Protein AF-J4GNY2-F1 (afdb_monomer_lite)

Foldseek 3Di:
DDDDDDDDDDDDDDDDDDDDDDDDDDDDDDDDDDDDDDDDDDDDDDDDDDDDDPDDDDQPDFAFLLVFEEFWEADPPPLQLATLAALVVLLVSVVLRHNAYEYEQCNNVSLVRHPVSNVVSGHDYDHDLCRQQPHQEYGGAAQADPPPGLQSHAQAHEYEYAHPCVVRVVSLLSNLVSLYWYFHLCLQFPAPVQPQQNLVVLLQVLLVVLLVVVQCVQFPDDQFDDDPDDDDGGHAAEDEDLAPVVCVVCVVVVHHYDDFPDDDHQDDFRRHGDDDDPVRLVSLLVVLLVVLLPDQEEEEDADLDALSAEPVSPLNHDQRGEYEFQHLVNPTNHPPADACDWDADNRYIYHRYPCSCSVNRNSSNVSSNSSVSVVQCPCDDRRGHGHDCVDPRSVSGIQRRSSDGDDHDDRPRHPPPPPPPCVVVVVVPPPPPQDPVNVVVVVVVVVVVVVVVLVVCPVVDDPLLVVLVVLLVVLLVLLLVLLVLFDLLCLLLLLLLLQLLLLCLLLLLLLLADDFLDDDDLLNVLSLLLLLLSLLRNLQSLLLSLVLLVLQDAPPDDDDDLCVLVVCLCCLLVVLVVVVVVHDVCSLVVLLVQLLVLQSQLSSLSSDSVSNNVSSSSSVSSSVSNSSSSCVVSPDDVRSVNNSCVSSVNSSVNSNVNNVVDDLQLSLLVSLQSLLSLLSSLLSSLLSLCLSQVQPQDLQLLLLSLLLLLLSLLLNLLSVLLSCLSVVVDPQAFDDDDVLVVLLVVLVVVSVVLSVVLSVPRNPDSVSNNVSSVVSNVSSNVNSNSQNSRAGQLLSQLSSLQSQLSSLVSLLSSCSNVVNSSSSSSSSSRNSSSVVLSVQLCVLVVHDPCCRRPNDPDDDDPPPPDDDDDDDDDDDPVRVVVVLQPAQEEEAEDAQVCVVVVCLLVVLVVVVVSVVSVRLYAYAYEQSRGSHGSSVSSSNSNSVNNPVRHPDHPPD

pLDDT: mean 84.25, std 19.31, range [22.48, 98.31]

Organism: NCBI:txid599839

InterPro domains:
  IPR007698 Alanine dehydrogenase/pyridine nucleotide transhydrogenase, NAD(H)-binding domain [PF01262] (228-405)
  IPR007698 Alanine dehydrogenase/pyridine nucleotide transhydrogenase, NAD(H)-binding domain [SM01002] (216-352)
  IPR007886 Alanine dehydrogenase/pyridine nucleotide transhydrogenase, N-terminal [PF05222] (71-207)
  IPR007886 Alanine dehydrogenase/pyridine nucleotide transhydrogenase, N-terminal [SM01003] (71-207)
  IPR008142 Alanine dehydrogenase/NAD(P) transhydrogenase, conserved site-1 [PS00836] (71-97)
  IPR024605 NAD(P) transhydrogenase, alpha subunit, C-terminal [PF12769] (469-554)
  IPR029035 DHS-like NAD/FAD-binding domain superfamily [SSF52467] (872-948)
  IPR034300 NADP transhydrogenase beta-like domain [PF02233] (589-949)
  IPR036291 NAD(P)-binding domain superfamily [SSF51735] (207-358)

Sequence (956 aa):
MSSSLLLRCSGGAGAARRHRWRPLVSCYFRSFHTSPSAWNSTSPRADVDTKSTIKHTETDAGKPYSELSVGVPVETFPNERRVAITPQNVKVLIKKGFSQILVEKNAGAQAQFPDEQYKAAGATLVDREHLYGASDILLKVRPPALGEEAEKVKEGSTIISFLYPNQNKAIVEALASRKANAFAMELIPRISRAQVFDALSSMANIAGYKAVLEAANHFGRFLTGQVTAAGRMGAIVRGFDTRAAAKEQVQSLGAEFLEVNIQESGEGGGGYAKVMSKEFIEAEMALFLEQCKDVDIALIPGRPAPKLITTEMVAAMKQGSVIVDLAAETGGNCSLTRPGELYVHDGVTIIGYTDLPSRLPTQSSTLYSNNITKFLLSIGDDGTFGIDLQDEVVRGSIVLHQGTLLPPAPRPVPPVVSAPSPDKAAEVAETKAITPWQKATREIATITAGMGTAITLGKLAGPAFMSQFFTFGLASLIGYRVVWGVAPALHSPLMSVTNAISGMVGVGGLFVMGGGYLPGTVPQVLGAASVLLASVNVAGGFVITKRMLDMFKRKTDPPEYAWLYGVPAILFAGGFLTAASTGMSGLVQAGYLTSSVLCISSLSGLASQATARQGNILGMLGVSSGILASLAAVGFSPELLVQFAAVSAIGGSVGTVIGRRITAIELPQMVAALHSVVGLAAVLTSIASVLADVGHASTLHLVTAYLGVLIGGVTFTGSIVAFLKLAGRMSSRPLMFPGRHILNSSLLGANIVSMGAFVTMAPSVPMIAAGFLGANTILSFIKGFTTTAAIGGADMPVVITVLNAYSGFALVAEGFMLDNSLLTTIGALIGVSGSILSYIMCVAMNRTLTNVLFGGIGSSAVQSDYKIEGVISKTSVDETVDALANAENVILVVGYGMAVAKAQYAISDVVSMLRSKGIKVRFAIHPVAGRMPGQCNVLLAEASVPYDSTPLVFAH

Radius of gyration: 41.99 Å; chains: 1; bounding box: 101×84×117 Å

Structure (mmCIF, N/CA/C/O backbone):
data_AF-J4GNY2-F1
#
_entry.id   AF-J4GNY2-F1
#
loop_
_atom_site.group_PDB
_atom_site.id
_atom_site.type_symbol
_atom_site.label_atom_id
_atom_site.label_alt_id
_atom_site.label_comp_id
_atom_site.label_asym_id
_atom_site.label_entity_id
_atom_site.label_seq_id
_atom_site.pdbx_PDB_ins_code
_atom_site.Cartn_x
_atom_site.Cartn_y
_atom_site.Cartn_z
_atom_site.occupancy
_atom_site.B_iso_or_equiv
_atom_site.auth_seq_id
_atom_site.auth_comp_id
_atom_site.auth_asym_id
_atom_site.auth_atom_id
_atom_site.pdbx_PDB_model_num
ATOM 1 N N . MET A 1 1 ? -21.862 48.043 -36.046 1.00 31.27 1 MET A N 1
ATOM 2 C CA . MET A 1 1 ? -23.259 47.619 -35.819 1.00 31.27 1 MET A CA 1
ATOM 3 C C . MET A 1 1 ? -23.289 46.939 -34.462 1.00 31.27 1 MET A C 1
ATOM 5 O O . MET A 1 1 ? -22.844 45.810 -34.362 1.00 31.27 1 MET A O 1
ATOM 9 N N . SER A 1 2 ? -23.339 47.720 -33.384 1.00 22.48 2 SER A N 1
ATOM 10 C CA . SER A 1 2 ? -24.539 48.243 -32.686 1.00 22.48 2 SER A CA 1
ATOM 11 C C . SER A 1 2 ? -24.664 47.442 -31.381 1.00 22.48 2 SER A C 1
ATOM 13 O O . SER A 1 2 ? -24.931 46.251 -31.445 1.00 22.48 2 SER A O 1
ATOM 15 N N . SER A 1 3 ? -24.146 47.956 -30.256 1.00 24.05 3 SER A N 1
ATOM 16 C CA . SER A 1 3 ? -24.865 48.802 -29.267 1.00 24.05 3 SER A CA 1
ATOM 17 C C . SER A 1 3 ? -25.922 47.972 -28.519 1.00 24.05 3 SER A C 1
ATOM 19 O O . SER A 1 3 ? -26.720 47.307 -29.162 1.00 24.05 3 SER A O 1
ATOM 21 N N . SER A 1 4 ? -25.960 47.890 -27.184 1.00 24.80 4 SER A N 1
ATOM 22 C CA . SER A 1 4 ? -26.093 48.975 -26.187 1.00 24.80 4 SER A CA 1
ATOM 23 C C . SER A 1 4 ? -25.759 48.385 -24.792 1.00 24.80 4 SER A C 1
ATOM 25 O O . SER A 1 4 ? -26.128 47.242 -24.555 1.00 24.80 4 SER A O 1
ATOM 27 N N . LEU A 1 5 ? -24.977 48.937 -23.853 1.00 25.66 5 LEU A N 1
ATOM 28 C CA . LEU A 1 5 ? -24.822 50.271 -23.238 1.00 25.66 5 LEU A CA 1
ATOM 29 C C . LEU A 1 5 ? -25.931 50.662 -22.239 1.00 25.66 5 LEU A C 1
ATOM 31 O O . LEU A 1 5 ? -27.103 50.574 -22.588 1.00 25.66 5 LEU A O 1
ATOM 35 N N . LEU A 1 6 ? -25.472 51.217 -21.092 1.00 25.11 6 LEU A N 1
ATOM 36 C CA . LEU A 1 6 ? -26.137 52.043 -20.046 1.00 25.11 6 LEU A CA 1
ATOM 37 C C . LEU A 1 6 ? -26.530 51.299 -18.743 1.00 25.11 6 LEU A C 1
ATOM 39 O O . LEU A 1 6 ? -27.118 50.233 -18.825 1.00 25.11 6 LEU A O 1
ATOM 43 N N . LEU A 1 7 ? -26.260 51.748 -17.498 1.00 23.31 7 LEU A N 1
ATOM 44 C CA . LEU A 1 7 ? -25.799 53.011 -16.854 1.00 23.31 7 LEU A CA 1
ATOM 45 C C . LEU A 1 7 ? -25.078 52.655 -15.511 1.00 23.31 7 LEU A C 1
ATOM 47 O O . LEU A 1 7 ? -25.451 51.666 -14.893 1.00 23.31 7 LEU A O 1
ATOM 51 N N . ARG A 1 8 ? -23.955 53.278 -15.080 1.00 23.36 8 ARG A N 1
ATOM 52 C CA . ARG A 1 8 ? -23.780 54.558 -14.310 1.00 23.36 8 ARG A CA 1
ATOM 53 C C . ARG A 1 8 ? -24.547 54.584 -12.964 1.00 23.36 8 ARG A C 1
ATOM 55 O O . ARG A 1 8 ? -25.744 54.362 -12.978 1.00 23.36 8 ARG A O 1
ATOM 62 N N . CYS A 1 9 ? -23.948 54.792 -11.778 1.00 22.58 9 CYS A N 1
ATOM 63 C CA . CYS A 1 9 ? -23.289 56.002 -11.223 1.00 22.58 9 CYS A CA 1
ATOM 64 C C . CYS A 1 9 ? -22.618 55.636 -9.859 1.00 22.58 9 CYS A C 1
ATOM 66 O O . CYS A 1 9 ? -23.199 54.872 -9.103 1.00 22.58 9 CYS A O 1
ATOM 68 N N . SER A 1 10 ? -21.336 55.919 -9.581 1.00 24.41 10 SER A N 1
ATOM 69 C CA . SER A 1 10 ? -20.693 57.159 -9.073 1.00 24.41 10 SER A CA 1
ATOM 70 C C . SER A 1 10 ? -20.735 57.397 -7.544 1.00 24.41 10 SER A C 1
ATOM 72 O O . SER A 1 10 ? -21.777 57.758 -7.013 1.00 24.41 10 SER A O 1
ATOM 74 N N . GLY A 1 11 ? -19.550 57.387 -6.909 1.00 23.80 11 GLY A N 1
ATOM 75 C CA . GLY A 1 11 ? -19.111 58.457 -5.993 1.00 23.80 11 GLY A CA 1
ATOM 76 C C . GLY A 1 11 ? -19.048 58.184 -4.480 1.00 23.80 11 GLY A C 1
ATOM 77 O O . GLY A 1 11 ? -20.078 58.056 -3.837 1.00 23.80 11 GLY A O 1
ATOM 78 N N . GLY A 1 12 ? -17.839 58.306 -3.902 1.00 24.11 12 GLY A N 1
ATOM 79 C CA . GLY A 1 12 ? -17.656 59.077 -2.659 1.00 24.11 12 GLY A CA 1
ATOM 80 C C . GLY A 1 12 ? -16.886 58.442 -1.488 1.00 24.11 12 GLY A C 1
ATOM 81 O O . GLY A 1 12 ? -17.416 57.571 -0.819 1.00 24.11 12 GLY A O 1
ATOM 82 N N . ALA A 1 13 ? -15.717 59.035 -1.184 1.00 26.16 13 ALA A N 1
ATOM 83 C CA . ALA A 1 13 ? -14.932 59.006 0.070 1.00 26.16 13 ALA A CA 1
ATOM 84 C C . ALA A 1 13 ? -14.260 57.666 0.467 1.00 26.16 13 ALA A C 1
ATOM 86 O O . ALA A 1 13 ? -14.882 56.623 0.508 1.00 26.16 13 ALA A O 1
ATOM 87 N N . GLY A 1 14 ? -12.969 57.565 0.794 1.00 24.52 14 GLY A N 1
ATOM 88 C CA . GLY A 1 14 ? -11.992 58.559 1.226 1.00 24.52 14 GLY A CA 1
ATOM 89 C C . GLY A 1 14 ? -11.434 58.151 2.593 1.00 24.52 14 GLY A C 1
ATOM 90 O O . GLY A 1 14 ? -12.027 58.505 3.598 1.00 24.52 14 GLY A O 1
ATOM 91 N N . ALA A 1 15 ? -10.304 57.436 2.642 1.00 26.80 15 ALA A N 1
ATOM 92 C CA . ALA A 1 15 ? -9.393 57.440 3.796 1.00 26.80 15 ALA A CA 1
ATOM 93 C C . ALA A 1 15 ? -8.047 56.801 3.424 1.00 26.80 15 ALA A C 1
ATOM 95 O O . ALA A 1 15 ? -7.915 55.594 3.235 1.00 26.80 15 ALA A O 1
ATOM 96 N N . ALA A 1 16 ? -7.035 57.652 3.316 1.00 27.56 16 ALA A N 1
ATOM 97 C CA . ALA A 1 16 ? -5.644 57.283 3.146 1.00 27.56 16 ALA A CA 1
ATOM 98 C C . ALA A 1 16 ? -5.047 56.751 4.458 1.00 27.56 16 ALA A C 1
ATOM 100 O O . ALA A 1 16 ? -5.212 57.388 5.493 1.00 27.56 16 ALA A O 1
ATOM 101 N N . ARG A 1 17 ? -4.215 55.704 4.392 1.00 27.25 17 ARG A N 1
ATOM 102 C CA . ARG A 1 17 ? -2.997 55.608 5.217 1.00 27.25 17 ARG A CA 1
ATOM 103 C C . ARG A 1 17 ? -1.864 54.976 4.411 1.00 27.25 17 ARG A C 1
ATOM 105 O O . ARG A 1 17 ? -1.943 53.850 3.936 1.00 27.25 17 ARG A O 1
ATOM 112 N N . ARG A 1 18 ? -0.821 55.786 4.229 1.00 27.30 18 ARG A N 1
ATOM 113 C CA . ARG A 1 18 ? 0.490 55.459 3.658 1.00 27.30 18 ARG A CA 1
ATOM 114 C C . ARG A 1 18 ? 1.255 54.532 4.609 1.00 27.30 18 ARG A C 1
ATOM 116 O O . ARG A 1 18 ? 1.130 54.711 5.810 1.00 27.30 18 ARG A O 1
ATOM 123 N N . HIS A 1 19 ? 2.097 53.649 4.070 1.00 26.44 19 HIS A N 1
ATOM 124 C CA . HIS A 1 19 ? 3.538 53.499 4.378 1.00 26.44 19 HIS A CA 1
ATOM 125 C C . HIS A 1 19 ? 4.071 52.303 3.560 1.00 26.44 19 HIS A C 1
ATOM 127 O O . HIS A 1 19 ? 3.673 51.170 3.771 1.00 26.44 19 HIS A O 1
ATOM 133 N N . ARG A 1 20 ? 4.676 52.542 2.391 1.00 24.20 20 ARG A N 1
ATOM 134 C CA . ARG A 1 20 ? 6.100 52.830 2.110 1.00 24.20 20 ARG A CA 1
ATOM 135 C C . ARG A 1 20 ? 6.978 51.565 2.130 1.00 24.20 20 ARG A C 1
ATOM 137 O O . ARG A 1 20 ? 7.331 51.036 3.171 1.00 24.20 20 ARG A O 1
ATOM 144 N N . TRP A 1 21 ? 7.333 51.152 0.916 1.00 23.98 21 TRP A N 1
ATOM 145 C CA . TRP A 1 21 ? 8.351 50.175 0.534 1.00 23.98 21 TRP A CA 1
ATOM 146 C C . TRP A 1 21 ? 9.766 50.558 1.002 1.00 23.98 21 TRP A C 1
ATOM 148 O O . TRP A 1 21 ? 10.115 51.733 0.866 1.00 23.98 21 TRP A O 1
ATOM 158 N N . ARG A 1 22 ? 10.596 49.570 1.398 1.00 27.00 22 ARG A N 1
ATOM 159 C CA . ARG A 1 22 ? 11.940 49.239 0.837 1.00 27.00 22 ARG A CA 1
ATOM 160 C C . ARG A 1 22 ? 12.682 48.124 1.642 1.00 27.00 22 ARG A C 1
ATOM 162 O O . ARG A 1 22 ? 12.189 47.764 2.703 1.00 27.00 22 ARG A O 1
ATOM 169 N N . PRO A 1 23 ? 13.766 47.505 1.103 1.00 33.09 23 PRO A N 1
ATOM 170 C CA . PRO A 1 23 ? 13.978 46.044 1.111 1.00 33.09 23 PRO A CA 1
ATOM 171 C C . PRO A 1 23 ? 15.268 45.538 1.815 1.00 33.09 23 PRO A C 1
ATOM 173 O O . PRO A 1 23 ? 16.082 46.341 2.246 1.00 33.09 23 PRO A O 1
ATOM 176 N N . LEU A 1 24 ? 15.422 44.196 1.836 1.00 26.11 24 LEU A N 1
ATOM 177 C CA . LEU A 1 24 ? 16.638 43.343 1.741 1.00 26.11 24 LEU A CA 1
ATOM 178 C C . LEU A 1 24 ? 17.968 43.831 2.360 1.00 26.11 24 LEU A C 1
ATOM 180 O O . LEU A 1 24 ? 18.493 44.823 1.883 1.00 26.11 24 LEU A O 1
ATOM 184 N N . VAL A 1 25 ? 18.593 43.017 3.236 1.00 23.39 25 VAL A N 1
ATOM 185 C CA . VAL A 1 25 ? 20.000 42.522 3.158 1.00 23.39 25 VAL A CA 1
ATOM 186 C C . VAL A 1 25 ? 20.231 41.405 4.203 1.00 23.39 25 VAL A C 1
ATOM 188 O O . VAL A 1 25 ? 19.631 41.384 5.272 1.00 23.39 25 VAL A O 1
ATOM 191 N N . SER A 1 26 ? 21.085 40.453 3.823 1.00 22.55 26 SER A N 1
ATOM 192 C CA . SER A 1 26 ? 21.488 39.199 4.467 1.00 22.55 26 SER A CA 1
ATOM 193 C C . SER A 1 26 ? 22.801 39.321 5.274 1.00 22.55 26 SER A C 1
ATOM 195 O O . SER A 1 26 ? 23.677 40.066 4.859 1.00 22.55 26 SER A O 1
ATOM 197 N N . CYS A 1 27 ? 22.907 38.517 6.349 1.00 23.38 27 CYS A N 1
ATOM 198 C CA . CYS A 1 27 ? 24.071 37.876 7.016 1.00 23.38 27 CYS A CA 1
ATOM 199 C C . CYS A 1 27 ? 25.384 38.641 7.344 1.00 23.38 27 CYS A C 1
ATOM 201 O O . CYS A 1 27 ? 25.952 39.306 6.490 1.00 23.38 27 CYS A O 1
ATOM 203 N N . TYR A 1 28 ? 26.018 38.369 8.506 1.00 25.19 28 TYR A N 1
ATOM 204 C CA . TYR A 1 28 ? 26.956 37.244 8.801 1.00 25.19 28 TYR A CA 1
ATOM 205 C C . TYR A 1 28 ? 27.845 37.526 10.061 1.00 25.19 28 TYR A C 1
ATOM 207 O O . TYR A 1 28 ? 28.076 38.679 10.400 1.00 25.19 28 TYR A O 1
ATOM 215 N N . PHE A 1 29 ? 28.407 36.448 10.651 1.00 22.67 29 PHE A N 1
ATOM 216 C CA . PHE A 1 29 ? 29.486 36.294 11.680 1.00 22.67 29 PHE A CA 1
ATOM 217 C C . PHE A 1 29 ? 29.092 36.298 13.183 1.00 22.67 29 PHE A C 1
ATOM 219 O O . PHE A 1 29 ? 28.545 37.270 13.679 1.00 22.67 29 PHE A O 1
ATOM 226 N N . ARG A 1 30 ? 29.175 35.146 13.901 1.00 23.95 30 ARG A N 1
ATOM 227 C CA . ARG A 1 30 ? 30.337 34.531 14.637 1.00 23.95 30 ARG A CA 1
ATOM 228 C C . ARG A 1 30 ? 30.782 35.422 15.822 1.00 23.95 30 ARG A C 1
ATOM 230 O O . ARG A 1 30 ? 30.982 36.601 15.615 1.00 23.95 30 ARG A O 1
ATOM 237 N N . SER A 1 31 ? 31.033 34.965 17.054 1.00 22.70 31 SER A N 1
ATOM 238 C CA . SER A 1 31 ? 31.647 33.707 17.490 1.00 22.70 31 SER A CA 1
ATOM 239 C C . SER A 1 31 ? 31.821 33.680 19.035 1.00 22.70 31 SER A C 1
ATOM 241 O O . SER A 1 31 ? 31.911 34.737 19.642 1.00 22.70 31 SER A O 1
ATOM 243 N N . PHE A 1 32 ? 32.027 32.471 19.580 1.00 23.31 32 PHE A N 1
ATOM 244 C CA . PHE A 1 32 ? 32.840 32.084 20.761 1.00 23.31 32 PHE A CA 1
ATOM 245 C C . PHE A 1 32 ? 32.399 32.334 22.225 1.00 23.31 32 PHE A C 1
ATOM 247 O O . PHE A 1 32 ? 32.293 33.466 22.664 1.00 23.31 32 PHE A O 1
ATOM 254 N N . HIS A 1 33 ? 32.383 31.196 22.960 1.00 23.72 33 HIS A N 1
ATOM 255 C CA . HIS A 1 33 ? 32.922 30.942 24.322 1.00 23.72 33 HIS A CA 1
ATOM 256 C C . HIS A 1 33 ? 32.268 31.699 25.500 1.00 23.72 33 HIS A C 1
ATOM 258 O O . HIS A 1 33 ? 31.877 32.841 25.371 1.00 23.72 33 HIS A O 1
ATOM 264 N N . THR A 1 34 ? 32.073 31.181 26.713 1.00 24.86 34 THR A N 1
ATOM 265 C CA . THR A 1 34 ? 32.537 30.007 27.477 1.00 24.86 34 THR A CA 1
ATOM 266 C C . THR A 1 34 ? 31.728 30.025 28.787 1.00 24.86 34 THR A C 1
ATOM 268 O O . THR A 1 34 ? 31.412 31.102 29.283 1.00 24.86 34 THR A O 1
ATOM 271 N N . SER A 1 35 ? 31.427 28.865 29.376 1.00 27.83 35 SER A N 1
ATOM 272 C CA . SER A 1 35 ? 31.069 28.774 30.807 1.00 27.83 35 SER A CA 1
ATOM 273 C C . SER A 1 35 ? 32.295 29.134 31.662 1.00 27.83 35 SER A C 1
ATOM 275 O O . SER A 1 35 ? 33.411 28.808 31.244 1.00 27.83 35 SER A O 1
ATOM 277 N N . PRO A 1 36 ? 32.121 29.793 32.825 1.00 30.48 36 PRO A N 1
ATOM 278 C CA . PRO A 1 36 ? 32.361 29.053 34.067 1.00 30.48 36 PRO A CA 1
ATOM 279 C C . PRO A 1 36 ? 31.459 29.433 35.266 1.00 30.48 36 PRO A C 1
ATOM 281 O O . PRO A 1 36 ? 31.162 30.591 35.532 1.00 30.48 36 PRO A O 1
ATOM 284 N N . SER A 1 37 ? 31.074 28.380 35.991 1.00 24.80 37 SER A N 1
ATOM 285 C CA . SER A 1 37 ? 30.967 28.208 37.452 1.00 24.80 37 SER A CA 1
ATOM 286 C C . SER A 1 37 ? 30.675 29.386 38.409 1.00 24.80 37 SER A C 1
ATOM 288 O O . SER A 1 37 ? 31.486 30.289 38.586 1.00 24.80 37 SER A O 1
ATOM 290 N N . ALA A 1 38 ? 29.619 29.150 39.200 1.00 27.28 38 ALA A N 1
ATOM 291 C CA . ALA A 1 38 ? 29.561 29.180 40.671 1.00 27.28 38 ALA A CA 1
ATOM 292 C C . ALA A 1 38 ? 29.833 30.491 41.418 1.00 27.28 38 ALA A C 1
ATOM 294 O O . ALA A 1 38 ? 30.986 30.817 41.652 1.00 27.28 38 ALA A O 1
ATOM 295 N N . TRP A 1 39 ? 28.775 31.092 41.982 1.00 26.33 39 TRP A N 1
ATOM 296 C CA . TRP A 1 39 ? 28.842 31.846 43.240 1.00 26.33 39 TRP A CA 1
ATOM 297 C C . TRP A 1 39 ? 27.611 31.547 44.110 1.00 26.33 39 TRP A C 1
ATOM 299 O O . TRP A 1 39 ? 26.469 31.737 43.697 1.00 26.33 39 TRP A O 1
ATOM 309 N N . ASN A 1 40 ? 27.886 31.044 45.316 1.00 26.44 40 ASN A N 1
ATOM 310 C CA . ASN A 1 40 ? 26.954 30.887 46.429 1.00 26.44 40 ASN A CA 1
ATOM 311 C C . ASN A 1 40 ? 26.531 32.258 46.974 1.00 26.44 40 ASN A C 1
ATOM 313 O O . ASN A 1 40 ? 27.382 33.117 47.191 1.00 26.44 40 ASN A O 1
ATOM 317 N N . SER A 1 41 ? 25.261 32.400 47.355 1.00 26.41 41 SER A N 1
ATOM 318 C CA . SER A 1 41 ? 24.879 33.307 48.442 1.00 26.41 41 SER A CA 1
ATOM 319 C C . SER A 1 41 ? 23.653 32.777 49.181 1.00 26.41 41 SER A C 1
ATOM 321 O O . SER A 1 41 ? 22.536 32.766 48.668 1.00 26.41 41 SER A O 1
ATOM 323 N N . THR A 1 42 ? 23.901 32.332 50.405 1.00 26.41 42 THR A N 1
ATOM 324 C CA . THR A 1 42 ? 22.947 31.989 51.457 1.00 26.41 42 THR A CA 1
ATOM 325 C C . THR A 1 42 ? 22.264 33.235 52.025 1.00 26.41 42 THR A C 1
ATOM 327 O O . THR A 1 42 ? 22.953 34.182 52.398 1.00 26.41 42 THR A O 1
ATOM 330 N N . SER A 1 43 ? 20.942 33.200 52.214 1.00 26.45 43 SER A N 1
ATOM 331 C CA . SER A 1 43 ? 20.291 33.754 53.415 1.00 26.45 43 SER A CA 1
ATOM 332 C C . SER A 1 43 ? 18.881 33.157 53.598 1.00 26.45 43 SER A C 1
ATOM 334 O O . SER A 1 43 ? 18.261 32.770 52.605 1.00 26.45 43 SER A O 1
ATOM 336 N N . PRO A 1 44 ? 18.395 33.008 54.846 1.00 28.88 44 PRO A N 1
ATOM 337 C CA . PRO A 1 44 ? 17.291 32.117 55.191 1.00 28.88 44 PRO A CA 1
ATOM 338 C C . PRO A 1 44 ? 15.954 32.865 55.288 1.00 28.88 44 PRO A C 1
ATOM 340 O O . PRO A 1 44 ? 15.899 34.002 55.760 1.00 28.88 44 PRO A O 1
ATOM 343 N N . ARG A 1 45 ? 14.851 32.209 54.917 1.00 26.00 45 ARG A N 1
ATOM 344 C CA . ARG A 1 45 ? 13.501 32.624 55.321 1.00 26.00 45 ARG A CA 1
ATOM 345 C C . ARG A 1 45 ? 12.757 31.440 55.918 1.00 26.00 45 ARG A C 1
ATOM 347 O O . ARG A 1 45 ? 12.776 30.347 55.370 1.00 26.00 45 ARG A O 1
ATOM 354 N N . ALA A 1 46 ? 12.198 31.711 57.089 1.00 25.47 46 ALA A N 1
ATOM 355 C CA . ALA A 1 46 ? 11.496 30.802 57.967 1.00 25.47 46 ALA A CA 1
ATOM 356 C C . ALA A 1 46 ? 10.173 30.333 57.352 1.00 25.47 46 ALA A C 1
ATOM 358 O O . ALA A 1 46 ? 9.343 31.166 56.987 1.00 25.47 46 ALA A O 1
ATOM 359 N N . ASP A 1 47 ? 9.977 29.017 57.309 1.00 26.78 47 ASP A N 1
ATOM 360 C CA . ASP A 1 47 ? 8.667 28.404 57.124 1.00 26.78 47 ASP A CA 1
ATOM 361 C C . ASP A 1 47 ? 8.001 28.245 58.493 1.00 26.78 47 ASP A C 1
ATOM 363 O O . ASP A 1 47 ? 8.531 27.604 59.403 1.00 26.78 47 ASP A O 1
ATOM 367 N N . VAL A 1 48 ? 6.836 28.876 58.641 1.00 30.53 48 VAL A N 1
ATOM 368 C CA . VAL A 1 48 ? 5.932 28.669 59.771 1.00 30.53 48 VAL A CA 1
ATOM 369 C C . VAL A 1 48 ? 5.062 27.465 59.439 1.00 30.53 48 VAL A C 1
ATOM 371 O O . VAL A 1 48 ? 4.151 27.528 58.615 1.00 30.53 48 VAL A O 1
ATOM 374 N N . ASP A 1 49 ? 5.391 26.366 60.100 1.00 27.61 49 ASP A N 1
ATOM 375 C CA . ASP A 1 49 ? 4.690 25.095 60.068 1.00 27.61 49 ASP A CA 1
ATOM 376 C C . ASP A 1 49 ? 3.336 25.218 60.788 1.00 27.61 49 ASP A C 1
ATOM 378 O O . ASP A 1 49 ? 3.263 25.462 61.993 1.00 27.61 49 ASP A O 1
ATOM 382 N N . THR A 1 50 ? 2.242 25.082 60.039 1.00 28.08 50 THR A N 1
ATOM 383 C CA . THR A 1 50 ? 0.894 24.870 60.589 1.00 28.08 50 THR A CA 1
ATOM 384 C C . THR A 1 50 ? 0.188 23.774 59.801 1.00 28.08 50 THR A C 1
ATOM 386 O O . THR A 1 50 ? -0.775 24.005 59.073 1.00 28.08 50 THR A O 1
ATOM 389 N N . LYS A 1 51 ? 0.650 22.532 59.964 1.00 27.56 51 LYS A N 1
ATOM 390 C CA . LYS A 1 51 ? -0.211 21.358 59.780 1.00 27.56 51 LYS A CA 1
ATOM 391 C C . LYS A 1 51 ? -0.337 20.622 61.106 1.00 27.56 51 LYS A C 1
ATOM 393 O O . LYS A 1 51 ? 0.602 19.986 61.577 1.00 27.56 51 LYS A O 1
ATOM 398 N N . SER A 1 52 ? -1.513 20.737 61.720 1.00 26.89 52 SER A N 1
ATOM 399 C CA . SER A 1 52 ? -1.878 19.936 62.876 1.00 26.89 52 SER A CA 1
ATOM 400 C C . SER A 1 52 ? -1.796 18.457 62.512 1.00 26.89 52 SER A C 1
ATOM 402 O O . SER A 1 52 ? -2.395 17.961 61.557 1.00 26.89 52 SER A O 1
ATOM 404 N N . THR A 1 53 ? -0.997 17.768 63.304 1.00 24.27 53 THR A N 1
ATOM 405 C CA . THR A 1 53 ? -0.698 16.348 63.240 1.00 24.27 53 THR A CA 1
ATOM 406 C C . THR A 1 53 ? -1.958 15.539 63.551 1.00 24.27 53 THR A C 1
ATOM 408 O O . THR A 1 53 ? -2.289 15.292 64.708 1.00 24.27 53 THR A O 1
ATOM 411 N N . ILE A 1 54 ? -2.656 15.081 62.511 1.00 28.69 54 ILE A N 1
ATOM 412 C CA . ILE A 1 54 ? -3.423 13.838 62.605 1.00 28.69 54 ILE A CA 1
ATOM 413 C C . ILE A 1 54 ? -2.393 12.721 62.445 1.00 28.69 54 ILE A C 1
ATOM 415 O O . ILE A 1 54 ? -1.743 12.605 61.408 1.00 28.69 54 ILE A O 1
ATOM 419 N N . LYS A 1 55 ? -2.178 11.965 63.523 1.00 24.75 55 LYS A N 1
ATOM 420 C CA . LYS A 1 55 ? -1.294 10.797 63.557 1.00 24.75 55 LYS A CA 1
ATOM 421 C C . LYS A 1 55 ? -1.636 9.854 62.399 1.00 24.75 55 LYS A C 1
ATOM 423 O O . LYS A 1 55 ? -2.779 9.426 62.281 1.00 24.75 55 LYS A O 1
ATOM 428 N N . HIS A 1 56 ? -0.629 9.516 61.597 1.00 27.12 56 HIS A N 1
ATOM 429 C CA . HIS A 1 56 ? -0.669 8.390 60.671 1.00 27.12 56 HIS A CA 1
ATOM 430 C C . HIS A 1 56 ? -0.931 7.103 61.463 1.00 27.12 56 HIS A C 1
ATOM 432 O O . HIS A 1 56 ? -0.044 6.614 62.161 1.00 27.12 56 HIS A O 1
ATOM 438 N N . THR A 1 57 ? -2.150 6.578 61.386 1.00 28.31 57 THR A N 1
ATOM 439 C CA . THR A 1 57 ? -2.412 5.156 61.612 1.00 28.31 57 THR A CA 1
ATOM 440 C C . THR A 1 57 ? -2.016 4.388 60.357 1.00 28.31 57 THR A C 1
ATOM 442 O O . THR A 1 57 ? -2.216 4.870 59.241 1.00 28.31 57 THR A O 1
ATOM 445 N N . GLU A 1 58 ? -1.398 3.233 60.575 1.00 31.09 58 GLU A N 1
ATOM 446 C CA . GLU A 1 58 ? -0.980 2.238 59.589 1.00 31.09 58 GLU A CA 1
ATOM 447 C C . GLU A 1 58 ? -2.022 2.057 58.471 1.00 31.09 58 GLU A C 1
ATOM 449 O O . GLU A 1 58 ? -3.221 1.978 58.728 1.00 31.09 58 GLU A O 1
ATOM 454 N N . THR A 1 59 ? -1.568 2.001 57.218 1.00 39.06 59 THR A N 1
ATOM 455 C CA . THR A 1 59 ? -2.376 1.506 56.100 1.00 39.06 59 THR A CA 1
ATOM 456 C C . THR A 1 59 ? -2.730 0.049 56.390 1.00 39.06 59 THR A C 1
ATOM 458 O O . THR A 1 59 ? -1.842 -0.803 56.333 1.00 39.06 59 THR A O 1
ATOM 461 N N . ASP A 1 60 ? -3.988 -0.226 56.739 1.00 48.16 60 ASP A N 1
ATOM 462 C CA . ASP A 1 60 ? -4.519 -1.584 56.901 1.00 48.16 60 ASP A CA 1
ATOM 463 C C . ASP A 1 60 ? -4.153 -2.412 55.658 1.00 48.16 60 ASP A C 1
ATOM 465 O O . ASP A 1 60 ? -4.573 -2.100 54.541 1.00 48.16 60 ASP A O 1
ATOM 469 N N . ALA A 1 61 ? -3.341 -3.456 55.831 1.00 58.72 61 ALA A N 1
ATOM 470 C CA . ALA A 1 61 ? -3.083 -4.425 54.776 1.00 58.72 61 ALA A CA 1
ATOM 471 C C . ALA A 1 61 ? -4.424 -5.078 54.393 1.00 58.72 61 ALA A C 1
ATOM 473 O O . ALA A 1 61 ? -5.092 -5.663 55.246 1.00 58.72 61 ALA A O 1
ATOM 474 N N . GLY A 1 62 ? -4.850 -4.936 53.132 1.00 76.44 62 GLY A N 1
ATOM 475 C CA . GLY A 1 62 ? -6.150 -5.430 52.667 1.00 76.44 62 GLY A CA 1
ATOM 476 C C . GLY A 1 62 ? -6.362 -6.918 52.974 1.00 76.44 62 GLY A C 1
ATOM 477 O O . GLY A 1 62 ? -5.441 -7.727 52.850 1.00 76.44 62 GLY A O 1
ATOM 478 N N . LYS A 1 63 ? -7.587 -7.294 53.357 1.00 88.81 63 LYS A N 1
ATOM 479 C CA . LYS A 1 63 ? -7.952 -8.682 53.680 1.00 88.81 63 LYS A CA 1
ATOM 480 C C . LYS A 1 63 ? -7.923 -9.550 52.415 1.00 88.81 63 LYS A C 1
ATOM 482 O O . LYS A 1 63 ? -8.540 -9.154 51.425 1.00 88.81 63 LYS A O 1
ATOM 487 N N . PRO A 1 64 ? -7.274 -10.725 52.405 1.00 91.75 64 PRO A N 1
ATOM 488 C CA . PRO A 1 64 ? -7.300 -11.622 51.250 1.00 91.75 64 PRO A CA 1
ATOM 489 C C . PRO A 1 64 ? -8.727 -12.053 50.888 1.00 91.75 64 PRO A C 1
ATOM 491 O O . PRO A 1 64 ? -9.533 -12.346 51.773 1.00 91.75 64 PRO A O 1
ATOM 494 N N . TYR A 1 65 ? -9.043 -12.174 49.594 1.00 93.44 65 TYR A N 1
ATOM 495 C CA . TYR A 1 65 ? -10.365 -12.665 49.167 1.00 93.44 65 TYR A CA 1
ATOM 496 C C . TYR A 1 65 ? -10.685 -14.064 49.720 1.00 93.44 65 TYR A C 1
ATOM 498 O O . TYR A 1 65 ? -11.842 -14.358 50.020 1.00 93.44 65 TYR A O 1
ATOM 506 N N . SER A 1 66 ? -9.666 -14.897 49.950 1.00 93.06 66 SER A N 1
ATOM 507 C CA . SER A 1 66 ? -9.810 -16.254 50.495 1.00 93.06 66 SER A CA 1
ATOM 508 C C . SER A 1 66 ? -10.397 -16.307 51.907 1.00 93.06 66 SER A C 1
ATOM 510 O O . SER A 1 66 ? -10.836 -17.372 52.342 1.00 93.06 66 SER A O 1
ATOM 512 N N . GLU A 1 67 ? -10.417 -15.179 52.617 1.00 92.88 67 GLU A N 1
ATOM 513 C CA . GLU A 1 67 ? -10.986 -15.042 53.962 1.00 92.88 67 GLU A CA 1
ATOM 514 C C . GLU A 1 67 ? -12.379 -14.398 53.960 1.00 92.88 67 GLU A C 1
ATOM 516 O O . GLU A 1 67 ? -13.009 -14.320 55.009 1.00 92.88 67 GLU A O 1
ATOM 521 N N . LEU A 1 68 ? -12.865 -13.937 52.802 1.00 94.56 68 LEU A N 1
ATOM 522 C CA . LEU A 1 68 ? -14.094 -13.155 52.693 1.00 94.56 68 LEU A CA 1
ATOM 523 C C . LEU A 1 68 ? -15.219 -13.952 52.039 1.00 94.56 68 LEU A C 1
ATOM 525 O O . LEU A 1 68 ? -15.048 -14.565 50.979 1.00 94.56 68 LEU A O 1
ATOM 529 N N . SER A 1 69 ? -16.399 -13.886 52.650 1.00 96.06 69 SER A N 1
ATOM 530 C CA . SER A 1 69 ? -17.648 -14.388 52.079 1.00 96.06 69 SER A CA 1
ATOM 531 C C . SER A 1 69 ? -18.476 -13.264 51.446 1.00 96.06 69 SER A C 1
ATOM 533 O O . SER A 1 69 ? -18.581 -12.158 51.983 1.00 96.06 69 SER A O 1
ATOM 535 N N . VAL A 1 70 ? -19.104 -13.556 50.304 1.00 97.62 70 VAL A N 1
ATOM 536 C CA . VAL A 1 70 ? -20.013 -12.624 49.615 1.00 97.62 70 VAL A CA 1
ATOM 537 C C . VAL A 1 70 ? -21.441 -13.156 49.675 1.00 97.62 70 VAL A C 1
ATOM 539 O O . VAL A 1 70 ? -21.694 -14.252 49.187 1.00 97.62 70 VAL A O 1
ATOM 542 N N . GLY A 1 71 ? -22.370 -12.388 50.237 1.00 97.31 71 GLY A N 1
ATOM 543 C CA . GLY A 1 71 ? -23.787 -12.720 50.374 1.00 97.31 71 GLY A CA 1
ATOM 544 C C . GLY A 1 71 ? -24.676 -12.031 49.346 1.00 97.31 71 GLY A C 1
ATOM 545 O O . GLY A 1 71 ? -24.529 -10.834 49.095 1.00 97.31 71 GLY A O 1
ATOM 546 N N . VAL A 1 72 ? -25.637 -12.771 48.794 1.00 97.50 72 VAL A N 1
ATOM 547 C CA . VAL A 1 72 ? -26.638 -12.285 47.833 1.00 97.50 72 VAL A CA 1
ATOM 548 C C . VAL A 1 72 ? -28.037 -12.727 48.295 1.00 97.50 72 VAL A C 1
ATOM 550 O O . VAL A 1 72 ? -28.431 -13.868 48.031 1.00 97.50 72 VAL A O 1
ATOM 553 N N . PRO A 1 73 ? -28.783 -11.874 49.019 1.00 96.25 73 PRO A N 1
ATOM 554 C CA . PRO A 1 73 ? -30.139 -12.189 49.460 1.00 96.25 73 PRO A CA 1
ATOM 555 C C . PRO A 1 73 ? -31.145 -12.067 48.307 1.00 96.25 73 PRO A C 1
ATOM 557 O O . PRO A 1 73 ? -30.859 -11.451 47.275 1.00 96.25 73 PRO A O 1
ATOM 560 N N . VAL A 1 74 ? -32.345 -12.623 48.490 1.00 95.19 74 VAL A N 1
ATOM 561 C CA . VAL A 1 74 ? -33.478 -12.318 47.603 1.00 95.19 74 VAL A CA 1
ATOM 562 C C . VAL A 1 74 ? -33.976 -10.901 47.894 1.00 95.19 74 VAL A C 1
ATOM 564 O O . VAL A 1 74 ? -33.904 -10.416 49.025 1.00 95.19 74 VAL A O 1
ATOM 567 N N . GLU A 1 75 ? -34.487 -10.215 46.878 1.00 94.75 75 GLU A N 1
ATOM 568 C CA . GLU A 1 75 ? -35.103 -8.907 47.083 1.00 94.75 75 GLU A CA 1
ATOM 569 C C . GLU A 1 75 ? -36.532 -9.054 47.626 1.00 94.75 75 GLU A C 1
ATOM 571 O O . GLU A 1 75 ? -37.326 -9.854 47.133 1.00 94.75 75 GLU A O 1
ATOM 576 N N . THR A 1 76 ? -36.849 -8.280 48.665 1.00 91.12 76 THR A N 1
ATOM 577 C CA . THR A 1 76 ? -38.133 -8.314 49.391 1.00 91.12 76 THR A CA 1
ATOM 578 C C . THR A 1 76 ? -39.068 -7.170 49.005 1.00 91.12 76 THR A C 1
ATOM 580 O O . THR A 1 76 ? -40.267 -7.223 49.281 1.00 91.12 76 THR A O 1
ATOM 583 N N . PHE A 1 77 ? -38.543 -6.136 48.340 1.00 90.31 77 PHE A N 1
ATOM 584 C CA . PHE A 1 77 ? -39.334 -4.985 47.923 1.00 90.31 77 PHE A CA 1
ATOM 585 C C . PHE A 1 77 ? -40.414 -5.400 46.903 1.00 90.31 77 PHE A C 1
ATOM 587 O O . PHE A 1 77 ? -40.107 -6.141 45.963 1.00 90.31 77 PHE A O 1
ATOM 594 N N . PRO A 1 78 ? -41.666 -4.915 47.028 1.00 88.75 78 PRO A N 1
ATOM 595 C CA . PRO A 1 78 ? -42.743 -5.291 46.116 1.00 88.75 78 PRO A CA 1
ATOM 596 C C . PRO A 1 78 ? -42.371 -5.084 44.642 1.00 88.75 78 PRO A C 1
ATOM 598 O O . PRO A 1 78 ? -41.914 -4.012 44.251 1.00 88.75 78 PRO A O 1
ATOM 601 N N . ASN A 1 79 ? -42.598 -6.113 43.819 1.00 87.94 79 ASN A N 1
ATOM 602 C CA . ASN A 1 79 ? -42.290 -6.141 42.382 1.00 87.94 79 ASN A CA 1
ATOM 603 C C . ASN A 1 79 ? -40.803 -5.990 42.003 1.00 87.94 79 ASN A C 1
ATOM 605 O O . ASN A 1 79 ? -40.496 -5.824 40.820 1.00 87.94 79 ASN A O 1
ATOM 609 N N . GLU A 1 80 ? -39.863 -6.108 42.943 1.00 94.06 80 GLU A N 1
ATOM 610 C CA . GLU A 1 80 ? -38.440 -6.220 42.616 1.00 94.06 80 GLU A CA 1
ATOM 611 C C . GLU A 1 80 ? -38.118 -7.647 42.154 1.00 94.06 80 GLU A C 1
ATOM 613 O O . GLU A 1 80 ? -38.260 -8.616 42.893 1.00 94.06 80 GLU A O 1
ATOM 618 N N . ARG A 1 81 ? -37.723 -7.780 40.887 1.00 96.38 81 ARG A N 1
ATOM 619 C CA . ARG A 1 81 ? -37.465 -9.067 40.227 1.00 96.38 81 ARG A CA 1
ATOM 620 C C . ARG A 1 81 ? -35.994 -9.261 39.888 1.00 96.38 81 ARG A C 1
ATOM 622 O O . ARG A 1 81 ? -35.628 -10.318 39.382 1.00 96.38 81 ARG A O 1
ATOM 629 N N . ARG A 1 82 ? -35.163 -8.235 40.094 1.00 97.38 82 ARG A N 1
ATOM 630 C CA . ARG A 1 82 ? -33.723 -8.287 39.826 1.00 97.38 82 ARG A CA 1
ATOM 631 C C . ARG A 1 82 ? -32.985 -8.990 40.964 1.00 97.38 82 ARG A C 1
ATOM 633 O O . ARG A 1 82 ? -33.485 -9.094 42.077 1.00 97.38 82 ARG A O 1
ATOM 640 N N . VAL A 1 83 ? -31.758 -9.412 40.677 1.00 97.56 83 VAL A N 1
ATOM 641 C CA . VAL A 1 83 ? -30.814 -9.981 41.645 1.00 97.56 83 VAL A CA 1
ATOM 642 C C . VAL A 1 83 ? -29.451 -9.303 41.501 1.00 97.56 83 VAL A C 1
ATOM 644 O O . VAL A 1 83 ? -29.056 -8.915 40.399 1.00 97.56 83 VAL A O 1
ATOM 647 N N . ALA A 1 84 ? -28.726 -9.138 42.610 1.00 96.88 84 ALA A N 1
ATOM 648 C CA . ALA A 1 84 ? -27.477 -8.375 42.623 1.00 96.88 84 ALA A CA 1
ATOM 649 C C . ALA A 1 84 ? -26.332 -9.064 41.861 1.00 96.88 84 ALA A C 1
ATOM 651 O O . ALA A 1 84 ? -25.488 -8.389 41.276 1.00 96.88 84 ALA A O 1
ATOM 652 N N . ILE A 1 85 ? -26.308 -10.401 41.840 1.00 97.50 85 ILE A N 1
ATOM 653 C CA . ILE A 1 85 ? -25.279 -11.197 41.164 1.00 97.50 85 ILE A CA 1
ATOM 654 C C . ILE A 1 85 ? -25.905 -12.308 40.324 1.00 97.50 85 ILE A C 1
ATOM 656 O O . ILE A 1 85 ? -26.794 -13.028 40.777 1.00 97.50 85 ILE A O 1
ATOM 660 N N . THR A 1 86 ? -25.391 -12.484 39.107 1.00 97.44 86 THR A N 1
ATOM 661 C CA . THR A 1 86 ? -25.758 -13.588 38.208 1.00 97.44 86 THR A CA 1
ATOM 662 C C . THR A 1 86 ? -24.797 -14.777 38.342 1.00 97.44 86 THR A C 1
ATOM 664 O O . THR A 1 86 ? -23.641 -14.584 38.737 1.00 97.44 86 THR A O 1
ATOM 667 N N . PRO A 1 87 ? -25.196 -16.000 37.936 1.00 97.00 87 PRO A N 1
ATOM 668 C CA . PRO A 1 87 ? -24.313 -17.172 37.954 1.00 97.00 87 PRO A CA 1
ATOM 669 C C . PRO A 1 87 ? -22.994 -16.980 37.186 1.00 97.00 87 PRO A C 1
ATOM 671 O O . PRO A 1 87 ? -21.967 -17.547 37.554 1.00 97.00 87 PRO A O 1
ATOM 674 N N . GLN A 1 88 ? -22.983 -16.153 36.135 1.00 95.00 88 GLN A N 1
ATOM 675 C CA . GLN A 1 88 ? -21.762 -15.841 35.389 1.00 95.00 88 GLN A CA 1
ATOM 676 C C . GLN A 1 88 ? -20.728 -15.124 36.267 1.00 95.00 88 GLN A C 1
ATOM 678 O O . GLN A 1 88 ? -19.561 -15.514 36.273 1.00 95.00 88 GLN A O 1
ATOM 683 N N . ASN A 1 89 ? -21.145 -14.118 37.039 1.00 96.50 89 ASN A N 1
ATOM 684 C CA . ASN A 1 89 ? -20.232 -13.369 37.902 1.00 96.50 89 ASN A CA 1
ATOM 685 C C . ASN A 1 89 ? -19.929 -14.075 39.225 1.00 96.50 89 ASN A C 1
ATOM 687 O O . ASN A 1 89 ? -18.872 -13.822 39.796 1.00 96.50 89 ASN A O 1
ATOM 691 N N . VAL A 1 90 ? -20.753 -15.038 39.657 1.00 97.19 90 VAL A N 1
ATOM 692 C CA . VAL A 1 90 ? -20.341 -15.994 40.703 1.00 97.19 90 VAL A CA 1
ATOM 693 C C . VAL A 1 90 ? -19.049 -16.702 40.293 1.00 97.19 90 VAL A C 1
ATOM 695 O O . VAL A 1 90 ? -18.087 -16.696 41.058 1.00 97.19 90 VAL A O 1
ATOM 698 N N . LYS A 1 91 ? -18.973 -17.230 39.059 1.00 95.00 91 LYS A N 1
ATOM 699 C CA . LYS A 1 91 ? -17.748 -17.882 38.556 1.00 95.00 91 LYS A CA 1
ATOM 700 C C . LYS A 1 91 ? -16.552 -16.933 38.549 1.00 95.00 91 LYS A C 1
ATOM 702 O O . LYS A 1 91 ? -15.436 -17.360 38.824 1.00 95.00 91 LYS A O 1
ATOM 707 N N . VAL A 1 92 ? -16.776 -15.655 38.233 1.00 93.94 92 VAL A N 1
ATOM 708 C CA . VAL A 1 92 ? -15.722 -14.629 38.234 1.00 93.94 92 VAL A CA 1
ATOM 709 C C . VAL A 1 92 ? -15.195 -14.390 39.649 1.00 93.94 92 VAL A C 1
ATOM 711 O O . VAL A 1 92 ? -13.982 -14.408 39.838 1.00 93.94 92 VAL A O 1
ATOM 714 N N . LEU A 1 93 ? -16.077 -14.215 40.637 1.00 94.75 93 LEU A N 1
ATOM 715 C CA . LEU A 1 93 ? -15.682 -13.993 42.032 1.00 94.75 93 LEU A CA 1
ATOM 716 C C . LEU A 1 93 ? -14.978 -15.225 42.626 1.00 94.75 93 LEU A C 1
ATOM 718 O O . LEU A 1 93 ? -13.909 -15.090 43.215 1.00 94.75 93 LEU A O 1
ATOM 722 N N . ILE A 1 94 ? -15.489 -16.435 42.380 1.00 94.38 94 ILE A N 1
ATOM 723 C CA . ILE A 1 94 ? -14.811 -17.679 42.783 1.00 94.38 94 ILE A CA 1
ATOM 724 C C . ILE A 1 94 ? -13.421 -17.777 42.135 1.00 94.38 94 ILE A C 1
ATOM 726 O O . ILE A 1 94 ? -12.435 -18.025 42.823 1.00 94.38 94 ILE A O 1
ATOM 730 N N . LYS A 1 95 ? -13.305 -17.508 40.825 1.00 93.12 95 LYS A N 1
ATOM 731 C CA . LYS A 1 95 ? -12.015 -17.522 40.111 1.00 93.12 95 LYS A CA 1
ATOM 732 C C . LYS A 1 95 ? -11.033 -16.474 40.647 1.00 93.12 95 LYS A C 1
ATOM 734 O O . LYS A 1 95 ? -9.827 -16.693 40.582 1.00 93.12 95 LYS A O 1
ATOM 739 N N . LYS A 1 96 ? -11.533 -15.344 41.154 1.00 91.44 96 LYS A N 1
ATOM 740 C CA . LYS A 1 96 ? -10.723 -14.303 41.799 1.00 91.44 96 LYS A CA 1
ATOM 741 C C . LYS A 1 96 ? -10.256 -14.678 43.208 1.00 91.44 96 LYS A C 1
ATOM 743 O O . LYS A 1 96 ? -9.329 -14.044 43.694 1.00 91.44 96 LYS A O 1
ATOM 748 N N . GLY A 1 97 ? -10.824 -15.719 43.816 1.00 92.69 97 GLY A N 1
ATOM 749 C CA . GLY A 1 97 ? -10.343 -16.290 45.074 1.00 92.69 97 GLY A CA 1
ATOM 750 C C . GLY A 1 97 ? -11.189 -15.960 46.299 1.00 92.69 97 GLY A C 1
ATOM 751 O O . GLY A 1 97 ? -10.696 -16.138 47.407 1.00 92.69 97 GLY A O 1
ATOM 752 N N . PHE A 1 98 ? -12.431 -15.487 46.134 1.00 95.44 98 PHE A N 1
ATOM 753 C CA . PHE A 1 98 ? -13.349 -15.328 47.268 1.00 95.44 98 PHE A CA 1
ATOM 754 C C . PHE A 1 98 ? -13.635 -16.679 47.934 1.00 95.44 98 PHE A C 1
ATOM 756 O O . PHE A 1 98 ? -13.891 -17.661 47.236 1.00 95.44 98 PHE A O 1
ATOM 763 N N . SER A 1 99 ? -13.614 -16.716 49.270 1.00 93.44 99 SER A N 1
ATOM 764 C CA . SER A 1 99 ? -13.760 -17.946 50.064 1.00 93.44 99 SER A CA 1
ATOM 765 C C . SER A 1 99 ? -15.039 -18.713 49.725 1.00 93.44 99 SER A C 1
ATOM 767 O O . SER A 1 99 ? -15.029 -19.921 49.498 1.00 93.44 99 SER A O 1
ATOM 769 N N . GLN A 1 100 ? -16.155 -17.984 49.677 1.00 94.38 100 GLN A N 1
ATOM 770 C CA . GLN A 1 100 ? -17.478 -18.531 49.408 1.00 94.38 100 GLN A CA 1
ATOM 771 C C . GLN A 1 100 ? -18.427 -17.439 48.913 1.00 94.38 100 GLN A C 1
ATOM 773 O O . GLN A 1 100 ? -18.406 -16.306 49.399 1.00 94.38 100 GLN A O 1
ATOM 778 N N . ILE A 1 101 ? -19.293 -17.801 47.967 1.00 97.38 101 ILE A N 1
ATOM 779 C CA . ILE A 1 101 ? -20.390 -16.952 47.497 1.00 97.38 101 ILE A CA 1
ATOM 780 C C . ILE A 1 101 ? -21.693 -17.567 48.006 1.00 97.38 101 ILE A C 1
ATOM 782 O O . ILE A 1 101 ? -22.099 -18.633 47.547 1.00 97.38 101 ILE A O 1
ATOM 786 N N . LEU A 1 102 ? -22.313 -16.917 48.984 1.00 97.50 102 LEU A N 1
ATOM 787 C CA . LEU A 1 102 ? -23.545 -17.337 49.638 1.00 97.50 102 LEU A CA 1
ATOM 788 C C . LEU A 1 102 ? -24.739 -16.705 48.921 1.00 97.50 102 LEU A C 1
ATOM 790 O O . LEU A 1 102 ? -24.828 -15.483 48.812 1.00 97.50 102 LEU A O 1
ATOM 794 N N . VAL A 1 103 ? -25.668 -17.522 48.436 1.00 97.50 103 VAL A N 1
ATOM 795 C CA . VAL A 1 103 ? -26.865 -17.047 47.724 1.00 97.50 103 VAL A CA 1
ATOM 796 C C . VAL A 1 103 ? -28.106 -17.566 48.444 1.00 97.50 103 VAL A C 1
ATOM 798 O O . VAL A 1 103 ? -28.198 -18.758 48.739 1.00 97.50 103 VAL A O 1
ATOM 801 N N . GLU A 1 104 ? -29.059 -16.687 48.753 1.00 97.12 104 GLU A N 1
ATOM 802 C CA . GLU A 1 104 ? -30.337 -17.107 49.338 1.00 97.12 104 GLU A CA 1
ATOM 803 C C . GLU A 1 104 ? -31.105 -17.984 48.340 1.00 97.12 104 GLU A C 1
ATOM 805 O O . GLU A 1 104 ? -31.137 -17.703 47.139 1.00 97.12 104 GLU A O 1
ATOM 810 N N . LYS A 1 105 ? -31.745 -19.051 48.825 1.00 95.69 105 LYS A N 1
ATOM 811 C CA . LYS A 1 105 ? -32.596 -19.900 47.977 1.00 95.69 105 LYS A CA 1
ATOM 812 C C . LYS A 1 105 ? -33.648 -19.063 47.247 1.00 95.69 105 LYS A C 1
ATOM 814 O O . LYS A 1 105 ? -34.375 -18.290 47.868 1.00 95.69 105 LYS A O 1
ATOM 819 N N . ASN A 1 106 ? -33.772 -19.275 45.941 1.00 94.94 106 ASN A N 1
ATOM 820 C CA . ASN A 1 106 ? -34.637 -18.536 45.021 1.00 94.94 106 ASN A CA 1
ATOM 821 C C . ASN A 1 106 ? -34.276 -17.053 44.801 1.00 94.94 106 ASN A C 1
ATOM 823 O O . ASN A 1 106 ? -35.087 -16.334 44.213 1.00 94.94 106 ASN A O 1
ATOM 827 N N . ALA A 1 107 ? -33.075 -16.590 45.182 1.00 94.25 107 ALA A N 1
ATOM 828 C CA . ALA A 1 107 ? -32.661 -15.191 44.995 1.00 94.25 107 ALA A CA 1
ATOM 829 C C . ALA A 1 107 ? -32.804 -14.701 43.541 1.00 94.25 107 ALA A C 1
ATOM 831 O O . ALA A 1 107 ? -33.265 -13.591 43.288 1.00 94.25 107 ALA A O 1
ATOM 832 N N . GLY A 1 108 ? -32.437 -15.547 42.574 1.00 94.50 108 GLY A N 1
ATOM 833 C CA . GLY A 1 108 ? -32.488 -15.229 41.145 1.00 94.50 108 GLY A CA 1
ATOM 834 C C . GLY A 1 108 ? -33.748 -15.697 40.413 1.00 94.50 108 GLY A C 1
ATOM 835 O O . GLY A 1 108 ? -33.841 -15.498 39.200 1.00 94.50 108 GLY A O 1
ATOM 836 N N . ALA A 1 109 ? -34.724 -16.306 41.098 1.00 94.75 109 ALA A N 1
ATOM 837 C CA . ALA A 1 109 ? -35.851 -16.980 40.444 1.00 94.75 109 ALA A CA 1
ATOM 838 C C . ALA A 1 109 ? -36.684 -16.030 39.561 1.00 94.75 109 ALA A C 1
ATOM 840 O O . ALA A 1 109 ? -37.006 -16.359 38.419 1.00 94.75 109 ALA A O 1
ATOM 841 N N . GLN A 1 110 ? -36.964 -14.817 40.050 1.00 95.44 110 GLN A N 1
ATOM 842 C CA . GLN A 1 110 ? -37.711 -13.786 39.311 1.00 95.44 110 GLN A CA 1
ATOM 843 C C . GLN A 1 110 ? -36.908 -13.168 38.148 1.00 95.44 110 GLN A C 1
ATOM 845 O O . GLN A 1 110 ? -37.495 -12.659 37.193 1.00 95.44 110 GLN A O 1
ATOM 850 N N . ALA A 1 111 ? -35.576 -13.275 38.186 1.00 95.25 111 ALA A N 1
ATOM 851 C CA . ALA A 1 111 ? -34.669 -12.890 37.105 1.00 95.25 111 ALA A CA 1
ATOM 852 C C . ALA A 1 111 ? -34.366 -14.045 36.131 1.00 95.25 111 ALA A C 1
ATOM 854 O O . ALA A 1 111 ? -33.543 -13.876 35.230 1.00 95.25 111 ALA A O 1
ATOM 855 N N . GLN A 1 112 ? -35.047 -15.189 36.281 1.00 96.12 112 GLN A N 1
ATOM 856 C CA . GLN A 1 112 ? -34.861 -16.412 35.490 1.00 96.12 112 GLN A CA 1
ATOM 857 C C . GLN A 1 112 ? -33.490 -17.089 35.678 1.00 96.12 112 GLN A C 1
ATOM 859 O O . GLN A 1 112 ? -33.016 -17.800 34.792 1.00 96.12 112 GLN A O 1
ATOM 864 N N . PHE A 1 113 ? -32.877 -16.925 36.852 1.00 96.69 113 PHE A N 1
ATOM 865 C CA . PHE A 1 113 ? -31.684 -17.665 37.268 1.00 96.69 113 PHE A CA 1
ATOM 866 C C . PHE A 1 113 ? -32.061 -18.678 38.360 1.00 96.69 113 PHE A C 1
ATOM 868 O O . PHE A 1 113 ? -32.148 -18.304 39.531 1.00 96.69 113 PHE A O 1
ATOM 875 N N . PRO A 1 114 ? -32.330 -19.949 38.009 1.00 96.31 114 PRO A N 1
ATOM 876 C CA . PRO A 1 114 ? -32.668 -20.969 38.993 1.00 96.31 114 PRO A CA 1
ATOM 877 C C . PRO A 1 114 ? -31.464 -21.323 39.872 1.00 96.31 114 PRO A C 1
ATOM 879 O O . PRO A 1 114 ? -30.316 -21.313 39.426 1.00 96.31 114 PRO A O 1
ATOM 882 N N . ASP A 1 115 ? -31.750 -21.728 41.104 1.00 97.06 115 ASP A N 1
ATOM 883 C CA . ASP A 1 115 ? -30.793 -22.135 42.142 1.00 97.06 115 ASP A CA 1
ATOM 884 C C . ASP A 1 115 ? -29.720 -23.133 41.664 1.00 97.06 115 ASP A C 1
ATOM 886 O O . ASP A 1 115 ? -28.551 -23.039 42.043 1.00 97.06 115 ASP A O 1
ATOM 890 N N . GLU A 1 116 ? -30.080 -24.057 40.770 1.00 96.31 116 GLU A N 1
ATOM 891 C CA . GLU A 1 116 ? -29.147 -25.034 40.195 1.00 96.31 116 GLU A CA 1
ATOM 892 C C . GLU A 1 116 ? -28.029 -24.381 39.365 1.00 96.31 116 GLU A C 1
ATOM 894 O O . GLU A 1 116 ? -26.896 -24.863 39.365 1.00 96.31 116 GLU A O 1
ATOM 899 N N . GLN A 1 117 ? -28.294 -23.242 38.712 1.00 96.06 117 GLN A N 1
ATOM 900 C CA . GLN A 1 117 ? -27.252 -22.496 38.000 1.00 96.06 117 GLN A CA 1
ATOM 901 C C . GLN A 1 117 ? -26.264 -21.836 38.967 1.00 96.06 117 GLN A C 1
ATOM 903 O O . GLN A 1 117 ? -25.072 -21.782 38.664 1.00 96.06 117 GLN A O 1
ATOM 908 N N . TYR A 1 118 ? -26.728 -21.371 40.131 1.00 97.12 118 TYR A N 1
ATOM 909 C CA . TYR A 1 118 ? -25.857 -20.823 41.172 1.00 97.12 118 TYR A CA 1
ATOM 910 C C . TYR A 1 118 ? -24.962 -21.909 41.777 1.00 97.12 118 TYR A C 1
ATOM 912 O O . TYR A 1 118 ? -23.747 -21.714 41.853 1.00 97.12 118 TYR A O 1
ATOM 920 N N . LYS A 1 119 ? -25.518 -23.088 42.096 1.00 95.81 119 LYS A N 1
ATOM 921 C CA . LYS A 1 119 ? -24.720 -24.248 42.537 1.00 95.81 119 LYS A CA 1
ATOM 922 C C . LYS A 1 119 ? -23.678 -24.650 41.494 1.00 95.81 119 LYS A C 1
ATOM 924 O O . LYS A 1 119 ? -22.506 -24.804 41.823 1.00 95.81 119 LYS A O 1
ATOM 929 N N . ALA A 1 120 ? -24.076 -24.761 40.224 1.00 94.69 120 ALA A N 1
ATOM 930 C CA . ALA A 1 120 ? -23.168 -25.108 39.127 1.00 94.69 120 ALA A CA 1
ATOM 931 C C . ALA A 1 120 ? -22.081 -24.043 38.875 1.00 94.69 120 ALA A C 1
ATOM 933 O O . ALA A 1 120 ? -21.034 -24.341 38.299 1.00 94.69 120 ALA A O 1
ATOM 934 N N . ALA A 1 121 ? -22.318 -22.796 39.289 1.00 94.62 121 ALA A N 1
ATOM 935 C CA . ALA A 1 121 ? -21.332 -21.722 39.258 1.00 94.62 121 ALA A CA 1
ATOM 936 C C . ALA A 1 121 ? -20.370 -21.725 40.462 1.00 94.62 121 ALA A C 1
ATOM 938 O O . ALA A 1 121 ? -19.397 -20.974 40.436 1.00 94.62 121 ALA A O 1
ATOM 939 N N . GLY A 1 122 ? -20.614 -22.565 41.475 1.00 94.69 122 GLY A N 1
ATOM 940 C CA . GLY A 1 122 ? -19.798 -22.676 42.686 1.00 94.69 122 GLY A CA 1
ATOM 941 C C . GLY A 1 122 ? -20.313 -21.877 43.888 1.00 94.69 122 GLY A C 1
ATOM 942 O O . GLY A 1 122 ? -19.571 -21.717 44.851 1.00 94.69 122 GLY A O 1
ATOM 943 N N . ALA A 1 123 ? -21.548 -21.362 43.853 1.00 95.94 123 ALA A N 1
ATOM 944 C CA . ALA A 1 123 ? -22.163 -20.720 45.016 1.00 95.94 123 ALA A CA 1
ATOM 945 C C . ALA A 1 123 ? -22.761 -21.743 45.996 1.00 95.94 123 ALA A C 1
ATOM 947 O O . ALA A 1 123 ? -23.277 -22.792 45.598 1.00 95.94 123 ALA A O 1
ATOM 948 N N . THR A 1 124 ? -22.772 -21.382 47.276 1.00 96.69 124 THR A N 1
ATOM 949 C CA . THR A 1 124 ? -23.432 -22.131 48.348 1.00 96.69 124 THR A CA 1
ATOM 950 C C . THR A 1 124 ? -24.818 -21.544 48.586 1.00 96.69 124 THR A C 1
ATOM 952 O O . THR A 1 124 ? -24.952 -20.363 48.905 1.00 96.69 124 THR A O 1
ATOM 955 N N . LEU A 1 125 ? -25.862 -22.363 48.446 1.00 96.62 125 LEU A N 1
ATOM 956 C CA . LEU A 1 125 ? -27.225 -21.924 48.739 1.00 96.62 125 LEU A CA 1
ATOM 957 C C . LEU A 1 125 ? -27.510 -21.990 50.234 1.00 96.62 125 LEU A C 1
ATOM 959 O O . LEU A 1 125 ? -27.359 -23.049 50.846 1.00 96.62 125 LEU A O 1
ATOM 963 N N . VAL A 1 126 ? -27.984 -20.884 50.793 1.00 96.38 126 VAL A N 1
ATOM 964 C CA . VAL A 1 126 ? -28.229 -20.731 52.230 1.00 96.38 126 VAL A CA 1
ATOM 965 C C . VAL A 1 126 ? -29.627 -20.174 52.494 1.00 96.38 126 VAL A C 1
ATOM 967 O O . VAL A 1 126 ? -30.311 -19.686 51.591 1.00 96.38 126 VAL A O 1
ATOM 970 N N . ASP A 1 127 ? -30.096 -20.307 53.728 1.00 94.25 127 ASP A N 1
ATOM 971 C CA . ASP A 1 127 ? -31.282 -19.617 54.221 1.00 94.25 127 ASP A CA 1
ATOM 972 C C . ASP A 1 127 ? -30.952 -18.171 54.618 1.00 94.25 127 ASP A C 1
ATOM 974 O O . ASP A 1 127 ? -29.796 -17.799 54.836 1.00 94.25 127 ASP A O 1
ATOM 978 N N . ARG A 1 128 ? -31.992 -17.336 54.693 1.00 91.44 128 ARG A N 1
ATOM 979 C CA . ARG A 1 128 ? -31.848 -15.892 54.890 1.00 91.44 128 ARG A CA 1
ATOM 980 C C . ARG A 1 128 ? -31.114 -15.534 56.184 1.00 91.44 128 ARG A C 1
ATOM 982 O O . ARG A 1 128 ? -30.210 -14.706 56.155 1.00 91.44 128 ARG A O 1
ATOM 989 N N . GLU A 1 129 ? -31.479 -16.157 57.303 1.00 87.81 12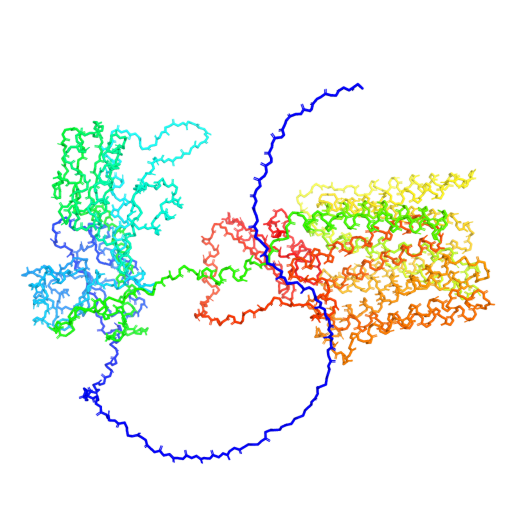9 GLU A N 1
ATOM 990 C CA . GLU A 1 129 ? -30.883 -15.852 58.613 1.00 87.81 129 GLU A CA 1
ATOM 991 C C . GLU A 1 129 ? -29.382 -16.181 58.639 1.00 87.81 129 GLU A C 1
ATOM 993 O O . GLU A 1 129 ? -28.573 -15.377 59.107 1.00 87.81 129 GLU A O 1
ATOM 998 N N . HIS A 1 130 ? -28.983 -17.316 58.055 1.00 91.94 130 HIS A N 1
ATOM 999 C CA . HIS A 1 130 ? -27.570 -17.662 57.926 1.00 91.94 130 HIS A CA 1
ATOM 1000 C C . HIS A 1 130 ? -26.816 -16.699 57.000 1.00 91.94 130 HIS A C 1
ATOM 1002 O O . HIS A 1 130 ? -25.693 -16.306 57.318 1.00 91.94 130 HIS A O 1
ATOM 1008 N N . LEU A 1 131 ? -27.425 -16.274 55.885 1.00 94.06 131 LEU A N 1
ATOM 1009 C CA . LEU A 1 131 ? -26.791 -15.370 54.921 1.00 94.06 131 LEU A CA 1
ATOM 1010 C C . LEU A 1 131 ? -26.345 -14.058 55.573 1.00 94.06 131 LEU A C 1
ATOM 1012 O O . LEU A 1 131 ? -25.187 -13.665 55.421 1.00 94.06 131 LEU A O 1
ATOM 1016 N N . TYR A 1 132 ? -27.232 -13.395 56.319 1.00 91.88 132 TYR A N 1
ATOM 1017 C CA . TYR A 1 132 ? -26.921 -12.106 56.947 1.00 91.88 132 TYR A CA 1
ATOM 1018 C C . TYR A 1 132 ? -25.861 -12.212 58.054 1.00 91.88 132 TYR A C 1
ATOM 1020 O O . TYR A 1 132 ? -25.069 -11.283 58.216 1.00 91.88 132 TYR A O 1
ATOM 1028 N N . GLY A 1 133 ? -25.803 -13.340 58.772 1.00 88.69 133 GLY A N 1
ATOM 1029 C CA . GLY A 1 133 ? -24.801 -13.586 59.815 1.00 88.69 133 GLY A CA 1
ATOM 1030 C C . GLY A 1 133 ? -23.432 -14.040 59.292 1.00 88.69 133 GLY A C 1
ATOM 1031 O O . GLY A 1 133 ? -22.412 -13.757 59.923 1.00 88.69 133 GLY A O 1
ATOM 1032 N N . ALA A 1 134 ? -23.389 -14.727 58.146 1.00 91.88 134 ALA A N 1
ATOM 1033 C CA . ALA A 1 134 ? -22.168 -15.324 57.601 1.00 91.88 134 ALA A CA 1
ATOM 1034 C C . ALA A 1 134 ? -21.433 -14.443 56.576 1.00 91.88 134 ALA A C 1
ATOM 1036 O O . ALA A 1 134 ? -20.249 -14.682 56.336 1.00 91.88 134 ALA A O 1
ATOM 1037 N N . SER A 1 135 ? -22.099 -13.445 55.982 1.00 94.81 135 SER A N 1
ATOM 1038 C CA . SER A 1 135 ? -21.551 -12.631 54.883 1.00 94.81 135 SER A CA 1
ATOM 1039 C C . SER A 1 135 ? -20.662 -11.483 55.372 1.00 94.81 135 SER A C 1
ATOM 1041 O O . SER A 1 135 ? -21.118 -10.619 56.121 1.00 94.81 135 SER A O 1
ATOM 1043 N N . ASP A 1 136 ? -19.409 -11.431 54.913 1.00 95.94 136 ASP A N 1
ATOM 1044 C CA . ASP A 1 136 ? -18.515 -10.285 55.138 1.00 95.94 136 ASP A CA 1
ATOM 1045 C C . ASP A 1 136 ? -18.824 -9.127 54.186 1.00 95.94 136 ASP A C 1
ATOM 1047 O O . ASP A 1 136 ? -18.698 -7.958 54.558 1.00 95.94 136 ASP A O 1
ATOM 1051 N N . ILE A 1 137 ? -19.258 -9.454 52.965 1.00 97.12 137 ILE A N 1
ATOM 1052 C CA . ILE A 1 137 ? -19.685 -8.501 51.942 1.00 97.12 137 ILE A CA 1
ATOM 1053 C C . ILE A 1 137 ? -21.098 -8.867 51.491 1.00 97.12 137 ILE A C 1
ATOM 1055 O O . ILE A 1 137 ? -21.319 -9.956 50.979 1.00 97.12 137 ILE A O 1
ATOM 1059 N N . LEU A 1 138 ? -22.060 -7.966 51.643 1.00 97.25 138 LEU A N 1
ATOM 1060 C CA . LEU A 1 138 ? -23.442 -8.142 51.217 1.00 97.25 138 LEU A CA 1
ATOM 1061 C C . LEU A 1 138 ? -23.707 -7.330 49.946 1.00 97.25 138 LEU A C 1
ATOM 1063 O O . LEU A 1 138 ? -23.546 -6.108 49.931 1.00 97.25 138 LEU A O 1
ATOM 1067 N N . LEU A 1 139 ? -24.150 -8.002 48.887 1.00 97.88 139 LEU A N 1
ATOM 1068 C CA . LEU A 1 139 ? -24.498 -7.384 47.612 1.00 97.88 139 LEU A CA 1
ATOM 1069 C C . LEU A 1 139 ? -26.017 -7.395 47.437 1.00 97.88 139 LEU A C 1
ATOM 1071 O O . LEU A 1 139 ? -26.624 -8.460 47.329 1.00 97.88 139 LEU A O 1
ATOM 1075 N N . LYS A 1 140 ? -26.626 -6.211 47.363 1.00 97.12 140 LYS A N 1
ATOM 1076 C CA . LYS A 1 140 ? -28.059 -6.033 47.078 1.00 97.12 140 LYS A CA 1
ATOM 1077 C C . LYS A 1 140 ? -28.270 -5.103 45.892 1.00 97.12 140 LYS A C 1
ATOM 1079 O O . LYS A 1 140 ? -27.369 -4.373 45.475 1.00 97.12 140 LYS A O 1
ATOM 1084 N N . VAL A 1 141 ? -29.472 -5.141 45.328 1.00 95.94 141 VAL A N 1
ATOM 1085 C CA . VAL A 1 141 ? -29.923 -4.165 44.338 1.00 95.94 141 VAL A CA 1
ATOM 1086 C C . VAL A 1 141 ? -30.465 -2.939 45.065 1.00 95.94 141 VAL A C 1
ATOM 1088 O O . VAL A 1 141 ? -29.946 -1.843 44.873 1.00 95.94 141 VAL A O 1
ATOM 1091 N N . ARG A 1 142 ? -31.480 -3.116 45.918 1.00 94.06 142 ARG A N 1
ATOM 1092 C CA . ARG A 1 142 ? -32.143 -2.023 46.655 1.00 94.06 142 ARG A CA 1
ATOM 1093 C C . ARG A 1 142 ? -31.547 -1.827 48.061 1.00 94.06 142 ARG A C 1
ATOM 1095 O O . ARG A 1 142 ? -30.830 -2.714 48.533 1.00 94.06 142 ARG A O 1
ATOM 1102 N N . PRO A 1 143 ? -31.856 -0.703 48.745 1.00 93.75 143 PRO A N 1
ATOM 1103 C CA . PRO A 1 143 ? -31.447 -0.516 50.133 1.00 93.75 143 PRO A CA 1
ATOM 1104 C C . PRO A 1 143 ? -31.980 -1.657 51.016 1.00 93.75 143 PRO A C 1
ATOM 1106 O O . PRO A 1 143 ? -33.107 -2.104 50.780 1.00 93.75 143 PRO A O 1
ATOM 1109 N N . PRO A 1 144 ? -31.230 -2.108 52.038 1.00 93.00 144 PRO A N 1
ATOM 1110 C CA . PRO A 1 144 ? -31.734 -3.079 53.005 1.00 93.00 144 PRO A CA 1
ATOM 1111 C C . PRO A 1 144 ? -33.021 -2.589 53.681 1.00 93.00 144 PRO A C 1
ATOM 1113 O O . PRO A 1 144 ? -33.082 -1.443 54.132 1.00 93.00 144 PRO A O 1
ATOM 1116 N N . ALA A 1 145 ? -34.041 -3.443 53.763 1.00 90.69 145 ALA A N 1
ATOM 1117 C CA . ALA A 1 145 ? -35.309 -3.092 54.402 1.00 90.69 145 ALA A CA 1
ATOM 1118 C C . ALA A 1 145 ? -35.132 -2.827 55.910 1.00 90.69 145 ALA A C 1
ATOM 1120 O O . ALA A 1 145 ? -34.522 -3.623 56.631 1.00 90.69 145 ALA A O 1
ATOM 1121 N N . LEU A 1 146 ? -35.679 -1.704 56.386 1.00 89.31 146 LEU A N 1
ATOM 1122 C CA . LEU A 1 146 ? -35.671 -1.327 57.801 1.00 89.31 146 LEU A CA 1
ATOM 1123 C C . LEU A 1 146 ? -36.568 -2.278 58.612 1.00 89.31 146 LEU A C 1
ATOM 1125 O O . LEU A 1 146 ? -37.683 -2.572 58.186 1.00 89.31 146 LEU A O 1
ATOM 1129 N N . GLY A 1 147 ? -36.102 -2.744 59.770 1.00 83.31 147 GLY A N 1
ATOM 1130 C CA . GLY A 1 147 ? -36.812 -3.676 60.651 1.00 83.31 147 GLY A CA 1
ATOM 1131 C C . GLY A 1 147 ? -36.671 -5.158 60.282 1.00 83.31 147 GLY A C 1
ATOM 1132 O O . GLY A 1 147 ? -36.927 -6.015 61.128 1.00 83.31 147 GLY A O 1
ATOM 1133 N N . GLU A 1 148 ? -36.252 -5.481 59.053 1.00 83.88 148 GLU A N 1
ATOM 1134 C CA . GLU A 1 148 ? -36.150 -6.866 58.569 1.00 83.88 148 GLU A CA 1
ATOM 1135 C C . GLU A 1 148 ? -34.737 -7.272 58.140 1.00 83.88 148 GLU A C 1
ATOM 1137 O O . GLU A 1 148 ? -34.331 -8.407 58.400 1.00 83.88 148 GLU A O 1
ATOM 1142 N N . GLU A 1 149 ? -33.990 -6.376 57.487 1.00 91.31 149 GLU A N 1
ATOM 1143 C CA . GLU A 1 149 ? -32.692 -6.683 56.875 1.00 91.31 149 GLU A CA 1
ATOM 1144 C C . GLU A 1 149 ? -31.557 -5.834 57.469 1.00 91.31 149 GLU A C 1
ATOM 1146 O O . GLU A 1 149 ? -30.503 -6.374 57.809 1.00 91.31 149 GLU A O 1
ATOM 1151 N N . ALA A 1 150 ? -31.757 -4.518 57.618 1.00 89.75 150 ALA A N 1
ATOM 1152 C CA . ALA A 1 150 ? -30.701 -3.573 58.002 1.00 89.75 150 ALA A CA 1
ATOM 1153 C C . ALA A 1 150 ? -30.095 -3.864 59.389 1.00 89.75 150 ALA A C 1
ATOM 1155 O O . ALA A 1 150 ? -28.893 -3.703 59.585 1.00 89.75 150 ALA A O 1
ATOM 1156 N N . GLU A 1 151 ? -30.900 -4.334 60.341 1.00 90.06 151 GLU A N 1
ATOM 1157 C CA . GLU A 1 151 ? -30.483 -4.670 61.706 1.00 90.06 151 GLU A CA 1
ATOM 1158 C C . GLU A 1 151 ? -29.815 -6.050 61.799 1.00 90.06 151 GLU A C 1
ATOM 1160 O O . GLU A 1 151 ? -29.079 -6.325 62.752 1.00 90.06 151 GLU A O 1
ATOM 1165 N N . LYS A 1 152 ? -30.056 -6.922 60.812 1.00 90.50 152 LYS A N 1
ATOM 1166 C CA . LYS A 1 152 ? -29.572 -8.310 60.799 1.00 90.50 152 LYS A CA 1
ATOM 1167 C C . LYS A 1 152 ? -28.200 -8.473 60.160 1.00 90.50 152 LYS A C 1
ATOM 1169 O O . LYS A 1 152 ? -27.580 -9.519 60.338 1.00 90.50 152 LYS A O 1
ATOM 1174 N N . VAL A 1 153 ? -27.699 -7.459 59.450 1.00 91.56 153 VAL A N 1
ATOM 1175 C CA . VAL A 1 153 ? -26.362 -7.513 58.842 1.00 91.56 153 VAL A CA 1
ATOM 1176 C C . VAL A 1 153 ? -25.288 -7.796 59.899 1.00 91.56 153 VAL A C 1
ATOM 1178 O O . VAL A 1 153 ? -25.337 -7.281 61.026 1.00 91.56 153 VAL A O 1
ATOM 1181 N N . LYS A 1 154 ? -24.307 -8.631 59.548 1.00 93.12 154 LYS A N 1
ATOM 1182 C CA . LYS A 1 154 ? -23.142 -8.929 60.388 1.00 93.12 154 LYS A CA 1
ATOM 1183 C C . LYS A 1 154 ? -22.424 -7.636 60.794 1.00 93.12 154 LYS A C 1
ATOM 1185 O O . LYS A 1 154 ? -22.211 -6.749 59.964 1.00 93.12 154 LYS A O 1
ATOM 1190 N N . GLU A 1 155 ? -22.054 -7.528 62.069 1.00 93.25 155 GLU A N 1
ATOM 1191 C CA . GLU A 1 155 ? -21.317 -6.364 62.572 1.00 93.25 155 GLU A CA 1
ATOM 1192 C C . GLU A 1 155 ? -19.972 -6.224 61.837 1.00 93.25 155 GLU A C 1
ATOM 1194 O O . GLU A 1 155 ? -19.250 -7.207 61.670 1.00 93.25 155 GLU A O 1
ATOM 1199 N N . GLY A 1 156 ? -19.648 -5.019 61.359 1.00 91.50 156 GLY A N 1
ATOM 1200 C CA . GLY A 1 156 ? -18.415 -4.758 60.601 1.00 91.50 156 GLY A CA 1
ATOM 1201 C C . GLY A 1 156 ? -18.407 -5.251 59.144 1.00 91.50 156 GLY A C 1
ATOM 1202 O O . GLY A 1 156 ? -17.363 -5.186 58.494 1.00 91.50 156 GLY A O 1
ATOM 1203 N N . SER A 1 157 ? -19.536 -5.744 58.620 1.00 94.56 157 SER A N 1
ATOM 1204 C CA . SER A 1 157 ? -19.658 -6.159 57.213 1.00 94.56 157 SER A CA 1
ATOM 1205 C C . SER A 1 157 ? -19.675 -4.975 56.241 1.00 94.56 157 SER A C 1
ATOM 1207 O O . SER A 1 157 ? -19.867 -3.821 56.629 1.00 94.56 157 SER A O 1
ATOM 1209 N N . THR A 1 158 ? -19.463 -5.259 54.956 1.00 96.94 158 THR A N 1
ATOM 1210 C CA . THR A 1 158 ? -19.558 -4.279 53.867 1.00 96.94 158 THR A CA 1
ATOM 1211 C C . THR A 1 158 ? -20.821 -4.500 53.053 1.00 96.94 158 THR A C 1
ATOM 1213 O O . THR A 1 158 ? -21.028 -5.587 52.537 1.00 96.94 158 THR A O 1
ATOM 1216 N N . ILE A 1 159 ? -21.643 -3.472 52.874 1.00 96.88 159 ILE A N 1
ATOM 1217 C CA . ILE A 1 159 ? -22.853 -3.521 52.055 1.00 96.88 159 ILE A CA 1
ATOM 1218 C C . ILE A 1 159 ? -22.616 -2.713 50.783 1.00 96.88 159 ILE A C 1
ATOM 1220 O O . ILE A 1 159 ? -22.179 -1.565 50.853 1.00 96.88 159 ILE A O 1
ATOM 1224 N N . ILE A 1 160 ? -22.941 -3.289 49.627 1.00 97.56 160 ILE A N 1
ATOM 1225 C CA . ILE A 1 160 ? -22.933 -2.595 48.336 1.00 97.56 160 ILE A CA 1
ATOM 1226 C C . ILE A 1 160 ? -24.329 -2.718 47.720 1.00 97.56 160 ILE A C 1
ATOM 1228 O O . ILE A 1 160 ? -24.791 -3.818 47.412 1.00 97.56 160 ILE A O 1
ATOM 1232 N N . SER A 1 161 ? -25.021 -1.587 47.580 1.00 96.94 161 SER A N 1
ATOM 1233 C CA . SER A 1 161 ? -26.381 -1.515 47.024 1.00 96.94 161 SER A CA 1
ATOM 1234 C C . SER A 1 161 ? -26.707 -0.097 46.560 1.00 96.94 161 SER A C 1
ATOM 1236 O O . SER A 1 161 ? -25.930 0.829 46.804 1.00 96.94 161 SER A O 1
ATOM 1238 N N . PHE A 1 162 ? -27.858 0.111 45.920 1.00 94.94 162 PHE A N 1
ATOM 1239 C CA . PHE A 1 162 ? -28.458 1.444 45.955 1.00 94.94 162 PHE A CA 1
ATOM 1240 C C . PHE A 1 162 ? -28.872 1.772 47.391 1.00 94.94 162 PHE A C 1
ATOM 1242 O O . PHE A 1 162 ? -29.507 0.935 48.025 1.00 94.94 162 PHE A O 1
ATOM 1249 N N . LEU A 1 163 ? -28.545 2.963 47.904 1.00 91.19 163 LEU A N 1
ATOM 1250 C CA . LEU A 1 163 ? -28.797 3.305 49.315 1.00 91.19 163 LEU A CA 1
ATOM 1251 C C . LEU A 1 163 ? -29.687 4.542 49.499 1.00 91.19 163 LEU A C 1
ATOM 1253 O O . LEU A 1 163 ? -30.527 4.574 50.397 1.00 91.19 163 LEU A O 1
ATOM 1257 N N . TYR A 1 164 ? -29.540 5.543 48.635 1.00 89.31 164 TYR A N 1
ATOM 1258 C CA . TYR A 1 164 ? -30.203 6.848 48.684 1.00 89.31 164 TYR A CA 1
ATOM 1259 C C . TYR A 1 164 ? -30.115 7.498 50.078 1.00 89.31 164 TYR A C 1
ATOM 1261 O O . TYR A 1 164 ? -31.138 7.772 50.711 1.00 89.31 164 TYR A O 1
ATOM 1269 N N . PRO A 1 165 ? -28.899 7.758 50.596 1.00 86.69 165 PRO A N 1
ATOM 1270 C CA . PRO A 1 165 ? -28.685 8.092 52.008 1.00 86.69 165 PRO A CA 1
ATOM 1271 C C . PRO A 1 165 ? -29.364 9.394 52.455 1.00 86.69 165 PRO A C 1
ATOM 1273 O O . PRO A 1 165 ? -29.711 9.543 53.624 1.00 86.69 165 PRO A O 1
ATOM 1276 N N . ASN A 1 166 ? -29.606 10.329 51.531 1.00 84.62 166 ASN A N 1
ATOM 1277 C CA . ASN A 1 166 ? -30.318 11.572 51.836 1.00 84.62 166 ASN A CA 1
ATOM 1278 C C . ASN A 1 166 ? -31.811 11.340 52.111 1.00 84.62 166 ASN A C 1
ATOM 1280 O O . ASN A 1 166 ? -32.401 12.059 52.917 1.00 84.62 166 ASN A O 1
ATOM 1284 N N . GLN A 1 167 ? -32.410 10.356 51.436 1.00 84.56 167 GLN A N 1
ATOM 1285 C CA . GLN A 1 167 ? -33.813 9.973 51.576 1.00 84.56 167 GLN A CA 1
ATOM 1286 C C . GLN A 1 167 ? -34.010 8.940 52.696 1.00 84.56 167 GLN A C 1
ATOM 1288 O O . GLN A 1 167 ? -35.012 8.984 53.401 1.00 84.56 167 GLN A O 1
ATOM 1293 N N . ASN A 1 168 ? -33.032 8.056 52.899 1.00 88.25 168 ASN A N 1
ATOM 1294 C CA . ASN A 1 168 ? -33.145 6.865 53.741 1.00 88.25 168 ASN A CA 1
ATOM 1295 C C . ASN A 1 168 ? -32.298 6.941 55.025 1.00 88.25 168 ASN A C 1
ATOM 1297 O O . ASN A 1 168 ? -31.577 6.001 55.359 1.00 88.25 168 ASN A O 1
ATOM 1301 N N . LYS A 1 169 ? -32.381 8.052 55.768 1.00 90.25 169 LYS A N 1
ATOM 1302 C CA . LYS A 1 169 ? -31.548 8.282 56.969 1.00 90.25 169 LYS A CA 1
ATOM 1303 C C . LYS A 1 169 ? -31.665 7.174 58.020 1.00 90.25 169 LYS A C 1
ATOM 1305 O O . LYS A 1 169 ? -30.647 6.722 58.525 1.00 90.25 169 LYS A O 1
ATOM 1310 N N . ALA A 1 170 ? -32.876 6.677 58.274 1.00 92.31 170 ALA A N 1
ATOM 1311 C CA . ALA A 1 170 ? -33.110 5.612 59.252 1.00 92.31 170 ALA A CA 1
ATOM 1312 C C . ALA A 1 170 ? -32.388 4.297 58.894 1.00 92.31 170 ALA A C 1
ATOM 1314 O O . ALA A 1 170 ? -31.860 3.625 59.773 1.00 92.31 170 ALA A O 1
ATOM 1315 N N . ILE A 1 171 ? -32.306 3.949 57.602 1.00 93.00 171 ILE A N 1
ATOM 1316 C CA . ILE A 1 171 ? -31.570 2.758 57.137 1.00 93.00 171 ILE A CA 1
ATOM 1317 C C . ILE A 1 171 ? -30.067 2.959 57.352 1.00 93.00 171 ILE A C 1
ATOM 1319 O O . ILE A 1 171 ? -29.376 2.058 57.821 1.00 93.00 171 ILE A O 1
ATOM 1323 N N . VAL A 1 172 ? -29.557 4.156 57.048 1.00 92.06 172 VAL A N 1
ATOM 1324 C CA . VAL A 1 172 ? -28.148 4.506 57.274 1.00 92.06 172 VAL A CA 1
ATOM 1325 C C . VAL A 1 172 ? -27.806 4.453 58.768 1.00 92.06 172 VAL A C 1
ATOM 1327 O O . VAL A 1 172 ? -26.773 3.906 59.133 1.00 92.06 172 VAL A O 1
ATOM 1330 N N . GLU A 1 173 ? -28.679 4.952 59.642 1.00 92.88 173 GLU A N 1
ATOM 1331 C CA . GLU A 1 173 ? -28.511 4.877 61.100 1.00 92.88 173 GLU A CA 1
ATOM 1332 C C . GLU A 1 173 ? -28.535 3.427 61.614 1.00 92.88 173 GLU A C 1
ATOM 1334 O O . GLU A 1 173 ? -27.693 3.050 62.435 1.00 92.88 173 GLU A O 1
ATOM 1339 N N . ALA A 1 174 ? -29.428 2.582 61.085 1.00 93.06 174 ALA A N 1
ATOM 1340 C CA . ALA A 1 174 ? -29.469 1.158 61.414 1.00 93.06 174 ALA A CA 1
ATOM 1341 C C . ALA A 1 174 ? -28.161 0.449 61.018 1.00 93.06 174 ALA A C 1
ATOM 1343 O O . ALA A 1 174 ? -27.551 -0.227 61.848 1.00 93.06 174 ALA A O 1
ATOM 1344 N N . LEU A 1 175 ? -27.659 0.675 59.800 1.00 93.94 175 LEU A N 1
ATOM 1345 C CA . LEU A 1 175 ? -26.369 0.132 59.349 1.00 93.94 175 LEU A CA 1
ATOM 1346 C C . LEU A 1 175 ? -25.186 0.689 60.161 1.00 93.94 175 LEU A C 1
ATOM 1348 O O . LEU A 1 175 ? -24.236 -0.042 60.461 1.00 93.94 175 LEU A O 1
ATOM 1352 N N . ALA A 1 176 ? -25.252 1.960 60.568 1.00 93.62 176 ALA A N 1
ATOM 1353 C CA . ALA A 1 176 ? -24.242 2.590 61.412 1.00 93.62 176 ALA A CA 1
ATOM 1354 C C . ALA A 1 176 ? -24.154 1.924 62.793 1.00 93.62 176 ALA A C 1
ATOM 1356 O O . ALA A 1 176 ? -23.054 1.643 63.272 1.00 93.62 176 ALA A O 1
ATOM 1357 N N . SER A 1 177 ? -25.302 1.577 63.392 1.00 93.94 177 SER A N 1
ATOM 1358 C CA . SER A 1 177 ? -25.364 0.854 64.673 1.00 93.94 177 SER A CA 1
ATOM 1359 C C . SER A 1 177 ? -24.683 -0.523 64.624 1.00 93.94 177 SER A C 1
ATOM 1361 O O . SER A 1 177 ? -24.195 -1.015 65.641 1.00 93.94 177 SER A O 1
ATOM 1363 N N . ARG A 1 178 ? -24.582 -1.116 63.427 1.00 94.00 178 ARG A N 1
ATOM 1364 C CA . ARG A 1 178 ? -23.904 -2.393 63.147 1.00 94.00 178 ARG A CA 1
ATOM 1365 C C . ARG A 1 178 ? -22.432 -2.220 62.760 1.00 94.00 178 ARG A C 1
ATOM 1367 O O . ARG A 1 178 ? -21.805 -3.174 62.303 1.00 94.00 178 ARG A O 1
ATOM 1374 N N . LYS A 1 179 ? -21.868 -1.015 62.897 1.00 94.81 179 LYS A N 1
ATOM 1375 C CA . LYS A 1 179 ? -20.489 -0.678 62.496 1.00 94.81 179 LYS A CA 1
ATOM 1376 C C . LYS A 1 179 ? -20.159 -1.066 61.049 1.00 94.81 179 LYS A C 1
ATOM 1378 O O . LYS A 1 179 ? -19.012 -1.375 60.737 1.00 94.81 179 LYS A O 1
ATOM 1383 N N . ALA A 1 180 ? -21.157 -1.090 60.169 1.00 94.25 180 ALA A N 1
ATOM 1384 C CA . ALA A 1 180 ? -20.977 -1.556 58.805 1.00 94.25 180 ALA A CA 1
ATOM 1385 C C . ALA A 1 180 ? -20.254 -0.520 57.926 1.00 94.25 180 ALA A C 1
ATOM 1387 O O . ALA A 1 180 ? -20.310 0.690 58.179 1.00 94.25 180 ALA A O 1
ATOM 1388 N N . ASN A 1 181 ? -19.614 -1.001 56.860 1.00 96.25 181 ASN A N 1
ATOM 1389 C CA . ASN A 1 181 ? -19.239 -0.179 55.713 1.00 96.25 181 ASN A CA 1
ATOM 1390 C C . ASN A 1 181 ? -20.395 -0.193 54.709 1.00 96.25 181 ASN A C 1
ATOM 1392 O O . ASN A 1 181 ? -20.928 -1.260 54.416 1.00 96.25 181 ASN A O 1
ATOM 1396 N N . ALA A 1 182 ? -20.783 0.954 54.156 1.00 96.19 182 ALA A N 1
ATOM 1397 C CA . ALA A 1 182 ? -21.881 1.020 53.190 1.00 96.19 182 ALA A CA 1
ATOM 1398 C C . ALA A 1 182 ? -21.473 1.815 51.950 1.00 96.19 182 ALA A C 1
ATOM 1400 O O . ALA A 1 182 ? -21.211 3.015 52.041 1.00 96.19 182 ALA A O 1
ATOM 1401 N N . PHE A 1 183 ? -21.455 1.145 50.801 1.00 96.25 183 PHE A N 1
ATOM 1402 C CA . PHE A 1 183 ? -21.240 1.734 49.486 1.00 96.25 183 PHE A CA 1
ATOM 1403 C C . PHE A 1 183 ? -22.570 1.916 48.760 1.00 96.25 183 PHE A C 1
ATOM 1405 O O . PHE A 1 183 ? -23.364 0.982 48.624 1.00 96.25 183 PHE A O 1
ATOM 1412 N N . ALA A 1 184 ? -22.774 3.131 48.268 1.00 94.81 184 ALA A N 1
ATOM 1413 C CA . ALA A 1 184 ? -23.940 3.554 47.522 1.00 94.81 184 ALA A CA 1
ATOM 1414 C C . ALA A 1 184 ? -23.628 3.558 46.019 1.00 94.81 184 ALA A C 1
ATOM 1416 O O . ALA A 1 184 ? -22.877 4.406 45.526 1.00 94.81 184 ALA A O 1
ATOM 1417 N N . MET A 1 185 ? -24.220 2.622 45.276 1.00 94.56 185 MET A N 1
ATOM 1418 C CA . MET A 1 185 ? -23.999 2.479 43.831 1.00 94.56 185 MET A CA 1
ATOM 1419 C C . MET A 1 185 ? -24.452 3.717 43.036 1.00 94.56 185 MET A C 1
ATOM 1421 O O . MET A 1 185 ? -23.893 4.008 41.980 1.00 94.56 185 MET A O 1
ATOM 1425 N N . GLU A 1 186 ? -25.423 4.490 43.537 1.00 89.81 186 GLU A N 1
ATOM 1426 C CA . GLU A 1 186 ? -25.863 5.754 42.928 1.00 89.81 186 GLU A CA 1
ATOM 1427 C C . GLU A 1 186 ? -24.896 6.927 43.141 1.00 89.81 186 GLU A C 1
ATOM 1429 O O . GLU A 1 186 ? -25.033 7.957 42.474 1.00 89.81 186 GLU A O 1
ATOM 1434 N N . LEU A 1 187 ? -23.945 6.797 44.072 1.00 89.69 187 LEU A N 1
ATOM 1435 C CA . LEU A 1 187 ? -22.951 7.827 44.382 1.00 89.69 187 LEU A CA 1
ATOM 1436 C C . LEU A 1 187 ? -21.601 7.592 43.692 1.00 89.69 187 LEU A C 1
ATOM 1438 O O . LEU A 1 187 ? -20.697 8.413 43.842 1.00 89.69 187 LEU A O 1
ATOM 1442 N N . ILE A 1 188 ? -21.466 6.530 42.889 1.00 89.56 188 ILE A N 1
ATOM 1443 C CA . ILE A 1 188 ? -20.280 6.314 42.052 1.00 89.56 188 ILE A CA 1
ATOM 1444 C C . ILE A 1 188 ? -20.044 7.559 41.169 1.00 89.56 188 ILE A C 1
ATOM 1446 O O . ILE A 1 188 ? -20.952 7.992 40.448 1.00 89.56 188 ILE A O 1
ATOM 1450 N N . PRO A 1 189 ? -18.844 8.172 41.213 1.00 85.06 189 PRO A N 1
ATOM 1451 C CA . PRO A 1 189 ? -18.571 9.393 40.468 1.00 85.06 189 PRO A CA 1
ATOM 1452 C C . PRO A 1 189 ? -18.574 9.133 38.958 1.00 85.06 189 PRO A C 1
ATOM 1454 O O . PRO A 1 189 ? -18.040 8.139 38.472 1.00 85.06 189 PRO A O 1
ATOM 1457 N N . ARG A 1 190 ? -19.135 10.069 38.186 1.00 81.00 190 ARG A N 1
ATOM 1458 C CA . ARG A 1 190 ? -19.214 9.989 36.717 1.00 81.00 190 ARG A CA 1
ATOM 1459 C C . ARG A 1 190 ? -17.912 10.446 36.058 1.00 81.00 190 ARG A C 1
ATOM 1461 O O . ARG A 1 190 ? -17.865 11.481 35.398 1.00 81.00 190 ARG A O 1
ATOM 1468 N N . ILE A 1 191 ? -16.857 9.668 36.265 1.00 81.81 191 ILE A N 1
ATOM 1469 C CA . ILE A 1 191 ? -15.525 9.855 35.672 1.00 81.81 191 ILE A CA 1
ATOM 1470 C C . ILE A 1 191 ? -15.204 8.705 34.712 1.00 81.81 191 ILE A C 1
ATOM 1472 O O . ILE A 1 191 ? -15.736 7.606 34.867 1.00 81.81 191 ILE A O 1
ATOM 1476 N N . SER A 1 192 ? -14.318 8.922 33.734 1.00 79.44 192 SER A N 1
ATOM 1477 C CA . SER A 1 192 ? -14.050 7.954 32.655 1.00 79.44 192 SER A CA 1
ATOM 1478 C C . SER A 1 192 ? -13.677 6.554 33.159 1.00 79.44 192 SER A C 1
ATOM 1480 O O . SER A 1 192 ? -14.216 5.567 32.665 1.00 79.44 192 SER A O 1
ATOM 1482 N N . ARG A 1 193 ? -12.830 6.446 34.198 1.00 83.06 193 ARG A N 1
ATOM 1483 C CA . ARG A 1 193 ? -12.457 5.146 34.795 1.00 83.06 193 ARG A CA 1
ATOM 1484 C C . ARG A 1 193 ? -13.623 4.418 35.471 1.00 83.06 193 ARG A C 1
ATOM 1486 O O . ARG A 1 193 ? -13.597 3.197 35.563 1.00 83.06 193 ARG A O 1
ATOM 1493 N N . ALA A 1 194 ? -14.634 5.151 35.940 1.00 86.75 194 ALA A N 1
ATOM 1494 C CA . ALA A 1 194 ? -15.744 4.617 36.724 1.00 86.75 194 ALA A CA 1
ATOM 1495 C C . ALA A 1 194 ? -17.007 4.330 35.898 1.00 86.75 194 ALA A C 1
ATOM 1497 O O . ALA A 1 194 ? -17.950 3.739 36.418 1.00 86.75 194 ALA A O 1
ATOM 1498 N N . GLN A 1 195 ? -17.030 4.679 34.606 1.00 85.62 195 GLN A N 1
ATOM 1499 C CA . GLN A 1 195 ? -18.181 4.432 33.722 1.00 85.62 195 GLN 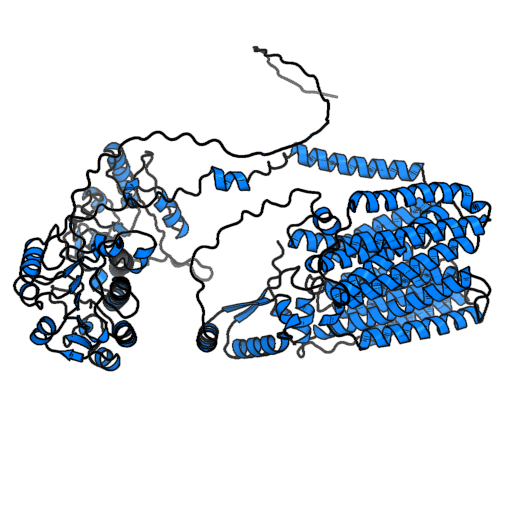A CA 1
ATOM 1500 C C . GLN A 1 195 ? -18.597 2.954 33.687 1.00 85.62 195 GLN A C 1
ATOM 1502 O O . GLN A 1 195 ? -19.780 2.640 33.603 1.00 85.62 195 GLN A O 1
ATOM 1507 N N . VAL A 1 196 ? -17.638 2.031 33.807 1.00 88.50 196 VAL A N 1
ATOM 1508 C CA . VAL A 1 196 ? -17.905 0.583 33.844 1.00 88.50 196 VAL A CA 1
ATOM 1509 C C . VAL A 1 196 ? -18.566 0.110 35.148 1.00 88.50 196 VAL A C 1
ATOM 1511 O O . VAL A 1 196 ? -19.087 -1.007 35.186 1.00 88.50 196 VAL A O 1
ATOM 1514 N N . PHE A 1 197 ? -18.562 0.939 36.196 1.00 89.94 197 PHE A N 1
ATOM 1515 C CA . PHE A 1 197 ? -19.189 0.684 37.497 1.00 89.94 197 PHE A CA 1
ATOM 1516 C C . PHE A 1 197 ? -20.549 1.388 37.648 1.00 89.94 197 PHE A C 1
ATOM 1518 O O . PHE A 1 197 ? -21.283 1.093 38.587 1.00 89.94 197 PHE A O 1
ATOM 1525 N N . ASP A 1 198 ? -20.895 2.317 36.750 1.00 89.75 198 ASP A N 1
ATOM 1526 C CA . ASP A 1 198 ? -22.083 3.166 36.877 1.00 89.75 198 ASP A CA 1
ATOM 1527 C C . ASP A 1 198 ? -23.385 2.378 36.650 1.00 89.75 198 ASP A C 1
ATOM 1529 O O . ASP A 1 198 ? -23.860 2.184 35.525 1.00 89.75 198 ASP A O 1
ATOM 1533 N N . ALA A 1 199 ? -23.992 1.956 37.758 1.00 90.94 199 ALA A N 1
ATOM 1534 C CA . ALA A 1 199 ? -25.262 1.246 37.762 1.00 90.94 199 ALA A CA 1
ATOM 1535 C C . ALA A 1 199 ? -26.446 2.121 37.315 1.00 90.94 199 ALA A C 1
ATOM 1537 O O . ALA A 1 199 ? -27.397 1.592 36.737 1.00 90.94 199 ALA A O 1
ATOM 1538 N N . LEU A 1 200 ? -26.413 3.444 37.534 1.00 88.56 200 LEU A N 1
ATOM 1539 C CA . LEU A 1 200 ? -27.500 4.334 37.106 1.00 88.56 200 LEU A CA 1
ATOM 1540 C C . LEU A 1 200 ? -27.573 4.401 35.584 1.00 88.56 200 LEU A C 1
ATOM 1542 O O . LEU A 1 200 ? -28.666 4.327 35.026 1.00 88.56 200 LEU A O 1
ATOM 1546 N N . SER A 1 201 ? -26.423 4.496 34.916 1.00 85.88 201 SER A N 1
ATOM 1547 C CA . SER A 1 201 ? -26.357 4.493 33.451 1.00 85.88 201 SER A CA 1
ATOM 1548 C C . SER A 1 201 ? -26.866 3.171 32.865 1.00 85.88 201 SER A C 1
ATOM 1550 O O . SER A 1 201 ? -27.667 3.183 31.928 1.00 85.88 201 SER A O 1
ATOM 1552 N N . SER A 1 202 ? -26.494 2.033 33.462 1.00 89.62 202 SER A N 1
ATOM 1553 C CA . SER A 1 202 ? -27.028 0.720 33.073 1.00 89.62 202 SER A CA 1
ATOM 1554 C C . SER A 1 202 ? -28.549 0.638 33.238 1.00 89.62 202 SER A C 1
ATOM 1556 O O . SER A 1 202 ? -29.244 0.219 32.313 1.00 89.62 202 SER A O 1
ATOM 1558 N N . MET A 1 203 ? -29.087 1.050 34.392 1.00 92.31 203 MET A N 1
ATOM 1559 C CA . MET A 1 203 ? -30.531 0.981 34.652 1.00 92.31 203 MET A CA 1
ATOM 1560 C C . MET A 1 203 ? -31.323 1.972 33.792 1.00 92.31 203 MET A C 1
ATOM 1562 O O . MET A 1 203 ? -32.401 1.622 33.317 1.00 92.31 203 MET A O 1
ATOM 1566 N N . ALA A 1 204 ? -30.787 3.168 33.531 1.00 86.69 204 ALA A N 1
ATOM 1567 C CA . ALA A 1 204 ? -31.409 4.159 32.655 1.00 86.69 204 ALA A CA 1
ATOM 1568 C C . ALA A 1 204 ? -31.484 3.675 31.199 1.00 86.69 204 ALA A C 1
ATOM 1570 O O . ALA A 1 204 ? -32.518 3.846 30.555 1.00 86.69 204 ALA A O 1
ATOM 1571 N N . ASN A 1 205 ? -30.433 3.014 30.700 1.00 86.94 205 ASN A N 1
ATOM 1572 C CA . ASN A 1 205 ? -30.435 2.410 29.366 1.00 86.94 205 ASN A CA 1
ATOM 1573 C C . ASN A 1 205 ? -31.549 1.353 29.232 1.00 86.94 205 ASN A C 1
ATOM 1575 O O . ASN A 1 205 ? -32.343 1.384 28.292 1.00 86.94 205 ASN A O 1
ATOM 1579 N N . ILE A 1 206 ? -31.674 0.463 30.224 1.00 88.81 206 ILE A N 1
ATOM 1580 C CA . ILE A 1 206 ? -32.731 -0.559 30.229 1.00 88.81 206 ILE A CA 1
ATOM 1581 C C . ILE A 1 206 ? -34.116 0.072 30.366 1.00 88.81 206 ILE A C 1
ATOM 1583 O O . ILE A 1 206 ? -35.034 -0.352 29.670 1.00 88.81 206 ILE A O 1
ATOM 1587 N N . ALA A 1 207 ? -34.279 1.075 31.232 1.00 87.56 207 ALA A N 1
ATOM 1588 C CA . ALA A 1 207 ? -35.548 1.777 31.395 1.00 87.56 207 ALA A CA 1
ATOM 1589 C C . ALA A 1 207 ? -35.988 2.448 30.085 1.00 87.56 207 ALA A C 1
ATOM 1591 O O . ALA A 1 207 ? -37.142 2.295 29.695 1.00 87.56 207 ALA A O 1
ATOM 1592 N N . GLY A 1 208 ? -35.067 3.103 29.367 1.00 86.06 208 GLY A N 1
ATOM 1593 C CA . GLY A 1 208 ? -35.334 3.687 28.050 1.00 86.06 208 GLY A CA 1
ATOM 1594 C C . GLY A 1 208 ? -35.745 2.635 27.016 1.00 86.06 208 GLY A C 1
ATOM 1595 O O . GLY A 1 208 ? -36.777 2.781 26.364 1.00 86.06 208 GLY A O 1
ATOM 1596 N N . TYR A 1 209 ? -34.999 1.530 26.922 1.00 86.38 209 TYR A N 1
ATOM 1597 C CA . TYR A 1 209 ? -35.341 0.418 26.030 1.00 86.38 209 TYR A CA 1
ATOM 1598 C C . TYR A 1 209 ? -36.708 -0.199 26.367 1.00 86.38 209 TYR A C 1
ATOM 1600 O O . TYR A 1 209 ? -37.550 -0.398 25.489 1.00 86.38 209 TYR A O 1
ATOM 1608 N N . LYS A 1 210 ? -36.964 -0.470 27.653 1.00 90.31 210 LYS A N 1
ATOM 1609 C CA . LYS A 1 210 ? -38.220 -1.063 28.118 1.00 90.31 210 LYS A CA 1
ATOM 1610 C C . LYS A 1 210 ? -39.397 -0.115 27.912 1.00 90.31 210 LYS A C 1
ATOM 1612 O O . LYS A 1 210 ? -40.456 -0.580 27.516 1.00 90.31 210 LYS A O 1
ATOM 1617 N N . ALA A 1 211 ? -39.217 1.190 28.089 1.00 86.94 211 ALA A N 1
ATOM 1618 C CA . ALA A 1 211 ? -40.256 2.173 27.807 1.00 86.94 211 ALA A CA 1
ATOM 1619 C C . ALA A 1 211 ? -40.679 2.190 26.334 1.00 86.94 211 ALA A C 1
ATOM 1621 O O . ALA A 1 211 ? -41.872 2.272 26.062 1.00 86.94 211 ALA A O 1
ATOM 1622 N N . VAL A 1 212 ? -39.748 2.022 25.387 1.00 87.25 212 VAL A N 1
ATOM 1623 C CA . VAL A 1 212 ? -40.103 1.865 23.963 1.00 87.25 212 VAL A CA 1
ATOM 1624 C C . VAL A 1 212 ? -40.920 0.589 23.733 1.00 87.25 212 VAL A C 1
ATOM 1626 O O . VAL A 1 212 ? -41.895 0.618 22.986 1.00 87.25 212 VAL A O 1
ATOM 1629 N N . LEU A 1 213 ? -40.572 -0.521 24.396 1.00 88.19 213 LEU A N 1
ATOM 1630 C CA . LEU A 1 213 ? -41.342 -1.767 24.300 1.00 88.19 213 LEU A CA 1
ATOM 1631 C C . LEU A 1 213 ? -42.744 -1.650 24.914 1.00 88.19 213 LEU A C 1
ATOM 1633 O O . LEU A 1 213 ? -43.700 -2.141 24.322 1.00 88.19 213 LEU A O 1
ATOM 1637 N N . GLU A 1 214 ? -42.875 -1.008 26.078 1.00 91.00 214 GLU A N 1
ATOM 1638 C CA . GLU A 1 214 ? -44.181 -0.749 26.699 1.00 91.00 214 GLU A CA 1
ATOM 1639 C C . GLU A 1 214 ? -45.025 0.174 25.812 1.00 91.00 214 GLU A C 1
ATOM 1641 O O . GLU A 1 214 ? -46.192 -0.117 25.557 1.00 91.00 214 GLU A O 1
ATOM 1646 N N . ALA A 1 215 ? -44.424 1.231 25.256 1.00 87.88 215 ALA A N 1
ATOM 1647 C CA . ALA A 1 215 ? -45.109 2.106 24.313 1.00 87.88 215 ALA A CA 1
ATOM 1648 C C . ALA A 1 215 ? -45.606 1.330 23.086 1.00 87.88 215 ALA A C 1
ATOM 1650 O O . ALA A 1 215 ? -46.773 1.442 22.728 1.00 87.88 215 ALA A O 1
ATOM 1651 N N . ALA A 1 216 ? -44.760 0.485 22.488 1.00 87.50 216 ALA A N 1
ATOM 1652 C CA . ALA A 1 216 ? -45.124 -0.350 21.344 1.00 87.50 216 ALA A CA 1
ATOM 1653 C C . ALA A 1 216 ? -46.259 -1.338 21.661 1.00 87.50 216 ALA A C 1
ATOM 1655 O O . ALA A 1 216 ? -47.128 -1.558 20.825 1.00 87.50 216 ALA A O 1
ATOM 1656 N N . ASN A 1 217 ? -46.254 -1.929 22.859 1.00 91.00 217 ASN A N 1
ATOM 1657 C CA . ASN A 1 217 ? -47.263 -2.899 23.289 1.00 91.00 217 ASN A CA 1
ATOM 1658 C C . ASN A 1 217 ? -48.646 -2.261 23.495 1.00 91.00 217 ASN A C 1
ATOM 1660 O O . ASN A 1 217 ? -49.667 -2.915 23.291 1.00 91.00 217 ASN A O 1
ATOM 1664 N N . HIS A 1 218 ? -48.676 -0.989 23.899 1.00 90.94 218 HIS A N 1
ATOM 1665 C CA . HIS A 1 218 ? -49.909 -0.243 24.155 1.00 90.94 218 HIS A CA 1
ATOM 1666 C C . HIS A 1 218 ? -50.340 0.662 22.992 1.00 90.94 218 HIS A C 1
ATOM 1668 O O . HIS A 1 218 ? -51.462 1.168 22.997 1.00 90.94 218 HIS A O 1
ATOM 1674 N N . PHE A 1 219 ? -49.491 0.844 21.979 1.00 90.75 219 PHE A N 1
ATOM 1675 C CA . PHE A 1 219 ? -49.808 1.630 20.795 1.00 90.75 219 PHE A CA 1
ATOM 1676 C C . PHE A 1 219 ? -50.515 0.776 19.735 1.00 90.75 219 PHE A C 1
ATOM 1678 O O . PHE A 1 219 ? -49.986 -0.217 19.244 1.00 90.75 219 PHE A O 1
ATOM 1685 N N . GLY A 1 220 ? -51.725 1.180 19.341 1.00 84.75 220 GLY A N 1
ATOM 1686 C CA . GLY A 1 220 ? -52.594 0.400 18.447 1.00 84.75 220 GLY A CA 1
ATOM 1687 C C . GLY A 1 220 ? -52.207 0.398 16.960 1.00 84.75 220 GLY A C 1
ATOM 1688 O O . GLY A 1 220 ? -53.013 -0.027 16.131 1.00 84.75 220 GLY A O 1
ATOM 1689 N N . ARG A 1 221 ? -51.026 0.908 16.587 1.00 84.06 221 ARG A N 1
ATOM 1690 C CA . ARG A 1 221 ? -50.539 0.985 15.196 1.00 84.06 221 ARG A CA 1
ATOM 1691 C C . ARG A 1 221 ? -49.098 0.492 15.104 1.00 84.06 221 ARG A C 1
ATOM 1693 O O . ARG A 1 221 ? -48.372 0.449 16.092 1.00 84.06 221 ARG A O 1
ATOM 1700 N N . PHE A 1 222 ? -48.657 0.154 13.895 1.00 81.06 222 PHE A N 1
ATOM 1701 C CA . PHE A 1 222 ? -47.256 -0.184 13.669 1.00 81.06 222 PHE A CA 1
ATOM 1702 C C . PHE A 1 222 ? -46.359 1.036 13.911 1.00 81.06 222 PHE A C 1
ATOM 1704 O O . PHE A 1 222 ? -46.597 2.104 13.353 1.00 81.06 222 PHE A O 1
ATOM 1711 N N . LEU A 1 223 ? -45.280 0.850 14.677 1.00 75.00 223 LEU A N 1
ATOM 1712 C CA . LEU A 1 223 ? -44.184 1.828 14.761 1.00 75.00 223 LEU A CA 1
ATOM 1713 C C . LEU A 1 223 ? -43.439 1.980 13.429 1.00 75.00 223 LEU A C 1
ATOM 1715 O O . LEU A 1 223 ? -42.708 2.943 13.216 1.00 75.00 223 LEU A O 1
ATOM 1719 N N . THR A 1 224 ? -43.603 1.003 12.539 1.00 67.62 224 THR A N 1
ATOM 1720 C CA . THR A 1 224 ? -43.003 0.962 11.215 1.00 67.62 224 THR A CA 1
ATOM 1721 C C . THR A 1 224 ? -44.065 1.220 10.151 1.00 67.62 224 THR A C 1
ATOM 1723 O O . THR A 1 224 ? -45.061 0.503 10.050 1.00 67.62 224 THR A O 1
ATOM 1726 N N . GLY A 1 225 ? -43.841 2.224 9.303 1.00 63.00 225 GLY A N 1
ATOM 1727 C CA . GLY A 1 225 ? -44.577 2.327 8.044 1.00 63.00 225 GLY A CA 1
ATOM 1728 C C . GLY A 1 225 ? -44.209 1.146 7.143 1.00 63.00 225 GLY A C 1
ATOM 1729 O O . GLY A 1 225 ? -43.028 0.859 6.954 1.00 63.00 225 GLY A O 1
ATOM 1730 N N . GLN A 1 226 ? -45.194 0.430 6.599 1.00 53.38 226 GLN A N 1
ATOM 1731 C CA . GLN A 1 226 ? -44.928 -0.644 5.641 1.00 53.38 226 GLN A CA 1
ATOM 1732 C C . GLN A 1 226 ? -44.754 -0.068 4.230 1.00 53.38 226 GLN A C 1
ATOM 1734 O O . GLN A 1 226 ? -45.684 0.525 3.689 1.00 53.38 226 GLN A O 1
ATOM 1739 N N . VAL A 1 227 ? -43.595 -0.314 3.610 1.00 43.12 227 VAL A N 1
ATOM 1740 C CA . VAL A 1 227 ? -43.426 -0.334 2.147 1.00 43.12 227 VAL A CA 1
ATOM 1741 C C . VAL A 1 227 ? -42.537 -1.532 1.789 1.00 43.12 227 VAL A C 1
ATOM 1743 O O . VAL A 1 227 ? -41.464 -1.722 2.358 1.00 43.12 227 VAL A O 1
ATOM 1746 N N . THR A 1 228 ? -43.004 -2.388 0.882 1.00 52.56 228 THR A N 1
ATOM 1747 C CA . THR A 1 228 ? -42.325 -3.617 0.437 1.00 52.56 228 THR A CA 1
ATOM 1748 C C . THR A 1 228 ? -41.028 -3.361 -0.360 1.00 52.56 228 THR A C 1
ATOM 1750 O O . THR A 1 228 ? -40.809 -2.288 -0.908 1.00 52.56 228 THR A O 1
ATOM 1753 N N . ALA A 1 229 ? -40.190 -4.401 -0.456 1.00 38.22 229 ALA A N 1
ATOM 1754 C CA . ALA A 1 229 ? -39.029 -4.613 -1.341 1.00 38.22 229 ALA A CA 1
ATOM 1755 C C . ALA A 1 229 ? -37.803 -3.654 -1.340 1.00 38.22 229 ALA A C 1
ATOM 1757 O O . ALA A 1 229 ? -36.797 -4.064 -1.913 1.00 38.22 229 ALA A O 1
ATOM 1758 N N . ALA A 1 230 ? -37.773 -2.469 -0.700 1.00 34.62 230 ALA A N 1
ATOM 1759 C CA . ALA A 1 230 ? -36.589 -1.574 -0.819 1.00 34.62 230 ALA A CA 1
ATOM 1760 C C . ALA A 1 230 ? -36.132 -0.732 0.414 1.00 34.62 230 ALA A C 1
ATOM 1762 O O . ALA A 1 230 ? -35.383 0.226 0.237 1.00 34.62 230 ALA A O 1
ATOM 1763 N N . GLY A 1 231 ? -36.468 -1.095 1.664 1.00 35.03 231 GLY A N 1
ATOM 1764 C CA . GLY A 1 231 ? -36.004 -0.388 2.895 1.00 35.03 231 GLY A CA 1
ATOM 1765 C C . GLY A 1 231 ? -36.784 0.912 3.194 1.00 35.03 231 GLY A C 1
ATOM 1766 O O . GLY A 1 231 ? -37.564 1.343 2.357 1.00 35.03 231 GLY A O 1
ATOM 1767 N N . ARG A 1 232 ? -36.709 1.609 4.345 1.00 39.56 232 ARG A N 1
ATOM 1768 C CA . ARG A 1 232 ? -35.893 1.601 5.588 1.00 39.56 232 ARG A CA 1
ATOM 1769 C C . ARG A 1 232 ? -36.831 1.366 6.797 1.00 39.56 232 ARG A C 1
ATOM 1771 O O . ARG A 1 232 ? -37.992 1.752 6.739 1.00 39.56 232 ARG A O 1
ATOM 1778 N N . MET A 1 233 ? -36.342 0.754 7.880 1.00 52.56 233 MET A N 1
ATOM 1779 C CA . MET A 1 233 ? -37.165 0.259 9.002 1.00 52.56 233 MET A CA 1
ATOM 1780 C C . MET A 1 233 ? -36.944 1.065 10.297 1.00 52.56 233 MET A C 1
ATOM 1782 O O . MET A 1 233 ? -35.832 1.058 10.819 1.00 52.56 233 MET A O 1
ATOM 1786 N N . GLY A 1 234 ? -37.990 1.718 10.824 1.00 65.12 234 GLY A N 1
ATOM 1787 C CA . GLY A 1 234 ? -38.012 2.360 12.153 1.00 65.12 234 GLY A CA 1
ATOM 1788 C C . GLY A 1 234 ? -39.010 3.526 12.267 1.00 65.12 234 GLY A C 1
ATOM 1789 O O . GLY A 1 234 ? -39.461 4.040 11.246 1.00 65.12 234 GLY A O 1
ATOM 1790 N N . ALA A 1 235 ? -39.351 3.934 13.496 1.00 75.50 235 ALA A N 1
ATOM 1791 C CA . ALA A 1 235 ? -40.143 5.141 13.767 1.00 75.50 235 ALA A CA 1
ATOM 1792 C C . ALA A 1 235 ? -39.322 6.418 13.498 1.00 75.50 235 ALA A C 1
ATOM 1794 O O . ALA A 1 235 ? -38.095 6.403 13.615 1.00 75.50 235 ALA A O 1
ATOM 1795 N N . ILE A 1 236 ? -39.986 7.532 13.175 1.00 82.75 236 ILE A N 1
ATOM 1796 C CA . ILE A 1 236 ? -39.340 8.853 13.126 1.00 82.75 236 ILE A CA 1
ATOM 1797 C C . ILE A 1 236 ? -39.161 9.331 14.568 1.00 82.75 236 ILE A C 1
ATOM 1799 O O . ILE A 1 236 ? -40.143 9.504 15.286 1.00 82.75 236 ILE A O 1
ATOM 1803 N N . VAL A 1 237 ? -37.915 9.527 14.995 1.00 86.69 237 VAL A N 1
ATOM 1804 C CA . VAL A 1 237 ? -37.591 9.964 16.358 1.00 86.69 237 VAL A CA 1
ATOM 1805 C C . VAL A 1 237 ? -37.215 11.441 16.337 1.00 86.69 237 VAL A C 1
ATOM 1807 O O . VAL A 1 237 ? -36.301 11.834 15.612 1.00 86.69 237 VAL A O 1
ATOM 1810 N N . ARG A 1 238 ? -37.904 12.239 17.157 1.00 89.19 238 ARG A N 1
ATOM 1811 C CA . ARG A 1 238 ? -37.566 13.635 17.458 1.00 89.19 238 ARG A CA 1
ATOM 1812 C C . ARG A 1 238 ? -37.115 13.712 18.915 1.00 89.19 238 ARG A C 1
ATOM 1814 O O . ARG A 1 238 ? -37.826 13.236 19.797 1.00 89.19 238 ARG A O 1
ATOM 1821 N N . GLY A 1 239 ? -35.926 14.244 19.163 1.00 86.69 239 GLY A N 1
ATOM 1822 C CA . GLY A 1 239 ? -35.322 14.347 20.489 1.00 86.69 239 GLY A CA 1
ATOM 1823 C C . GLY A 1 239 ? -35.091 15.797 20.890 1.00 86.69 239 GLY A C 1
ATOM 1824 O O . GLY A 1 239 ? -34.736 16.623 20.056 1.00 86.69 239 GLY A O 1
ATOM 1825 N N . PHE A 1 240 ? -35.259 16.093 22.175 1.00 88.31 240 PHE A N 1
ATOM 1826 C CA . PHE A 1 240 ? -34.965 17.395 22.765 1.00 88.31 240 PHE A CA 1
ATOM 1827 C C . PHE A 1 240 ? -34.124 17.205 24.033 1.00 88.31 240 PHE A C 1
ATOM 1829 O O . PHE A 1 240 ? -34.414 16.326 24.845 1.00 88.31 240 PHE A O 1
ATOM 1836 N N . ASP A 1 241 ? -33.085 18.021 24.200 1.00 86.75 241 ASP A N 1
ATOM 1837 C CA . ASP A 1 241 ? -32.278 18.124 25.422 1.00 86.75 241 ASP A CA 1
ATOM 1838 C C . ASP A 1 241 ? -31.757 19.566 25.519 1.00 86.75 241 ASP A C 1
ATOM 1840 O O . ASP A 1 241 ? -31.439 20.189 24.508 1.00 86.75 241 ASP A O 1
ATOM 1844 N N . THR A 1 242 ? -31.653 20.119 26.724 1.00 83.56 242 THR A N 1
ATOM 1845 C CA . THR A 1 242 ? -31.181 21.500 26.921 1.00 83.56 242 THR A CA 1
ATOM 1846 C C . THR A 1 242 ? -29.664 21.650 26.753 1.00 83.56 242 THR A C 1
ATOM 1848 O O . THR A 1 242 ? -29.148 22.769 26.696 1.00 83.56 242 THR A O 1
ATOM 1851 N N . ARG A 1 243 ? -28.916 20.540 26.680 1.00 80.44 243 ARG A N 1
ATOM 1852 C CA . ARG A 1 243 ? -27.453 20.522 26.542 1.00 80.44 243 ARG A CA 1
ATOM 1853 C C . ARG A 1 243 ? -27.040 20.409 25.078 1.00 80.44 243 ARG A C 1
ATOM 1855 O O . ARG A 1 243 ? -27.413 19.466 24.384 1.00 80.44 243 ARG A O 1
ATOM 1862 N N . ALA A 1 244 ? -26.143 21.293 24.645 1.00 78.81 244 ALA A N 1
ATOM 1863 C CA . ALA A 1 244 ? -25.621 21.293 23.277 1.00 78.81 244 ALA A CA 1
ATOM 1864 C C . ALA A 1 244 ? -24.923 19.969 22.902 1.00 78.81 244 ALA A C 1
ATOM 1866 O O . ALA A 1 244 ? -25.119 19.465 21.799 1.00 78.81 244 ALA A O 1
ATOM 1867 N N . ALA A 1 245 ? -24.181 19.352 23.830 1.00 74.19 245 ALA A N 1
ATOM 1868 C CA . ALA A 1 245 ? -23.503 18.072 23.594 1.00 74.19 245 ALA A CA 1
ATOM 1869 C C . ALA A 1 245 ? -24.458 16.902 23.265 1.00 74.19 245 ALA A C 1
ATOM 1871 O O . ALA A 1 245 ? -24.051 15.935 22.622 1.00 74.19 245 ALA A O 1
ATOM 1872 N N . ALA A 1 246 ? -25.729 16.972 23.682 1.00 79.31 246 ALA A N 1
ATOM 1873 C CA . ALA A 1 246 ? -26.719 15.940 23.377 1.00 79.31 246 ALA A CA 1
ATOM 1874 C C . ALA A 1 246 ? -27.222 16.019 21.924 1.00 79.31 246 ALA A C 1
ATOM 1876 O O . ALA A 1 246 ? -27.626 14.998 21.369 1.00 79.31 246 ALA A O 1
ATOM 1877 N N . LYS A 1 247 ? -27.138 17.189 21.273 1.00 83.00 247 LYS A N 1
ATOM 1878 C CA . LYS A 1 247 ? -27.555 17.380 19.875 1.00 83.00 247 LYS A CA 1
ATOM 1879 C C . LYS A 1 247 ? -26.823 16.444 18.921 1.00 83.00 247 LYS A C 1
ATOM 1881 O O . LYS A 1 247 ? -27.458 15.711 18.165 1.00 83.00 247 LYS A O 1
ATOM 1886 N N . GLU A 1 248 ? -25.494 16.434 18.987 1.00 79.44 248 GLU A N 1
ATOM 1887 C CA . GLU A 1 248 ? -24.665 15.580 18.129 1.00 79.44 248 GLU A CA 1
ATOM 1888 C C . GLU A 1 248 ? -24.939 14.094 18.387 1.00 79.44 248 GLU A C 1
ATOM 1890 O O . GLU A 1 248 ? -24.997 13.300 17.448 1.00 79.44 248 GLU A O 1
ATOM 1895 N N . GLN A 1 249 ? -25.187 13.716 19.647 1.00 76.00 249 GLN A N 1
ATOM 1896 C CA . GLN A 1 249 ? -25.532 12.341 20.014 1.00 76.00 249 GLN A CA 1
ATOM 1897 C C . GLN A 1 249 ? -26.873 11.917 19.402 1.00 76.00 249 GLN A C 1
ATOM 1899 O O . GLN A 1 249 ? -26.932 10.884 18.735 1.00 76.00 249 GLN A O 1
ATOM 1904 N N . VAL A 1 250 ? -27.923 12.731 19.555 1.00 78.62 250 VAL A N 1
ATOM 1905 C CA . VAL A 1 250 ? -29.259 12.474 18.985 1.00 78.62 250 VAL A CA 1
ATOM 1906 C C . VAL A 1 250 ? -29.187 12.359 17.458 1.00 78.62 250 VAL A C 1
ATOM 1908 O O . VAL A 1 250 ? -29.705 11.398 16.885 1.00 78.62 250 VAL A O 1
ATOM 1911 N N . GLN A 1 251 ? -28.465 13.268 16.798 1.00 81.75 251 GLN A N 1
ATOM 1912 C CA . GLN A 1 251 ? -28.292 13.243 15.342 1.00 81.75 251 GLN A CA 1
ATOM 1913 C C . GLN A 1 251 ? -27.466 12.038 14.862 1.00 81.75 251 GLN A C 1
ATOM 1915 O O . GLN A 1 251 ? -27.797 11.444 13.835 1.00 81.75 251 GLN A O 1
ATOM 1920 N N . SER A 1 252 ? -26.436 11.618 15.609 1.00 75.12 252 SER A N 1
ATOM 1921 C CA . SER A 1 252 ? -25.628 10.431 15.276 1.00 75.12 252 SER A CA 1
ATOM 1922 C C . SER A 1 252 ? -26.427 9.123 15.323 1.00 75.12 252 SER A C 1
ATOM 1924 O O . SER A 1 252 ? -26.121 8.181 14.591 1.00 75.12 252 SER A O 1
ATOM 1926 N N . LEU A 1 253 ? -27.488 9.088 16.137 1.00 78.00 253 LEU A N 1
ATOM 1927 C CA . LEU A 1 253 ? -28.444 7.981 16.220 1.00 78.00 253 LEU A CA 1
ATOM 1928 C C . LEU A 1 253 ? -29.537 8.057 15.138 1.00 78.00 253 LEU A C 1
ATOM 1930 O O . LEU A 1 253 ? -30.369 7.156 15.047 1.00 78.00 253 LEU A O 1
ATOM 1934 N N . GLY A 1 254 ? -29.525 9.098 14.297 1.00 78.00 254 GLY A N 1
ATOM 1935 C CA . GLY A 1 254 ? -30.461 9.287 13.188 1.00 78.00 254 GLY A CA 1
ATOM 1936 C C . GLY A 1 254 ? -31.787 9.954 13.566 1.00 78.00 254 GLY A C 1
ATOM 1937 O O . GLY A 1 254 ? -32.719 9.904 12.764 1.00 78.00 254 GLY A O 1
ATOM 1938 N N . ALA A 1 255 ? -31.881 10.558 14.754 1.00 84.19 255 ALA A N 1
ATOM 1939 C CA . ALA A 1 255 ? -33.052 11.303 15.210 1.00 84.19 255 ALA A CA 1
ATOM 1940 C C . ALA A 1 255 ? -32.942 12.804 14.880 1.00 84.19 255 ALA A C 1
ATOM 1942 O O . ALA A 1 255 ? -31.850 13.373 14.807 1.00 84.19 255 ALA A O 1
ATOM 1943 N N . GLU A 1 256 ? -34.087 13.455 14.691 1.00 87.75 256 GLU A N 1
ATOM 1944 C CA . GLU A 1 256 ? -34.183 14.907 14.530 1.00 87.75 256 GLU A CA 1
ATOM 1945 C C . GLU A 1 256 ? -34.013 15.580 15.898 1.00 87.75 256 GLU A C 1
ATOM 1947 O O . GLU A 1 256 ? -34.702 15.222 16.850 1.00 87.75 256 GLU A O 1
ATOM 1952 N N . PHE A 1 257 ? -33.096 16.543 16.015 1.00 89.25 257 PHE A N 1
ATOM 1953 C CA . PHE A 1 257 ? -32.926 17.309 17.249 1.00 89.25 257 PHE A CA 1
ATOM 1954 C C . PHE A 1 257 ? -33.766 18.583 17.189 1.00 89.25 257 PHE A C 1
ATOM 1956 O O . PHE A 1 257 ? -33.581 19.398 16.285 1.00 89.25 257 PHE A O 1
ATOM 1963 N N . LEU A 1 258 ? -34.677 18.741 18.143 1.00 89.44 258 LEU A N 1
ATOM 1964 C CA . LEU A 1 258 ? -35.533 19.913 18.260 1.00 89.44 258 LEU A CA 1
ATOM 1965 C C . LEU A 1 258 ? -34.787 21.034 18.990 1.00 89.44 258 LEU A C 1
ATOM 1967 O O . LEU A 1 258 ? -34.123 20.792 19.996 1.00 89.44 258 LEU A O 1
ATOM 1971 N N . GLU A 1 259 ? -34.921 22.265 18.504 1.00 86.38 259 GLU A N 1
ATOM 1972 C CA . GLU A 1 259 ? -34.290 23.446 19.095 1.00 86.38 259 GLU A CA 1
ATOM 1973 C C . GLU A 1 259 ? -35.339 24.470 19.518 1.00 86.38 259 GLU A C 1
ATOM 1975 O O . GLU A 1 259 ? -36.367 24.646 18.866 1.00 86.38 259 GLU A O 1
ATOM 1980 N N . VAL A 1 260 ? -35.054 25.169 20.613 1.00 84.88 260 VAL A N 1
ATOM 1981 C CA . VAL A 1 260 ? -35.832 26.323 21.063 1.00 84.88 260 VAL A CA 1
ATOM 1982 C C . VAL A 1 260 ? -35.185 27.583 20.488 1.00 84.88 260 VAL A C 1
ATOM 1984 O O . VAL A 1 260 ? -33.962 27.699 20.446 1.00 84.88 260 VAL A O 1
ATOM 1987 N N . ASN A 1 261 ? -35.993 28.566 20.086 1.00 74.25 261 ASN A N 1
ATOM 1988 C CA . ASN A 1 261 ? -35.524 29.817 19.468 1.00 74.25 261 ASN A CA 1
ATOM 1989 C C . ASN A 1 261 ? -34.693 30.731 20.402 1.00 74.25 261 ASN A C 1
ATOM 1991 O O . ASN A 1 261 ? -34.288 31.820 19.998 1.00 74.25 261 ASN A O 1
ATOM 1995 N N . ILE A 1 262 ? -34.434 30.310 21.643 1.00 79.25 262 ILE A N 1
ATOM 1996 C CA . ILE A 1 262 ? -33.674 31.043 22.659 1.00 79.25 262 ILE A CA 1
ATOM 1997 C C . ILE A 1 262 ? -32.361 30.297 22.908 1.00 79.25 262 ILE A C 1
ATOM 1999 O O . ILE A 1 262 ? -32.361 29.171 23.402 1.00 79.25 262 ILE A O 1
ATOM 2003 N N . GLN A 1 263 ? -31.230 30.934 22.593 1.00 72.31 263 GLN A N 1
ATOM 2004 C CA . GLN A 1 263 ? -29.908 30.363 22.858 1.00 72.31 263 GLN A CA 1
ATOM 2005 C C . GLN A 1 263 ? -29.471 30.631 24.300 1.00 72.31 263 GLN A C 1
ATOM 2007 O O . GLN A 1 263 ? -28.858 31.652 24.608 1.00 72.31 263 GLN A O 1
ATOM 2012 N N . GLU A 1 264 ? -29.760 29.677 25.181 1.00 78.31 264 GLU A N 1
ATOM 2013 C CA . GLU A 1 264 ? -29.235 29.620 26.543 1.00 78.31 264 GLU A CA 1
ATOM 2014 C C . GLU A 1 264 ? -28.498 28.286 26.752 1.00 78.31 264 GLU A C 1
ATOM 2016 O O . GLU A 1 264 ? -29.009 27.227 26.397 1.00 78.31 264 GLU A O 1
ATOM 2021 N N . SER A 1 265 ? -27.294 28.309 27.338 1.00 73.50 265 SER A N 1
ATOM 2022 C CA . SER A 1 265 ? -26.581 27.063 27.660 1.00 73.50 265 SER A CA 1
ATOM 2023 C C . SER A 1 265 ? -27.241 26.351 28.841 1.00 73.50 265 SER A C 1
ATOM 2025 O O . SER A 1 265 ? -27.267 26.899 29.946 1.00 73.50 265 SER A O 1
ATOM 2027 N N . GLY A 1 266 ? -27.716 25.122 28.620 1.00 69.50 266 GLY A N 1
ATOM 2028 C CA . GLY A 1 266 ? -28.231 24.233 29.662 1.00 69.50 266 GLY A CA 1
ATOM 2029 C C . GLY A 1 266 ? -27.166 23.435 30.417 1.00 69.50 266 GLY A C 1
ATOM 2030 O O . GLY A 1 266 ? -27.519 22.606 31.252 1.00 69.50 266 GLY A O 1
ATOM 2031 N N . GLU A 1 267 ? -25.872 23.653 30.163 1.00 72.12 267 GLU A N 1
ATOM 2032 C CA . GLU A 1 267 ? -24.795 22.896 30.809 1.00 72.12 267 GLU A CA 1
ATOM 2033 C C . GLU A 1 267 ? -24.618 23.275 32.290 1.00 72.12 267 GLU A C 1
ATOM 2035 O O . GLU A 1 267 ? -24.445 24.437 32.655 1.00 72.12 267 GLU A O 1
ATOM 2040 N N . GLY A 1 268 ? -24.638 22.265 33.157 1.00 64.75 268 GLY A N 1
ATOM 2041 C CA . GLY A 1 268 ? -24.326 22.347 34.580 1.00 64.75 268 GLY A CA 1
ATOM 2042 C C . GLY A 1 268 ? -23.109 21.492 34.955 1.00 64.75 268 GLY A C 1
ATOM 2043 O O . GLY A 1 268 ? -22.585 20.701 34.167 1.00 64.75 268 GLY A O 1
ATOM 2044 N N . GLY A 1 269 ? -22.641 21.634 36.198 1.00 54.69 269 GLY A N 1
ATOM 2045 C CA . GLY A 1 269 ? -21.484 20.882 36.696 1.00 54.69 269 GLY A CA 1
ATOM 2046 C C . GLY A 1 269 ? -21.717 19.364 36.700 1.00 54.69 269 GLY A C 1
ATOM 2047 O O . GLY A 1 269 ? -22.786 18.889 37.087 1.00 54.69 269 GLY A O 1
ATOM 2048 N N . GLY A 1 270 ? -20.710 18.581 36.296 1.00 56.38 270 GLY A N 1
ATOM 2049 C CA . GLY A 1 270 ? -20.793 17.112 36.314 1.00 56.38 270 GLY A CA 1
ATOM 2050 C C . GLY A 1 270 ? -21.534 16.473 35.134 1.00 56.38 270 GLY A C 1
ATOM 2051 O O . GLY A 1 270 ? -21.960 15.326 35.256 1.00 56.38 270 GLY A O 1
ATOM 2052 N N . GLY A 1 271 ? -21.734 17.201 34.028 1.00 58.88 271 GLY A N 1
ATOM 2053 C CA . GLY A 1 271 ? -22.487 16.722 32.859 1.00 58.88 271 GLY A CA 1
ATOM 2054 C C . GLY A 1 271 ? -24.013 16.750 33.038 1.00 58.88 271 GLY A C 1
ATOM 2055 O O . GLY A 1 271 ? -24.745 16.181 32.225 1.00 58.88 271 GLY A O 1
ATOM 2056 N N . TYR A 1 272 ? -24.500 17.391 34.104 1.00 65.38 272 TYR A N 1
ATOM 2057 C CA . TYR A 1 272 ? -25.924 17.581 34.379 1.00 65.38 272 TYR A CA 1
ATOM 2058 C C . TYR A 1 272 ? -26.464 18.846 33.724 1.00 65.38 272 TYR A C 1
ATOM 2060 O O . TYR A 1 272 ? -25.708 19.778 33.487 1.00 65.38 272 TYR A O 1
ATOM 2068 N N . ALA A 1 273 ? -27.770 18.889 33.468 1.00 68.62 273 ALA A N 1
ATOM 2069 C CA . ALA A 1 273 ? -28.434 20.116 33.053 1.00 68.62 273 ALA A CA 1
ATOM 2070 C C . ALA A 1 273 ? -28.623 21.074 34.246 1.00 68.62 273 ALA A C 1
ATOM 2072 O O . ALA A 1 273 ? -28.825 20.621 35.380 1.00 68.62 273 ALA A O 1
ATOM 2073 N N . LYS A 1 274 ? -28.561 22.386 34.001 1.00 74.81 274 LYS A N 1
ATOM 2074 C CA . LYS A 1 274 ? -28.943 23.428 34.972 1.00 74.81 274 LYS A CA 1
ATOM 2075 C C . LYS A 1 274 ? -30.429 23.794 34.816 1.00 74.81 274 LYS A C 1
ATOM 2077 O O . LYS A 1 274 ? -31.048 23.469 33.808 1.00 74.81 274 LYS A O 1
ATOM 2082 N N . VAL A 1 275 ? -30.995 24.494 35.801 1.00 74.06 275 VAL A N 1
ATOM 2083 C CA . VAL A 1 275 ? -32.338 25.088 35.668 1.00 74.06 275 VAL A CA 1
ATOM 2084 C C . VAL A 1 275 ? -32.265 26.267 34.692 1.00 74.06 275 VAL A C 1
ATOM 2086 O O . VAL A 1 275 ? -31.380 27.114 34.829 1.00 74.06 275 VAL A O 1
ATOM 2089 N N . MET A 1 276 ? -33.171 26.290 33.714 1.00 80.06 276 MET A N 1
ATOM 2090 C CA . MET A 1 276 ? -33.227 27.298 32.648 1.00 80.06 276 MET A CA 1
ATOM 2091 C C . MET A 1 276 ? -34.013 28.547 33.074 1.00 80.06 276 MET A C 1
ATOM 2093 O O . MET A 1 276 ? -34.744 28.522 34.070 1.00 80.06 276 MET A O 1
ATOM 2097 N N . SER A 1 277 ? -33.860 29.644 32.326 1.00 83.94 277 SER A N 1
ATOM 2098 C CA . SER A 1 277 ? -34.661 30.863 32.506 1.00 83.94 277 SER A CA 1
ATOM 2099 C C . SER A 1 277 ? -36.159 30.620 32.265 1.00 83.94 277 SER A C 1
ATOM 2101 O O . SER A 1 277 ? -36.555 29.649 31.616 1.00 83.94 277 SER A O 1
ATOM 2103 N N . LYS A 1 278 ? -37.019 31.503 32.792 1.00 84.38 278 LYS A N 1
ATOM 2104 C CA . LYS A 1 278 ? -38.477 31.377 32.610 1.00 84.38 278 LYS A CA 1
ATOM 2105 C C . LYS A 1 278 ? -38.860 31.490 31.138 1.00 84.38 278 LYS A C 1
ATOM 2107 O O . LYS A 1 278 ? -39.701 30.737 30.667 1.00 84.38 278 LYS A O 1
ATOM 2112 N N . GLU A 1 279 ? -38.187 32.381 30.424 1.00 83.94 279 GLU A N 1
ATOM 2113 C CA . GLU A 1 279 ? -38.365 32.636 29.001 1.00 83.94 279 GLU A CA 1
ATOM 2114 C C . GLU A 1 279 ? -38.010 31.393 28.172 1.00 83.94 279 GLU A C 1
ATOM 2116 O O . GLU A 1 279 ? -38.730 31.043 27.237 1.00 83.94 279 GLU A O 1
ATOM 2121 N N . PHE A 1 280 ? -36.937 30.681 28.543 1.00 85.62 280 PHE A N 1
ATOM 2122 C CA . PHE A 1 280 ? -36.578 29.409 27.915 1.00 85.62 280 PHE A CA 1
ATOM 2123 C C . PHE A 1 280 ? -37.637 28.334 28.173 1.00 85.62 280 PHE A C 1
ATOM 2125 O O . PHE A 1 280 ? -38.036 27.655 27.233 1.00 85.62 280 PHE A O 1
ATOM 2132 N N . ILE A 1 281 ? -38.123 28.208 29.413 1.00 84.06 281 ILE A N 1
ATOM 2133 C CA . ILE A 1 281 ? -39.165 27.232 29.771 1.00 84.06 281 ILE A CA 1
ATOM 2134 C C . ILE A 1 281 ? -40.465 27.530 29.012 1.00 84.06 281 ILE A C 1
ATOM 2136 O O . ILE A 1 281 ? -41.084 26.616 28.487 1.00 84.06 281 ILE A O 1
ATOM 2140 N N . GLU A 1 282 ? -40.884 28.791 28.891 1.00 86.50 282 GLU A N 1
ATOM 2141 C CA . GLU A 1 282 ? -42.077 29.153 28.110 1.00 86.50 282 GLU A CA 1
ATOM 2142 C C . GLU A 1 282 ? -41.942 28.753 26.633 1.00 86.50 282 GLU A C 1
ATOM 2144 O O . GLU A 1 282 ? -42.876 28.198 26.048 1.00 86.50 282 GLU A O 1
ATOM 2149 N N . ALA A 1 283 ? -40.768 28.975 26.038 1.00 86.62 283 ALA A N 1
ATOM 2150 C CA . ALA A 1 283 ? -40.496 28.594 24.657 1.00 86.62 283 ALA A CA 1
ATOM 2151 C C . ALA A 1 283 ? -40.345 27.066 24.473 1.00 86.62 283 ALA A C 1
ATOM 2153 O O . ALA A 1 283 ? -40.802 26.524 23.466 1.00 86.62 283 ALA A O 1
ATOM 2154 N N . GLU A 1 284 ? -39.774 26.364 25.455 1.00 88.44 284 GLU A N 1
ATOM 2155 C CA . GLU A 1 284 ? -39.723 24.896 25.538 1.00 88.44 284 GLU A CA 1
ATOM 2156 C C . GLU A 1 284 ? -41.138 24.298 25.611 1.00 88.44 284 GLU A C 1
ATOM 2158 O O . GLU A 1 284 ? -41.475 23.390 24.852 1.00 88.44 284 GLU A O 1
ATOM 2163 N N . MET A 1 285 ? -42.013 24.863 26.448 1.00 88.88 285 MET A N 1
ATOM 2164 C CA . MET A 1 285 ? -43.408 24.431 26.569 1.00 88.88 285 MET A CA 1
ATOM 2165 C C . MET A 1 285 ? -44.208 24.706 25.288 1.00 88.88 285 MET A C 1
ATOM 2167 O O . MET A 1 285 ? -45.017 23.874 24.876 1.00 88.88 285 MET A O 1
ATOM 2171 N N . ALA A 1 286 ? -43.972 25.837 24.614 1.00 89.88 286 ALA A N 1
ATOM 2172 C CA . ALA A 1 286 ? -44.594 26.127 23.320 1.00 89.88 286 ALA A CA 1
ATOM 2173 C C . ALA A 1 286 ? -44.183 25.105 22.244 1.00 89.88 286 ALA A C 1
ATOM 2175 O O . ALA A 1 286 ? -45.043 24.596 21.519 1.00 89.88 286 ALA A O 1
ATOM 2176 N N . LEU A 1 287 ? -42.893 24.750 22.196 1.00 90.81 287 LEU A N 1
ATOM 2177 C CA . LEU A 1 287 ? -42.367 23.700 21.324 1.00 90.81 287 LEU A CA 1
ATOM 2178 C C . LEU A 1 287 ? -43.018 22.344 21.636 1.00 90.81 287 LEU A C 1
ATOM 2180 O O . LEU A 1 287 ? -43.479 21.662 20.721 1.00 90.81 287 LEU A O 1
ATOM 2184 N N . PHE A 1 288 ? -43.113 21.953 22.910 1.00 91.25 288 PHE A N 1
ATOM 2185 C CA . PHE A 1 288 ? -43.748 20.688 23.294 1.00 91.25 288 PHE A CA 1
ATOM 2186 C C . PHE A 1 288 ? -45.235 20.639 22.952 1.00 91.25 288 PHE A C 1
ATOM 2188 O O . PHE A 1 288 ? -45.695 19.597 22.490 1.00 91.25 288 PHE A O 1
ATOM 2195 N N . LEU A 1 289 ? -45.981 21.740 23.086 1.00 91.50 289 LEU A N 1
ATOM 2196 C CA . LEU A 1 289 ? -47.379 21.798 22.650 1.00 91.50 289 LEU A CA 1
ATOM 2197 C C . LEU A 1 289 ? -47.516 21.590 21.136 1.00 91.50 289 LEU A C 1
ATOM 2199 O O . LEU A 1 289 ? -48.432 20.897 20.691 1.00 91.50 289 LEU A O 1
ATOM 2203 N N . GLU A 1 290 ? -46.631 22.192 20.339 1.00 91.25 290 GLU A N 1
ATOM 2204 C CA . GLU A 1 290 ? -46.619 22.000 18.887 1.00 91.25 290 GLU A CA 1
ATOM 2205 C C . GLU A 1 290 ? -46.306 20.545 18.523 1.00 91.25 290 GLU A C 1
ATOM 2207 O O . GLU A 1 290 ? -47.026 19.945 17.724 1.00 91.25 290 GLU A O 1
ATOM 2212 N N . GLN A 1 291 ? -45.308 19.941 19.174 1.00 91.75 291 GLN A N 1
ATOM 2213 C CA . GLN A 1 291 ? -44.960 18.537 18.956 1.00 91.75 291 GLN A CA 1
ATOM 2214 C C . GLN A 1 291 ? -46.063 17.577 19.421 1.00 91.75 291 GLN A C 1
ATOM 2216 O O . GLN A 1 291 ? -46.371 16.636 18.694 1.00 91.75 291 GLN A O 1
ATOM 2221 N N . CYS A 1 292 ? -46.713 17.819 20.567 1.00 90.88 292 CYS A N 1
ATOM 2222 C CA . CYS A 1 292 ? -47.781 16.960 21.105 1.00 90.88 292 CYS A CA 1
ATOM 2223 C C . CYS A 1 292 ? -48.967 16.793 20.143 1.00 90.88 292 CYS A C 1
ATOM 2225 O O . CYS A 1 292 ? -49.615 15.751 20.156 1.00 90.88 292 CYS A O 1
ATOM 2227 N N . LYS A 1 293 ? -49.229 17.772 19.266 1.00 90.88 293 LYS A N 1
ATOM 2228 C CA . LYS A 1 293 ? -50.279 17.668 18.234 1.00 90.88 293 LYS A CA 1
ATOM 2229 C C . LYS A 1 293 ? -49.954 16.638 17.147 1.00 90.88 293 LYS A C 1
ATOM 2231 O O . LYS A 1 293 ? -50.863 16.107 16.508 1.00 90.88 293 LYS A O 1
ATOM 2236 N N . ASP A 1 294 ? -48.670 16.381 16.906 1.00 88.88 294 ASP A N 1
ATOM 2237 C CA . ASP A 1 294 ? -48.201 15.528 15.813 1.00 88.88 294 ASP A CA 1
ATOM 2238 C C . ASP A 1 294 ? -47.665 14.171 16.294 1.00 88.88 294 ASP A C 1
ATOM 2240 O O . ASP A 1 294 ? -47.908 13.156 15.640 1.00 88.88 294 ASP A O 1
ATOM 2244 N N . VAL A 1 295 ? -46.983 14.110 17.440 1.00 90.12 295 VAL A N 1
ATOM 2245 C CA . VAL A 1 295 ? -46.339 12.873 17.907 1.00 90.12 295 VAL A CA 1
ATOM 2246 C C . VAL A 1 295 ? -47.341 11.842 18.439 1.00 90.12 295 VAL A C 1
ATOM 2248 O O . VAL A 1 295 ? -48.306 12.157 19.135 1.00 90.12 295 VAL A O 1
ATOM 2251 N N . ASP A 1 296 ? -47.074 10.572 18.138 1.00 85.12 296 ASP A N 1
ATOM 2252 C CA . ASP A 1 296 ? -47.887 9.447 18.608 1.00 85.12 296 ASP A CA 1
ATOM 2253 C C . ASP A 1 296 ? -47.394 8.884 19.961 1.00 85.12 296 ASP A C 1
ATOM 2255 O O . ASP A 1 296 ? -48.184 8.348 20.741 1.00 85.12 296 ASP A O 1
ATOM 2259 N N . ILE A 1 297 ? -46.090 9.011 20.257 1.00 79.38 297 ILE A N 1
ATOM 2260 C CA . ILE A 1 297 ? -45.448 8.508 21.483 1.00 79.38 297 ILE A CA 1
ATOM 2261 C C . ILE A 1 297 ? -44.530 9.575 22.087 1.00 79.38 297 ILE A C 1
ATOM 2263 O O . ILE A 1 297 ? -43.715 10.155 21.372 1.00 79.38 297 ILE A O 1
ATOM 2267 N N . ALA A 1 298 ? -44.607 9.773 23.407 1.00 59.34 298 ALA A N 1
ATOM 2268 C CA . ALA A 1 298 ? -43.698 10.642 24.159 1.00 59.34 298 ALA A CA 1
ATOM 2269 C C . ALA A 1 298 ? -42.989 9.877 25.294 1.00 59.34 298 ALA A C 1
ATOM 2271 O O . ALA A 1 298 ? -43.643 9.231 26.113 1.00 59.34 298 ALA A O 1
ATOM 2272 N N . LEU A 1 299 ? -41.655 9.973 25.361 1.00 60.03 299 LEU A N 1
ATOM 2273 C CA . LEU A 1 299 ? -40.819 9.472 26.464 1.00 60.03 299 LEU A CA 1
ATOM 2274 C C . LEU A 1 299 ? -40.170 10.651 27.191 1.00 60.03 299 LEU A C 1
ATOM 2276 O O . LEU A 1 299 ? -39.606 11.524 26.532 1.00 60.03 299 LEU A O 1
ATOM 2280 N N . ILE A 1 300 ? -40.175 10.650 28.528 1.00 62.19 300 ILE A N 1
ATOM 2281 C CA . ILE A 1 300 ? -39.659 11.790 29.304 1.00 62.19 300 ILE A CA 1
ATOM 2282 C C . ILE A 1 300 ? -38.631 11.347 30.371 1.00 62.19 300 ILE A C 1
ATOM 2284 O O . ILE A 1 300 ? -39.005 10.561 31.238 1.00 62.19 300 ILE A O 1
ATOM 2288 N N . PRO A 1 301 ? -37.361 11.819 30.348 1.00 57.19 301 PRO A N 1
ATOM 2289 C CA . PRO A 1 301 ? -36.289 11.376 31.265 1.00 57.19 301 PRO A CA 1
ATOM 2290 C C . PRO A 1 301 ? -36.446 11.767 32.754 1.00 57.19 301 PRO A C 1
ATOM 2292 O O . PRO A 1 301 ? -37.003 12.810 33.082 1.00 57.19 301 PRO A O 1
ATOM 2295 N N . GLY A 1 302 ? -35.890 10.953 33.668 1.00 48.69 302 GLY A N 1
ATOM 2296 C CA . GLY A 1 302 ? -36.122 11.022 35.124 1.00 48.69 302 GLY A CA 1
ATOM 2297 C C . GLY A 1 302 ? -35.162 11.868 35.981 1.00 48.69 302 GLY A C 1
ATOM 2298 O O . GLY A 1 302 ? -33.985 11.532 36.119 1.00 48.69 302 GLY A O 1
ATOM 2299 N N . ARG A 1 303 ? -35.718 12.905 36.633 1.00 52.97 303 ARG A N 1
ATOM 2300 C CA . ARG A 1 303 ? -35.366 13.546 37.930 1.00 52.97 303 ARG A CA 1
ATOM 2301 C C . ARG A 1 303 ? -36.625 14.276 38.452 1.00 52.97 303 ARG A C 1
ATOM 2303 O O . ARG A 1 303 ? -37.554 14.399 37.663 1.00 52.97 303 ARG A O 1
ATOM 2310 N N . PRO A 1 304 ? -36.716 14.753 39.717 1.00 51.47 304 PRO A N 1
ATOM 2311 C CA . PRO A 1 304 ? -37.840 15.598 40.136 1.00 51.47 304 PRO A CA 1
ATOM 2312 C C . PRO A 1 304 ? -37.807 16.876 39.302 1.00 51.47 304 PRO A C 1
ATOM 2314 O O . PRO A 1 304 ? -36.963 17.749 39.506 1.00 51.47 304 PRO A O 1
ATOM 2317 N N . ALA A 1 305 ? -38.647 16.900 38.279 1.00 54.09 305 ALA A N 1
ATOM 2318 C CA . ALA A 1 305 ? -38.531 17.799 37.153 1.00 54.09 305 ALA A CA 1
ATOM 2319 C C . ALA A 1 305 ? -39.802 18.641 37.005 1.00 54.09 305 ALA A C 1
ATOM 2321 O O . ALA A 1 305 ? -40.855 18.303 37.559 1.00 54.09 305 ALA A O 1
ATOM 2322 N N . PRO A 1 306 ? -39.686 19.787 36.316 1.00 69.38 306 PRO A N 1
ATOM 2323 C CA . PRO A 1 306 ? -40.834 20.605 35.957 1.00 69.38 306 PRO A CA 1
ATOM 2324 C C . PRO A 1 306 ? -41.886 19.766 35.221 1.00 69.38 306 PRO A C 1
ATOM 2326 O O . PRO A 1 306 ? -41.569 18.803 34.526 1.00 69.38 306 PRO A O 1
ATOM 2329 N N . LYS A 1 307 ? -43.159 20.131 35.372 1.00 83.12 307 LYS A N 1
ATOM 2330 C CA . LYS A 1 307 ? -44.250 19.518 34.610 1.00 83.12 307 LYS A CA 1
ATOM 2331 C C . LYS A 1 307 ? -44.151 19.966 33.147 1.00 83.12 307 LYS A C 1
ATOM 2333 O O . LYS A 1 307 ? -44.684 21.011 32.795 1.00 83.12 307 LYS A O 1
ATOM 2338 N N . LEU A 1 308 ? -43.430 19.187 32.338 1.00 84.44 308 LEU A N 1
ATOM 2339 C CA . LEU A 1 308 ? -43.137 19.474 30.928 1.00 84.44 308 LEU A CA 1
ATOM 2340 C C . LEU A 1 308 ? -44.311 19.155 29.996 1.00 84.44 308 LEU A C 1
ATOM 2342 O O . LEU A 1 308 ? -44.443 19.772 28.948 1.00 84.44 308 LEU A O 1
ATOM 2346 N N . ILE A 1 309 ? -45.167 18.200 30.372 1.00 89.56 309 ILE A N 1
ATOM 2347 C CA . ILE A 1 309 ? -46.354 17.828 29.594 1.00 89.56 309 ILE A CA 1
ATOM 2348 C C . ILE A 1 309 ? -47.601 18.116 30.435 1.00 89.56 309 ILE A C 1
ATOM 2350 O O . ILE A 1 309 ? -47.906 17.385 31.385 1.00 89.56 309 ILE A O 1
ATOM 2354 N N . THR A 1 310 ? -48.308 19.203 30.108 1.00 92.12 310 THR A N 1
ATOM 2355 C CA . THR A 1 310 ? -49.518 19.634 30.831 1.00 92.12 310 THR A CA 1
ATOM 2356 C C . THR A 1 310 ? -50.754 18.848 30.404 1.00 92.12 310 THR A C 1
ATOM 2358 O O . THR A 1 310 ? -50.769 18.192 29.364 1.00 92.12 310 THR A O 1
ATOM 2361 N N . THR A 1 311 ? -51.827 18.944 31.190 1.00 91.69 311 THR A N 1
ATOM 2362 C CA . THR A 1 311 ? -53.129 18.356 30.845 1.00 91.69 311 THR A CA 1
ATOM 2363 C C . THR A 1 311 ? -53.639 18.857 29.488 1.00 91.69 311 THR A C 1
ATOM 2365 O O . THR A 1 311 ? -54.176 18.062 28.721 1.00 91.69 311 THR A O 1
ATOM 2368 N N . GLU A 1 312 ? -53.415 20.133 29.139 1.00 91.69 312 GLU A N 1
ATOM 2369 C CA . GLU A 1 312 ? -53.819 20.659 27.824 1.00 91.69 312 GLU A CA 1
ATOM 2370 C C . GLU A 1 312 ? -53.003 20.049 26.677 1.00 91.69 312 GLU A C 1
ATOM 2372 O O . GLU A 1 312 ? -53.553 19.779 25.611 1.00 91.69 312 GLU A O 1
ATOM 2377 N N . MET A 1 313 ? -51.706 19.796 26.889 1.00 92.62 313 MET A N 1
ATOM 2378 C CA . MET A 1 313 ? -50.853 19.139 25.892 1.00 92.62 313 MET A CA 1
ATOM 2379 C C . MET A 1 313 ? -51.278 17.690 25.652 1.00 92.62 313 MET A C 1
ATOM 2381 O O . MET A 1 313 ? -51.327 17.265 24.501 1.00 92.62 313 MET A O 1
ATOM 2385 N N . VAL A 1 314 ? -51.637 16.952 26.713 1.00 91.62 314 VAL A N 1
ATOM 2386 C CA . VAL A 1 314 ? -52.161 15.580 26.586 1.00 91.62 314 VAL A CA 1
ATOM 2387 C C . VAL A 1 314 ? -53.485 15.575 25.823 1.00 91.62 314 VAL A C 1
ATOM 2389 O O . VAL A 1 314 ? -53.652 14.770 24.912 1.00 91.62 314 VAL A O 1
ATOM 2392 N N . ALA A 1 315 ? -54.392 16.510 26.121 1.00 91.25 315 ALA A N 1
ATOM 2393 C CA . ALA A 1 315 ? -55.664 16.643 25.407 1.00 91.25 315 ALA A CA 1
ATOM 2394 C C . ALA A 1 315 ? -55.495 17.013 23.918 1.00 91.25 315 ALA A C 1
ATOM 2396 O O . ALA A 1 315 ? -56.376 16.729 23.107 1.00 91.25 315 ALA A O 1
ATOM 2397 N N . ALA A 1 316 ? -54.372 17.638 23.545 1.00 92.06 316 ALA A N 1
ATOM 2398 C CA . ALA A 1 316 ? -54.039 17.965 22.159 1.00 92.06 316 ALA A CA 1
ATOM 2399 C C . ALA A 1 316 ? -53.449 16.782 21.366 1.00 92.06 316 ALA A C 1
ATOM 2401 O O . ALA A 1 316 ? -53.335 16.883 20.141 1.00 92.06 316 ALA A O 1
ATOM 2402 N N . MET A 1 317 ? -53.068 15.685 22.031 1.00 93.56 317 MET A N 1
ATOM 2403 C CA . MET A 1 317 ? -52.534 14.497 21.365 1.00 93.56 317 MET A CA 1
ATOM 2404 C C . MET A 1 317 ? -53.619 13.729 20.603 1.00 93.56 317 MET A C 1
ATOM 2406 O O . MET A 1 317 ? -54.818 13.817 20.876 1.00 93.56 317 MET A O 1
ATOM 2410 N N . LYS A 1 318 ? -53.184 12.920 19.634 1.00 92.44 318 LYS A N 1
ATOM 2411 C CA . LYS A 1 318 ? -54.069 12.025 18.885 1.00 92.44 318 LYS A CA 1
ATOM 2412 C C . LYS A 1 318 ? -54.656 10.951 19.817 1.00 92.44 318 LYS A C 1
ATOM 2414 O O . LYS A 1 318 ? -53.993 10.419 20.703 1.00 92.44 318 LYS A O 1
ATOM 2419 N N . GLN A 1 319 ? -55.909 10.579 19.569 1.00 91.88 319 GLN A N 1
ATOM 2420 C CA . GLN A 1 319 ? -56.544 9.440 20.237 1.00 91.88 319 GLN A CA 1
ATOM 2421 C C . GLN A 1 319 ? -55.752 8.153 19.952 1.00 91.88 319 GLN A C 1
ATOM 2423 O O . GLN A 1 319 ? -55.451 7.849 18.794 1.00 91.88 319 GLN A O 1
ATOM 2428 N N . GLY A 1 320 ? -55.430 7.395 21.001 1.00 89.69 320 GLY A N 1
ATOM 2429 C CA . GLY A 1 320 ? -54.584 6.202 20.936 1.00 89.69 320 GLY A CA 1
ATOM 2430 C C . GLY A 1 320 ? -53.083 6.461 21.111 1.00 89.69 320 GLY A C 1
ATOM 2431 O O . GLY A 1 320 ? -52.320 5.496 21.068 1.00 89.69 320 GLY A O 1
ATOM 2432 N N . SER A 1 321 ? -52.650 7.712 21.314 1.00 94.06 321 SER A N 1
ATOM 2433 C CA . SER A 1 321 ? -51.258 8.034 21.654 1.00 94.06 321 SER A CA 1
ATOM 2434 C C . SER A 1 321 ? -50.837 7.436 23.003 1.00 94.06 321 SER A C 1
ATOM 2436 O O . SER A 1 321 ? -51.672 7.141 23.866 1.00 94.06 321 SER A O 1
ATOM 2438 N N . VAL A 1 322 ? -49.525 7.274 23.200 1.00 93.94 322 VAL A N 1
ATOM 2439 C CA . VAL A 1 322 ? -48.948 6.714 24.433 1.00 93.94 322 VAL A CA 1
ATOM 2440 C C . VAL A 1 322 ? -47.897 7.653 25.023 1.00 93.94 322 VAL A C 1
ATOM 2442 O O . VAL A 1 322 ? -46.969 8.080 24.340 1.00 93.94 322 VAL A O 1
ATOM 2445 N N . ILE A 1 323 ? -48.000 7.934 26.318 1.00 93.88 323 ILE A N 1
ATOM 2446 C CA . ILE A 1 323 ? -46.980 8.655 27.083 1.00 93.88 323 ILE A CA 1
ATOM 2447 C C . ILE A 1 323 ? -46.323 7.669 28.041 1.00 93.88 323 ILE A C 1
ATOM 2449 O O . ILE A 1 323 ? -47.012 7.018 28.826 1.00 93.88 323 ILE A O 1
ATOM 2453 N N . VAL A 1 324 ? -44.994 7.585 28.008 1.00 92.62 324 VAL A N 1
ATOM 2454 C CA . VAL A 1 324 ? -44.209 6.818 28.980 1.00 92.62 324 VAL A CA 1
ATOM 2455 C C . VAL A 1 324 ? -43.346 7.767 29.798 1.00 92.62 324 VAL A C 1
ATOM 2457 O O . VAL A 1 324 ? -42.365 8.336 29.314 1.00 92.62 324 VAL A O 1
ATOM 2460 N N . ASP A 1 325 ? -43.720 7.940 31.060 1.00 91.50 325 ASP A N 1
ATOM 2461 C CA . ASP A 1 325 ? -43.053 8.866 31.968 1.00 91.50 325 ASP A CA 1
ATOM 2462 C C . ASP A 1 325 ? -41.990 8.130 32.795 1.00 91.50 325 ASP A C 1
ATOM 2464 O O . ASP A 1 325 ? -42.287 7.523 33.825 1.00 91.50 325 ASP A O 1
ATOM 2468 N N . LEU A 1 326 ? -40.726 8.194 32.356 1.00 86.50 326 LEU A N 1
ATOM 2469 C CA . LEU A 1 326 ? -39.603 7.579 33.079 1.00 86.50 326 LEU A CA 1
ATOM 2470 C C . LEU A 1 326 ? -39.309 8.286 34.415 1.00 86.50 326 LEU A C 1
ATOM 2472 O O . LEU A 1 326 ? -38.519 7.779 35.209 1.00 86.50 326 LEU A O 1
ATOM 2476 N N . ALA A 1 327 ? -39.906 9.457 34.666 1.00 85.00 327 ALA A N 1
ATOM 2477 C CA . ALA A 1 327 ? -39.730 10.238 35.887 1.00 85.00 327 ALA A CA 1
ATOM 2478 C C . ALA A 1 327 ? -40.803 9.958 36.953 1.00 85.00 327 ALA A C 1
ATOM 2480 O O . ALA A 1 327 ? -40.849 10.667 37.964 1.00 85.00 327 ALA A O 1
ATOM 2481 N N . ALA A 1 328 ? -41.671 8.958 36.749 1.00 86.19 328 ALA A N 1
ATOM 2482 C CA . ALA A 1 328 ? -42.805 8.669 37.628 1.00 86.19 328 ALA A CA 1
ATOM 2483 C C . ALA A 1 328 ? -42.411 8.468 39.106 1.00 86.19 328 ALA A C 1
ATOM 2485 O O . ALA A 1 328 ? -43.118 8.944 39.992 1.00 86.19 328 ALA A O 1
ATOM 2486 N N . GLU A 1 329 ? -41.254 7.854 39.386 1.00 79.69 329 GLU A N 1
ATOM 2487 C CA . GLU A 1 329 ? -40.729 7.672 40.754 1.00 79.69 329 GLU A CA 1
ATOM 2488 C C . GLU A 1 329 ? -40.465 8.991 41.493 1.00 79.69 329 GLU A C 1
ATOM 2490 O O . GLU A 1 329 ? -40.524 9.045 42.719 1.00 79.69 329 GLU A O 1
ATOM 2495 N N . THR A 1 330 ? -40.179 10.063 40.756 1.00 74.31 330 THR A N 1
ATOM 2496 C CA . THR A 1 330 ? -39.796 11.371 41.302 1.00 74.31 330 THR A CA 1
ATOM 2497 C C . THR A 1 330 ? -40.864 12.444 41.081 1.00 74.31 330 THR A C 1
ATOM 2499 O O . THR A 1 330 ? -40.550 13.631 41.062 1.00 74.31 330 THR A O 1
ATOM 2502 N N . GLY A 1 331 ? -42.124 12.035 40.908 1.00 76.88 331 GLY A N 1
ATOM 2503 C CA . GLY A 1 331 ? -43.279 12.925 40.740 1.00 76.88 331 GLY A CA 1
ATOM 2504 C C . GLY A 1 331 ? -43.799 13.055 39.303 1.00 76.88 331 GLY A C 1
ATOM 2505 O O . GLY A 1 331 ? -44.901 13.573 39.120 1.00 76.88 331 GLY A O 1
ATOM 2506 N N . GLY A 1 332 ? -43.062 12.553 38.306 1.00 82.56 332 GLY A N 1
ATOM 2507 C CA . GLY A 1 332 ? -43.454 12.522 36.892 1.00 82.56 332 GLY A CA 1
ATOM 2508 C C . GLY A 1 332 ? -43.352 13.868 36.167 1.00 82.56 332 GLY A C 1
ATOM 2509 O O . GLY A 1 332 ? -43.681 14.917 36.725 1.00 82.56 332 GLY A O 1
ATOM 2510 N N . ASN A 1 333 ? -42.955 13.831 34.898 1.00 87.25 333 ASN A N 1
ATOM 2511 C CA . ASN A 1 333 ? -42.900 15.003 34.022 1.00 87.25 333 ASN A CA 1
ATOM 2512 C C . ASN A 1 333 ? -44.248 15.330 33.369 1.00 87.25 333 ASN A C 1
ATOM 2514 O O . ASN A 1 333 ? -44.464 16.466 32.944 1.00 87.25 333 ASN A O 1
ATOM 2518 N N . CYS A 1 334 ? -45.166 14.363 33.300 1.00 88.94 334 CYS A N 1
ATOM 2519 C CA . CYS A 1 334 ? -46.542 14.615 32.889 1.00 88.94 334 CYS A CA 1
ATOM 2520 C C . CYS A 1 334 ? -47.411 14.966 34.111 1.00 88.94 334 CYS A C 1
ATOM 2522 O O . CYS A 1 334 ? -47.300 14.367 35.189 1.00 88.94 334 CYS A O 1
ATOM 2524 N N . SER A 1 335 ? -48.287 15.964 33.967 1.00 90.12 335 SER A N 1
ATOM 2525 C CA . SER A 1 335 ? -49.210 16.388 35.036 1.00 90.12 335 SER A CA 1
ATOM 2526 C C . SER A 1 335 ? -50.209 15.301 35.437 1.00 90.12 335 SER A C 1
ATOM 2528 O O . SER A 1 335 ? -50.695 15.305 36.563 1.00 90.12 335 SER A O 1
ATOM 2530 N N . LEU A 1 336 ? -50.481 14.358 34.535 1.00 91.88 336 LEU A N 1
ATOM 2531 C CA . LEU A 1 336 ? -51.433 13.268 34.721 1.00 91.88 336 LEU A CA 1
ATOM 2532 C C . LEU A 1 336 ? -50.769 11.952 35.170 1.00 91.88 336 LEU A C 1
ATOM 2534 O O . LEU A 1 336 ? -51.456 10.951 35.352 1.00 91.88 336 LEU A O 1
ATOM 2538 N N . THR A 1 337 ? -49.453 11.898 35.369 1.00 91.62 337 THR A N 1
ATOM 2539 C CA . THR A 1 337 ? -48.786 10.651 35.781 1.00 91.62 337 THR A CA 1
ATOM 2540 C C . THR A 1 337 ? -49.250 10.186 37.163 1.00 91.62 337 THR A C 1
ATOM 2542 O O . THR A 1 337 ? -49.161 10.928 38.140 1.00 91.62 337 THR A O 1
ATOM 2545 N N . ARG A 1 338 ? -49.692 8.924 37.251 1.00 93.06 338 ARG A N 1
ATOM 2546 C CA . ARG A 1 338 ? -49.949 8.206 38.508 1.00 93.06 338 ARG A CA 1
ATOM 2547 C C . ARG A 1 338 ? -48.833 7.177 38.717 1.00 93.06 338 ARG A C 1
ATOM 2549 O O . ARG A 1 338 ? -48.771 6.215 37.950 1.00 93.06 338 ARG A O 1
ATOM 2556 N N . PRO A 1 339 ? -47.916 7.382 39.682 1.00 89.81 339 PRO A N 1
ATOM 2557 C CA . PRO A 1 339 ? -46.776 6.489 39.866 1.00 89.81 339 PRO A CA 1
ATOM 2558 C C . PRO A 1 339 ? -47.208 5.040 40.123 1.00 89.81 339 PRO A C 1
ATOM 2560 O O . PRO A 1 339 ? -48.030 4.774 40.993 1.00 89.81 339 PRO A O 1
ATOM 2563 N N . GLY A 1 340 ? -46.635 4.104 39.369 1.00 89.19 340 GLY A N 1
ATOM 2564 C CA . GLY A 1 340 ? -46.916 2.669 39.442 1.00 89.19 340 GLY A CA 1
ATOM 2565 C C . GLY A 1 340 ? -48.110 2.202 38.604 1.00 89.19 340 GLY A C 1
ATOM 2566 O O . GLY A 1 340 ? -48.256 0.999 38.390 1.00 89.19 340 GLY A O 1
ATOM 2567 N N . GLU A 1 341 ? -48.926 3.119 38.081 1.00 91.56 341 GLU A N 1
ATOM 2568 C CA . GLU A 1 341 ? -50.150 2.791 37.351 1.00 91.56 341 GLU A CA 1
ATOM 2569 C C . GLU A 1 341 ? -50.010 2.998 35.837 1.00 91.56 341 GLU A C 1
ATOM 2571 O O . GLU A 1 341 ? -49.229 3.819 35.346 1.00 91.56 341 GLU A O 1
ATOM 2576 N N . LEU A 1 342 ? -50.820 2.243 35.095 1.00 93.25 342 LEU A N 1
ATOM 2577 C CA . LEU A 1 342 ? -51.133 2.496 33.694 1.00 93.25 342 LEU A CA 1
ATOM 2578 C C . LEU A 1 342 ? -52.630 2.756 33.610 1.00 93.25 342 LEU A C 1
ATOM 2580 O O . LEU A 1 342 ? -53.424 1.938 34.078 1.00 93.25 342 LEU A O 1
ATOM 2584 N N . TYR A 1 343 ? -53.014 3.873 33.005 1.00 95.75 343 TYR A N 1
ATOM 2585 C CA . TYR A 1 343 ? -54.420 4.191 32.789 1.00 95.75 343 TYR A CA 1
ATOM 2586 C C . TYR A 1 343 ? -54.611 5.042 31.534 1.00 95.75 343 TYR A C 1
ATOM 2588 O O . TYR A 1 343 ? -53.658 5.592 30.983 1.00 95.75 343 TYR A O 1
ATOM 2596 N N . VAL A 1 344 ? -55.854 5.119 31.064 1.00 93.88 344 VAL A N 1
ATOM 2597 C CA . VAL A 1 344 ? -56.225 5.909 29.887 1.00 93.88 344 VAL A CA 1
ATOM 2598 C C . VAL A 1 344 ? -56.919 7.185 30.348 1.00 93.88 344 VAL A C 1
ATOM 2600 O O . VAL A 1 344 ? -57.856 7.127 31.147 1.00 93.88 344 VAL A O 1
ATOM 2603 N N . HIS A 1 345 ? -56.470 8.328 29.836 1.00 92.12 345 HIS A N 1
ATOM 2604 C CA . HIS A 1 345 ? -57.087 9.633 30.055 1.00 92.12 345 HIS A CA 1
ATOM 2605 C C . HIS A 1 345 ? -57.376 10.276 28.703 1.00 92.12 345 HIS A C 1
ATOM 2607 O O . HIS A 1 345 ? -56.462 10.413 27.894 1.00 92.12 345 HIS A O 1
ATOM 2613 N N . ASP A 1 346 ? -58.643 10.597 28.434 1.00 88.38 346 ASP A N 1
ATOM 2614 C CA . ASP A 1 346 ? -59.104 11.174 27.163 1.00 88.38 346 ASP A CA 1
ATOM 2615 C C . ASP A 1 346 ? -58.537 10.457 25.922 1.00 88.38 346 ASP A C 1
ATOM 2617 O O . ASP A 1 346 ? -58.187 11.072 24.921 1.00 88.38 346 ASP A O 1
ATOM 2621 N N . GLY A 1 347 ? -58.432 9.124 26.003 1.00 88.00 347 GLY A N 1
ATOM 2622 C CA . GLY A 1 347 ? -57.943 8.244 24.939 1.00 88.00 347 GLY A CA 1
ATOM 2623 C C . GLY A 1 347 ? -56.433 8.226 24.700 1.00 88.00 347 GLY A C 1
ATOM 2624 O O . GLY A 1 347 ? -55.984 7.549 23.774 1.00 88.00 347 GLY A O 1
ATOM 2625 N N . VAL A 1 348 ? -55.644 8.896 25.540 1.00 94.69 348 VAL A N 1
ATOM 2626 C CA . VAL A 1 348 ? -54.183 8.753 25.607 1.00 94.69 348 VAL A CA 1
ATOM 2627 C C . VAL A 1 348 ? -53.833 7.775 26.727 1.00 94.69 348 VAL A C 1
ATOM 2629 O O . VAL A 1 348 ? -54.326 7.895 27.851 1.00 94.69 348 VAL A O 1
ATOM 2632 N N . THR A 1 349 ? -52.985 6.789 26.436 1.00 95.44 349 THR A N 1
ATOM 2633 C CA . THR A 1 349 ? -52.498 5.843 27.452 1.00 95.44 349 THR A CA 1
ATOM 2634 C C . THR A 1 349 ? -51.304 6.447 28.177 1.00 95.44 349 THR A C 1
ATOM 2636 O O . THR A 1 349 ? -50.303 6.781 27.547 1.00 95.44 349 THR A O 1
ATOM 2639 N N . ILE A 1 350 ? -51.387 6.562 29.500 1.00 94.75 350 ILE A N 1
ATOM 2640 C CA . ILE A 1 350 ? -50.325 7.120 30.341 1.00 94.75 350 ILE A CA 1
ATOM 2641 C C . ILE A 1 350 ? -49.703 5.983 31.148 1.00 94.75 350 ILE A C 1
ATOM 2643 O O . ILE A 1 350 ? -50.371 5.354 31.971 1.00 94.75 350 ILE A O 1
ATOM 2647 N N . ILE A 1 351 ? -48.419 5.723 30.902 1.00 94.25 351 ILE A N 1
ATOM 2648 C CA . ILE A 1 351 ? -47.630 4.680 31.558 1.00 94.25 351 ILE A CA 1
ATOM 2649 C C . ILE A 1 351 ? -46.697 5.339 32.575 1.00 94.25 351 ILE A C 1
ATOM 2651 O O . ILE A 1 351 ? -45.703 5.968 32.206 1.00 94.25 351 ILE A O 1
ATOM 2655 N N . GLY A 1 352 ? -47.019 5.175 33.860 1.00 92.56 352 GLY A N 1
ATOM 2656 C CA . GLY A 1 352 ? -46.270 5.726 34.990 1.00 92.56 352 GLY A CA 1
ATOM 2657 C C . GLY A 1 352 ? -45.525 4.673 35.809 1.00 92.56 352 GLY A C 1
ATOM 2658 O O . GLY A 1 352 ? -45.367 4.850 37.015 1.00 92.56 352 GLY A O 1
ATOM 2659 N N . TYR A 1 353 ? -45.118 3.547 35.213 1.00 92.44 353 TYR A N 1
ATOM 2660 C CA . TYR A 1 353 ? -44.425 2.483 35.946 1.00 92.44 353 TYR A CA 1
ATOM 2661 C C . TYR A 1 353 ? -43.125 2.976 36.585 1.00 92.44 353 TYR A C 1
ATOM 2663 O O . TYR A 1 353 ? -42.298 3.618 35.945 1.00 92.44 353 TYR A O 1
ATOM 2671 N N . THR A 1 354 ? -42.925 2.612 37.848 1.00 89.75 354 THR A N 1
ATOM 2672 C CA . THR A 1 354 ? -41.730 2.956 38.627 1.00 89.75 354 THR A CA 1
ATOM 2673 C C . THR A 1 354 ? -40.641 1.889 38.524 1.00 89.75 354 THR A C 1
ATOM 2675 O O . THR A 1 354 ? -39.467 2.148 38.727 1.00 89.75 354 THR A O 1
ATOM 2678 N N . ASP A 1 355 ? -40.999 0.679 38.109 1.00 91.50 355 ASP A N 1
ATOM 2679 C CA . ASP A 1 355 ? -40.157 -0.510 38.162 1.00 91.50 355 ASP A CA 1
ATOM 2680 C C . ASP A 1 355 ? -39.686 -0.988 36.775 1.00 91.50 355 ASP A C 1
ATOM 2682 O O . ASP A 1 355 ? -39.472 -2.181 36.560 1.00 91.50 355 ASP A O 1
ATOM 2686 N N . LEU A 1 356 ? -39.500 -0.081 35.805 1.00 91.69 356 LEU A N 1
ATOM 2687 C CA . LEU A 1 356 ? -39.163 -0.441 34.415 1.00 91.69 356 LEU A CA 1
ATOM 2688 C C . LEU A 1 356 ? -37.949 -1.387 34.280 1.00 91.69 356 LEU A C 1
ATOM 2690 O O . LEU A 1 356 ? -38.076 -2.389 33.570 1.00 91.69 356 LEU A O 1
ATOM 2694 N N . PRO A 1 357 ? -36.809 -1.185 34.978 1.00 92.88 357 PRO A N 1
ATOM 2695 C CA . PRO A 1 357 ? -35.714 -2.160 34.957 1.00 92.88 357 PRO A CA 1
ATOM 2696 C C . PRO A 1 357 ? -36.103 -3.545 35.506 1.00 92.88 357 PRO A C 1
ATOM 2698 O O . PRO A 1 357 ? -35.586 -4.560 35.039 1.00 92.88 357 PRO A O 1
ATOM 2701 N N . SER A 1 358 ? -37.029 -3.615 36.469 1.00 94.88 358 SER A N 1
ATOM 2702 C CA . SER A 1 358 ? -37.539 -4.873 37.043 1.00 94.88 358 SER A CA 1
ATOM 2703 C C . SER A 1 358 ? -38.425 -5.653 36.062 1.00 94.88 358 SER A C 1
ATOM 2705 O O . SER A 1 358 ? -38.547 -6.874 36.143 1.00 94.88 358 SER A O 1
ATOM 2707 N N . ARG A 1 359 ? -38.992 -4.975 35.059 1.00 93.75 359 ARG A N 1
ATOM 2708 C CA . ARG A 1 359 ? -39.777 -5.595 33.976 1.00 93.75 359 ARG A CA 1
ATOM 2709 C C . ARG A 1 359 ? -38.913 -6.205 32.871 1.00 93.75 359 ARG A C 1
ATOM 2711 O O . ARG A 1 359 ? -39.450 -6.830 31.959 1.00 93.75 359 ARG A O 1
ATOM 2718 N N . LEU A 1 360 ? -37.591 -6.047 32.957 1.00 94.94 360 LEU A N 1
ATOM 2719 C CA . LEU A 1 360 ? -36.600 -6.741 32.132 1.00 94.94 360 LEU A CA 1
ATOM 2720 C C . LEU A 1 360 ? -35.502 -7.336 33.046 1.00 94.94 360 LEU A C 1
ATOM 2722 O O . LEU A 1 360 ? -34.322 -6.986 32.942 1.00 94.94 360 LEU A O 1
ATOM 2726 N N . PRO A 1 361 ? -35.888 -8.207 34.002 1.00 95.62 361 PRO A N 1
ATOM 2727 C CA . PRO A 1 361 ? -35.089 -8.469 35.195 1.00 95.62 361 PRO A CA 1
ATOM 2728 C C . PRO A 1 361 ? -33.800 -9.237 34.904 1.00 95.62 361 PRO A C 1
ATOM 2730 O O . PRO A 1 361 ? -32.789 -8.975 35.551 1.00 95.62 361 PRO A O 1
ATOM 2733 N N . THR A 1 362 ? -33.788 -10.125 33.908 1.00 96.31 362 THR A N 1
ATOM 2734 C CA . THR A 1 362 ? -32.598 -10.896 33.518 1.00 96.31 362 THR A CA 1
ATOM 2735 C C . THR A 1 362 ? -31.472 -9.982 33.030 1.00 96.31 362 THR A C 1
ATOM 2737 O O . THR A 1 362 ? -30.373 -10.020 33.576 1.00 96.31 362 THR A O 1
ATOM 2740 N N . GLN A 1 363 ? -31.741 -9.094 32.064 1.00 94.50 363 GLN A N 1
ATOM 2741 C CA . GLN A 1 363 ? -30.730 -8.160 31.549 1.00 94.50 363 GLN A CA 1
ATOM 2742 C C . GLN A 1 363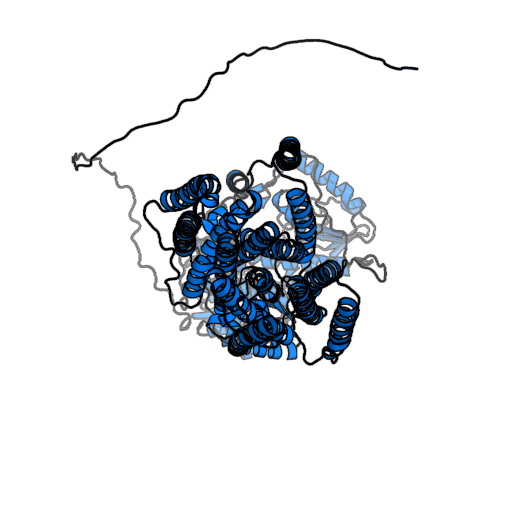 ? -30.302 -7.142 32.608 1.00 94.50 363 GLN A C 1
ATOM 2744 O O . GLN A 1 363 ? -29.115 -6.834 32.716 1.00 94.50 363 GLN A O 1
ATOM 2749 N N . SER A 1 364 ? -31.255 -6.639 33.402 1.00 95.44 364 SER A N 1
ATOM 2750 C CA . SER A 1 364 ? -30.969 -5.714 34.501 1.00 95.44 364 SER A CA 1
ATOM 2751 C C . SER A 1 364 ? -30.047 -6.332 35.534 1.00 95.44 364 SER A C 1
ATOM 2753 O O . SER A 1 364 ? -29.061 -5.707 35.913 1.00 95.44 364 SER A O 1
ATOM 2755 N N . SER A 1 365 ? -30.313 -7.575 35.928 1.00 97.31 365 SER A N 1
ATOM 2756 C CA . SER A 1 365 ? -29.459 -8.311 36.861 1.00 97.31 365 SER A CA 1
ATOM 2757 C C . SER A 1 365 ? -28.079 -8.568 36.263 1.00 97.31 365 SER A C 1
ATOM 2759 O O . SER A 1 365 ? -27.084 -8.380 36.949 1.00 97.31 365 SER A O 1
ATOM 2761 N N . THR A 1 366 ? -27.979 -8.916 34.977 1.00 96.31 366 THR A N 1
ATOM 2762 C CA . THR A 1 366 ? -26.685 -9.113 34.299 1.00 96.31 366 THR A CA 1
ATOM 2763 C C . THR A 1 366 ? -25.846 -7.837 34.266 1.00 96.31 366 THR A C 1
ATOM 2765 O O . THR A 1 366 ? -24.675 -7.863 34.647 1.00 96.31 366 THR A O 1
ATOM 2768 N N . LEU A 1 367 ? -26.421 -6.706 33.842 1.00 95.06 367 LEU A N 1
ATOM 2769 C CA . LEU A 1 367 ? -25.690 -5.437 33.769 1.00 95.06 367 LEU A CA 1
ATOM 2770 C C . LEU A 1 367 ? -25.334 -4.900 35.160 1.00 95.06 367 LEU A C 1
ATOM 2772 O O . LEU A 1 367 ? -24.180 -4.537 35.383 1.00 95.06 367 LEU A O 1
ATOM 2776 N N . TYR A 1 368 ? -26.275 -4.933 36.108 1.00 97.06 368 TYR A N 1
ATOM 2777 C CA . TYR A 1 368 ? -26.011 -4.537 37.492 1.00 97.06 368 TYR A CA 1
ATOM 2778 C C . TYR A 1 368 ? -24.948 -5.429 38.144 1.00 97.06 368 TYR A C 1
ATOM 2780 O O . TYR A 1 368 ? -24.009 -4.921 38.753 1.00 97.06 368 TYR A O 1
ATOM 2788 N N . SER A 1 369 ? -25.025 -6.746 37.930 1.00 97.62 369 SER A N 1
ATOM 2789 C CA . SER A 1 369 ? -24.024 -7.704 38.396 1.00 97.62 369 SER A CA 1
ATOM 2790 C C . SER A 1 369 ? -22.639 -7.405 37.819 1.00 97.62 369 SER A C 1
ATOM 2792 O O . SER A 1 369 ? -21.655 -7.457 38.546 1.00 97.62 369 SER A O 1
ATOM 2794 N N . ASN A 1 370 ? -22.538 -7.029 36.542 1.00 96.50 370 ASN A N 1
ATOM 2795 C CA . ASN A 1 370 ? -21.262 -6.613 35.959 1.00 96.50 370 ASN A CA 1
ATOM 2796 C C . ASN A 1 370 ? -20.724 -5.331 36.605 1.00 96.50 370 ASN A C 1
ATOM 2798 O O . ASN A 1 370 ? -19.523 -5.247 36.863 1.00 96.50 370 ASN A O 1
ATOM 2802 N N . ASN A 1 371 ? -21.588 -4.345 36.866 1.00 96.38 371 ASN A N 1
ATOM 2803 C CA . ASN A 1 371 ? -21.189 -3.098 37.516 1.00 96.38 371 ASN A CA 1
ATOM 2804 C C . ASN A 1 371 ? -20.676 -3.356 38.938 1.00 96.38 371 ASN A C 1
ATOM 2806 O O . ASN A 1 371 ? -19.557 -2.959 39.259 1.00 96.38 371 ASN A O 1
ATOM 2810 N N . ILE A 1 372 ? -21.457 -4.066 39.758 1.00 96.31 372 ILE A N 1
ATOM 2811 C CA . ILE A 1 372 ? -21.130 -4.319 41.165 1.00 96.31 372 ILE A CA 1
ATOM 2812 C C . ILE A 1 372 ? -19.918 -5.247 41.318 1.00 96.31 372 ILE A C 1
ATOM 2814 O O . ILE A 1 372 ? -19.080 -4.998 42.176 1.00 96.31 372 ILE A O 1
ATOM 2818 N N . THR A 1 373 ? -19.748 -6.258 40.453 1.00 95.81 373 THR A N 1
ATOM 2819 C CA . THR A 1 373 ? -18.564 -7.136 40.465 1.00 95.81 373 THR A CA 1
ATOM 2820 C C . THR A 1 373 ? -17.301 -6.376 40.079 1.00 95.81 373 THR A C 1
ATOM 2822 O O . THR A 1 373 ? -16.282 -6.506 40.751 1.00 95.81 373 THR A O 1
ATOM 2825 N N . LYS A 1 374 ? -17.351 -5.560 39.019 1.00 94.38 374 LYS A N 1
ATOM 2826 C CA . LYS A 1 374 ? -16.198 -4.745 38.614 1.00 94.38 374 LYS A CA 1
ATOM 2827 C C . LYS A 1 374 ? -15.849 -3.701 39.673 1.00 94.38 374 LYS A C 1
ATOM 2829 O O . LYS A 1 374 ? -14.669 -3.484 39.917 1.00 94.38 374 LYS A O 1
ATOM 2834 N N . PHE A 1 375 ? -16.856 -3.099 40.306 1.00 95.38 375 PHE A N 1
ATOM 2835 C CA . PHE A 1 375 ? -16.648 -2.154 41.395 1.00 95.38 375 PHE A CA 1
ATOM 2836 C C . PHE A 1 375 ? -16.027 -2.838 42.617 1.00 95.38 375 PHE A C 1
ATOM 2838 O O . PHE A 1 375 ? -14.985 -2.391 43.085 1.00 95.38 375 PHE A O 1
ATOM 2845 N N . LEU A 1 376 ? -16.584 -3.970 43.063 1.00 94.69 376 LEU A N 1
ATOM 2846 C CA . LEU A 1 376 ? -16.054 -4.768 44.173 1.00 94.69 376 LEU A CA 1
ATOM 2847 C C . LEU A 1 376 ? -14.574 -5.125 43.970 1.00 94.69 376 LEU A C 1
ATOM 2849 O O . LEU A 1 376 ? -13.765 -4.933 44.873 1.00 94.69 376 LEU A O 1
ATOM 2853 N N . LEU A 1 377 ? -14.216 -5.589 42.770 1.00 92.38 377 LEU A N 1
ATOM 2854 C CA . LEU A 1 377 ? -12.836 -5.937 42.416 1.00 92.38 377 LEU A CA 1
ATOM 2855 C C . LEU A 1 377 ? -11.914 -4.718 42.239 1.00 92.38 377 LEU A C 1
ATOM 2857 O O . LEU A 1 377 ? -10.711 -4.902 42.112 1.00 92.38 377 LEU A O 1
ATOM 2861 N N . SER A 1 378 ? -12.457 -3.496 42.190 1.00 91.69 378 SER A N 1
ATOM 2862 C CA . SER A 1 378 ? -11.676 -2.255 42.067 1.00 91.69 378 SER A CA 1
ATOM 2863 C C . SER A 1 378 ? -11.377 -1.568 43.400 1.00 91.69 378 SER A C 1
ATOM 2865 O O . SER A 1 378 ? -10.588 -0.631 43.413 1.00 91.69 378 SER A O 1
ATOM 2867 N N . ILE A 1 379 ? -12.023 -1.989 44.497 1.00 91.06 379 ILE A N 1
ATOM 2868 C CA . ILE A 1 379 ? -11.871 -1.347 45.813 1.00 91.06 379 ILE A CA 1
ATOM 2869 C C . ILE A 1 379 ? -10.464 -1.585 46.387 1.00 91.06 379 ILE A C 1
ATOM 2871 O O . ILE A 1 379 ? -9.936 -0.683 47.025 1.00 91.06 379 ILE A O 1
ATOM 2875 N N . GLY A 1 380 ? -9.855 -2.750 46.129 1.00 86.06 380 GLY A N 1
ATOM 2876 C CA . GLY A 1 380 ? -8.503 -3.110 46.576 1.00 86.06 380 GLY A CA 1
ATOM 2877 C C . GLY A 1 380 ? -7.597 -3.608 45.444 1.00 86.06 380 GLY A C 1
ATOM 2878 O O . GLY A 1 380 ? -7.963 -3.556 44.269 1.00 86.06 380 GLY A O 1
ATOM 2879 N N . ASP A 1 381 ? -6.416 -4.106 45.814 1.00 81.94 381 ASP A N 1
ATOM 2880 C CA . ASP A 1 381 ? -5.445 -4.689 44.883 1.00 81.94 381 ASP A CA 1
ATOM 2881 C C . ASP A 1 381 ? -5.843 -6.112 44.438 1.00 81.94 381 ASP A C 1
ATOM 2883 O O . ASP A 1 381 ? -6.745 -6.744 44.992 1.00 81.94 381 ASP A O 1
ATOM 2887 N N . ASP A 1 382 ? -5.168 -6.656 43.419 1.00 78.94 382 ASP A N 1
ATOM 2888 C CA . ASP A 1 382 ? -5.498 -7.989 42.897 1.00 78.94 382 ASP A CA 1
ATOM 2889 C C . ASP A 1 382 ? -5.299 -9.072 43.976 1.00 78.94 382 ASP A C 1
ATOM 2891 O O . ASP A 1 382 ? -4.180 -9.357 44.405 1.00 78.94 382 ASP A O 1
ATOM 2895 N N . GLY A 1 383 ? -6.407 -9.677 44.412 1.00 83.62 383 GLY A N 1
ATOM 2896 C CA . GLY A 1 383 ? -6.439 -10.732 45.430 1.00 83.62 383 GLY A CA 1
ATOM 2897 C C . GLY A 1 383 ? -6.743 -10.259 46.857 1.00 83.62 383 GLY A C 1
ATOM 2898 O O . GLY A 1 383 ? -6.917 -11.107 47.738 1.00 83.62 383 GLY A O 1
ATOM 2899 N N . THR A 1 384 ? -6.851 -8.948 47.102 1.00 90.69 384 THR A N 1
ATOM 2900 C CA . THR A 1 384 ? -7.167 -8.387 48.424 1.00 90.69 384 THR A CA 1
ATOM 2901 C C . THR A 1 384 ? -8.320 -7.381 48.370 1.00 90.69 384 THR A C 1
ATOM 2903 O O . THR A 1 384 ? -8.596 -6.722 47.370 1.00 90.69 384 THR A O 1
ATOM 2906 N N . PHE A 1 385 ? -9.046 -7.273 49.478 1.00 91.94 385 PHE A N 1
ATOM 2907 C CA . PHE A 1 385 ? -10.077 -6.273 49.709 1.00 91.94 385 PHE A CA 1
ATOM 2908 C C . PHE A 1 385 ? -9.580 -5.288 50.770 1.00 91.94 385 PHE A C 1
ATOM 2910 O O . PHE A 1 385 ? -9.401 -5.655 51.933 1.00 91.94 385 PHE A O 1
ATOM 2917 N N . GLY A 1 386 ? -9.371 -4.033 50.386 1.00 89.69 386 GLY A N 1
ATOM 2918 C CA . GLY A 1 386 ? -8.978 -2.960 51.298 1.00 89.69 386 GLY A CA 1
ATOM 2919 C C . GLY A 1 386 ? -9.658 -1.666 50.885 1.00 89.69 386 GLY A C 1
ATOM 2920 O O . GLY A 1 386 ? -9.699 -1.363 49.704 1.00 89.69 386 GLY A O 1
ATOM 2921 N N . ILE A 1 387 ? -10.238 -0.929 51.830 1.00 91.62 387 ILE A N 1
ATOM 2922 C CA . ILE A 1 387 ? -10.946 0.321 51.529 1.00 91.62 387 ILE A CA 1
ATOM 2923 C C . ILE A 1 387 ? -9.934 1.470 51.559 1.00 91.62 387 ILE A C 1
ATOM 2925 O O . ILE A 1 387 ? -9.572 1.944 52.635 1.00 91.62 387 ILE A O 1
ATOM 2929 N N . ASP A 1 388 ? -9.502 1.937 50.387 1.00 89.44 388 ASP A N 1
ATOM 2930 C CA . ASP A 1 388 ? -8.672 3.140 50.272 1.00 89.44 388 ASP A CA 1
ATOM 2931 C C . ASP A 1 388 ? -9.535 4.401 50.110 1.00 89.44 388 ASP A C 1
ATOM 2933 O O . ASP A 1 388 ? -10.145 4.645 49.070 1.00 89.44 388 ASP A O 1
ATOM 2937 N N . LEU A 1 389 ? -9.571 5.242 51.147 1.00 88.69 389 LEU A N 1
ATOM 2938 C CA . LEU A 1 389 ? -10.299 6.515 51.125 1.00 88.69 389 LEU A CA 1
ATOM 2939 C C . LEU A 1 389 ? -9.616 7.606 50.276 1.00 88.69 389 LEU A C 1
ATOM 2941 O O . LEU A 1 389 ? -10.201 8.681 50.119 1.00 88.69 389 LEU A O 1
ATOM 2945 N N . GLN A 1 390 ? -8.406 7.367 49.753 1.00 86.94 390 GLN A N 1
ATOM 2946 C CA . GLN A 1 390 ? -7.756 8.242 48.770 1.00 86.94 390 GLN A CA 1
ATOM 2947 C C . GLN A 1 390 ? -8.220 7.958 47.339 1.00 86.94 390 GLN A C 1
ATOM 2949 O O . GLN A 1 390 ? -8.122 8.840 46.482 1.00 86.94 390 GLN A O 1
ATOM 2954 N N . ASP A 1 391 ? -8.759 6.766 47.071 1.00 87.19 391 ASP A N 1
ATOM 2955 C CA . ASP A 1 391 ? -9.336 6.463 45.771 1.00 87.19 391 ASP A CA 1
ATOM 2956 C C . ASP A 1 391 ? -10.640 7.246 45.571 1.00 87.19 391 ASP A C 1
ATOM 2958 O O . ASP A 1 391 ? -11.591 7.148 46.347 1.00 87.19 391 ASP A O 1
ATOM 2962 N N . GLU A 1 392 ? -10.701 8.036 44.501 1.00 86.88 392 GLU A N 1
ATOM 2963 C CA . GLU A 1 392 ? -11.829 8.927 44.215 1.00 86.88 392 GLU A CA 1
ATOM 2964 C C . GLU A 1 392 ? -13.165 8.191 44.001 1.00 86.88 392 GLU A C 1
ATOM 2966 O O . GLU A 1 392 ? -14.225 8.735 44.324 1.00 86.88 392 GLU A O 1
ATOM 2971 N N . VAL A 1 393 ? -13.137 6.954 43.489 1.00 90.12 393 VAL A N 1
ATOM 2972 C CA . VAL A 1 393 ? -14.339 6.141 43.251 1.00 90.12 393 VAL A CA 1
ATOM 2973 C C . VAL A 1 393 ? -14.819 5.533 44.560 1.00 90.12 393 VAL A C 1
ATOM 2975 O O . VAL A 1 393 ? -16.008 5.636 44.877 1.00 90.12 393 VAL A O 1
ATOM 2978 N N . VAL A 1 394 ? -13.904 4.955 45.342 1.00 92.19 394 VAL A N 1
ATOM 2979 C CA . VAL A 1 394 ? -14.195 4.400 46.674 1.00 92.19 394 VAL A CA 1
ATOM 2980 C C . VAL A 1 394 ? -14.717 5.506 47.587 1.00 92.19 394 VAL A C 1
ATOM 2982 O O . VAL A 1 394 ? -15.814 5.393 48.134 1.00 92.19 394 VAL A O 1
ATOM 2985 N N . ARG A 1 395 ? -14.000 6.631 47.678 1.00 91.75 395 ARG A N 1
ATOM 2986 C CA . ARG A 1 395 ? -14.386 7.772 48.512 1.00 91.75 395 ARG A CA 1
ATOM 2987 C C . ARG A 1 395 ? -15.690 8.423 48.068 1.00 91.75 395 ARG A C 1
ATOM 2989 O O . ARG A 1 395 ? -16.447 8.887 48.923 1.00 91.75 395 ARG A O 1
ATOM 2996 N N . GLY A 1 396 ? -15.936 8.492 46.760 1.00 88.38 396 GLY A N 1
ATOM 2997 C CA . GLY A 1 396 ? -17.158 9.060 46.193 1.00 88.38 396 GLY A CA 1
ATOM 2998 C C . GLY A 1 396 ? -18.407 8.231 46.493 1.00 88.38 396 GLY A C 1
ATOM 2999 O O . GLY A 1 396 ? -19.476 8.803 46.691 1.00 88.38 396 GLY A O 1
ATOM 3000 N N . SER A 1 397 ? -18.262 6.906 46.570 1.00 92.06 397 SER A N 1
ATOM 3001 C CA . SER A 1 397 ? -19.373 5.960 46.735 1.00 92.06 397 SER A CA 1
ATOM 3002 C C . SER A 1 397 ? -19.605 5.489 48.176 1.00 92.06 397 SER A C 1
ATOM 3004 O O . SER A 1 397 ? -20.721 5.081 48.499 1.00 92.06 397 SER A O 1
ATOM 3006 N N . ILE A 1 398 ? -18.604 5.547 49.063 1.00 94.69 398 ILE A N 1
ATOM 3007 C CA . ILE A 1 398 ? -18.750 5.141 50.469 1.00 94.69 398 ILE A CA 1
ATOM 3008 C C . ILE A 1 398 ? -19.509 6.187 51.305 1.00 94.69 398 ILE A C 1
ATOM 3010 O O . ILE A 1 398 ? -19.187 7.377 51.305 1.00 94.69 398 ILE A O 1
ATOM 3014 N N . VAL A 1 399 ? -20.515 5.725 52.049 1.00 93.56 399 VAL A N 1
ATOM 3015 C CA . VAL A 1 399 ? -21.371 6.533 52.935 1.00 93.56 399 VAL A CA 1
ATOM 3016 C C . VAL A 1 399 ? -21.024 6.290 54.402 1.00 93.56 399 VAL A C 1
ATOM 3018 O O . VAL A 1 399 ? -20.831 7.242 55.158 1.00 93.56 399 VAL A O 1
ATOM 3021 N N . LEU A 1 400 ? -20.923 5.020 54.800 1.00 94.12 400 LEU A N 1
ATOM 3022 C CA . LEU A 1 400 ? -20.515 4.609 56.143 1.00 94.12 400 LEU A CA 1
ATOM 3023 C C . LEU A 1 400 ? -19.156 3.926 56.070 1.00 94.12 400 LEU A C 1
ATOM 3025 O O . LEU A 1 400 ? -18.969 3.036 55.241 1.00 94.12 400 LEU A O 1
ATOM 3029 N N . HIS A 1 401 ? -18.247 4.306 56.963 1.00 94.06 401 HIS A N 1
ATOM 3030 C CA . HIS A 1 401 ? -16.994 3.597 57.194 1.00 94.06 401 HIS A CA 1
ATOM 3031 C C . HIS A 1 401 ? -16.914 3.203 58.669 1.00 94.06 401 HIS A C 1
ATOM 3033 O O . HIS A 1 401 ? -16.885 4.069 59.545 1.00 94.06 401 HIS A O 1
ATOM 3039 N N . GLN A 1 402 ? -16.952 1.898 58.944 1.00 90.81 402 GLN A N 1
ATOM 3040 C CA . GLN A 1 402 ? -16.975 1.312 60.290 1.00 90.81 402 GLN A CA 1
ATOM 3041 C C . GLN A 1 402 ? -18.064 1.925 61.195 1.00 90.81 402 GLN A C 1
ATOM 3043 O O . GLN A 1 402 ? -17.842 2.224 62.367 1.00 90.81 402 GLN A O 1
ATOM 3048 N N . GLY A 1 403 ? -19.249 2.173 60.628 1.00 88.62 403 GLY A N 1
ATOM 3049 C CA . GLY A 1 403 ? -20.377 2.819 61.309 1.00 88.62 403 GLY A CA 1
ATOM 3050 C C . GLY A 1 403 ? -20.303 4.342 61.435 1.00 88.62 403 GLY A C 1
ATOM 3051 O O . GLY A 1 403 ? -21.269 4.959 61.874 1.00 88.62 403 GLY A O 1
ATOM 3052 N N . THR A 1 404 ? -19.206 4.976 61.018 1.00 92.56 404 THR A N 1
ATOM 3053 C CA . THR A 1 404 ? -19.101 6.439 60.995 1.00 92.56 404 THR A CA 1
ATOM 3054 C C . THR A 1 404 ? -19.648 6.982 59.681 1.00 92.56 404 THR A C 1
ATOM 3056 O O . THR A 1 404 ? -19.186 6.598 58.604 1.00 92.56 404 THR A O 1
ATOM 3059 N N . LEU A 1 405 ? -20.614 7.902 59.761 1.00 91.06 405 LEU A N 1
ATOM 3060 C CA . LEU A 1 405 ? -21.134 8.619 58.599 1.00 91.06 405 LEU A CA 1
ATOM 3061 C C . LEU A 1 405 ? -20.087 9.596 58.067 1.00 91.06 405 LEU A C 1
ATOM 3063 O O . LEU A 1 405 ? -19.688 10.536 58.756 1.00 91.06 405 LEU A O 1
ATOM 3067 N N . LEU A 1 406 ? -19.655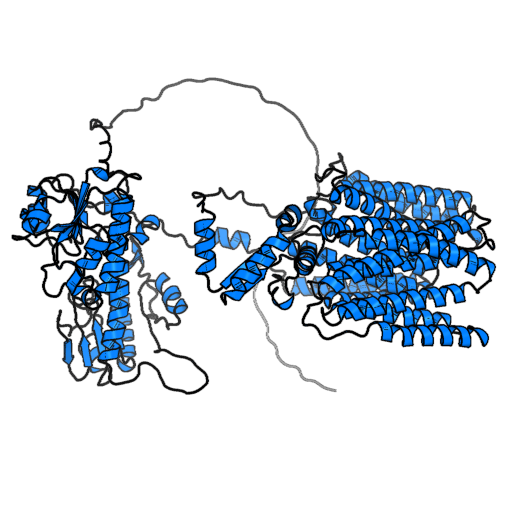 9.377 56.828 1.00 89.19 406 LEU A N 1
ATOM 3068 C CA . LEU A 1 406 ? -18.700 10.251 56.165 1.00 89.19 406 LEU A CA 1
ATOM 3069 C C . LEU A 1 406 ? -19.423 11.437 55.514 1.00 89.19 406 LEU A C 1
ATOM 3071 O O . LEU A 1 406 ? -20.520 11.277 54.972 1.00 89.19 406 LEU A O 1
ATOM 3075 N N . PRO A 1 407 ? -18.819 12.641 55.515 1.00 83.88 407 PRO A N 1
ATOM 3076 C CA . PRO A 1 407 ? -19.393 13.769 54.799 1.00 83.88 407 PRO A CA 1
ATOM 3077 C C . PRO A 1 407 ? -19.459 13.454 53.294 1.00 83.88 407 PRO A C 1
ATOM 3079 O O . PRO A 1 407 ? -18.565 12.766 52.779 1.00 83.88 407 PRO A O 1
ATOM 3082 N N . PRO A 1 408 ? -20.465 13.965 52.560 1.00 78.12 408 PRO A N 1
ATOM 3083 C CA . PRO A 1 408 ? -20.547 13.777 51.116 1.00 78.12 408 PRO A CA 1
ATOM 3084 C C . PRO A 1 408 ? -19.246 14.217 50.440 1.00 78.12 408 PRO A C 1
ATOM 3086 O O . PRO A 1 408 ? -18.757 15.320 50.694 1.00 78.12 408 PRO A O 1
ATOM 3089 N N . ALA A 1 409 ? -18.668 13.357 49.599 1.00 74.94 409 ALA A N 1
ATOM 3090 C CA . ALA A 1 409 ? -17.474 13.721 48.848 1.00 74.94 409 ALA A CA 1
ATOM 3091 C C . ALA A 1 409 ? -17.792 14.912 47.921 1.00 74.94 409 ALA A C 1
ATOM 3093 O O . ALA A 1 409 ? -18.852 14.913 47.278 1.00 74.94 409 ALA A O 1
ATOM 3094 N N . PRO A 1 410 ? -16.907 15.922 47.815 1.00 65.94 410 PRO A N 1
ATOM 3095 C CA . PRO A 1 410 ? -17.039 16.946 46.789 1.00 65.94 410 PRO A CA 1
ATOM 3096 C C . PRO A 1 410 ? -17.085 16.247 45.433 1.00 65.94 410 PRO A C 1
ATOM 3098 O O . PRO A 1 410 ? -16.184 15.473 45.116 1.00 65.94 410 PRO A O 1
ATOM 3101 N N . ARG A 1 411 ? -18.137 16.476 44.639 1.00 60.34 411 ARG A N 1
ATOM 3102 C CA . ARG A 1 411 ? -18.204 15.896 43.294 1.00 60.34 411 ARG A CA 1
ATOM 3103 C C . ARG A 1 411 ? -17.023 16.452 42.503 1.00 60.34 411 ARG A C 1
ATOM 3105 O O . ARG A 1 411 ? -16.974 17.676 42.347 1.00 60.34 411 ARG A O 1
ATOM 3112 N N . PRO A 1 412 ? -16.101 15.609 42.004 1.00 54.16 412 PRO A N 1
ATOM 3113 C CA . PRO A 1 412 ? -15.089 16.076 41.079 1.00 54.16 412 PRO A CA 1
ATOM 3114 C C . PRO A 1 412 ? -15.844 16.725 39.927 1.00 54.16 412 PRO A C 1
ATOM 3116 O O . PRO A 1 412 ? -16.699 16.086 39.306 1.00 54.16 412 PRO A O 1
ATOM 3119 N N . VAL A 1 413 ? -15.605 18.013 39.686 1.00 52.03 413 VAL A N 1
ATOM 3120 C CA . VAL A 1 413 ? -16.025 18.599 38.418 1.00 52.03 413 VAL A CA 1
ATOM 3121 C C . VAL A 1 413 ? -15.225 17.799 37.400 1.00 52.03 413 VAL A C 1
ATOM 3123 O O . VAL A 1 413 ? -13.994 17.801 37.512 1.00 52.03 413 VAL A O 1
ATOM 3126 N N . PRO A 1 414 ? -15.867 17.047 36.483 1.00 47.78 414 PRO A N 1
ATOM 3127 C CA . PRO A 1 414 ? -15.130 16.410 35.412 1.00 47.78 414 PRO A CA 1
ATOM 3128 C C . PRO A 1 414 ? -14.237 17.500 34.836 1.00 47.78 414 PRO A C 1
ATOM 3130 O O . PRO A 1 414 ? -14.741 18.623 34.675 1.00 47.78 414 PRO A O 1
ATOM 3133 N N . PRO A 1 415 ? -12.940 17.240 34.579 1.00 42.75 415 PRO A N 1
ATOM 3134 C CA . PRO A 1 415 ? -12.199 18.167 33.749 1.00 42.75 415 PRO A CA 1
ATOM 3135 C C . PRO A 1 415 ? -13.117 18.423 32.568 1.00 42.75 415 PRO A C 1
ATOM 3137 O O . PRO A 1 415 ? -13.638 17.460 31.991 1.00 42.75 415 PRO A O 1
ATOM 3140 N N . VAL A 1 416 ? -13.436 19.700 32.319 1.00 40.75 416 VAL A N 1
ATOM 3141 C CA . VAL A 1 416 ? -14.130 20.078 31.093 1.00 40.75 416 VAL A CA 1
ATOM 3142 C C . VAL A 1 416 ? -13.366 19.291 30.052 1.00 40.75 416 VAL A C 1
ATOM 3144 O O . VAL A 1 416 ? -12.144 19.452 29.963 1.00 40.75 416 VAL A O 1
ATOM 3147 N N . VAL A 1 417 ? -14.026 18.333 29.395 1.00 39.97 417 VAL A N 1
ATOM 3148 C CA . VAL A 1 417 ? -13.456 17.765 28.189 1.00 39.97 417 VAL A CA 1
ATOM 3149 C C . VAL A 1 417 ? -13.475 18.984 27.306 1.00 39.97 417 VAL A C 1
ATOM 3151 O O . VAL A 1 417 ? -14.502 19.326 26.729 1.00 39.97 417 VAL A O 1
ATOM 3154 N N . SER A 1 418 ? -12.399 19.764 27.378 1.00 36.34 418 SER A N 1
ATOM 3155 C CA . SER A 1 418 ? -12.166 20.844 26.473 1.00 36.34 418 SER A CA 1
ATOM 3156 C C . SER A 1 418 ? -12.229 20.104 25.165 1.00 36.34 418 SER A C 1
ATOM 3158 O O . SER A 1 418 ? -11.388 19.242 24.888 1.00 36.34 418 SER A O 1
ATOM 3160 N N . ALA A 1 419 ? -13.308 20.358 24.415 1.00 41.09 419 ALA A N 1
ATOM 3161 C CA . ALA A 1 419 ? -13.310 20.096 22.995 1.00 41.09 419 ALA A CA 1
ATOM 3162 C C . ALA A 1 419 ? -11.899 20.480 22.550 1.00 41.09 419 ALA A C 1
ATOM 3164 O O . ALA A 1 419 ? -11.464 21.574 22.948 1.00 41.09 419 ALA A O 1
ATOM 3165 N N . PRO A 1 420 ? -11.144 19.539 21.945 1.00 37.69 420 PRO A N 1
ATOM 3166 C CA . PRO A 1 420 ? -9.714 19.697 21.721 1.00 37.69 420 PRO A CA 1
ATOM 3167 C C . PRO A 1 420 ? -9.501 21.130 21.284 1.00 37.69 420 PRO A C 1
ATOM 3169 O O . PRO A 1 420 ? -10.173 21.546 20.339 1.00 37.69 420 PRO A O 1
ATOM 3172 N N . SER A 1 421 ? -8.729 21.894 22.077 1.00 39.91 421 SER A N 1
ATOM 3173 C CA . SER A 1 421 ? -8.646 23.351 21.954 1.00 39.91 421 SER A CA 1
ATOM 3174 C C . SER A 1 421 ? -8.647 23.680 20.468 1.00 39.91 421 SER A C 1
ATOM 3176 O O . SER A 1 421 ? -7.816 23.083 19.769 1.00 39.91 421 SER A O 1
ATOM 3178 N N . PRO A 1 422 ? -9.558 24.532 19.961 1.00 47.34 422 PRO A N 1
ATOM 3179 C CA . PRO A 1 422 ? -9.584 24.857 18.542 1.00 47.34 422 PRO A CA 1
ATOM 3180 C C . PRO A 1 422 ? -8.181 25.199 18.050 1.00 47.34 422 PRO A C 1
ATOM 3182 O O . PRO A 1 422 ? -7.817 24.784 16.968 1.00 47.34 422 PRO A O 1
ATOM 3185 N N . ASP A 1 423 ? -7.345 25.789 18.907 1.00 44.38 423 ASP A N 1
ATOM 3186 C CA . ASP A 1 423 ? -5.933 26.071 18.656 1.00 44.38 423 ASP A CA 1
ATOM 3187 C C . ASP A 1 423 ? -5.067 24.842 18.310 1.00 44.38 423 ASP A C 1
ATOM 3189 O O . ASP A 1 423 ? -4.265 24.924 17.388 1.00 44.38 423 ASP A O 1
ATOM 3193 N N . LYS A 1 424 ? -5.237 23.674 18.951 1.00 42.22 424 LYS A N 1
ATOM 3194 C CA . LYS A 1 424 ? -4.453 22.458 18.631 1.00 42.22 424 LYS A CA 1
ATOM 3195 C C . LYS A 1 424 ? -4.993 21.685 17.428 1.00 42.22 424 LYS A C 1
ATOM 3197 O O . LYS A 1 424 ? -4.215 21.042 16.727 1.00 42.22 424 LYS A O 1
ATOM 3202 N N . ALA A 1 425 ? -6.302 21.742 17.175 1.00 37.97 425 ALA A N 1
ATOM 3203 C CA . ALA A 1 425 ? -6.890 21.182 15.956 1.00 37.97 425 ALA A CA 1
ATOM 3204 C C . ALA A 1 425 ? -6.668 22.105 14.737 1.00 37.97 425 ALA A C 1
ATOM 3206 O O . ALA A 1 425 ? -6.480 21.619 13.623 1.00 37.97 425 ALA A O 1
ATOM 3207 N N . ALA A 1 426 ? -6.619 23.424 14.950 1.00 39.56 426 ALA A N 1
ATOM 3208 C CA . ALA A 1 426 ? -6.372 24.438 13.927 1.00 39.56 426 ALA A CA 1
ATOM 3209 C C . ALA A 1 426 ? -4.881 24.592 13.589 1.00 39.56 426 ALA A C 1
ATOM 3211 O O . ALA A 1 426 ? -4.566 24.798 12.417 1.00 39.56 426 ALA A O 1
ATOM 3212 N N . GLU A 1 427 ? -3.951 24.409 14.540 1.00 43.88 427 GLU A N 1
ATOM 3213 C CA . GLU A 1 427 ? -2.507 24.446 14.233 1.00 43.88 427 GLU A CA 1
ATOM 3214 C C . GLU A 1 427 ? -2.060 23.313 13.299 1.00 43.88 427 GLU A C 1
ATOM 3216 O O . GLU A 1 427 ? -1.099 23.480 12.550 1.00 43.88 427 GLU A O 1
ATOM 3221 N N . VAL A 1 428 ? -2.771 22.180 13.275 1.00 45.53 428 VAL A N 1
ATOM 3222 C CA . VAL A 1 428 ? -2.479 21.082 12.337 1.00 45.53 428 VAL A CA 1
ATOM 3223 C C . VAL A 1 428 ? -3.217 21.259 10.996 1.00 45.53 428 VAL A C 1
ATOM 3225 O O . VAL A 1 428 ? -2.836 20.640 10.003 1.00 45.53 428 VAL A O 1
ATOM 3228 N N . ALA A 1 429 ? -4.227 22.134 10.919 1.00 45.34 429 ALA A N 1
ATOM 3229 C CA . ALA A 1 429 ? -5.111 22.244 9.755 1.00 45.34 429 ALA A CA 1
ATOM 3230 C C . ALA A 1 429 ? -4.835 23.427 8.806 1.00 45.34 429 ALA A C 1
ATOM 3232 O O . ALA A 1 429 ? -5.273 23.371 7.658 1.00 45.34 429 ALA A O 1
ATOM 3233 N N . GLU A 1 430 ? -4.086 24.468 9.185 1.00 46.19 430 GLU A N 1
ATOM 3234 C CA . GLU A 1 430 ? -3.790 25.574 8.257 1.00 46.19 430 GLU A CA 1
ATOM 3235 C C . GLU A 1 430 ? -2.380 25.525 7.649 1.00 46.19 430 GLU A C 1
ATOM 3237 O O . GLU A 1 430 ? -1.584 26.464 7.728 1.00 46.19 430 GLU A O 1
ATOM 3242 N N . THR A 1 431 ? -2.116 24.507 6.827 1.00 47.62 431 THR A N 1
ATOM 3243 C CA . THR A 1 431 ? -1.438 24.841 5.567 1.00 47.62 431 THR A CA 1
ATOM 3244 C C . THR A 1 431 ? -2.412 25.719 4.786 1.00 47.62 431 THR A C 1
ATOM 3246 O O . THR A 1 431 ? -3.312 25.174 4.152 1.00 47.62 431 THR A O 1
ATOM 3249 N N . LYS A 1 432 ? -2.308 27.057 4.891 1.00 56.28 432 LYS A N 1
ATOM 3250 C CA . LYS A 1 432 ? -3.185 28.012 4.180 1.00 56.28 432 LYS A CA 1
ATOM 3251 C C . LYS A 1 432 ? -3.514 27.478 2.789 1.00 56.28 432 LYS A C 1
ATOM 3253 O O . LYS A 1 432 ? -2.617 27.379 1.945 1.00 56.28 432 LYS A O 1
ATOM 3258 N N . ALA A 1 433 ? -4.769 27.081 2.584 1.00 67.12 433 ALA A N 1
ATOM 3259 C CA . ALA A 1 433 ? -5.190 26.483 1.330 1.00 67.12 433 ALA A CA 1
ATOM 3260 C C . ALA A 1 433 ? -4.839 27.453 0.195 1.00 67.12 433 ALA A C 1
ATOM 3262 O O . ALA A 1 433 ? -5.126 28.651 0.270 1.00 67.12 433 ALA A O 1
ATOM 3263 N N . ILE A 1 434 ? -4.151 26.947 -0.830 1.00 78.62 434 ILE A N 1
ATOM 3264 C CA . ILE A 1 434 ? -3.755 27.741 -1.995 1.00 78.62 434 ILE A CA 1
ATOM 3265 C C . ILE A 1 434 ? -5.025 28.382 -2.562 1.00 78.62 434 ILE A C 1
ATOM 3267 O O . ILE A 1 434 ? -5.979 27.672 -2.882 1.00 78.62 434 ILE A O 1
ATOM 3271 N N . THR A 1 435 ? -5.055 29.713 -2.685 1.00 90.31 435 THR A N 1
ATOM 3272 C CA . THR A 1 435 ? -6.259 30.385 -3.195 1.00 90.31 435 THR A CA 1
ATOM 3273 C C . THR A 1 435 ? -6.527 29.960 -4.644 1.00 90.31 435 THR A C 1
ATOM 3275 O O . THR A 1 435 ? -5.575 29.653 -5.372 1.00 90.31 435 THR A O 1
ATOM 3278 N N . PRO A 1 436 ? -7.784 29.984 -5.127 1.00 92.12 436 PRO A N 1
ATOM 3279 C CA . PRO A 1 436 ? -8.084 29.656 -6.523 1.00 92.12 436 PRO A CA 1
ATOM 3280 C C . PRO A 1 436 ? -7.234 30.457 -7.523 1.00 92.12 436 PRO A C 1
ATOM 3282 O O . PRO A 1 436 ? -6.747 29.900 -8.504 1.00 92.12 436 PRO A O 1
ATOM 3285 N N . TRP A 1 437 ? -6.960 31.734 -7.223 1.00 93.31 437 TRP A N 1
ATOM 3286 C CA . TRP A 1 437 ? -6.056 32.573 -8.014 1.00 93.31 437 TRP A CA 1
ATOM 3287 C C . TRP A 1 437 ? -4.614 32.059 -8.011 1.00 93.31 437 TRP A C 1
ATOM 3289 O O . TRP A 1 437 ? -3.990 31.972 -9.067 1.00 93.31 437 TRP A O 1
ATOM 3299 N N . GLN A 1 438 ? -4.068 31.695 -6.847 1.00 92.94 438 GLN A N 1
ATOM 3300 C CA . GLN A 1 438 ? -2.715 31.143 -6.754 1.00 92.94 438 GLN A CA 1
ATOM 3301 C C . GLN A 1 438 ? -2.598 29.800 -7.485 1.00 92.94 438 GLN A C 1
ATOM 3303 O O . GLN A 1 438 ? -1.581 29.561 -8.135 1.00 92.94 438 GLN A O 1
ATOM 3308 N N . LYS A 1 439 ? -3.629 28.946 -7.417 1.00 92.62 439 LYS A N 1
ATOM 3309 C CA . LYS A 1 439 ? -3.688 27.683 -8.163 1.00 92.62 439 LYS A CA 1
ATOM 3310 C C . LYS A 1 439 ? -3.676 27.946 -9.670 1.00 92.62 439 LYS A C 1
ATOM 3312 O O . LYS A 1 439 ? -2.764 27.481 -10.348 1.00 92.62 439 LYS A O 1
ATOM 3317 N N . ALA A 1 440 ? -4.605 28.770 -10.159 1.00 94.56 440 ALA A N 1
ATOM 3318 C CA . ALA A 1 440 ? -4.689 29.132 -11.572 1.00 94.56 440 ALA A CA 1
ATOM 3319 C C . ALA A 1 440 ? -3.396 29.796 -12.075 1.00 94.56 440 ALA A C 1
ATOM 3321 O O . ALA A 1 440 ? -2.883 29.440 -13.130 1.00 94.56 440 ALA A O 1
ATOM 3322 N N . THR A 1 441 ? -2.810 30.708 -11.292 1.00 96.38 441 THR A N 1
ATOM 3323 C CA . THR A 1 441 ? -1.555 31.384 -11.658 1.00 96.38 441 THR A CA 1
ATOM 3324 C C . THR A 1 441 ? -0.398 30.390 -11.765 1.00 96.38 441 THR A C 1
ATOM 3326 O O . THR A 1 441 ? 0.386 30.473 -12.706 1.00 96.38 441 THR A O 1
ATOM 3329 N N . ARG A 1 442 ? -0.284 29.426 -10.838 1.00 94.31 442 ARG A N 1
ATOM 3330 C CA . ARG A 1 442 ? 0.749 28.375 -10.898 1.00 94.31 442 ARG A CA 1
ATOM 3331 C C . ARG A 1 442 ? 0.546 27.444 -12.094 1.00 94.31 442 ARG A C 1
ATOM 3333 O O . ARG A 1 442 ? 1.521 27.117 -12.766 1.00 94.31 442 ARG A O 1
ATOM 3340 N N . GLU A 1 443 ? -0.690 27.048 -12.387 1.00 94.12 443 GLU A N 1
ATOM 3341 C CA . GLU A 1 443 ? -1.017 26.215 -13.553 1.00 94.12 443 GLU A CA 1
ATOM 3342 C C . GLU A 1 443 ? -0.688 26.936 -14.867 1.00 94.12 443 GLU A C 1
ATOM 3344 O O . GLU A 1 443 ? 0.069 26.409 -15.683 1.00 94.12 443 GLU A O 1
ATOM 3349 N N . ILE A 1 444 ? -1.157 28.177 -15.036 1.00 96.69 444 ILE A N 1
ATOM 3350 C CA . ILE A 1 444 ? -0.880 28.996 -16.224 1.00 96.69 444 ILE A CA 1
ATOM 3351 C C . ILE A 1 444 ? 0.621 29.260 -16.367 1.00 96.69 444 ILE A C 1
ATOM 3353 O O . ILE A 1 444 ? 1.150 29.157 -17.474 1.00 96.69 444 ILE A O 1
ATOM 3357 N N . ALA A 1 445 ? 1.331 29.554 -15.273 1.00 96.38 445 ALA A N 1
ATOM 3358 C CA . ALA A 1 445 ? 2.781 29.731 -15.304 1.00 96.38 445 ALA A CA 1
ATOM 3359 C C . ALA A 1 445 ? 3.500 28.451 -15.757 1.00 96.38 445 ALA A C 1
ATOM 3361 O O . ALA A 1 445 ? 4.418 28.524 -16.571 1.00 96.38 445 ALA A O 1
ATOM 3362 N N . THR A 1 446 ? 3.052 27.281 -15.291 1.00 94.56 446 THR A N 1
ATOM 3363 C CA . THR A 1 446 ? 3.618 25.981 -15.689 1.00 94.56 446 THR A CA 1
ATOM 3364 C C . THR A 1 446 ? 3.382 25.702 -17.175 1.00 94.56 446 THR A C 1
ATOM 3366 O O . THR A 1 446 ? 4.313 25.325 -17.885 1.00 94.56 446 THR A O 1
ATOM 3369 N N . ILE A 1 447 ? 2.165 25.948 -17.674 1.00 95.19 447 ILE A N 1
ATOM 3370 C CA . ILE A 1 447 ? 1.821 25.788 -19.096 1.00 95.19 447 ILE A CA 1
ATOM 3371 C C . ILE A 1 447 ? 2.633 26.763 -19.955 1.00 95.19 447 ILE A C 1
ATOM 3373 O O . ILE A 1 447 ? 3.237 26.356 -20.945 1.00 95.19 447 ILE A O 1
ATOM 3377 N N . THR A 1 448 ? 2.707 28.033 -19.548 1.00 96.19 448 THR A N 1
ATOM 3378 C CA . THR A 1 448 ? 3.464 29.076 -20.257 1.00 96.19 448 THR A CA 1
ATOM 3379 C C . THR A 1 448 ? 4.948 28.727 -20.322 1.00 96.19 448 THR A C 1
ATOM 3381 O O . THR A 1 448 ? 5.558 28.843 -21.383 1.00 96.19 448 THR A O 1
ATOM 3384 N N . ALA A 1 449 ? 5.528 28.238 -19.222 1.00 95.44 449 ALA A N 1
ATOM 3385 C CA . ALA A 1 449 ? 6.911 27.770 -19.192 1.00 95.44 449 ALA A CA 1
ATOM 3386 C C . ALA A 1 449 ? 7.127 26.560 -20.118 1.00 95.44 449 ALA A C 1
ATOM 3388 O O . ALA A 1 449 ? 8.121 26.520 -20.844 1.00 95.44 449 ALA A O 1
ATOM 3389 N N . GLY A 1 450 ? 6.190 25.605 -20.147 1.00 91.94 450 GLY A N 1
ATOM 3390 C CA . GLY A 1 450 ? 6.236 24.456 -21.055 1.00 91.94 450 GLY A CA 1
ATOM 3391 C C . GLY A 1 450 ? 6.181 24.863 -22.532 1.00 91.94 450 GLY A C 1
ATOM 3392 O O . GLY A 1 450 ? 7.035 24.454 -23.318 1.00 91.94 450 GLY A O 1
ATOM 3393 N N . MET A 1 451 ? 5.233 25.730 -22.900 1.00 93.75 451 MET A N 1
ATOM 3394 C CA . MET A 1 451 ? 5.107 26.265 -24.263 1.00 93.75 451 MET A CA 1
ATOM 3395 C C . MET A 1 451 ? 6.335 27.088 -24.668 1.00 93.75 451 MET A C 1
ATOM 3397 O O . MET A 1 451 ? 6.858 26.914 -25.768 1.00 93.75 451 MET A O 1
ATOM 3401 N N . GLY A 1 452 ? 6.837 27.941 -23.770 1.00 94.88 452 GLY A N 1
ATOM 3402 C CA . GLY A 1 452 ? 8.059 28.714 -23.990 1.00 94.88 452 GLY A CA 1
ATOM 3403 C C . GLY A 1 452 ? 9.273 27.813 -24.217 1.00 94.88 452 GLY A C 1
ATOM 3404 O O . GLY A 1 452 ? 10.015 28.017 -25.174 1.00 94.88 452 GLY A O 1
ATOM 3405 N N . THR A 1 453 ? 9.421 26.757 -23.410 1.00 90.94 453 THR A N 1
ATOM 3406 C CA . THR A 1 453 ? 10.500 25.768 -23.561 1.00 90.94 453 THR A CA 1
ATOM 3407 C C . THR A 1 453 ? 10.430 25.065 -24.916 1.00 90.94 453 THR A C 1
ATOM 3409 O O . THR A 1 453 ? 11.462 24.902 -25.562 1.00 90.94 453 THR A O 1
ATOM 3412 N N . ALA A 1 454 ? 9.235 24.700 -25.393 1.00 88.62 454 ALA A N 1
ATOM 3413 C CA . ALA A 1 454 ? 9.065 24.083 -26.709 1.00 88.62 454 ALA A CA 1
ATOM 3414 C C . ALA A 1 454 ? 9.509 25.013 -27.856 1.00 88.62 454 ALA A C 1
ATOM 3416 O O . ALA A 1 454 ? 10.207 24.567 -28.767 1.00 88.62 454 ALA A O 1
ATOM 3417 N N . ILE A 1 455 ? 9.174 26.309 -27.787 1.00 91.31 455 ILE A N 1
ATOM 3418 C CA . ILE A 1 455 ? 9.619 27.313 -28.771 1.00 91.31 455 ILE A CA 1
ATOM 3419 C C . ILE A 1 455 ? 11.142 27.475 -28.723 1.00 91.31 455 ILE A C 1
ATOM 3421 O O . ILE A 1 455 ? 11.800 27.467 -29.764 1.00 91.31 455 ILE A O 1
ATOM 3425 N N . THR A 1 456 ? 11.716 27.597 -27.524 1.00 89.62 456 THR A N 1
ATOM 3426 C CA . THR A 1 456 ? 13.165 27.738 -27.347 1.00 89.62 456 THR A CA 1
ATOM 3427 C C . THR A 1 456 ? 13.914 26.513 -27.868 1.00 89.62 456 THR A C 1
ATOM 3429 O O . THR A 1 456 ? 14.870 26.677 -28.623 1.00 89.62 456 THR A O 1
ATOM 3432 N N . LEU A 1 457 ? 13.464 25.296 -27.547 1.00 86.56 457 LEU A N 1
ATOM 3433 C CA . LEU A 1 457 ? 14.052 24.063 -28.079 1.00 86.56 457 LEU A CA 1
ATOM 3434 C C . LEU A 1 457 ? 13.937 24.001 -29.604 1.00 86.56 457 LEU A C 1
ATOM 3436 O O . LEU A 1 457 ? 14.933 23.730 -30.263 1.00 86.56 457 LEU A O 1
ATOM 3440 N N . GLY A 1 458 ? 12.776 24.337 -30.174 1.00 87.81 458 GLY A N 1
ATOM 3441 C CA . GLY A 1 458 ? 12.591 24.370 -31.627 1.00 87.81 458 GLY A CA 1
ATOM 3442 C C . GLY A 1 458 ? 13.484 25.389 -32.340 1.00 87.81 458 GLY A C 1
ATOM 3443 O O . GLY A 1 458 ? 13.881 25.163 -33.478 1.00 87.81 458 GLY A O 1
ATOM 3444 N N . LYS A 1 459 ? 13.837 26.499 -31.677 1.00 87.31 459 LYS A N 1
ATOM 3445 C CA . LYS A 1 459 ? 14.762 27.503 -32.223 1.00 87.31 459 LYS A CA 1
ATOM 3446 C C . LYS A 1 459 ? 16.232 27.098 -32.088 1.00 87.31 459 LYS A C 1
ATOM 3448 O O . LYS A 1 459 ? 17.027 27.451 -32.958 1.00 87.31 459 LYS A O 1
ATOM 3453 N N . LEU A 1 460 ? 16.596 26.443 -30.986 1.00 84.69 460 LEU A N 1
ATOM 3454 C CA . LEU A 1 460 ? 17.979 26.072 -30.669 1.00 84.69 460 LEU A CA 1
ATOM 3455 C C . LEU A 1 460 ? 18.392 24.713 -31.252 1.00 84.69 460 LEU A C 1
ATOM 3457 O O . LEU A 1 460 ? 19.586 24.453 -31.375 1.00 84.69 460 LEU A O 1
ATOM 3461 N N . ALA A 1 461 ? 17.434 23.855 -31.601 1.00 84.69 461 ALA A N 1
ATOM 3462 C CA . ALA A 1 461 ? 17.676 22.516 -32.123 1.00 84.69 461 ALA A CA 1
ATOM 3463 C C . ALA A 1 461 ? 17.284 22.374 -33.606 1.00 84.69 461 ALA A C 1
ATOM 3465 O O . ALA A 1 461 ? 16.643 23.242 -34.193 1.00 84.69 461 ALA A O 1
ATOM 3466 N N . GLY A 1 462 ? 17.684 21.256 -34.221 1.00 84.81 462 GLY A N 1
ATOM 3467 C CA . GLY A 1 462 ? 17.370 20.934 -35.617 1.00 84.81 462 GLY A CA 1
ATOM 3468 C C . GLY A 1 462 ? 16.107 20.072 -35.792 1.00 84.81 462 GLY A C 1
ATOM 3469 O O . GLY A 1 462 ? 15.627 19.475 -34.824 1.00 84.81 462 GLY A O 1
ATOM 3470 N N . PRO A 1 463 ? 15.595 19.924 -37.032 1.00 87.00 463 PRO A N 1
ATOM 3471 C CA . PRO A 1 463 ? 14.414 19.105 -37.326 1.00 87.00 463 PRO A CA 1
ATOM 3472 C C . PRO A 1 463 ? 14.533 17.641 -36.876 1.00 87.00 463 PRO A C 1
ATOM 3474 O O . PRO A 1 463 ? 13.566 17.088 -36.360 1.00 87.00 463 PRO A O 1
ATOM 3477 N N . ALA A 1 464 ? 15.720 17.035 -37.003 1.00 82.69 464 ALA A N 1
ATOM 3478 C CA . ALA A 1 464 ? 15.975 15.663 -36.552 1.00 82.69 464 ALA A CA 1
ATOM 3479 C C . ALA A 1 464 ? 15.776 15.511 -35.033 1.00 82.69 464 ALA A C 1
ATOM 3481 O O . ALA A 1 464 ? 15.032 14.642 -34.580 1.00 82.69 464 ALA A O 1
ATOM 3482 N N . PHE A 1 465 ? 16.339 16.433 -34.241 1.00 88.06 465 PHE A N 1
ATOM 3483 C CA . PHE A 1 465 ? 16.104 16.468 -32.796 1.00 88.06 465 PHE A CA 1
ATOM 3484 C C . PHE A 1 465 ? 14.618 16.629 -32.475 1.00 88.06 465 PHE A C 1
ATOM 3486 O O . PHE A 1 465 ? 14.094 15.902 -31.637 1.00 88.06 465 PHE A O 1
ATOM 3493 N N . MET A 1 466 ? 13.929 17.560 -33.143 1.00 91.50 466 MET A N 1
ATOM 3494 C CA . MET A 1 466 ? 12.511 17.817 -32.880 1.00 91.50 466 MET A CA 1
ATOM 3495 C C . MET A 1 466 ? 11.617 16.627 -33.247 1.00 91.50 466 MET A C 1
ATOM 3497 O O . MET A 1 466 ? 10.645 16.379 -32.538 1.00 91.50 466 MET A O 1
ATOM 3501 N N . SER A 1 467 ? 11.962 15.856 -34.282 1.00 90.44 467 SER A N 1
ATOM 3502 C CA . SER A 1 467 ? 11.282 14.598 -34.629 1.00 90.44 467 SER A CA 1
ATOM 3503 C C . SER A 1 467 ? 11.396 13.561 -33.502 1.00 90.44 467 SER A C 1
ATOM 3505 O O . SER A 1 467 ? 10.399 12.985 -33.051 1.00 90.44 467 SER A O 1
ATOM 3507 N N . GLN A 1 468 ? 12.602 13.386 -32.959 1.00 90.38 468 GLN A N 1
ATOM 3508 C CA . GLN A 1 468 ? 12.835 12.471 -31.841 1.00 90.38 468 GLN A CA 1
ATOM 3509 C C . GLN A 1 468 ? 12.219 12.985 -30.535 1.00 90.38 468 GLN A C 1
ATOM 3511 O O . GLN A 1 468 ? 11.634 12.212 -29.780 1.00 90.38 468 GLN A O 1
ATOM 3516 N N . PHE A 1 469 ? 12.249 14.296 -30.294 1.00 92.06 469 PHE A N 1
ATOM 3517 C CA . PHE A 1 469 ? 11.614 14.918 -29.134 1.00 92.06 469 PHE A CA 1
ATOM 3518 C C . PHE A 1 469 ? 10.084 14.813 -29.187 1.00 92.06 469 PHE A C 1
ATOM 3520 O O . PHE A 1 469 ? 9.443 14.590 -28.161 1.00 92.06 469 PHE A O 1
ATOM 3527 N N . PHE A 1 470 ? 9.493 14.897 -30.381 1.00 93.88 470 PHE A N 1
ATOM 3528 C CA . PHE A 1 470 ? 8.073 14.635 -30.601 1.00 93.88 470 PHE A CA 1
ATOM 3529 C C . PHE A 1 470 ? 7.712 13.181 -30.268 1.00 93.88 470 PHE A C 1
ATOM 3531 O O . PHE A 1 470 ? 6.777 12.939 -29.499 1.00 93.88 470 PHE A O 1
ATOM 3538 N N . THR A 1 471 ? 8.501 12.223 -30.766 1.00 94.94 471 THR A N 1
ATOM 3539 C CA . THR A 1 471 ? 8.350 10.794 -30.438 1.00 94.94 471 THR A CA 1
ATOM 3540 C C . THR A 1 471 ? 8.470 10.556 -28.932 1.00 94.94 471 THR A C 1
ATOM 3542 O O . THR A 1 471 ? 7.602 9.917 -28.338 1.00 94.94 471 THR A O 1
ATOM 3545 N N . PHE A 1 472 ? 9.486 11.137 -28.289 1.00 95.81 472 PHE A N 1
ATOM 3546 C CA . PHE A 1 472 ? 9.671 11.103 -26.838 1.00 95.81 472 PHE A CA 1
ATOM 3547 C C . PHE A 1 472 ? 8.452 11.655 -26.084 1.00 95.81 472 PHE A C 1
ATOM 3549 O O . PHE A 1 472 ? 7.990 11.030 -25.127 1.00 95.81 472 PHE A O 1
ATOM 3556 N N . GLY A 1 473 ? 7.901 12.794 -26.516 1.00 95.06 473 GLY A N 1
ATOM 3557 C CA . GLY A 1 473 ? 6.737 13.425 -25.892 1.00 95.06 473 GLY A CA 1
ATOM 3558 C C . GLY A 1 473 ? 5.478 12.560 -25.968 1.00 95.06 473 GLY A C 1
ATOM 3559 O O . GLY A 1 473 ? 4.833 12.319 -24.945 1.00 95.06 473 GLY A O 1
ATOM 3560 N N . LEU A 1 474 ? 5.151 12.034 -27.154 1.00 96.12 474 LEU A N 1
ATOM 3561 C CA . LEU A 1 474 ? 3.998 11.144 -27.331 1.00 96.12 474 LEU A CA 1
ATOM 3562 C C . LEU A 1 474 ? 4.172 9.824 -26.574 1.00 96.12 474 LEU A C 1
ATOM 3564 O O . LEU A 1 474 ? 3.262 9.406 -25.857 1.00 96.12 474 LEU A O 1
ATOM 3568 N N . ALA A 1 475 ? 5.346 9.198 -26.674 1.00 96.62 475 ALA A N 1
ATOM 3569 C CA . ALA A 1 475 ? 5.650 7.965 -25.956 1.00 96.62 475 ALA A CA 1
ATOM 3570 C C . ALA A 1 475 ? 5.577 8.158 -24.434 1.00 96.62 475 ALA A C 1
ATOM 3572 O O . ALA A 1 475 ? 5.050 7.296 -23.732 1.00 96.62 475 ALA A O 1
ATOM 3573 N N . SER A 1 476 ? 6.020 9.312 -23.923 1.00 96.62 476 SER A N 1
ATOM 3574 C CA . SER A 1 476 ? 5.916 9.657 -22.501 1.00 96.62 476 SER A CA 1
ATOM 3575 C C . SER A 1 476 ? 4.462 9.792 -22.040 1.00 96.62 476 SER A C 1
ATOM 3577 O O . SER A 1 476 ? 4.110 9.293 -20.971 1.00 96.62 476 SER A O 1
ATOM 3579 N N . LEU A 1 477 ? 3.592 10.421 -22.840 1.00 95.62 477 LEU A N 1
ATOM 3580 C CA . LEU A 1 477 ? 2.159 10.543 -22.530 1.00 95.62 477 LEU A CA 1
ATOM 3581 C C . LEU A 1 477 ? 1.445 9.187 -22.552 1.00 95.62 477 LEU A C 1
ATOM 3583 O O . LEU A 1 477 ? 0.633 8.901 -21.667 1.00 95.62 477 LEU A O 1
ATOM 3587 N N . ILE A 1 478 ? 1.765 8.343 -23.536 1.00 95.88 478 ILE A N 1
ATOM 3588 C CA . ILE A 1 478 ? 1.248 6.973 -23.608 1.00 95.88 478 ILE A CA 1
ATOM 3589 C C . ILE A 1 478 ? 1.720 6.188 -22.384 1.00 95.88 478 ILE A C 1
ATOM 3591 O O . ILE A 1 478 ? 0.897 5.617 -21.672 1.00 95.88 478 ILE A O 1
ATOM 3595 N N . GLY A 1 479 ? 3.021 6.224 -22.082 1.00 94.62 479 GLY A N 1
ATOM 3596 C CA . GLY A 1 479 ? 3.591 5.554 -20.918 1.00 94.62 479 GLY A CA 1
ATOM 3597 C C . GLY A 1 479 ? 2.964 6.010 -19.605 1.00 94.62 479 GLY A C 1
ATOM 3598 O O . GLY A 1 479 ? 2.642 5.174 -18.764 1.00 94.62 479 GLY A O 1
ATOM 3599 N N . TYR A 1 480 ? 2.680 7.309 -19.464 1.00 95.12 480 TYR A N 1
ATOM 3600 C CA . TYR A 1 480 ? 1.978 7.845 -18.300 1.00 95.12 480 TYR A CA 1
ATOM 3601 C C . TYR A 1 480 ? 0.609 7.187 -18.115 1.00 95.12 480 TYR A C 1
ATOM 3603 O O . TYR A 1 480 ? 0.297 6.701 -17.029 1.00 95.12 480 TYR A O 1
ATOM 3611 N N . ARG A 1 481 ? -0.202 7.117 -19.176 1.00 95.62 481 ARG A N 1
ATOM 3612 C CA . ARG A 1 481 ? -1.539 6.505 -19.113 1.00 95.62 481 ARG A CA 1
ATOM 3613 C C . ARG A 1 481 ? -1.483 5.001 -18.880 1.00 95.62 481 ARG A C 1
ATOM 3615 O O . ARG A 1 481 ? -2.266 4.487 -18.088 1.00 95.62 481 ARG A O 1
ATOM 3622 N N . VAL A 1 482 ? -0.561 4.315 -19.547 1.00 94.50 482 VAL A N 1
ATOM 3623 C CA . VAL A 1 482 ? -0.419 2.862 -19.446 1.00 94.50 482 VAL A CA 1
ATOM 3624 C C . VAL A 1 482 ? -0.006 2.443 -18.039 1.00 94.50 482 VAL A C 1
ATOM 3626 O O . VAL A 1 482 ? -0.618 1.538 -17.483 1.00 94.50 482 VAL A O 1
ATOM 3629 N N . VAL A 1 483 ? 0.972 3.123 -17.435 1.00 93.62 483 VAL A N 1
ATOM 3630 C CA . VAL A 1 483 ? 1.485 2.770 -16.102 1.00 93.62 483 VAL A CA 1
ATOM 3631 C C . VAL A 1 483 ? 0.458 3.058 -15.008 1.00 93.62 483 VAL A C 1
ATOM 3633 O O . VAL A 1 483 ? 0.275 2.225 -14.127 1.00 93.62 483 VAL A O 1
ATOM 3636 N N . TRP A 1 484 ? -0.270 4.179 -15.085 1.00 94.50 484 TRP A N 1
ATOM 3637 C CA . TRP A 1 484 ? -1.386 4.450 -14.165 1.00 94.50 484 TRP A CA 1
ATOM 3638 C C . TRP A 1 484 ? -2.534 3.440 -14.288 1.00 94.50 484 TRP A C 1
ATOM 3640 O O . TRP A 1 484 ? -3.302 3.278 -13.344 1.00 94.50 484 TRP A O 1
ATOM 3650 N N . GLY A 1 485 ? -2.656 2.767 -15.435 1.00 93.81 485 GLY A N 1
ATOM 3651 C CA . GLY A 1 485 ? -3.630 1.700 -15.652 1.00 93.81 485 GLY A CA 1
ATOM 3652 C C . GLY A 1 485 ? -3.214 0.335 -15.096 1.00 93.81 485 GLY A C 1
ATOM 3653 O O . GLY A 1 485 ? -4.041 -0.572 -15.092 1.00 93.81 485 GLY A O 1
ATOM 3654 N N . VAL A 1 486 ? -1.967 0.157 -14.644 1.00 94.81 486 VAL A N 1
ATOM 3655 C CA . VAL A 1 486 ? -1.474 -1.122 -14.107 1.00 94.81 486 VAL A CA 1
ATOM 3656 C C . VAL A 1 486 ? -2.100 -1.403 -12.743 1.00 94.81 486 VAL A C 1
ATOM 3658 O O . VAL A 1 486 ? -2.167 -0.528 -11.880 1.00 94.81 486 VAL A O 1
ATOM 3661 N N . ALA A 1 487 ? -2.524 -2.648 -12.512 1.00 92.62 487 ALA A N 1
ATOM 3662 C CA . ALA A 1 487 ? -3.047 -3.040 -11.210 1.00 92.62 487 ALA A CA 1
ATOM 3663 C C . ALA A 1 487 ? -1.951 -2.895 -10.130 1.00 92.62 487 ALA A C 1
ATOM 3665 O O . ALA A 1 487 ? -0.865 -3.454 -10.307 1.00 92.62 487 ALA A O 1
ATOM 3666 N N . PRO A 1 488 ? -2.212 -2.259 -8.968 1.00 90.12 488 PRO A N 1
ATOM 3667 C CA . PRO A 1 488 ? -1.195 -2.080 -7.923 1.00 90.12 488 PRO A CA 1
ATOM 3668 C C . PRO A 1 488 ? -0.544 -3.384 -7.437 1.00 90.12 488 PRO A C 1
ATOM 3670 O O . PRO A 1 488 ? 0.638 -3.412 -7.091 1.00 90.12 488 PRO A O 1
ATOM 3673 N N . ALA A 1 489 ? -1.292 -4.492 -7.468 1.00 88.94 489 ALA A N 1
ATOM 3674 C CA . ALA A 1 489 ? -0.789 -5.827 -7.142 1.00 88.94 489 ALA A CA 1
ATOM 3675 C C . ALA A 1 489 ? 0.286 -6.343 -8.121 1.00 88.94 489 ALA A C 1
ATOM 3677 O O . ALA A 1 489 ? 1.063 -7.228 -7.768 1.00 88.94 489 ALA A O 1
ATOM 3678 N N . LEU A 1 490 ? 0.342 -5.785 -9.333 1.00 92.94 490 LEU A N 1
ATOM 3679 C CA . LEU A 1 490 ? 1.264 -6.151 -10.404 1.00 92.94 490 LEU A CA 1
ATOM 3680 C C . LEU A 1 490 ? 2.428 -5.160 -10.566 1.00 92.94 490 LEU A C 1
ATOM 3682 O O . LEU A 1 490 ? 3.185 -5.276 -11.527 1.00 92.94 490 LEU A O 1
ATOM 3686 N N . HIS A 1 491 ? 2.650 -4.231 -9.628 1.00 93.00 491 HIS A N 1
ATOM 3687 C CA . HIS A 1 491 ? 3.796 -3.311 -9.698 1.00 93.00 491 HIS A CA 1
ATOM 3688 C C . HIS A 1 491 ? 5.165 -4.025 -9.673 1.00 93.00 491 HIS A C 1
ATOM 3690 O O . HIS A 1 491 ? 6.098 -3.576 -10.338 1.00 93.00 491 HIS A O 1
ATOM 3696 N N . SER A 1 492 ? 5.297 -5.159 -8.971 1.00 92.06 492 SER A N 1
ATOM 3697 C CA . SER A 1 492 ? 6.517 -5.987 -9.019 1.00 92.06 492 SER A CA 1
ATOM 3698 C C . SER A 1 492 ? 6.725 -6.616 -10.415 1.00 92.06 492 SER A C 1
ATOM 3700 O O . SER A 1 492 ? 7.790 -6.415 -11.005 1.00 92.06 492 SER A O 1
ATOM 3702 N N . PRO A 1 493 ? 5.721 -7.301 -11.009 1.00 94.06 493 PRO A N 1
ATOM 3703 C CA . PRO A 1 493 ? 5.739 -7.686 -12.422 1.00 94.06 493 PRO A CA 1
ATOM 3704 C C . PRO A 1 493 ? 6.034 -6.550 -13.403 1.00 94.06 493 PRO A C 1
ATOM 3706 O O . PRO A 1 493 ? 6.844 -6.748 -14.304 1.00 94.06 493 PRO A O 1
ATOM 3709 N N . LEU A 1 494 ? 5.453 -5.364 -13.208 1.00 95.12 494 LEU A N 1
ATOM 3710 C CA . LEU A 1 494 ? 5.723 -4.184 -14.031 1.00 95.12 494 LEU A CA 1
ATOM 3711 C C . LEU A 1 494 ? 7.208 -3.818 -14.017 1.00 95.12 494 LEU A C 1
ATOM 3713 O O . LEU A 1 494 ? 7.804 -3.695 -15.082 1.00 95.12 494 LEU A O 1
ATOM 3717 N N . MET A 1 495 ? 7.817 -3.712 -12.831 1.00 93.38 495 MET A N 1
ATOM 3718 C CA . MET A 1 495 ? 9.251 -3.429 -12.694 1.00 93.38 495 MET A CA 1
ATOM 3719 C C . MET A 1 495 ? 10.105 -4.465 -13.438 1.00 93.38 495 MET A C 1
ATOM 3721 O O . MET A 1 495 ? 11.027 -4.105 -14.170 1.00 93.38 495 MET A O 1
ATOM 3725 N N . SER A 1 496 ? 9.768 -5.749 -13.306 1.00 93.19 496 SER A N 1
ATOM 3726 C CA . SER A 1 496 ? 10.484 -6.830 -13.990 1.00 93.19 496 SER A CA 1
ATOM 3727 C C . SER A 1 496 ? 10.312 -6.793 -15.511 1.00 93.19 496 SER A C 1
ATOM 3729 O O . SER A 1 496 ? 11.294 -6.990 -16.226 1.00 93.19 496 SER A O 1
ATOM 3731 N N . VAL A 1 497 ? 9.112 -6.496 -16.025 1.00 95.31 497 VAL A N 1
ATOM 3732 C CA . VAL A 1 497 ? 8.878 -6.397 -17.476 1.00 95.31 497 VAL A CA 1
ATOM 3733 C C . VAL A 1 497 ? 9.564 -5.164 -18.058 1.00 95.31 497 VAL A C 1
ATOM 3735 O O . VAL A 1 497 ? 10.189 -5.266 -19.110 1.00 95.31 497 VAL A O 1
ATOM 3738 N N . THR A 1 498 ? 9.541 -4.021 -17.358 1.00 95.69 498 THR A N 1
ATOM 3739 C CA . THR A 1 498 ? 10.282 -2.826 -17.792 1.00 95.69 498 THR A CA 1
ATOM 3740 C C . THR A 1 498 ? 11.777 -3.088 -17.826 1.00 95.69 498 THR A C 1
ATOM 3742 O O . THR A 1 498 ? 12.446 -2.653 -18.757 1.00 95.69 498 THR A O 1
ATOM 3745 N N . ASN A 1 499 ? 12.284 -3.871 -16.872 1.00 93.88 499 ASN A N 1
ATOM 3746 C CA . ASN A 1 499 ? 13.668 -4.305 -16.885 1.00 93.88 499 ASN A CA 1
ATOM 3747 C C . ASN A 1 499 ? 13.951 -5.291 -18.035 1.00 93.88 499 ASN A C 1
ATOM 3749 O O . ASN A 1 499 ? 14.989 -5.197 -18.666 1.00 93.88 499 ASN A O 1
ATOM 3753 N N . ALA A 1 500 ? 13.047 -6.213 -18.367 1.00 95.69 500 ALA A N 1
ATOM 3754 C CA . ALA A 1 500 ? 13.237 -7.096 -19.523 1.00 95.69 500 ALA A CA 1
ATOM 3755 C C . ALA A 1 500 ? 13.306 -6.303 -20.843 1.00 95.69 500 ALA A C 1
ATOM 3757 O O . ALA A 1 500 ? 14.200 -6.514 -21.662 1.00 95.69 500 ALA A O 1
ATOM 3758 N N . ILE A 1 501 ? 12.383 -5.352 -21.017 1.00 97.50 501 ILE A N 1
ATOM 3759 C CA . ILE A 1 501 ? 12.281 -4.498 -22.205 1.00 97.50 501 ILE A CA 1
ATOM 3760 C C . ILE A 1 501 ? 13.459 -3.514 -22.288 1.00 97.50 501 ILE A C 1
ATOM 3762 O O . ILE A 1 501 ? 13.948 -3.248 -23.385 1.00 97.50 501 ILE A O 1
ATOM 3766 N N . SER A 1 502 ? 13.980 -3.015 -21.161 1.00 95.88 502 SER A N 1
ATOM 3767 C CA . SER A 1 502 ? 15.155 -2.127 -21.148 1.00 95.88 502 SER A CA 1
ATOM 3768 C C . SER A 1 502 ? 16.427 -2.804 -21.666 1.00 95.88 502 SER A C 1
ATOM 3770 O O . SER A 1 502 ? 17.361 -2.126 -22.089 1.00 95.88 502 SER A O 1
ATOM 3772 N N . GLY A 1 503 ? 16.441 -4.141 -21.745 1.00 94.50 503 GLY A N 1
ATOM 3773 C CA . GLY A 1 503 ? 17.447 -4.896 -22.489 1.00 94.50 503 GLY A CA 1
ATOM 3774 C C . GLY A 1 503 ? 17.545 -4.517 -23.976 1.00 94.50 503 GLY A C 1
ATOM 3775 O O . GLY A 1 503 ? 18.534 -4.854 -24.615 1.00 94.50 503 GLY A O 1
ATOM 3776 N N . MET A 1 504 ? 16.603 -3.744 -24.530 1.00 95.31 504 MET A N 1
ATOM 3777 C CA . MET A 1 504 ? 16.750 -3.153 -25.864 1.00 95.31 504 MET A CA 1
ATOM 3778 C C . MET A 1 504 ? 17.872 -2.117 -25.984 1.00 95.31 504 MET A C 1
ATOM 3780 O O . MET A 1 504 ? 18.221 -1.780 -27.105 1.00 95.31 504 MET A O 1
ATOM 3784 N N . VAL A 1 505 ? 18.523 -1.719 -24.885 1.00 95.06 505 VAL A N 1
ATOM 3785 C CA . VAL A 1 505 ? 19.842 -1.047 -24.908 1.00 95.06 505 VAL A CA 1
ATOM 3786 C C . VAL A 1 505 ? 20.877 -1.786 -25.777 1.00 95.06 505 VAL A C 1
ATOM 3788 O O . VAL A 1 505 ? 21.802 -1.196 -26.317 1.00 95.06 505 VAL A O 1
ATOM 3791 N N . GLY A 1 506 ? 20.713 -3.100 -25.973 1.00 93.25 506 GLY A N 1
ATOM 3792 C CA . GLY A 1 506 ? 21.568 -3.869 -26.878 1.00 93.25 506 GLY A CA 1
ATOM 3793 C C . GLY A 1 506 ? 21.451 -3.443 -28.339 1.00 93.25 506 GLY A C 1
ATOM 3794 O O . GLY A 1 506 ? 22.397 -3.655 -29.091 1.00 93.25 506 GLY A O 1
ATOM 3795 N N . VAL A 1 507 ? 20.333 -2.825 -28.742 1.00 95.06 507 VAL A N 1
ATOM 3796 C CA . VAL A 1 507 ? 20.125 -2.335 -30.110 1.00 95.06 507 VAL A CA 1
ATOM 3797 C C . VAL A 1 507 ? 21.183 -1.305 -30.480 1.00 95.06 507 VAL A C 1
ATOM 3799 O O . VAL A 1 507 ? 21.743 -1.426 -31.564 1.00 95.06 507 VAL A O 1
ATOM 3802 N N . GLY A 1 508 ? 21.535 -0.348 -29.616 1.00 92.06 508 GLY A N 1
ATOM 3803 C CA . GLY A 1 508 ? 22.616 0.571 -29.963 1.00 92.06 508 GLY A CA 1
ATOM 3804 C C . GLY A 1 508 ? 23.984 -0.092 -29.988 1.00 92.06 508 GLY A C 1
ATOM 3805 O O . GLY A 1 508 ? 24.813 0.263 -30.821 1.00 92.06 508 GLY A O 1
ATOM 3806 N N . GLY A 1 509 ? 24.192 -1.130 -29.172 1.00 93.19 509 GLY A N 1
ATOM 3807 C CA . GLY A 1 509 ? 25.357 -2.006 -29.290 1.00 93.19 509 GLY A CA 1
ATOM 3808 C C . GLY A 1 509 ? 25.485 -2.637 -30.683 1.00 93.19 509 GLY A C 1
ATOM 3809 O O . GLY A 1 509 ? 26.593 -2.690 -31.213 1.00 93.19 509 GLY A O 1
ATOM 3810 N N . LEU A 1 510 ? 24.367 -3.038 -31.311 1.00 93.00 510 LEU A N 1
ATOM 3811 C CA . LEU A 1 510 ? 24.355 -3.602 -32.672 1.00 93.00 510 LEU A CA 1
ATOM 3812 C C . LEU A 1 510 ? 24.866 -2.615 -33.722 1.00 93.00 510 LEU A C 1
ATOM 3814 O O . LEU A 1 510 ? 25.607 -3.026 -34.608 1.00 93.00 510 LEU A O 1
ATOM 3818 N N . PHE A 1 511 ? 24.513 -1.331 -33.610 1.00 91.88 511 PHE A N 1
ATOM 3819 C CA . PHE A 1 511 ? 24.944 -0.294 -34.557 1.00 91.88 511 PHE A CA 1
ATOM 3820 C C . PHE A 1 511 ? 26.447 0.013 -34.489 1.00 91.88 511 PHE A C 1
ATOM 3822 O O . PHE A 1 511 ? 26.982 0.622 -35.412 1.00 91.88 511 PHE A O 1
ATOM 3829 N N . VAL A 1 512 ? 27.133 -0.415 -33.424 1.00 90.88 512 VAL A N 1
ATOM 3830 C CA . VAL A 1 512 ? 28.585 -0.233 -33.256 1.00 90.88 512 VAL A CA 1
ATOM 3831 C C . VAL A 1 512 ? 29.360 -1.554 -33.382 1.00 90.88 512 VAL A C 1
ATOM 3833 O O . VAL A 1 512 ? 30.589 -1.562 -33.494 1.00 90.88 512 VAL A O 1
ATOM 3836 N N . MET A 1 513 ? 28.664 -2.692 -33.380 1.00 91.62 513 MET A N 1
ATOM 3837 C CA . MET A 1 513 ? 29.272 -4.010 -33.538 1.00 91.62 513 MET A CA 1
ATOM 3838 C C . MET A 1 513 ? 29.794 -4.203 -34.973 1.00 91.62 513 MET A C 1
ATOM 3840 O O . MET A 1 513 ? 29.213 -3.714 -35.937 1.00 91.62 513 MET A O 1
ATOM 3844 N N . GLY A 1 514 ? 30.916 -4.906 -35.129 1.00 88.31 514 GLY A N 1
ATOM 3845 C CA . GLY A 1 514 ? 31.589 -5.079 -36.417 1.00 88.31 514 GLY A CA 1
ATOM 3846 C C . GLY A 1 514 ? 32.881 -5.885 -36.283 1.00 88.31 514 GLY A C 1
ATOM 3847 O O . GLY A 1 514 ? 33.165 -6.424 -35.215 1.00 88.31 514 GLY A O 1
ATOM 3848 N N . GLY A 1 515 ? 33.682 -5.941 -37.353 1.00 87.06 515 GLY A N 1
ATOM 3849 C CA . GLY A 1 515 ? 34.965 -6.668 -37.382 1.00 87.06 515 GLY A CA 1
ATOM 3850 C C . GLY A 1 515 ? 34.892 -8.097 -37.944 1.00 87.06 515 GLY A C 1
ATOM 3851 O O . GLY A 1 515 ? 35.913 -8.770 -38.042 1.00 87.06 515 GLY A O 1
ATOM 3852 N N . GLY A 1 516 ? 33.709 -8.551 -38.369 1.00 88.62 516 GLY A N 1
ATOM 3853 C CA . GLY A 1 516 ? 33.480 -9.912 -38.859 1.00 88.62 516 GLY A CA 1
ATOM 3854 C C . GLY A 1 516 ? 33.071 -10.839 -37.714 1.00 88.62 516 GLY A C 1
ATOM 3855 O O . GLY A 1 516 ? 32.184 -10.500 -36.940 1.00 88.62 516 GLY A O 1
ATOM 3856 N N . TYR A 1 517 ? 33.709 -12.007 -37.594 1.00 91.06 517 TYR A N 1
ATOM 3857 C CA . TYR A 1 517 ? 33.406 -12.967 -36.519 1.00 91.06 517 TYR A CA 1
ATOM 3858 C C . TYR A 1 517 ? 33.844 -12.478 -35.130 1.00 91.06 517 TYR A C 1
ATOM 3860 O O . TYR A 1 517 ? 33.261 -12.869 -34.119 1.00 91.06 517 TYR A O 1
ATOM 3868 N N . LEU A 1 518 ? 34.885 -11.643 -35.075 1.00 92.94 518 LEU A N 1
ATOM 3869 C CA . LEU A 1 518 ? 35.446 -11.075 -33.853 1.00 92.94 518 LEU A CA 1
ATOM 3870 C C . LEU A 1 518 ? 35.605 -9.558 -34.013 1.00 92.94 518 LEU A C 1
ATOM 3872 O O . LEU A 1 518 ? 35.867 -9.089 -35.117 1.00 92.94 518 LEU A O 1
ATOM 3876 N N . PRO A 1 519 ? 35.472 -8.779 -32.928 1.00 94.56 519 PRO A N 1
ATOM 3877 C CA . PRO A 1 519 ? 35.655 -7.336 -32.994 1.00 94.56 519 PRO A CA 1
ATOM 3878 C C . PRO A 1 519 ? 37.124 -6.984 -33.269 1.00 94.56 519 PRO A C 1
ATOM 3880 O O . PRO A 1 519 ? 38.026 -7.529 -32.634 1.00 94.56 519 PRO A O 1
ATOM 3883 N N . GLY A 1 520 ? 37.362 -6.055 -34.197 1.00 92.31 520 GLY A N 1
ATOM 3884 C CA . GLY A 1 520 ? 38.699 -5.595 -34.592 1.00 92.31 520 GLY A CA 1
ATOM 3885 C C . GLY A 1 520 ? 39.117 -4.261 -33.966 1.00 92.31 520 GLY A C 1
ATOM 3886 O O . GLY A 1 520 ? 40.305 -3.949 -33.920 1.00 92.31 520 GLY A O 1
ATOM 3887 N N . THR A 1 521 ? 38.166 -3.470 -33.464 1.00 94.25 521 THR A N 1
ATOM 3888 C CA . THR A 1 521 ? 38.425 -2.164 -32.835 1.00 94.25 521 THR A CA 1
ATOM 3889 C C . THR A 1 521 ? 37.820 -2.075 -31.435 1.00 94.25 521 THR A C 1
ATOM 3891 O O . THR A 1 521 ? 36.898 -2.813 -31.084 1.00 94.25 521 THR A O 1
ATOM 3894 N N . VAL A 1 522 ? 38.314 -1.138 -30.616 1.00 93.75 522 VAL A N 1
ATOM 3895 C CA . VAL A 1 522 ? 37.778 -0.899 -29.264 1.00 93.75 522 VAL A CA 1
ATOM 3896 C C . VAL A 1 522 ? 36.269 -0.593 -29.283 1.00 93.75 522 VAL A C 1
ATOM 3898 O O . VAL A 1 522 ? 35.552 -1.244 -28.524 1.00 93.75 522 VAL A O 1
ATOM 3901 N N . PRO A 1 523 ? 35.741 0.297 -30.153 1.00 93.94 523 PRO A N 1
ATOM 3902 C CA . PRO A 1 523 ? 34.295 0.493 -30.290 1.00 93.94 523 PRO A CA 1
ATOM 3903 C C . PRO A 1 523 ? 33.518 -0.806 -30.537 1.00 93.94 523 PRO A C 1
ATOM 3905 O O . PRO A 1 523 ? 32.509 -1.048 -29.881 1.00 93.94 523 PRO A O 1
ATOM 3908 N N . GLN A 1 524 ? 34.020 -1.686 -31.408 1.00 95.31 524 GLN A N 1
ATOM 3909 C CA . GLN A 1 524 ? 33.357 -2.955 -31.727 1.00 95.31 524 GLN A CA 1
ATOM 3910 C C . GLN A 1 524 ? 33.344 -3.919 -30.532 1.00 95.31 524 GLN A C 1
ATOM 3912 O O . GLN A 1 524 ? 32.347 -4.605 -30.309 1.00 95.31 524 GLN A O 1
ATOM 3917 N N . VAL A 1 525 ? 34.415 -3.947 -29.725 1.00 96.88 525 VAL A N 1
ATOM 3918 C CA . VAL A 1 525 ? 34.462 -4.722 -28.470 1.00 96.88 525 VAL A CA 1
ATOM 3919 C C . VAL A 1 525 ? 33.421 -4.203 -27.476 1.00 96.88 525 VAL A C 1
ATOM 3921 O O . VAL A 1 525 ? 32.694 -4.992 -26.873 1.00 96.88 525 VAL A O 1
ATOM 3924 N N . LEU A 1 526 ? 33.329 -2.880 -27.315 1.00 96.62 526 LEU A N 1
ATOM 3925 C CA . LEU A 1 526 ? 32.357 -2.246 -26.422 1.00 96.62 526 LEU A CA 1
ATOM 3926 C C . LEU A 1 526 ? 30.911 -2.484 -26.894 1.00 96.62 526 LEU A C 1
ATOM 3928 O O . LEU A 1 526 ? 30.046 -2.772 -26.067 1.00 96.62 526 LEU A O 1
ATOM 3932 N N . GLY A 1 527 ? 30.664 -2.440 -28.208 1.00 95.94 527 GLY A N 1
ATOM 3933 C CA . GLY A 1 527 ? 29.379 -2.788 -28.821 1.00 95.94 527 GLY A CA 1
ATOM 3934 C C . GLY A 1 527 ? 28.983 -4.243 -28.554 1.00 95.94 527 GLY A C 1
ATOM 3935 O O . GLY A 1 527 ? 27.895 -4.501 -28.039 1.00 95.94 527 GLY A O 1
ATOM 3936 N N . ALA A 1 528 ? 29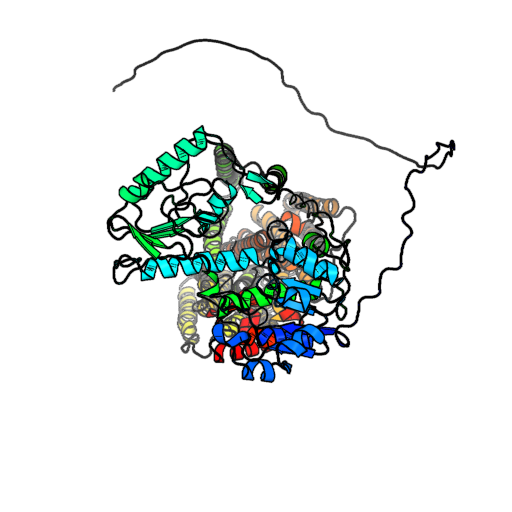.896 -5.195 -28.782 1.00 96.88 528 ALA A N 1
ATOM 3937 C CA . ALA A 1 528 ? 29.666 -6.609 -28.475 1.00 96.88 528 ALA A CA 1
ATOM 3938 C C . ALA A 1 528 ? 29.414 -6.848 -26.971 1.00 96.88 528 ALA A C 1
ATOM 3940 O O . ALA A 1 528 ? 28.512 -7.598 -26.596 1.00 96.88 528 ALA A O 1
ATOM 3941 N N . ALA A 1 529 ? 30.155 -6.171 -26.088 1.00 97.56 529 ALA A N 1
ATOM 3942 C CA . ALA A 1 529 ? 29.928 -6.243 -24.645 1.00 97.56 529 ALA A CA 1
ATOM 3943 C C . ALA A 1 529 ? 28.555 -5.675 -24.241 1.00 97.56 529 ALA A C 1
ATOM 3945 O O . ALA A 1 529 ? 27.877 -6.260 -23.396 1.00 97.56 529 ALA A O 1
ATOM 3946 N N . SER A 1 530 ? 28.108 -4.583 -24.869 1.00 97.19 530 SER A N 1
ATOM 3947 C CA . SER A 1 530 ? 26.763 -4.033 -24.664 1.00 97.19 530 SER A CA 1
ATOM 3948 C C . SER A 1 530 ? 25.671 -5.041 -25.048 1.00 97.19 530 SER A C 1
ATOM 3950 O O . SER A 1 530 ? 24.784 -5.320 -24.238 1.00 97.19 530 SER A O 1
ATOM 3952 N N . VAL A 1 531 ? 25.781 -5.681 -26.220 1.00 97.38 531 VAL A N 1
ATOM 3953 C CA . VAL A 1 531 ? 24.844 -6.728 -26.679 1.00 97.38 531 VAL A CA 1
ATOM 3954 C C . VAL A 1 531 ? 24.808 -7.920 -25.715 1.00 97.38 531 VAL A C 1
ATOM 3956 O O . VAL A 1 531 ? 23.731 -8.456 -25.430 1.00 97.38 531 VAL A O 1
ATOM 3959 N N . LEU A 1 532 ? 25.959 -8.323 -25.165 1.00 97.88 532 LEU A N 1
ATOM 3960 C CA . LEU A 1 532 ? 26.040 -9.385 -24.157 1.00 97.88 532 LEU A CA 1
ATOM 3961 C C . LEU A 1 532 ? 25.217 -9.029 -22.916 1.00 97.88 532 LEU A C 1
ATOM 3963 O O . LEU A 1 532 ? 24.353 -9.801 -22.496 1.00 97.88 532 LEU A O 1
ATOM 3967 N N . LEU A 1 533 ? 25.481 -7.852 -22.342 1.00 97.50 533 LEU A N 1
ATOM 3968 C CA . LEU A 1 533 ? 24.823 -7.351 -21.134 1.00 97.50 533 LEU A CA 1
ATOM 3969 C C . LEU A 1 533 ? 23.314 -7.179 -21.352 1.00 97.50 533 LEU A C 1
ATOM 3971 O O . LEU A 1 533 ? 22.503 -7.638 -20.547 1.00 97.50 533 LEU A O 1
ATOM 3975 N N . ALA A 1 534 ? 22.928 -6.605 -22.487 1.00 96.94 534 ALA A N 1
ATOM 3976 C CA . ALA A 1 534 ? 21.544 -6.506 -22.926 1.00 96.94 534 ALA A CA 1
ATOM 3977 C C . ALA A 1 534 ? 20.849 -7.875 -22.984 1.00 96.94 534 ALA A C 1
ATOM 3979 O O . ALA A 1 534 ? 19.750 -8.038 -22.453 1.00 96.94 534 ALA A O 1
ATOM 3980 N N . SER A 1 535 ? 21.514 -8.887 -23.549 1.00 97.69 535 SER A N 1
ATOM 3981 C CA . SER A 1 535 ? 20.967 -10.244 -23.681 1.00 97.69 535 SER A CA 1
ATOM 3982 C C . SER A 1 535 ? 20.774 -10.938 -22.325 1.00 97.69 535 SER A C 1
ATOM 3984 O O . SER A 1 535 ? 19.775 -11.638 -22.136 1.00 97.69 535 SER A O 1
ATOM 3986 N N . VAL A 1 536 ? 21.668 -10.697 -21.351 1.00 96.69 536 VAL A N 1
ATOM 3987 C CA . VAL A 1 536 ? 21.468 -11.119 -19.945 1.00 96.69 536 VAL A CA 1
ATOM 3988 C C . VAL A 1 536 ? 20.170 -10.535 -19.399 1.00 96.69 536 VAL A C 1
ATOM 3990 O O . VAL A 1 536 ? 19.377 -11.240 -18.769 1.00 96.69 536 VAL A O 1
ATOM 3993 N N . ASN A 1 537 ? 19.944 -9.252 -19.664 1.00 95.25 537 ASN A N 1
ATOM 3994 C CA . ASN A 1 537 ? 18.823 -8.520 -19.111 1.00 95.25 537 ASN A CA 1
ATOM 3995 C C . ASN A 1 537 ? 17.474 -8.912 -19.744 1.00 95.25 537 ASN A C 1
ATOM 3997 O O . ASN A 1 537 ? 16.512 -9.160 -19.015 1.00 95.25 537 ASN A O 1
ATOM 4001 N N . VAL A 1 538 ? 17.423 -9.071 -21.075 1.00 96.88 538 VAL A N 1
ATOM 4002 C CA . VAL A 1 538 ? 16.233 -9.555 -21.803 1.00 96.88 538 VAL A CA 1
ATOM 4003 C C . VAL A 1 538 ? 15.817 -10.935 -21.290 1.00 96.88 538 VAL A C 1
ATOM 4005 O O . VAL A 1 538 ? 14.685 -11.121 -20.837 1.00 96.88 538 VAL A O 1
ATOM 4008 N N . ALA A 1 539 ? 16.734 -11.908 -21.313 1.00 95.75 539 ALA A N 1
ATOM 4009 C CA . ALA A 1 539 ? 16.410 -13.281 -20.935 1.00 95.75 539 ALA A CA 1
ATOM 4010 C C . ALA A 1 539 ? 16.067 -13.403 -19.443 1.00 95.75 539 ALA A C 1
ATOM 4012 O O . ALA A 1 539 ? 15.061 -14.018 -19.081 1.00 95.75 539 ALA A O 1
ATOM 4013 N N . GLY A 1 540 ? 16.869 -12.784 -18.569 1.00 93.62 540 GLY A N 1
ATOM 4014 C CA . GLY A 1 540 ? 16.629 -12.799 -17.127 1.00 93.62 540 GLY A CA 1
ATOM 4015 C C . GLY A 1 540 ? 15.307 -12.133 -16.752 1.00 93.62 540 GLY A C 1
ATOM 4016 O O . GLY A 1 540 ? 14.502 -12.732 -16.036 1.00 93.62 540 GLY A O 1
ATOM 4017 N N . GLY A 1 541 ? 15.041 -10.939 -17.286 1.00 94.00 541 GLY A N 1
ATOM 4018 C CA . GLY A 1 541 ? 13.828 -10.176 -17.002 1.00 94.00 541 GLY A CA 1
ATOM 4019 C C . GLY A 1 541 ? 12.552 -10.907 -17.424 1.00 94.00 541 GLY A C 1
ATOM 4020 O O . GLY A 1 541 ? 11.621 -11.025 -16.625 1.00 94.00 541 GLY A O 1
ATOM 4021 N N . PHE A 1 542 ? 12.494 -11.469 -18.636 1.00 96.19 542 PHE A N 1
ATOM 4022 C CA . PHE A 1 542 ? 11.297 -12.185 -19.096 1.00 96.19 542 PHE A CA 1
ATOM 4023 C C . PHE A 1 542 ? 11.047 -13.491 -18.331 1.00 96.19 542 PHE A C 1
ATOM 4025 O O . PHE A 1 542 ? 9.892 -13.819 -18.035 1.00 96.19 542 PHE A O 1
ATOM 4032 N N . VAL A 1 543 ? 12.108 -14.212 -17.946 1.00 95.25 543 VAL A N 1
ATOM 4033 C CA . VAL A 1 543 ? 12.000 -15.417 -17.105 1.00 95.25 543 VAL A CA 1
ATOM 4034 C C . VAL A 1 543 ? 11.468 -15.070 -15.715 1.00 95.25 543 VAL A C 1
ATOM 4036 O O . VAL A 1 543 ? 10.555 -15.740 -15.229 1.00 95.25 543 VAL A O 1
ATOM 4039 N N . ILE A 1 544 ? 11.998 -14.019 -15.086 1.00 93.50 544 ILE A N 1
ATOM 4040 C CA . ILE A 1 544 ? 11.551 -13.559 -13.764 1.00 93.50 544 ILE A CA 1
ATOM 4041 C C . ILE A 1 544 ? 10.093 -13.086 -13.829 1.00 93.50 544 ILE A C 1
ATOM 4043 O O . ILE A 1 544 ? 9.276 -13.507 -13.008 1.00 93.50 544 ILE A O 1
ATOM 4047 N N . THR A 1 545 ? 9.740 -12.287 -14.842 1.00 94.56 545 THR A N 1
ATOM 4048 C CA . THR A 1 545 ? 8.368 -11.788 -15.024 1.00 94.56 545 THR A CA 1
ATOM 4049 C C . THR A 1 545 ? 7.389 -12.945 -15.182 1.00 94.56 545 THR A C 1
ATOM 4051 O O . THR A 1 545 ? 6.383 -12.992 -14.477 1.00 94.56 545 THR A O 1
ATOM 4054 N N . LYS A 1 546 ? 7.703 -13.926 -16.040 1.00 94.44 546 LYS A N 1
ATOM 4055 C CA . LYS A 1 546 ? 6.858 -15.110 -16.224 1.00 94.44 546 LYS A CA 1
ATOM 4056 C C . LYS A 1 546 ? 6.621 -15.837 -14.898 1.00 94.44 546 LYS A C 1
ATOM 4058 O O . LYS A 1 546 ? 5.477 -16.094 -14.548 1.00 94.44 546 LYS A O 1
ATOM 4063 N N . ARG A 1 547 ? 7.687 -16.111 -14.138 1.00 92.06 547 ARG A N 1
ATOM 4064 C CA . ARG A 1 547 ? 7.583 -16.818 -12.852 1.00 92.06 547 ARG A CA 1
ATOM 4065 C C . ARG A 1 547 ? 6.683 -16.090 -11.859 1.00 92.06 547 ARG A C 1
ATOM 4067 O O . ARG A 1 547 ? 5.868 -16.739 -11.217 1.00 92.06 547 ARG A O 1
ATOM 4074 N N . MET A 1 548 ? 6.800 -14.767 -11.752 1.00 91.81 548 MET A N 1
ATOM 4075 C CA . MET A 1 548 ? 5.923 -13.986 -10.874 1.00 91.81 548 MET A CA 1
ATOM 4076 C C . MET A 1 548 ? 4.465 -14.038 -11.318 1.00 91.81 548 MET A C 1
ATOM 4078 O O . MET A 1 548 ? 3.577 -14.187 -10.489 1.00 91.81 548 MET A O 1
ATOM 4082 N N . LEU A 1 549 ? 4.204 -13.914 -12.619 1.00 93.12 549 LEU A N 1
ATOM 4083 C CA . LEU A 1 549 ? 2.842 -13.928 -13.152 1.00 93.12 549 LEU A CA 1
ATOM 4084 C C . LEU A 1 549 ? 2.175 -15.301 -13.032 1.00 93.12 549 LEU A C 1
ATOM 4086 O O . LEU A 1 549 ? 0.964 -15.371 -12.819 1.00 93.12 549 LEU A O 1
ATOM 4090 N N . ASP A 1 550 ? 2.958 -16.376 -13.122 1.00 91.88 550 ASP A N 1
ATOM 4091 C CA . ASP A 1 550 ? 2.483 -17.744 -12.919 1.00 91.88 550 ASP A CA 1
ATOM 4092 C C . ASP A 1 550 ? 2.085 -17.999 -11.449 1.00 91.88 550 ASP A C 1
ATOM 4094 O O . ASP A 1 550 ? 1.183 -18.795 -11.205 1.00 91.88 550 ASP A O 1
ATOM 4098 N N . MET A 1 551 ? 2.663 -17.280 -10.472 1.00 89.50 551 MET A N 1
ATOM 4099 C CA . MET A 1 551 ? 2.254 -17.364 -9.054 1.00 89.50 551 MET A CA 1
ATOM 4100 C C . MET A 1 551 ? 0.847 -16.806 -8.804 1.00 89.50 551 MET A C 1
ATOM 4102 O O . MET A 1 551 ? 0.175 -17.227 -7.870 1.00 89.50 551 MET A O 1
ATOM 4106 N N . PHE A 1 552 ? 0.373 -15.878 -9.640 1.00 89.81 552 PHE A N 1
ATOM 4107 C CA . PHE A 1 552 ? -0.990 -15.342 -9.540 1.00 89.81 552 PHE A CA 1
ATOM 4108 C C . PHE A 1 552 ? -2.046 -16.250 -10.182 1.00 89.81 552 PHE A C 1
ATOM 4110 O O . PHE A 1 552 ? -3.240 -15.956 -10.079 1.00 89.81 552 PHE A O 1
ATOM 4117 N N . LYS A 1 553 ? -1.635 -17.331 -10.857 1.00 89.12 553 LYS A N 1
ATOM 4118 C CA . LYS A 1 553 ? -2.556 -18.275 -11.488 1.00 89.12 553 LYS A CA 1
ATOM 4119 C C . LYS A 1 553 ? -3.227 -19.143 -10.427 1.00 89.12 553 LYS A C 1
ATOM 4121 O O . LYS A 1 553 ? -2.564 -19.826 -9.647 1.00 89.12 553 LYS A O 1
ATOM 4126 N N . ARG A 1 554 ? -4.558 -19.169 -10.430 1.00 85.50 554 ARG A N 1
ATOM 4127 C CA . ARG A 1 554 ? -5.340 -20.020 -9.530 1.00 85.50 554 ARG A CA 1
ATOM 4128 C C . ARG A 1 554 ? -5.423 -21.432 -10.095 1.00 85.50 554 ARG A C 1
ATOM 4130 O O . ARG A 1 554 ? -5.459 -21.640 -11.306 1.00 85.50 554 ARG A O 1
ATOM 4137 N N . LYS A 1 555 ? -5.552 -22.417 -9.205 1.00 84.75 555 LYS A N 1
ATOM 4138 C CA . LYS A 1 555 ? -5.811 -23.815 -9.599 1.00 84.75 555 LYS A CA 1
ATOM 4139 C C . LYS A 1 555 ? -7.151 -23.983 -10.329 1.00 84.75 555 LYS A C 1
ATOM 4141 O O . LYS A 1 555 ? -7.311 -24.935 -11.078 1.00 84.75 555 LYS A O 1
ATOM 4146 N N . THR A 1 556 ? -8.090 -23.065 -10.106 1.00 86.06 556 THR A N 1
ATOM 4147 C CA . THR A 1 556 ? -9.432 -23.048 -10.702 1.00 86.06 556 THR A CA 1
ATOM 4148 C C . THR A 1 556 ? -9.524 -22.215 -11.982 1.00 86.06 556 THR A C 1
ATOM 4150 O O . THR A 1 556 ? -10.604 -22.138 -12.564 1.00 86.06 556 THR A O 1
ATOM 4153 N N . ASP A 1 557 ? -8.439 -21.561 -12.413 1.00 87.00 557 ASP A N 1
ATOM 4154 C CA . ASP A 1 557 ? -8.457 -20.786 -13.654 1.00 87.00 557 ASP A CA 1
ATOM 4155 C C . ASP A 1 557 ? -8.561 -21.714 -14.880 1.00 87.00 557 ASP A C 1
ATOM 4157 O O . ASP A 1 557 ? -7.953 -22.792 -14.884 1.00 87.00 557 ASP A O 1
ATOM 4161 N N . PRO A 1 558 ? -9.280 -21.304 -15.944 1.00 90.25 558 PRO A N 1
ATOM 4162 C CA . PRO A 1 558 ? -9.314 -22.042 -17.203 1.00 90.25 558 PRO A CA 1
ATOM 4163 C C . PRO A 1 558 ? -7.910 -22.278 -17.794 1.00 90.25 558 PRO A C 1
ATOM 4165 O O . PRO A 1 558 ? -6.984 -21.496 -17.546 1.00 90.25 558 PRO A O 1
ATOM 4168 N N . PRO A 1 559 ? -7.726 -23.334 -18.608 1.00 90.88 559 PRO A N 1
ATOM 4169 C CA . PRO A 1 559 ? -6.467 -23.555 -19.306 1.00 90.88 559 PRO A CA 1
ATOM 4170 C C . PRO A 1 559 ? -6.176 -22.402 -20.276 1.00 90.88 559 PRO A C 1
ATOM 4172 O O . PRO A 1 559 ? -7.053 -21.927 -20.992 1.00 90.88 559 PRO A O 1
ATOM 4175 N N . GLU A 1 560 ? -4.915 -21.977 -20.315 1.00 89.50 560 GLU A N 1
ATOM 4176 C CA . GLU A 1 560 ? -4.444 -20.899 -21.183 1.00 89.50 560 GLU A CA 1
ATOM 4177 C C . GLU A 1 560 ? -3.568 -21.456 -22.303 1.00 89.50 560 GLU A C 1
ATOM 4179 O O . GLU A 1 560 ? -2.719 -22.319 -22.076 1.00 89.50 560 GLU A O 1
ATOM 4184 N N . TYR A 1 561 ? -3.720 -20.909 -23.507 1.00 94.06 561 TYR A N 1
ATOM 4185 C CA . TYR A 1 561 ? -3.053 -21.394 -24.717 1.00 94.06 561 TYR A CA 1
ATOM 4186 C C . TYR A 1 561 ? -1.954 -20.430 -25.180 1.00 94.06 561 TYR A C 1
ATOM 4188 O O . TYR A 1 561 ? -1.951 -19.951 -26.311 1.00 94.06 561 TYR A O 1
ATOM 4196 N N . ALA A 1 562 ? -0.999 -20.133 -24.294 1.00 91.12 562 ALA A N 1
ATOM 4197 C CA . ALA A 1 562 ? 0.079 -19.168 -24.547 1.00 91.12 562 ALA A CA 1
ATOM 4198 C C . ALA A 1 562 ? 0.933 -19.483 -25.794 1.00 91.12 562 ALA A C 1
ATOM 4200 O O . ALA A 1 562 ? 1.493 -18.578 -26.408 1.00 91.12 562 ALA A O 1
ATOM 4201 N N . TRP A 1 563 ? 1.019 -20.752 -26.197 1.00 92.81 563 TRP A N 1
ATOM 4202 C CA . TRP A 1 563 ? 1.761 -21.180 -27.384 1.00 92.81 563 TRP A CA 1
ATOM 4203 C C . TRP A 1 563 ? 1.183 -20.622 -28.698 1.00 92.81 563 TRP A C 1
ATOM 4205 O O . TRP A 1 563 ? 1.929 -20.484 -29.666 1.00 92.81 563 TRP A O 1
ATOM 4215 N N . LEU A 1 564 ? -0.102 -20.231 -28.735 1.00 96.00 564 LEU A N 1
ATOM 4216 C CA . LEU A 1 564 ? -0.736 -19.630 -29.918 1.00 96.00 564 LEU A CA 1
ATOM 4217 C C . LEU A 1 564 ? -0.079 -18.310 -30.335 1.00 96.00 564 LEU A C 1
ATOM 4219 O O . LEU A 1 564 ? -0.062 -17.977 -31.515 1.00 96.00 564 LEU A O 1
ATOM 4223 N N . TYR A 1 565 ? 0.536 -17.586 -29.399 1.00 95.12 565 TYR A N 1
ATOM 4224 C CA . TYR A 1 565 ? 1.298 -16.372 -29.704 1.00 95.12 565 TYR A CA 1
ATOM 4225 C C . TYR A 1 565 ? 2.597 -16.648 -30.483 1.00 95.12 565 TYR A C 1
ATOM 4227 O O . TYR A 1 565 ? 3.214 -15.715 -30.991 1.00 95.12 565 TYR A O 1
ATOM 4235 N N . GLY A 1 566 ? 2.989 -17.917 -30.648 1.00 95.31 566 GLY A N 1
ATOM 4236 C CA . GLY A 1 566 ? 4.020 -18.312 -31.606 1.00 95.31 566 GLY A CA 1
ATOM 4237 C C . GLY A 1 566 ? 3.599 -18.085 -33.063 1.00 95.31 566 GLY A C 1
ATOM 4238 O O . GLY A 1 566 ? 4.451 -17.790 -33.895 1.00 95.31 566 GLY A O 1
ATOM 4239 N N . VAL A 1 567 ? 2.296 -18.137 -33.371 1.00 96.69 567 VAL A N 1
ATOM 4240 C CA . VAL A 1 567 ? 1.768 -17.900 -34.725 1.00 96.69 567 VAL A CA 1
ATOM 4241 C C . VAL A 1 567 ? 2.111 -16.492 -35.232 1.00 96.69 567 VAL A C 1
ATOM 4243 O O . VAL A 1 567 ? 2.798 -16.399 -36.251 1.00 96.69 567 VAL A O 1
ATOM 4246 N N . PRO A 1 568 ? 1.728 -15.388 -34.553 1.00 96.12 568 PRO A N 1
ATOM 4247 C CA . PRO A 1 568 ? 2.112 -14.051 -35.000 1.00 96.12 568 PRO A CA 1
ATOM 4248 C C . PRO A 1 568 ? 3.632 -13.839 -34.994 1.00 96.12 568 PRO A C 1
ATOM 4250 O O . PRO A 1 568 ? 4.125 -13.111 -35.848 1.00 96.12 568 PRO A O 1
ATOM 4253 N N . ALA A 1 569 ? 4.388 -14.496 -34.103 1.00 94.69 569 ALA A N 1
ATOM 4254 C CA . ALA A 1 569 ? 5.851 -14.415 -34.091 1.00 94.69 569 ALA A CA 1
ATOM 4255 C C . ALA A 1 569 ? 6.470 -14.958 -35.389 1.00 94.69 569 ALA A C 1
ATOM 4257 O O . ALA A 1 569 ? 7.277 -14.283 -36.027 1.00 94.69 569 ALA A O 1
ATOM 4258 N N . ILE A 1 570 ? 6.062 -16.168 -35.787 1.00 96.50 570 ILE A N 1
ATOM 4259 C CA . ILE A 1 570 ? 6.553 -16.848 -36.991 1.00 96.50 570 ILE A CA 1
ATOM 4260 C C . ILE A 1 570 ? 6.109 -16.092 -38.243 1.00 96.50 570 ILE A C 1
ATOM 4262 O O . ILE A 1 570 ? 6.930 -15.844 -39.124 1.00 96.50 570 ILE A O 1
ATOM 4266 N N . LEU A 1 571 ? 4.834 -15.691 -38.311 1.00 96.81 571 LEU A N 1
ATOM 4267 C CA . LEU A 1 571 ? 4.298 -14.951 -39.456 1.00 96.81 571 LEU A CA 1
ATOM 4268 C C . LEU A 1 571 ? 4.984 -13.596 -39.630 1.00 96.81 571 LEU A C 1
ATOM 4270 O O . LEU A 1 571 ? 5.358 -13.245 -40.747 1.00 96.81 571 LEU A O 1
ATOM 4274 N N . PHE A 1 572 ? 5.192 -12.855 -38.539 1.00 96.19 572 PHE A N 1
ATOM 4275 C CA . PHE A 1 572 ? 5.892 -11.578 -38.598 1.00 96.19 572 PHE A CA 1
ATOM 4276 C C . PHE A 1 572 ? 7.352 -11.766 -39.014 1.00 96.19 572 PHE A C 1
ATOM 4278 O O . PHE A 1 572 ? 7.794 -11.105 -39.944 1.00 96.19 572 PHE A O 1
ATOM 4285 N N . ALA A 1 573 ? 8.094 -12.682 -38.383 1.00 94.44 573 ALA A N 1
ATOM 4286 C CA . ALA A 1 573 ? 9.502 -12.902 -38.710 1.00 94.44 573 ALA A CA 1
ATOM 4287 C C . ALA A 1 573 ? 9.693 -13.387 -40.157 1.00 94.44 573 ALA A C 1
ATOM 4289 O O . ALA A 1 573 ? 10.507 -12.830 -40.891 1.00 94.44 573 ALA A O 1
ATOM 4290 N N . GLY A 1 574 ? 8.912 -14.381 -40.594 1.00 95.06 574 GLY A N 1
ATOM 4291 C CA . GLY A 1 574 ? 8.965 -14.898 -41.963 1.00 95.06 574 GLY A CA 1
ATOM 4292 C C . GLY A 1 574 ? 8.541 -13.857 -42.999 1.00 95.06 574 GLY A C 1
ATOM 4293 O O . GLY A 1 574 ? 9.222 -13.681 -44.010 1.00 95.06 574 GLY A O 1
ATOM 4294 N N . GLY A 1 575 ? 7.462 -13.117 -42.726 1.00 95.12 575 GLY A N 1
ATOM 4295 C CA . GLY A 1 575 ? 6.994 -12.027 -43.583 1.00 95.12 575 GLY A CA 1
ATOM 4296 C C . GLY A 1 575 ? 8.001 -10.881 -43.676 1.00 95.12 575 GLY A C 1
ATOM 4297 O O . GLY A 1 575 ? 8.272 -10.397 -44.771 1.00 95.12 575 GLY A O 1
ATOM 4298 N N . PHE A 1 576 ? 8.619 -10.502 -42.555 1.00 94.56 576 PHE A N 1
ATOM 4299 C CA . PHE A 1 576 ? 9.658 -9.476 -42.501 1.00 94.56 576 PHE A CA 1
ATOM 4300 C C . PHE A 1 576 ? 10.892 -9.882 -43.315 1.00 94.56 576 PHE A C 1
ATOM 4302 O O . PHE A 1 576 ? 11.360 -9.103 -44.138 1.00 94.56 576 PHE A O 1
ATOM 4309 N N . LEU A 1 577 ? 11.393 -11.111 -43.148 1.00 92.38 577 LEU A N 1
ATOM 4310 C CA . LEU A 1 577 ? 12.537 -11.618 -43.919 1.00 92.38 577 LEU A CA 1
ATOM 4311 C C . LEU A 1 577 ? 12.222 -11.742 -45.417 1.00 92.38 577 LEU A C 1
ATOM 4313 O O . LEU A 1 577 ? 13.055 -11.408 -46.258 1.00 92.38 577 LEU A O 1
ATOM 4317 N N . THR A 1 578 ? 11.005 -12.170 -45.760 1.00 93.94 578 THR A N 1
ATOM 4318 C CA . THR A 1 578 ? 10.554 -12.243 -47.159 1.00 93.94 578 THR A CA 1
ATOM 4319 C C . THR A 1 578 ? 10.476 -10.847 -47.775 1.00 93.94 578 THR A C 1
ATOM 4321 O O . THR A 1 578 ? 11.008 -10.630 -48.860 1.00 93.94 578 THR A O 1
ATOM 4324 N N . ALA A 1 579 ? 9.891 -9.873 -47.073 1.00 93.12 579 ALA A N 1
ATOM 4325 C CA . ALA A 1 579 ? 9.846 -8.486 -47.527 1.00 93.12 579 ALA A CA 1
ATOM 4326 C C . ALA A 1 579 ? 11.259 -7.906 -47.703 1.00 93.12 579 ALA A C 1
ATOM 4328 O O . ALA A 1 579 ? 11.547 -7.320 -48.747 1.00 93.12 579 ALA A O 1
ATOM 4329 N N . ALA A 1 580 ? 12.160 -8.165 -46.747 1.00 90.25 580 ALA A N 1
ATOM 4330 C CA . ALA A 1 580 ? 13.554 -7.726 -46.797 1.00 90.25 580 ALA A CA 1
ATOM 4331 C C . ALA A 1 580 ? 14.286 -8.227 -48.053 1.00 90.25 580 ALA A C 1
ATOM 4333 O O . ALA A 1 580 ? 15.101 -7.497 -48.613 1.00 90.25 580 ALA A O 1
ATOM 4334 N N . SER A 1 581 ? 13.949 -9.427 -48.549 1.00 88.31 581 SER A N 1
ATOM 4335 C CA . SER A 1 581 ? 14.528 -9.976 -49.787 1.00 88.31 581 SER A CA 1
ATOM 4336 C C . SER A 1 581 ? 14.155 -9.193 -51.055 1.00 88.31 581 SER A C 1
ATOM 4338 O O . SER A 1 581 ? 14.880 -9.245 -52.044 1.00 88.31 581 SER A O 1
ATOM 4340 N N . THR A 1 582 ? 13.051 -8.437 -51.021 1.00 88.69 582 THR A N 1
ATOM 4341 C CA . THR A 1 582 ? 12.561 -7.613 -52.143 1.00 88.69 582 THR A CA 1
ATOM 4342 C C . THR A 1 582 ? 12.889 -6.124 -51.999 1.00 88.69 582 THR A C 1
ATOM 4344 O O . THR A 1 582 ? 12.632 -5.343 -52.914 1.00 88.69 582 THR A O 1
ATOM 4347 N N . GLY A 1 583 ? 13.472 -5.723 -50.865 1.00 86.19 583 GLY A N 1
ATOM 4348 C CA . GLY A 1 583 ? 13.865 -4.349 -50.571 1.00 86.19 583 GLY A CA 1
ATOM 4349 C C . GLY A 1 583 ? 13.617 -3.955 -49.113 1.00 86.19 583 GLY A C 1
ATOM 4350 O O . GLY A 1 583 ? 12.735 -4.475 -48.439 1.00 86.19 583 GLY A O 1
ATOM 4351 N N . MET A 1 584 ? 14.395 -2.985 -48.629 1.00 83.25 584 MET A N 1
ATOM 4352 C CA . MET A 1 584 ? 14.382 -2.546 -47.224 1.00 83.25 584 MET A CA 1
ATOM 4353 C C . MET A 1 584 ? 13.611 -1.239 -46.976 1.00 83.25 584 MET A C 1
ATOM 4355 O O . MET A 1 584 ? 13.550 -0.765 -45.840 1.00 83.25 584 MET A O 1
ATOM 4359 N N . SER A 1 585 ? 13.027 -0.636 -48.018 1.00 83.50 585 SER A N 1
ATOM 4360 C CA . SER A 1 585 ? 12.385 0.682 -47.928 1.00 83.50 585 SER A CA 1
ATOM 4361 C C . SER A 1 585 ? 11.224 0.676 -46.927 1.00 83.50 585 SER A C 1
ATOM 4363 O O . SER A 1 585 ? 10.234 -0.025 -47.118 1.00 83.50 585 SER A O 1
ATOM 4365 N N . GLY A 1 586 ? 11.362 1.432 -45.833 1.00 87.25 586 GLY A N 1
ATOM 4366 C CA . GLY A 1 586 ? 10.355 1.551 -44.770 1.00 87.25 586 GLY A CA 1
ATOM 4367 C C . GLY A 1 586 ? 10.190 0.319 -43.867 1.00 87.25 586 GLY A C 1
ATOM 4368 O O . GLY A 1 586 ? 9.461 0.384 -42.876 1.00 87.25 586 GLY A O 1
ATOM 4369 N N . LEU A 1 587 ? 10.862 -0.798 -44.168 1.00 92.19 587 LEU A N 1
ATOM 4370 C CA . LEU A 1 587 ? 10.664 -2.069 -43.468 1.00 92.19 587 LEU A CA 1
ATOM 4371 C C . LEU A 1 587 ? 11.207 -2.027 -42.031 1.00 92.19 587 LEU A C 1
ATOM 4373 O O . LEU A 1 587 ? 10.549 -2.503 -41.106 1.00 92.19 587 LEU A O 1
ATOM 4377 N N . VAL A 1 588 ? 12.361 -1.385 -41.818 1.00 93.38 588 VAL A N 1
ATOM 4378 C CA . VAL A 1 588 ? 12.932 -1.165 -40.475 1.00 93.38 588 VAL A CA 1
ATOM 4379 C C . VAL A 1 588 ? 11.973 -0.344 -39.612 1.00 93.38 588 VAL A C 1
ATOM 4381 O O . VAL A 1 588 ? 11.679 -0.722 -38.480 1.00 93.38 588 VAL A O 1
ATOM 4384 N N . GLN A 1 589 ? 11.422 0.743 -40.161 1.00 94.25 589 GLN A N 1
ATOM 4385 C CA . GLN A 1 589 ? 10.472 1.610 -39.463 1.00 94.25 589 GLN A CA 1
ATOM 4386 C C . GLN A 1 589 ? 9.173 0.866 -39.127 1.00 94.25 589 GLN A C 1
ATOM 4388 O O . GLN A 1 589 ? 8.657 1.018 -38.020 1.00 94.25 589 GLN A O 1
ATOM 4393 N N . ALA A 1 590 ? 8.675 0.012 -40.028 1.00 94.69 590 ALA A N 1
ATOM 4394 C CA . ALA A 1 590 ? 7.529 -0.855 -39.752 1.00 94.69 590 ALA A CA 1
ATOM 4395 C C . ALA A 1 590 ? 7.820 -1.846 -38.608 1.00 94.69 590 ALA A C 1
ATOM 4397 O O . ALA A 1 590 ? 6.975 -2.062 -37.732 1.00 94.69 590 ALA A O 1
ATOM 4398 N N . GLY A 1 591 ? 9.035 -2.400 -38.565 1.00 96.12 591 GLY A N 1
ATOM 4399 C CA . GLY A 1 591 ? 9.494 -3.248 -37.466 1.00 96.12 591 GLY A CA 1
ATOM 4400 C C . GLY A 1 591 ? 9.590 -2.508 -36.130 1.00 96.12 591 GLY A C 1
ATOM 4401 O O . GLY A 1 591 ? 9.089 -2.999 -35.120 1.00 96.12 591 GLY A O 1
ATOM 4402 N N . TYR A 1 592 ? 10.146 -1.295 -36.123 1.00 96.81 592 TYR A N 1
ATOM 4403 C CA . TYR A 1 592 ? 10.233 -0.441 -34.933 1.00 96.81 592 TYR A CA 1
ATOM 4404 C C . TYR A 1 592 ? 8.865 0.001 -34.419 1.00 96.81 592 TYR A C 1
ATOM 4406 O O . TYR A 1 592 ? 8.640 -0.006 -33.206 1.00 96.81 592 TYR A O 1
ATOM 4414 N N . LEU A 1 593 ? 7.932 0.321 -35.318 1.00 95.88 593 LEU A N 1
ATOM 4415 C CA . LEU A 1 593 ? 6.547 0.620 -34.961 1.00 95.88 593 LEU A CA 1
ATOM 4416 C C . LEU A 1 593 ? 5.879 -0.600 -34.316 1.00 95.88 593 LEU A C 1
ATOM 4418 O O . LEU A 1 593 ? 5.303 -0.486 -33.235 1.00 95.88 593 LEU A O 1
ATOM 4422 N N . THR A 1 594 ? 6.008 -1.774 -34.942 1.00 97.56 594 THR A N 1
ATOM 4423 C CA . THR A 1 594 ? 5.450 -3.033 -34.423 1.00 97.56 594 THR A CA 1
ATOM 4424 C C . THR A 1 594 ? 6.008 -3.348 -33.035 1.00 97.56 594 THR A C 1
ATOM 4426 O O . THR A 1 594 ? 5.249 -3.601 -32.099 1.00 97.56 594 THR A O 1
ATOM 4429 N N . SER A 1 595 ? 7.329 -3.255 -32.878 1.00 98.00 595 SER A N 1
ATOM 4430 C CA . SER A 1 595 ? 8.021 -3.463 -31.607 1.00 98.00 595 SER A CA 1
ATOM 4431 C C . SER A 1 595 ? 7.531 -2.501 -30.522 1.00 98.00 595 SER A C 1
ATOM 4433 O O . SER A 1 595 ? 7.153 -2.932 -29.431 1.00 98.00 595 SER A O 1
ATOM 4435 N N . SER A 1 596 ? 7.441 -1.210 -30.846 1.00 97.88 596 SER A N 1
ATOM 4436 C CA . SER A 1 596 ? 6.950 -0.170 -29.936 1.00 97.88 596 SER A CA 1
ATOM 4437 C C . SER A 1 596 ? 5.528 -0.447 -29.454 1.00 97.88 596 SER A C 1
ATOM 4439 O O . SER A 1 596 ? 5.272 -0.436 -28.250 1.00 97.88 596 SER A O 1
ATOM 4441 N N . VAL A 1 597 ? 4.608 -0.753 -30.373 1.00 97.75 597 VAL A N 1
ATOM 4442 C CA . VAL A 1 597 ? 3.201 -1.038 -30.046 1.00 97.75 597 VAL A CA 1
ATOM 4443 C C . VAL A 1 597 ? 3.076 -2.282 -29.168 1.00 97.75 597 VAL A C 1
ATOM 4445 O O . VAL A 1 597 ? 2.326 -2.272 -28.189 1.00 97.75 597 VAL A O 1
ATOM 4448 N N . LEU A 1 598 ? 3.825 -3.345 -29.466 1.00 98.31 598 LEU A N 1
ATOM 4449 C CA . LEU A 1 598 ? 3.812 -4.578 -28.677 1.00 98.31 598 LEU A CA 1
ATOM 4450 C C . LEU A 1 598 ? 4.392 -4.377 -27.269 1.00 98.31 598 LEU A C 1
ATOM 4452 O O . LEU A 1 598 ? 3.822 -4.874 -26.298 1.00 98.31 598 LEU A O 1
ATOM 4456 N N . CYS A 1 599 ? 5.464 -3.594 -27.129 1.00 98.06 599 CYS A N 1
ATOM 4457 C CA . CYS A 1 599 ? 6.038 -3.242 -25.829 1.00 98.06 599 CYS A CA 1
ATOM 4458 C C . CYS A 1 599 ? 5.110 -2.341 -24.999 1.00 98.06 599 CYS A C 1
ATOM 4460 O O . CYS A 1 599 ? 4.959 -2.560 -23.799 1.00 98.06 599 CYS A O 1
ATOM 4462 N N . ILE A 1 600 ? 4.428 -1.373 -25.619 1.00 97.69 600 ILE A N 1
ATOM 4463 C CA . ILE A 1 600 ? 3.388 -0.571 -24.949 1.00 97.69 600 ILE A CA 1
ATOM 4464 C C . ILE A 1 600 ? 2.249 -1.487 -24.480 1.00 97.69 600 ILE A C 1
ATOM 4466 O O . ILE A 1 600 ? 1.857 -1.448 -23.312 1.00 97.69 600 ILE A O 1
ATOM 4470 N N . SER A 1 601 ? 1.782 -2.379 -25.359 1.00 97.69 601 SER A N 1
ATOM 4471 C CA . SER A 1 601 ? 0.729 -3.355 -25.048 1.00 97.69 601 SER A CA 1
ATOM 4472 C C . SER A 1 601 ? 1.147 -4.331 -23.946 1.00 97.69 601 SER A C 1
ATOM 4474 O O . SER A 1 601 ? 0.300 -4.800 -23.189 1.00 97.69 601 SER A O 1
ATOM 4476 N N . SER A 1 602 ? 2.447 -4.621 -23.820 1.00 97.88 602 SER A N 1
ATOM 4477 C CA . SER A 1 602 ? 2.991 -5.456 -22.751 1.00 97.88 602 SER A CA 1
ATOM 4478 C C . SER A 1 602 ? 2.692 -4.879 -21.372 1.00 97.88 602 SER A C 1
ATOM 4480 O O . SER A 1 602 ? 2.172 -5.589 -20.509 1.00 97.88 602 SER A O 1
ATOM 4482 N N . LEU A 1 603 ? 2.946 -3.579 -21.188 1.00 96.75 603 LEU A N 1
ATOM 4483 C CA . LEU A 1 603 ? 2.649 -2.885 -19.937 1.00 96.75 603 LEU A CA 1
ATOM 4484 C C . LEU A 1 603 ? 1.140 -2.700 -19.752 1.00 96.75 603 LEU A C 1
ATOM 4486 O O . LEU A 1 603 ? 0.643 -2.921 -18.652 1.00 96.75 603 LEU A O 1
ATOM 4490 N N . SER A 1 604 ? 0.393 -2.375 -20.814 1.00 96.62 604 SER A N 1
ATOM 4491 C CA . SER A 1 604 ? -1.076 -2.290 -20.743 1.00 96.62 604 SER A CA 1
ATOM 4492 C C . SER A 1 604 ? -1.716 -3.617 -20.329 1.00 96.62 604 SER A C 1
ATOM 4494 O O . SER A 1 604 ? -2.700 -3.626 -19.594 1.00 96.62 604 SER A O 1
ATOM 4496 N N . GLY A 1 605 ? -1.134 -4.748 -20.735 1.00 96.44 605 GLY A N 1
ATOM 4497 C CA . GLY A 1 605 ? -1.581 -6.080 -20.332 1.00 96.44 605 GLY A CA 1
ATOM 4498 C C . GLY A 1 605 ? -1.505 -6.323 -18.821 1.00 96.44 605 GLY A C 1
ATOM 4499 O O . GLY A 1 605 ? -2.235 -7.169 -18.312 1.00 96.44 605 GLY A O 1
ATOM 4500 N N . LEU A 1 606 ? -0.700 -5.557 -18.078 1.00 95.69 606 LEU A N 1
ATOM 4501 C CA . LEU A 1 606 ? -0.609 -5.626 -16.614 1.00 95.69 606 LEU A CA 1
ATOM 4502 C C . LEU A 1 606 ? -1.729 -4.845 -15.895 1.00 95.69 606 LEU A C 1
ATOM 4504 O O . LEU A 1 606 ? -1.711 -4.729 -14.671 1.00 95.69 606 LEU A O 1
ATOM 4508 N N . ALA A 1 607 ? -2.727 -4.327 -16.618 1.00 93.25 607 ALA A N 1
ATOM 4509 C CA . ALA A 1 607 ? -3.904 -3.694 -16.019 1.00 93.25 607 ALA A CA 1
ATOM 4510 C C . ALA A 1 607 ? -4.767 -4.663 -15.193 1.00 93.25 607 ALA A C 1
ATOM 4512 O O . ALA A 1 607 ? -5.521 -4.241 -14.318 1.00 93.25 607 ALA A O 1
ATOM 4513 N N . SER A 1 608 ? -4.660 -5.971 -15.447 1.00 92.44 608 SER A N 1
ATOM 4514 C CA . SER A 1 608 ? -5.365 -6.994 -14.679 1.00 92.44 608 SER A CA 1
ATOM 4515 C C . SER A 1 608 ? -4.608 -8.320 -14.651 1.00 92.44 608 SER A C 1
ATOM 4517 O O . SER A 1 608 ? -3.823 -8.638 -15.544 1.00 92.44 608 SER A O 1
ATOM 4519 N N . GLN A 1 609 ? -4.917 -9.148 -13.656 1.00 89.62 609 GLN A N 1
ATOM 4520 C CA . GLN A 1 609 ? -4.263 -10.441 -13.435 1.00 89.62 609 GLN A CA 1
ATOM 4521 C C . GLN A 1 609 ? -4.636 -11.458 -14.523 1.00 89.62 609 GLN A C 1
ATOM 4523 O O . GLN A 1 609 ? -3.875 -12.390 -14.787 1.00 89.62 609 GLN A O 1
ATOM 4528 N N . ALA A 1 610 ? -5.784 -11.260 -15.178 1.00 90.19 610 ALA A N 1
ATOM 4529 C CA . ALA A 1 610 ? -6.240 -12.070 -16.301 1.00 90.19 610 ALA A CA 1
ATOM 4530 C C . ALA A 1 610 ? -5.413 -11.806 -17.570 1.00 90.19 610 ALA A C 1
ATOM 4532 O O . ALA A 1 610 ? -5.045 -12.738 -18.278 1.00 90.19 610 ALA A O 1
ATOM 4533 N N . THR A 1 611 ? -5.072 -10.543 -17.837 1.00 94.50 611 THR A N 1
ATOM 4534 C CA . THR A 1 611 ? -4.339 -10.128 -19.046 1.00 94.50 611 THR A CA 1
ATOM 4535 C C . THR A 1 611 ? -2.820 -10.105 -18.859 1.00 94.50 611 THR A C 1
ATOM 4537 O O . THR A 1 611 ? -2.075 -10.023 -19.835 1.00 94.50 611 THR A O 1
ATOM 4540 N N . ALA A 1 612 ? -2.326 -10.208 -17.622 1.00 94.88 612 ALA A N 1
ATOM 4541 C CA . ALA A 1 612 ? -0.917 -9.988 -17.300 1.00 94.88 612 ALA A CA 1
ATOM 4542 C C . ALA A 1 612 ? 0.047 -10.929 -18.042 1.00 94.88 612 ALA A C 1
ATOM 4544 O O . ALA A 1 612 ? 1.089 -10.497 -18.541 1.00 94.88 612 ALA A O 1
ATOM 4545 N N . ARG A 1 613 ? -0.308 -12.215 -18.165 1.00 95.00 613 ARG A N 1
ATOM 4546 C CA . ARG A 1 613 ? 0.508 -13.217 -18.877 1.00 95.00 613 ARG A CA 1
ATOM 4547 C C . ARG A 1 613 ? 0.575 -12.932 -20.375 1.00 95.00 613 ARG A C 1
ATOM 4549 O O . ARG A 1 613 ? 1.658 -13.014 -20.953 1.00 95.00 613 ARG A O 1
ATOM 4556 N N . GLN A 1 614 ? -0.543 -12.523 -20.980 1.00 95.62 614 GLN A N 1
ATOM 4557 C CA . GLN A 1 614 ? -0.565 -12.022 -22.355 1.00 95.62 614 GLN A CA 1
ATOM 4558 C C . GLN A 1 614 ? 0.353 -10.803 -22.499 1.00 95.62 614 GLN A C 1
ATOM 4560 O O . GLN A 1 614 ? 1.161 -10.770 -23.423 1.00 95.62 614 GLN A O 1
ATOM 4565 N N . GLY A 1 615 ? 0.297 -9.852 -21.561 1.00 96.75 615 GLY A N 1
ATOM 4566 C CA . GLY A 1 615 ? 1.194 -8.694 -21.537 1.00 96.75 615 GLY A CA 1
ATOM 4567 C C . GLY A 1 615 ? 2.672 -9.094 -21.610 1.00 96.75 615 GLY A C 1
ATOM 4568 O O . GLY A 1 615 ? 3.414 -8.599 -22.457 1.00 96.75 615 GLY A O 1
ATOM 4569 N N . ASN A 1 616 ? 3.105 -10.064 -20.803 1.00 97.56 616 ASN A N 1
ATOM 4570 C CA . ASN A 1 616 ? 4.487 -10.552 -20.836 1.00 97.56 616 ASN A CA 1
ATOM 4571 C C . ASN A 1 616 ? 4.884 -11.140 -22.207 1.00 97.56 616 ASN A C 1
ATOM 4573 O O . ASN A 1 616 ? 5.976 -10.872 -22.705 1.00 97.56 616 ASN A O 1
ATOM 4577 N N . ILE A 1 617 ? 3.989 -11.902 -22.844 1.00 97.50 617 ILE A N 1
ATOM 4578 C CA . ILE A 1 617 ? 4.229 -12.490 -24.172 1.00 97.50 617 ILE A CA 1
ATOM 4579 C C . ILE A 1 617 ? 4.324 -11.402 -25.248 1.00 97.50 617 ILE A C 1
ATOM 4581 O O . ILE A 1 617 ? 5.241 -11.437 -26.066 1.00 97.50 617 ILE A O 1
ATOM 4585 N N . LEU A 1 618 ? 3.433 -10.405 -25.223 1.00 98.12 618 LEU A N 1
ATOM 4586 C CA . LEU A 1 618 ? 3.498 -9.257 -26.136 1.00 98.12 618 LEU A CA 1
ATOM 4587 C C . LEU A 1 618 ? 4.828 -8.506 -25.991 1.00 98.12 618 LEU A C 1
ATOM 4589 O O . LEU A 1 618 ? 5.411 -8.111 -26.994 1.00 98.12 618 LEU A O 1
ATOM 4593 N N . GLY A 1 619 ? 5.358 -8.395 -24.770 1.00 97.75 619 GLY A N 1
ATOM 4594 C CA . GLY A 1 619 ? 6.689 -7.836 -24.525 1.00 97.75 619 GLY A CA 1
ATOM 4595 C C . GLY A 1 619 ? 7.799 -8.636 -25.207 1.00 97.75 619 GLY A C 1
ATOM 4596 O O . GLY A 1 619 ? 8.661 -8.049 -25.857 1.00 97.75 619 GLY A O 1
ATOM 4597 N N . MET A 1 620 ? 7.756 -9.972 -25.133 1.00 97.88 620 MET A N 1
ATOM 4598 C CA . MET A 1 620 ? 8.730 -10.832 -25.823 1.00 97.88 620 MET A CA 1
ATOM 4599 C C . MET A 1 620 ? 8.659 -10.664 -27.345 1.00 97.88 620 MET A C 1
ATOM 4601 O O . MET A 1 620 ? 9.698 -10.563 -27.999 1.00 97.88 620 MET A O 1
ATOM 4605 N N . LEU A 1 621 ? 7.449 -10.598 -27.913 1.00 98.00 621 LEU A N 1
ATOM 4606 C CA . LEU A 1 621 ? 7.248 -10.346 -29.345 1.00 98.00 621 LEU A CA 1
ATOM 4607 C C . LEU A 1 621 ? 7.740 -8.950 -29.747 1.00 98.00 621 LEU A C 1
ATOM 4609 O O . LEU A 1 621 ? 8.377 -8.792 -30.790 1.00 98.00 621 LEU A O 1
ATOM 4613 N N . GLY A 1 622 ? 7.497 -7.947 -28.902 1.00 97.94 622 GLY A N 1
ATOM 4614 C CA . GLY A 1 622 ? 7.973 -6.582 -29.096 1.00 97.94 622 GLY A CA 1
ATOM 4615 C C . GLY A 1 622 ? 9.497 -6.512 -29.136 1.00 97.94 622 GLY A C 1
ATOM 4616 O O . GLY A 1 622 ? 10.062 -6.047 -30.122 1.00 97.94 622 GLY A O 1
ATOM 4617 N N . VAL A 1 623 ? 10.185 -7.055 -28.131 1.00 97.94 623 VAL A N 1
ATOM 4618 C CA . VAL A 1 623 ? 11.658 -7.074 -28.106 1.00 97.94 623 VAL A CA 1
ATOM 4619 C C . VAL A 1 623 ? 12.226 -7.869 -29.287 1.00 97.94 623 VAL A C 1
ATOM 4621 O O . VAL A 1 623 ? 13.146 -7.403 -29.955 1.00 97.94 623 VAL A O 1
ATOM 4624 N N . SER A 1 624 ? 11.640 -9.027 -29.612 1.00 96.56 624 SER A N 1
ATOM 4625 C CA . SER A 1 624 ? 12.110 -9.868 -30.725 1.00 96.56 624 SER A CA 1
ATOM 4626 C C . SER A 1 624 ? 11.969 -9.175 -32.085 1.00 96.56 624 SER A C 1
ATOM 4628 O O . SER A 1 624 ? 12.904 -9.193 -32.883 1.00 96.56 624 SER A O 1
ATOM 4630 N N . SER A 1 625 ? 10.827 -8.526 -32.343 1.00 96.94 625 SER A N 1
ATOM 4631 C CA . SER A 1 625 ? 10.602 -7.760 -33.580 1.00 96.94 625 SER A CA 1
ATOM 4632 C C . SER A 1 625 ? 11.522 -6.540 -33.689 1.00 96.94 625 SER A C 1
ATOM 4634 O O . SER A 1 625 ? 12.021 -6.253 -34.776 1.00 96.94 625 SER A O 1
ATOM 4636 N N . GLY A 1 626 ? 11.813 -5.868 -32.570 1.00 96.62 626 GLY A N 1
ATOM 4637 C CA . GLY A 1 626 ? 12.744 -4.738 -32.518 1.00 96.62 626 GLY A CA 1
ATOM 4638 C C . GLY A 1 626 ? 14.186 -5.144 -32.819 1.00 96.62 626 GLY A C 1
ATOM 4639 O O . GLY A 1 626 ? 14.852 -4.502 -33.633 1.00 96.62 626 GLY A O 1
ATOM 4640 N N . ILE A 1 627 ? 14.652 -6.250 -32.229 1.00 95.62 627 ILE A N 1
ATOM 4641 C CA . ILE A 1 627 ? 15.980 -6.819 -32.510 1.00 95.62 627 ILE A CA 1
ATOM 4642 C C . ILE A 1 627 ? 16.079 -7.245 -33.979 1.00 95.62 627 ILE A C 1
ATOM 4644 O O . ILE A 1 627 ? 17.049 -6.887 -34.642 1.00 95.62 627 ILE A O 1
ATOM 4648 N N . LEU A 1 628 ? 15.070 -7.943 -34.514 1.00 94.94 628 LEU A N 1
ATOM 4649 C CA . LEU A 1 628 ? 15.045 -8.359 -35.922 1.00 94.94 628 LEU A CA 1
ATOM 4650 C C . LEU A 1 628 ? 15.145 -7.158 -36.874 1.00 94.94 628 LEU A C 1
ATOM 4652 O O . LEU A 1 628 ? 15.962 -7.165 -37.793 1.00 94.94 628 LEU A O 1
ATOM 4656 N N . ALA A 1 629 ? 14.354 -6.111 -36.628 1.00 95.25 629 ALA A N 1
ATOM 4657 C CA . ALA A 1 629 ? 14.389 -4.888 -37.424 1.00 95.25 629 ALA A CA 1
ATOM 4658 C C . ALA A 1 629 ? 15.739 -4.158 -37.320 1.00 95.25 629 ALA A C 1
ATOM 4660 O O . ALA A 1 629 ? 16.223 -3.619 -38.313 1.00 95.25 629 ALA A O 1
ATOM 4661 N N . SER A 1 630 ? 16.371 -4.191 -36.145 1.00 94.06 630 SER A N 1
ATOM 4662 C CA . SER A 1 630 ? 17.685 -3.579 -35.914 1.00 94.06 630 SER A CA 1
ATOM 4663 C C . SER A 1 630 ? 18.807 -4.338 -36.624 1.00 94.06 630 SER A C 1
ATOM 4665 O O . SER A 1 630 ? 19.660 -3.721 -37.251 1.00 94.06 630 SER A O 1
ATOM 4667 N N . LEU A 1 631 ? 18.787 -5.676 -36.608 1.00 92.50 631 LEU A N 1
ATOM 4668 C CA . LEU A 1 631 ? 19.730 -6.495 -37.384 1.00 92.50 631 LEU A CA 1
ATOM 4669 C C . LEU A 1 631 ? 19.610 -6.220 -38.887 1.00 92.50 631 LEU A C 1
ATOM 4671 O O . LEU A 1 631 ? 20.617 -6.165 -39.593 1.00 92.50 631 LEU A O 1
ATOM 4675 N N . ALA A 1 632 ? 18.383 -5.991 -39.357 1.00 91.19 632 ALA A N 1
ATOM 4676 C CA . ALA A 1 632 ? 18.123 -5.611 -40.737 1.00 91.19 632 ALA A CA 1
ATOM 4677 C C . ALA A 1 632 ? 18.663 -4.217 -41.072 1.00 91.19 632 ALA A C 1
ATOM 4679 O O . ALA A 1 632 ? 19.217 -4.019 -42.150 1.00 91.19 632 ALA A O 1
ATOM 4680 N N . ALA A 1 633 ? 18.547 -3.270 -40.138 1.00 90.38 633 ALA A N 1
ATOM 4681 C CA . ALA A 1 633 ? 19.100 -1.927 -40.283 1.00 90.38 633 ALA A CA 1
ATOM 4682 C C . ALA A 1 633 ? 20.636 -1.924 -40.379 1.00 90.38 633 ALA A C 1
ATOM 4684 O O . ALA A 1 633 ? 21.193 -1.091 -41.086 1.00 90.38 633 ALA A O 1
ATOM 4685 N N . VAL A 1 634 ? 21.310 -2.861 -39.701 1.00 88.50 634 VAL A N 1
ATOM 4686 C CA . VAL A 1 634 ? 22.780 -2.984 -39.715 1.00 88.50 634 VAL A CA 1
ATOM 4687 C C . VAL A 1 634 ? 23.300 -3.789 -40.924 1.00 88.50 634 VAL A C 1
ATOM 4689 O O . VAL A 1 634 ? 24.468 -3.668 -41.280 1.00 88.50 634 VAL A O 1
ATOM 4692 N N . GLY A 1 635 ? 22.446 -4.550 -41.623 1.00 83.56 635 GLY A N 1
ATOM 4693 C CA . GLY A 1 635 ? 22.752 -5.066 -42.970 1.00 83.56 635 GLY A CA 1
ATOM 4694 C C . GLY A 1 635 ? 23.072 -6.562 -43.108 1.00 83.56 635 GLY A C 1
ATOM 4695 O O . GLY A 1 635 ? 23.556 -6.968 -44.158 1.00 83.56 635 GLY A O 1
ATOM 4696 N N . PHE A 1 636 ? 22.776 -7.400 -42.107 1.00 74.81 636 PHE A N 1
ATOM 4697 C CA . PHE A 1 636 ? 22.774 -8.875 -42.225 1.00 74.81 636 PHE A CA 1
ATOM 4698 C C . PHE A 1 636 ? 24.041 -9.558 -42.800 1.00 74.81 636 PHE A C 1
ATOM 4700 O O . PHE A 1 636 ? 23.920 -10.576 -43.487 1.00 74.81 636 PHE A O 1
ATOM 4707 N N . SER A 1 637 ? 25.263 -9.090 -42.515 1.00 87.19 637 SER A N 1
ATOM 4708 C CA . SER A 1 637 ? 26.436 -9.890 -42.910 1.00 87.19 637 SER A CA 1
ATOM 4709 C C . SER A 1 637 ? 26.477 -11.221 -42.131 1.00 87.19 637 SER A C 1
ATOM 4711 O O . SER A 1 637 ? 26.219 -11.224 -40.918 1.00 87.19 637 SER A O 1
ATOM 4713 N N . PRO A 1 638 ? 26.772 -12.368 -42.782 1.00 90.25 638 PRO A N 1
ATOM 4714 C CA . PRO A 1 638 ? 26.797 -13.669 -42.112 1.00 90.25 638 PRO A CA 1
ATOM 4715 C C . PRO A 1 638 ? 27.725 -13.701 -40.894 1.00 90.25 638 PRO A C 1
ATOM 4717 O O . PRO A 1 638 ? 27.380 -14.276 -39.864 1.00 90.25 638 PRO A O 1
ATOM 4720 N N . GLU A 1 639 ? 28.875 -13.035 -40.979 1.00 91.00 639 GLU A N 1
ATOM 4721 C CA . GLU A 1 639 ? 29.863 -12.981 -39.904 1.00 91.00 639 GLU A CA 1
ATOM 4722 C C . GLU A 1 639 ? 29.326 -12.227 -38.682 1.00 91.00 639 GLU A C 1
ATOM 4724 O O . GLU A 1 639 ? 29.459 -12.704 -37.553 1.00 91.00 639 GLU A O 1
ATOM 4729 N N . LEU A 1 640 ? 28.660 -11.088 -38.904 1.00 88.38 640 LEU A N 1
ATOM 4730 C CA . LEU A 1 640 ? 28.076 -10.279 -37.834 1.00 88.38 640 LEU A CA 1
ATOM 4731 C C . LEU A 1 640 ? 26.871 -10.977 -37.199 1.00 88.38 640 LEU A C 1
ATOM 4733 O O . LEU A 1 640 ? 26.683 -10.902 -35.986 1.00 88.38 640 LEU A O 1
ATOM 4737 N N . LEU A 1 641 ? 26.074 -11.693 -37.996 1.00 92.38 641 LEU A N 1
ATOM 4738 C CA . LEU A 1 641 ? 24.974 -12.515 -37.494 1.00 92.38 641 LEU A CA 1
ATOM 4739 C C . LEU A 1 641 ? 25.473 -13.650 -36.599 1.00 92.38 641 LEU A C 1
ATOM 4741 O O . LEU A 1 641 ? 24.886 -13.891 -35.544 1.00 92.38 641 LEU A O 1
ATOM 4745 N N . VAL A 1 642 ? 26.570 -14.312 -36.978 1.00 95.12 642 VAL A N 1
ATOM 4746 C CA . VAL A 1 642 ? 27.211 -15.339 -36.143 1.00 95.12 642 VAL A CA 1
ATOM 4747 C C . VAL A 1 642 ? 27.765 -14.722 -34.860 1.00 95.12 642 VAL A C 1
ATOM 4749 O O . VAL A 1 642 ? 27.534 -15.264 -33.778 1.00 95.12 642 VAL A O 1
ATOM 4752 N N . GLN A 1 643 ? 28.436 -13.570 -34.952 1.00 94.75 643 GLN A N 1
ATOM 4753 C CA . GLN A 1 643 ? 28.944 -12.842 -33.788 1.00 94.75 643 GLN A CA 1
ATOM 4754 C C . GLN A 1 643 ? 27.807 -12.455 -32.826 1.00 94.75 643 GLN A C 1
ATOM 4756 O O . GLN A 1 643 ? 27.885 -12.740 -31.630 1.00 94.75 643 GLN A O 1
ATOM 4761 N N . PHE A 1 644 ? 26.722 -11.871 -33.346 1.00 95.25 644 PHE A N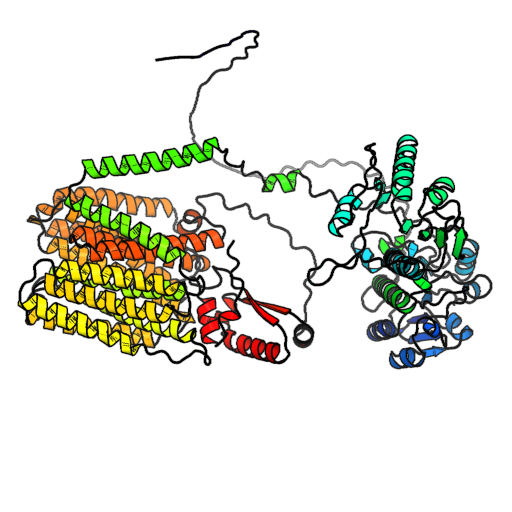 1
ATOM 4762 C CA . PHE A 1 644 ? 25.522 -11.525 -32.581 1.00 95.25 644 PHE A CA 1
ATOM 4763 C C . PHE A 1 644 ? 24.918 -12.757 -31.914 1.00 95.25 644 PHE A C 1
ATOM 4765 O O . PHE A 1 644 ? 24.710 -12.760 -30.703 1.00 95.25 644 PHE A O 1
ATOM 4772 N N . ALA A 1 645 ? 24.685 -13.822 -32.684 1.00 95.81 645 ALA A N 1
ATOM 4773 C CA . ALA A 1 645 ? 24.088 -15.048 -32.177 1.00 95.81 645 ALA A CA 1
ATOM 4774 C C . ALA A 1 645 ? 24.931 -15.662 -31.051 1.00 95.81 645 ALA A C 1
ATOM 4776 O O . ALA A 1 645 ? 24.374 -16.052 -30.026 1.00 95.81 645 ALA A O 1
ATOM 4777 N N . ALA A 1 646 ? 26.259 -15.696 -31.193 1.00 96.38 646 ALA A N 1
ATOM 4778 C CA . ALA A 1 646 ? 27.160 -16.211 -30.165 1.00 96.38 646 ALA A CA 1
ATOM 4779 C C . ALA A 1 646 ? 27.098 -15.372 -28.878 1.00 96.38 646 ALA A C 1
ATOM 4781 O O . ALA A 1 646 ? 26.889 -15.909 -27.786 1.00 96.38 646 ALA A O 1
ATOM 4782 N N . VAL A 1 647 ? 27.223 -14.049 -29.000 1.00 96.31 647 VAL A N 1
ATOM 4783 C CA . VAL A 1 647 ? 27.200 -13.123 -27.859 1.00 96.31 647 VAL A CA 1
ATOM 4784 C C . VAL A 1 647 ? 25.843 -13.146 -27.149 1.00 96.31 647 VAL A C 1
ATOM 4786 O O . VAL A 1 647 ? 25.780 -13.265 -25.920 1.00 96.31 647 VAL A O 1
ATOM 4789 N N . SER A 1 648 ? 24.749 -13.094 -27.908 1.00 96.56 648 SER A N 1
ATOM 4790 C CA . SER A 1 648 ? 23.394 -13.148 -27.364 1.00 96.56 648 SER A CA 1
ATOM 4791 C C . SER A 1 648 ? 23.049 -14.505 -26.767 1.00 96.56 648 SER A C 1
ATOM 4793 O O . SER A 1 648 ? 22.360 -14.546 -25.748 1.00 96.56 648 SER A O 1
ATOM 4795 N N . ALA A 1 649 ? 23.558 -15.613 -27.315 1.00 97.69 649 ALA A N 1
ATOM 4796 C CA . ALA A 1 649 ? 23.387 -16.935 -26.717 1.00 97.69 649 ALA A CA 1
ATOM 4797 C C . ALA A 1 649 ? 24.094 -17.038 -25.357 1.00 97.69 649 ALA A C 1
ATOM 4799 O O . ALA A 1 649 ? 23.506 -17.554 -24.402 1.00 97.69 649 ALA A O 1
ATOM 4800 N N . ILE A 1 650 ? 25.317 -16.507 -25.234 1.00 97.56 650 ILE A N 1
ATOM 4801 C CA . ILE A 1 650 ? 26.053 -16.470 -23.960 1.00 97.56 650 ILE A CA 1
ATOM 4802 C C . ILE A 1 650 ? 25.290 -15.620 -22.940 1.00 97.56 650 ILE A C 1
ATOM 4804 O O . ILE A 1 650 ? 24.944 -16.111 -21.861 1.00 97.56 650 ILE A O 1
ATOM 4808 N N . GLY A 1 651 ? 24.973 -14.370 -23.291 1.00 96.81 651 GLY A N 1
ATOM 4809 C CA . GLY A 1 651 ? 24.251 -13.461 -22.401 1.00 96.81 651 GLY A CA 1
ATOM 4810 C C . GLY A 1 651 ? 22.875 -14.008 -22.013 1.00 96.81 651 GLY A C 1
ATOM 4811 O O . GLY A 1 651 ? 22.537 -14.077 -20.832 1.00 96.81 651 GLY A O 1
ATOM 4812 N N . GLY A 1 652 ? 22.108 -14.499 -22.986 1.00 96.75 652 GLY A N 1
ATOM 4813 C CA . GLY A 1 652 ? 20.785 -15.081 -22.769 1.00 96.75 652 GLY A CA 1
ATOM 4814 C C . GLY A 1 652 ? 20.810 -16.332 -21.886 1.00 96.75 652 GLY A C 1
ATOM 4815 O O . GLY A 1 652 ? 19.935 -16.504 -21.031 1.00 96.75 652 GLY A O 1
ATOM 4816 N N . SER A 1 653 ? 21.839 -17.175 -22.020 1.00 97.25 653 SER A N 1
ATOM 4817 C CA . SER A 1 653 ? 22.038 -18.344 -21.151 1.00 97.25 653 SER A CA 1
ATOM 4818 C C . SER A 1 653 ? 22.300 -17.921 -19.707 1.00 97.25 653 SER A C 1
ATOM 4820 O O . SER A 1 653 ? 21.634 -18.410 -18.792 1.00 97.25 653 SER A O 1
ATOM 4822 N N . VAL A 1 654 ? 23.206 -16.960 -19.496 1.00 96.50 654 VAL A N 1
ATOM 4823 C CA . VAL A 1 654 ? 23.500 -16.403 -18.165 1.00 96.50 654 VAL A CA 1
ATOM 4824 C C . VAL A 1 654 ? 22.244 -15.780 -17.548 1.00 96.50 654 VAL A C 1
ATOM 4826 O O . VAL A 1 654 ? 21.879 -16.123 -16.421 1.00 96.50 654 VAL A O 1
ATOM 4829 N N . GLY A 1 655 ? 21.533 -14.936 -18.300 1.00 95.38 655 GLY A N 1
ATOM 4830 C CA . GLY A 1 655 ? 20.285 -14.307 -17.860 1.00 95.38 655 GLY A CA 1
ATOM 4831 C C . GLY A 1 655 ? 19.215 -15.327 -17.472 1.00 95.38 655 GLY A C 1
ATOM 4832 O O . GLY A 1 655 ? 18.618 -15.231 -16.399 1.00 95.38 655 GLY A O 1
ATOM 4833 N N . THR A 1 656 ? 19.027 -16.366 -18.288 1.00 95.44 656 THR A N 1
ATOM 4834 C CA . THR A 1 656 ? 18.066 -17.447 -18.013 1.00 95.44 656 THR A CA 1
ATOM 4835 C C . THR A 1 656 ? 18.418 -18.214 -16.740 1.00 95.44 656 THR A C 1
ATOM 4837 O O . THR A 1 656 ? 17.533 -18.498 -15.927 1.00 95.44 656 THR A O 1
ATOM 4840 N N . VAL A 1 657 ? 19.697 -18.548 -16.535 1.00 95.88 657 VAL A N 1
ATOM 4841 C CA . VAL A 1 657 ? 20.155 -19.250 -15.325 1.00 95.88 657 VAL A CA 1
ATOM 4842 C C . VAL A 1 657 ? 19.908 -18.400 -14.080 1.00 95.88 657 VAL A C 1
ATOM 4844 O O . VAL A 1 657 ? 19.359 -18.911 -13.101 1.00 95.88 657 VAL A O 1
ATOM 4847 N N . ILE A 1 658 ? 20.243 -17.108 -14.127 1.00 92.56 658 ILE A N 1
ATOM 4848 C CA . ILE A 1 658 ? 19.987 -16.161 -13.032 1.00 92.56 658 ILE A CA 1
ATOM 4849 C C . ILE A 1 658 ? 18.482 -16.081 -12.740 1.00 92.56 658 ILE A C 1
ATOM 4851 O O . ILE A 1 658 ? 18.055 -16.284 -11.601 1.00 92.56 658 ILE A O 1
ATOM 4855 N N . GLY A 1 659 ? 17.664 -15.866 -13.774 1.00 90.56 659 GLY A N 1
ATOM 4856 C CA . GLY A 1 659 ? 16.217 -15.710 -13.631 1.00 90.56 659 GLY A CA 1
ATOM 4857 C C . GLY A 1 659 ? 15.505 -16.952 -13.088 1.00 90.56 659 GLY A C 1
ATOM 4858 O O . GLY A 1 659 ? 14.495 -16.829 -12.393 1.00 90.56 659 GLY A O 1
ATOM 4859 N N . ARG A 1 660 ? 16.031 -18.159 -13.343 1.00 92.06 660 ARG A N 1
ATOM 4860 C CA . ARG A 1 660 ? 15.479 -19.419 -12.809 1.00 92.06 660 ARG A CA 1
ATOM 4861 C C . ARG A 1 660 ? 15.848 -19.688 -11.350 1.00 92.06 660 ARG A C 1
ATOM 4863 O O . ARG A 1 660 ? 15.078 -20.351 -10.665 1.00 92.06 660 ARG A O 1
ATOM 4870 N N . ARG A 1 661 ? 17.000 -19.206 -10.873 1.00 91.06 661 ARG A N 1
ATOM 4871 C CA . ARG A 1 661 ? 17.508 -19.516 -9.520 1.00 91.06 661 ARG A CA 1
ATOM 4872 C C . ARG A 1 661 ? 17.004 -18.574 -8.426 1.00 91.06 661 ARG A C 1
ATOM 4874 O O . ARG A 1 661 ? 17.050 -18.928 -7.257 1.00 91.06 661 ARG A O 1
ATOM 4881 N N . ILE A 1 662 ? 16.510 -17.404 -8.807 1.00 87.88 662 ILE A N 1
ATOM 4882 C CA . ILE A 1 662 ? 15.999 -16.374 -7.898 1.00 87.88 662 ILE A CA 1
ATOM 4883 C C . ILE A 1 662 ? 14.767 -16.814 -7.113 1.00 87.88 662 ILE A C 1
ATOM 4885 O O . ILE A 1 662 ? 13.870 -17.451 -7.671 1.00 87.88 662 ILE A O 1
ATOM 4889 N N . THR A 1 663 ? 14.680 -16.411 -5.850 1.00 86.69 663 THR A N 1
ATOM 4890 C CA . THR A 1 663 ? 13.462 -16.545 -5.034 1.00 86.69 663 THR A CA 1
ATOM 4891 C C . THR A 1 663 ? 12.667 -15.232 -4.999 1.00 86.69 663 THR A C 1
ATOM 4893 O O . THR A 1 663 ? 13.227 -14.158 -5.221 1.00 86.69 663 THR A O 1
ATOM 4896 N N . ALA A 1 664 ? 11.360 -15.278 -4.707 1.00 81.06 664 ALA A N 1
ATOM 4897 C CA . ALA A 1 664 ? 10.517 -14.072 -4.660 1.00 81.06 664 ALA A CA 1
ATOM 4898 C C . ALA A 1 664 ? 10.957 -13.067 -3.572 1.00 81.06 664 ALA A C 1
ATOM 4900 O O . ALA A 1 664 ? 10.805 -11.853 -3.722 1.00 81.06 664 ALA A O 1
ATOM 4901 N N . ILE A 1 665 ? 11.567 -13.561 -2.490 1.00 85.75 665 ILE A N 1
ATOM 4902 C CA . ILE A 1 665 ? 12.148 -12.730 -1.424 1.00 85.75 665 ILE A CA 1
ATOM 4903 C C . ILE A 1 665 ? 13.365 -11.950 -1.943 1.00 85.75 665 ILE A C 1
ATOM 4905 O O . ILE A 1 665 ? 13.557 -10.796 -1.564 1.00 85.75 665 ILE A O 1
ATOM 4909 N N . GLU A 1 666 ? 14.158 -12.559 -2.829 1.00 88.88 666 GLU A N 1
ATOM 4910 C CA . GLU A 1 666 ? 15.393 -11.987 -3.380 1.00 88.88 666 GLU A CA 1
ATOM 4911 C C . GLU A 1 666 ? 15.187 -11.110 -4.622 1.00 88.88 666 GLU A C 1
ATOM 4913 O O . GLU A 1 666 ? 16.136 -10.542 -5.177 1.00 88.88 666 GLU A O 1
ATOM 4918 N N . LEU A 1 667 ? 13.939 -10.986 -5.067 1.00 87.69 667 LEU A N 1
ATOM 4919 C CA . LEU A 1 667 ? 13.567 -10.205 -6.234 1.00 87.69 667 LEU A CA 1
ATOM 4920 C C . LEU A 1 667 ? 14.042 -8.737 -6.165 1.00 87.69 667 LEU A C 1
ATOM 4922 O O . LEU A 1 667 ? 14.582 -8.263 -7.167 1.00 87.69 667 LEU A O 1
ATOM 4926 N N . PRO A 1 668 ? 13.931 -8.010 -5.028 1.00 89.06 668 PRO A N 1
ATOM 4927 C CA . PRO A 1 668 ? 14.321 -6.604 -4.970 1.00 89.06 668 PRO A CA 1
ATOM 4928 C C . PRO A 1 668 ? 15.787 -6.346 -5.300 1.00 89.06 668 PRO A C 1
ATOM 4930 O O . PRO A 1 668 ? 16.090 -5.487 -6.130 1.00 89.06 668 PRO A O 1
ATOM 4933 N N . GLN A 1 669 ? 16.706 -7.100 -4.690 1.00 91.25 669 GLN A N 1
ATOM 4934 C CA . GLN A 1 669 ? 18.126 -6.921 -4.972 1.00 91.25 669 GLN A CA 1
ATOM 4935 C C . GLN A 1 669 ? 18.453 -7.312 -6.413 1.00 91.25 669 GLN A C 1
ATOM 4937 O O . GLN A 1 669 ? 19.276 -6.665 -7.051 1.00 91.25 669 GLN A O 1
ATOM 4942 N N . MET A 1 670 ? 17.784 -8.321 -6.964 1.00 90.81 670 MET A N 1
ATOM 4943 C CA . MET A 1 670 ? 18.099 -8.790 -8.306 1.00 90.81 670 MET A CA 1
ATOM 4944 C C . MET A 1 670 ? 17.592 -7.861 -9.399 1.00 90.81 670 MET A C 1
ATOM 4946 O O . MET A 1 670 ? 18.301 -7.655 -10.378 1.00 90.81 670 MET A O 1
ATOM 4950 N N . VAL A 1 671 ? 16.439 -7.222 -9.205 1.00 89.00 671 VAL A N 1
ATOM 4951 C CA . VAL A 1 671 ? 16.005 -6.123 -10.078 1.00 89.00 671 VAL A CA 1
ATOM 4952 C C . VAL A 1 671 ? 17.004 -4.965 -10.023 1.00 89.00 671 VAL A C 1
ATOM 4954 O O . VAL A 1 671 ? 17.384 -4.448 -11.069 1.00 89.00 671 VAL A O 1
ATOM 4957 N N . ALA A 1 672 ? 17.518 -4.610 -8.838 1.00 92.12 672 ALA A N 1
ATOM 4958 C CA . ALA A 1 672 ? 18.593 -3.621 -8.745 1.00 92.12 672 ALA A CA 1
ATOM 4959 C C . ALA A 1 672 ? 19.854 -4.076 -9.509 1.00 92.12 672 ALA A C 1
ATOM 4961 O O . ALA A 1 672 ? 20.398 -3.317 -10.304 1.00 92.12 672 ALA A O 1
ATOM 4962 N N . ALA A 1 673 ? 20.292 -5.328 -9.359 1.00 93.88 673 ALA A N 1
ATOM 4963 C CA . ALA A 1 673 ? 21.437 -5.845 -10.109 1.00 93.88 673 ALA A CA 1
ATOM 4964 C C . ALA A 1 673 ? 21.224 -5.758 -11.632 1.00 93.88 673 ALA A C 1
ATOM 4966 O O . ALA A 1 673 ? 22.128 -5.343 -12.355 1.00 93.88 673 ALA A O 1
ATOM 4967 N N . LEU A 1 674 ? 20.027 -6.075 -12.123 1.00 90.25 674 LEU A N 1
ATOM 4968 C CA . LEU A 1 674 ? 19.706 -6.024 -13.548 1.00 90.25 674 LEU A CA 1
ATOM 4969 C C . LEU A 1 674 ? 19.650 -4.589 -14.108 1.00 90.25 674 LEU A C 1
ATOM 4971 O O . LEU A 1 674 ? 20.190 -4.346 -15.185 1.00 90.25 674 LEU A O 1
ATOM 4975 N N . HIS A 1 675 ? 19.164 -3.599 -13.349 1.00 92.00 675 HIS A N 1
ATOM 4976 C CA . HIS A 1 675 ? 19.276 -2.189 -13.760 1.00 92.00 675 HIS A CA 1
ATOM 4977 C C . HIS A 1 675 ? 20.734 -1.729 -13.901 1.00 92.00 675 HIS A C 1
ATOM 4979 O O . HIS A 1 675 ? 21.041 -0.897 -14.757 1.00 92.00 675 HIS A O 1
ATOM 4985 N N . SER A 1 676 ? 21.649 -2.277 -13.088 1.00 95.62 676 SER A N 1
ATOM 4986 C CA . SER A 1 676 ? 23.075 -1.960 -13.223 1.00 95.62 676 SER A CA 1
ATOM 4987 C C . SER A 1 676 ? 23.625 -2.421 -14.578 1.00 95.62 676 SER A C 1
ATOM 4989 O O . SER A 1 676 ? 24.363 -1.679 -15.222 1.00 95.62 676 SER A O 1
ATOM 4991 N N . VAL A 1 677 ? 23.190 -3.591 -15.058 1.00 95.19 677 VAL A N 1
ATOM 4992 C CA . VAL A 1 677 ? 23.580 -4.150 -16.361 1.00 95.19 677 VAL A CA 1
ATOM 4993 C C . VAL A 1 677 ? 23.152 -3.220 -17.499 1.00 95.19 677 VAL A C 1
ATOM 4995 O O . VAL A 1 677 ? 23.950 -2.949 -18.394 1.00 95.19 677 VAL A O 1
ATOM 4998 N N . VAL A 1 678 ? 21.940 -2.662 -17.424 1.00 95.38 678 VAL A N 1
ATOM 4999 C CA . VAL A 1 678 ? 21.427 -1.682 -18.402 1.00 95.38 678 VAL A CA 1
ATOM 5000 C C . VAL A 1 678 ? 22.242 -0.394 -18.377 1.00 95.38 678 VAL A C 1
ATOM 5002 O O . VAL A 1 678 ? 22.664 0.089 -19.424 1.00 95.38 678 VAL A O 1
ATOM 5005 N N . GLY A 1 679 ? 22.498 0.149 -17.182 1.00 96.44 679 GLY A N 1
ATOM 5006 C CA . GLY A 1 679 ? 23.289 1.369 -17.025 1.00 96.44 679 GLY A CA 1
ATOM 5007 C C . GLY A 1 679 ? 24.700 1.219 -17.595 1.00 96.44 679 GLY A C 1
ATOM 5008 O O . GLY A 1 679 ? 25.178 2.108 -18.297 1.00 96.44 679 GLY A O 1
ATOM 5009 N N . LEU A 1 680 ? 25.342 0.071 -17.355 1.00 97.81 680 LEU A N 1
ATOM 5010 C CA . LEU A 1 680 ? 26.656 -0.224 -17.918 1.00 97.81 680 LEU A CA 1
ATOM 5011 C C . LEU A 1 680 ? 26.598 -0.378 -19.442 1.00 97.81 680 LEU A C 1
ATOM 5013 O O . LEU A 1 680 ? 27.414 0.226 -20.126 1.00 97.81 680 LEU A O 1
ATOM 5017 N N . ALA A 1 681 ? 25.627 -1.117 -19.986 1.00 97.31 681 ALA A N 1
ATOM 5018 C CA . ALA A 1 681 ? 25.461 -1.265 -21.434 1.00 97.31 681 ALA A CA 1
ATOM 5019 C C . ALA A 1 681 ? 25.271 0.091 -22.142 1.00 97.31 681 ALA A C 1
ATOM 5021 O O . ALA A 1 681 ? 25.900 0.336 -23.172 1.00 97.31 681 ALA A O 1
ATOM 5022 N N . ALA A 1 682 ? 24.500 1.011 -21.552 1.00 96.94 682 ALA A N 1
ATOM 5023 C CA . ALA A 1 682 ? 24.325 2.367 -22.075 1.00 96.94 682 ALA A CA 1
ATOM 5024 C C . ALA A 1 682 ? 25.637 3.177 -22.061 1.00 96.94 682 ALA A C 1
ATOM 5026 O O . ALA A 1 682 ? 25.940 3.879 -23.028 1.00 96.94 682 ALA A O 1
ATOM 5027 N N . VAL A 1 683 ? 26.452 3.048 -21.001 1.00 98.12 683 VAL A N 1
ATOM 5028 C CA . VAL A 1 683 ? 27.797 3.655 -20.936 1.00 98.12 683 VAL A CA 1
ATOM 5029 C C . VAL A 1 683 ? 28.683 3.111 -22.054 1.00 98.12 683 VAL A C 1
ATOM 5031 O O . VAL A 1 683 ? 29.271 3.897 -22.795 1.00 98.12 683 VAL A O 1
ATOM 5034 N N . LEU A 1 684 ? 28.755 1.783 -22.206 1.00 97.62 684 LEU A N 1
ATOM 5035 C CA . LEU A 1 684 ? 29.590 1.149 -23.231 1.00 97.62 684 LEU A CA 1
ATOM 5036 C C . LEU A 1 684 ? 29.157 1.579 -24.635 1.00 97.62 684 LEU A C 1
ATOM 5038 O O . LEU A 1 684 ? 30.007 1.972 -25.427 1.00 97.62 684 LEU A O 1
ATOM 5042 N N . THR A 1 685 ? 27.852 1.581 -24.915 1.00 96.12 685 THR A N 1
ATOM 5043 C CA . THR A 1 685 ? 27.292 1.975 -26.218 1.00 96.12 685 THR A CA 1
ATOM 5044 C C . THR A 1 685 ? 27.560 3.441 -26.532 1.00 96.12 685 THR A C 1
ATOM 5046 O O . THR A 1 685 ? 28.011 3.762 -27.628 1.00 96.12 685 THR A O 1
ATOM 5049 N N . SER A 1 686 ? 27.359 4.334 -25.560 1.00 95.81 686 SER A N 1
ATOM 5050 C CA . SER A 1 686 ? 27.592 5.771 -25.742 1.00 95.81 686 SER A CA 1
ATOM 5051 C C . SER A 1 686 ? 29.065 6.083 -26.019 1.00 95.81 686 SER A C 1
ATOM 5053 O O . SER A 1 686 ? 29.378 6.897 -26.886 1.00 95.81 686 SER A O 1
ATOM 5055 N N . ILE A 1 687 ? 29.985 5.406 -25.320 1.00 95.88 687 ILE A N 1
ATOM 5056 C CA . ILE A 1 687 ? 31.427 5.542 -25.566 1.00 95.88 687 ILE A CA 1
ATOM 5057 C C . ILE A 1 687 ? 31.794 4.977 -26.936 1.00 95.88 687 ILE A C 1
ATOM 5059 O O . ILE A 1 687 ? 32.488 5.636 -27.709 1.00 95.88 687 ILE A O 1
ATOM 5063 N N . ALA A 1 688 ? 31.322 3.770 -27.241 1.00 94.69 688 ALA A N 1
ATOM 5064 C CA . ALA A 1 688 ? 31.617 3.088 -28.490 1.00 94.69 688 ALA A CA 1
ATOM 5065 C C . ALA A 1 688 ? 31.155 3.908 -29.699 1.00 94.69 688 ALA A C 1
ATOM 5067 O O . ALA A 1 688 ? 31.927 4.101 -30.633 1.00 94.69 688 ALA A O 1
ATOM 5068 N N . SER A 1 689 ? 29.931 4.436 -29.645 1.00 93.75 689 SER A N 1
ATOM 5069 C CA . SER A 1 689 ? 29.323 5.216 -30.721 1.00 93.75 689 SER A CA 1
ATOM 5070 C C . SER A 1 689 ? 30.137 6.462 -31.064 1.00 93.75 689 SER A C 1
ATOM 5072 O O . SER A 1 689 ? 30.415 6.710 -32.233 1.00 93.75 689 SER A O 1
ATOM 5074 N N . VAL A 1 690 ? 30.594 7.211 -30.053 1.00 92.56 690 VAL A N 1
ATOM 5075 C CA . VAL A 1 690 ? 31.443 8.388 -30.285 1.00 92.56 690 VAL A CA 1
ATOM 5076 C C . VAL A 1 690 ? 32.791 7.972 -30.862 1.00 92.56 690 VAL A C 1
ATOM 5078 O O . VAL A 1 690 ? 33.244 8.563 -31.835 1.00 92.56 690 VAL A O 1
ATOM 5081 N N . LEU A 1 691 ? 33.439 6.956 -30.284 1.00 92.12 691 LEU A N 1
ATOM 5082 C CA . LEU A 1 691 ? 34.781 6.534 -30.697 1.00 92.12 691 LEU A CA 1
ATOM 5083 C C . LEU A 1 691 ? 34.823 5.834 -32.062 1.00 92.12 691 LEU A C 1
ATOM 5085 O O . LEU A 1 691 ? 35.908 5.717 -32.631 1.00 92.12 691 LEU A O 1
ATOM 5089 N N . ALA A 1 692 ? 33.684 5.368 -32.577 1.00 89.31 692 ALA A N 1
ATOM 5090 C CA . ALA A 1 692 ? 33.589 4.748 -33.893 1.00 89.31 692 ALA A CA 1
ATOM 5091 C C . ALA A 1 692 ? 33.845 5.751 -35.031 1.00 89.31 692 ALA A C 1
ATOM 5093 O O . ALA A 1 692 ? 34.556 5.408 -35.973 1.00 89.31 692 ALA A O 1
ATOM 5094 N N . ASP A 1 693 ? 33.326 6.981 -34.928 1.00 83.12 693 ASP A N 1
ATOM 5095 C CA . ASP A 1 693 ? 33.555 8.047 -35.916 1.00 83.12 693 ASP A CA 1
ATOM 5096 C C . ASP A 1 693 ? 33.434 9.451 -35.289 1.00 83.12 693 ASP A C 1
ATOM 5098 O O . ASP A 1 693 ? 32.440 10.165 -35.433 1.00 83.12 693 ASP A O 1
ATOM 5102 N N . VAL A 1 694 ? 34.479 9.858 -34.561 1.00 78.94 694 VAL A N 1
ATOM 5103 C CA . VAL A 1 694 ? 34.519 11.137 -33.824 1.00 78.94 694 VAL A CA 1
ATOM 5104 C C . VAL A 1 694 ? 34.481 12.354 -34.760 1.00 78.94 694 VAL A C 1
ATOM 5106 O O . VAL A 1 694 ? 33.959 13.401 -34.380 1.00 78.94 694 VAL A O 1
ATOM 5109 N N . GLY A 1 695 ? 35.030 12.232 -35.974 1.00 69.81 695 GLY A N 1
ATOM 5110 C CA . GLY A 1 695 ? 35.190 13.349 -36.912 1.00 69.81 695 GLY A CA 1
ATOM 5111 C C . GLY A 1 695 ? 33.887 13.796 -37.580 1.00 69.81 695 GLY A C 1
ATOM 5112 O O . GLY A 1 695 ? 33.766 14.963 -37.947 1.00 69.81 695 GLY A O 1
ATOM 5113 N N . HIS A 1 696 ? 32.905 12.897 -37.694 1.00 77.06 696 HIS A N 1
ATOM 5114 C CA . HIS A 1 696 ? 31.601 13.174 -38.311 1.00 77.06 696 HIS A CA 1
ATOM 5115 C C . HIS A 1 696 ? 30.448 13.241 -37.295 1.00 77.06 696 HIS A C 1
ATOM 5117 O O . HIS A 1 696 ? 29.289 13.427 -37.677 1.00 77.06 696 HIS A O 1
ATOM 5123 N N . ALA A 1 697 ? 30.737 13.113 -35.996 1.00 82.00 697 ALA A N 1
ATOM 5124 C CA . ALA A 1 697 ? 29.725 13.169 -34.952 1.00 82.00 697 ALA A CA 1
ATOM 5125 C C . ALA A 1 697 ? 29.107 14.575 -34.845 1.00 82.00 697 ALA A C 1
ATOM 5127 O O . ALA A 1 697 ? 29.787 15.567 -34.576 1.00 82.00 697 ALA A O 1
ATOM 5128 N N . SER A 1 698 ? 27.786 14.666 -35.012 1.00 87.50 698 SER A N 1
ATOM 5129 C CA . SER A 1 698 ? 27.060 15.926 -34.823 1.00 87.50 698 SER A CA 1
ATOM 5130 C C . SER A 1 698 ? 27.100 16.393 -33.361 1.00 87.50 698 SER A C 1
ATOM 5132 O O . SER A 1 698 ? 27.210 15.589 -32.433 1.00 87.50 698 SER A O 1
ATOM 5134 N N . THR A 1 699 ? 26.912 17.695 -33.121 1.00 87.44 699 THR A N 1
ATOM 5135 C CA . THR A 1 699 ? 26.791 18.246 -31.758 1.00 87.44 699 THR A CA 1
ATOM 5136 C C . THR A 1 699 ? 25.704 17.540 -30.947 1.00 87.44 699 THR A C 1
ATOM 5138 O O . THR A 1 699 ? 25.890 17.296 -29.757 1.00 87.44 699 THR A O 1
ATOM 5141 N N . LEU A 1 700 ? 24.586 17.180 -31.592 1.00 87.00 700 LEU A N 1
ATOM 5142 C CA . LEU A 1 700 ? 23.516 16.421 -30.951 1.00 87.00 700 LEU A CA 1
ATOM 5143 C C . LEU A 1 700 ? 24.032 15.065 -30.467 1.00 87.00 700 LEU A C 1
ATOM 5145 O O . LEU A 1 700 ? 23.882 14.767 -29.288 1.00 87.00 700 LEU A O 1
ATOM 5149 N N . HIS A 1 701 ? 24.689 14.308 -31.353 1.00 90.19 701 HIS A N 1
ATOM 5150 C CA . HIS A 1 701 ? 25.259 12.998 -31.046 1.00 90.19 701 HIS A CA 1
ATOM 5151 C C . HIS A 1 701 ? 26.224 13.062 -29.857 1.00 90.19 701 HIS A C 1
ATOM 5153 O O . HIS A 1 701 ? 26.105 12.273 -28.922 1.00 90.19 701 HIS A O 1
ATOM 5159 N N . LEU A 1 702 ? 27.135 14.043 -29.852 1.00 91.81 702 LEU A N 1
ATOM 5160 C CA . LEU A 1 702 ? 28.093 14.250 -28.764 1.00 91.81 702 LEU A CA 1
ATOM 5161 C C . LEU A 1 702 ? 27.383 14.548 -27.436 1.00 91.81 702 LEU A C 1
ATOM 5163 O O . LEU A 1 702 ? 27.645 13.889 -26.429 1.00 91.81 702 LEU A O 1
ATOM 5167 N N . VAL A 1 703 ? 26.452 15.506 -27.420 1.00 92.00 703 VAL A N 1
ATOM 5168 C CA . VAL A 1 703 ? 25.712 15.868 -26.199 1.00 92.00 703 VAL A CA 1
ATOM 5169 C C . VAL A 1 703 ? 24.937 14.668 -25.654 1.00 92.00 703 VAL A C 1
ATOM 5171 O O . VAL A 1 703 ? 25.011 14.372 -24.461 1.00 92.00 703 VAL A O 1
ATOM 5174 N N . THR A 1 704 ? 24.218 13.943 -26.511 1.00 93.06 704 THR A N 1
ATOM 5175 C CA . THR A 1 704 ? 23.385 12.813 -26.084 1.00 93.06 704 THR A CA 1
ATOM 5176 C C . THR A 1 704 ? 24.218 11.614 -25.651 1.00 93.06 704 THR A C 1
ATOM 5178 O O . THR A 1 704 ? 23.870 10.986 -24.656 1.00 93.06 704 THR A O 1
ATOM 5181 N N . ALA A 1 705 ? 25.357 11.346 -26.298 1.00 94.69 705 ALA A N 1
ATOM 5182 C CA . ALA A 1 705 ? 26.295 10.313 -25.862 1.00 94.69 705 ALA A CA 1
ATOM 5183 C C . ALA A 1 705 ? 26.894 10.636 -24.483 1.00 94.69 705 ALA A C 1
ATOM 5185 O O . ALA A 1 705 ? 26.949 9.778 -23.601 1.00 94.69 705 ALA A O 1
ATOM 5186 N N . TYR A 1 706 ? 27.286 11.894 -24.249 1.00 96.69 706 TYR A N 1
ATOM 5187 C CA . TYR A 1 706 ? 27.797 12.324 -22.946 1.00 96.69 706 TYR A CA 1
ATOM 5188 C C . TYR A 1 706 ? 26.737 12.159 -21.844 1.00 96.69 706 TYR A C 1
ATOM 5190 O O . TYR A 1 706 ? 27.031 11.658 -20.754 1.00 96.69 706 TYR A O 1
ATOM 5198 N N . LEU A 1 707 ? 25.484 12.530 -22.130 1.00 96.25 707 LEU A N 1
ATOM 5199 C CA . LEU A 1 707 ? 24.361 12.304 -21.217 1.00 96.25 707 LEU A CA 1
ATOM 5200 C C . LEU A 1 707 ? 24.078 10.809 -21.004 1.00 96.25 707 LEU A C 1
ATOM 5202 O O . LEU A 1 707 ? 23.796 10.415 -19.874 1.00 96.25 707 LEU A O 1
ATOM 5206 N N . GLY A 1 708 ? 24.209 9.977 -22.039 1.00 96.62 708 GLY A N 1
ATOM 5207 C CA . GLY A 1 708 ? 24.093 8.520 -21.950 1.00 96.62 708 GLY A CA 1
ATOM 5208 C C . GLY A 1 708 ? 25.110 7.912 -20.981 1.00 96.62 708 GLY A C 1
ATOM 5209 O O . GLY A 1 708 ? 24.730 7.151 -20.089 1.00 96.62 708 GLY A O 1
ATOM 5210 N N . VAL A 1 709 ? 26.379 8.337 -21.055 1.00 97.81 709 VAL A N 1
ATOM 5211 C CA . VAL A 1 709 ? 27.422 7.943 -20.087 1.00 97.81 709 VAL A CA 1
ATOM 5212 C C . VAL A 1 709 ? 27.097 8.433 -18.673 1.00 97.81 709 VAL A C 1
ATOM 5214 O O . VAL A 1 709 ? 27.227 7.672 -17.714 1.00 97.81 709 VAL A O 1
ATOM 5217 N N . LEU A 1 710 ? 26.632 9.677 -18.528 1.00 97.56 710 LEU A N 1
ATOM 5218 C CA . LEU A 1 710 ? 26.316 10.262 -17.222 1.00 97.56 710 LEU A CA 1
ATOM 5219 C C . LEU A 1 710 ? 25.160 9.529 -16.528 1.00 97.56 710 LEU A C 1
ATOM 5221 O O . LEU A 1 710 ? 25.270 9.110 -15.371 1.00 97.56 710 LEU A O 1
ATOM 5225 N N . ILE A 1 711 ? 24.041 9.363 -17.234 1.00 97.75 711 ILE A N 1
ATOM 5226 C CA . ILE A 1 711 ? 22.834 8.718 -16.705 1.00 97.75 711 ILE A CA 1
ATOM 5227 C C . ILE A 1 711 ? 23.094 7.223 -16.495 1.00 97.75 711 ILE A C 1
ATOM 5229 O O . ILE A 1 711 ? 22.791 6.694 -15.421 1.00 97.75 711 ILE A O 1
ATOM 5233 N N . GLY A 1 712 ? 23.711 6.550 -17.471 1.00 97.50 712 GLY A N 1
ATOM 5234 C CA . GLY A 1 712 ? 24.069 5.135 -17.380 1.00 97.50 712 GLY A CA 1
ATOM 5235 C C . GLY A 1 712 ? 25.047 4.852 -16.239 1.00 97.50 712 GLY A C 1
ATOM 5236 O O . GLY A 1 712 ? 24.837 3.919 -15.465 1.00 97.50 712 GLY A O 1
ATOM 5237 N N . GLY A 1 713 ? 26.053 5.709 -16.043 1.00 97.88 713 GLY A N 1
ATOM 5238 C CA . GLY A 1 713 ? 27.051 5.547 -14.988 1.00 97.88 713 GLY A CA 1
ATOM 5239 C C . GLY A 1 713 ? 26.496 5.751 -13.580 1.00 97.88 713 GLY A C 1
ATOM 5240 O O . GLY A 1 713 ? 26.785 4.954 -12.686 1.00 97.88 713 GLY A O 1
ATOM 5241 N N . VAL A 1 714 ? 25.635 6.759 -13.387 1.00 97.94 714 VAL A N 1
ATOM 5242 C CA . VAL A 1 714 ? 24.897 6.940 -12.123 1.00 97.94 714 VAL A CA 1
ATOM 5243 C C . VAL A 1 714 ? 23.987 5.738 -11.854 1.00 97.94 714 VAL A C 1
ATOM 5245 O O . VAL A 1 714 ? 23.904 5.269 -10.717 1.00 97.94 714 VAL A O 1
ATOM 5248 N N . THR A 1 715 ? 23.332 5.221 -12.898 1.00 97.69 715 THR A N 1
ATOM 5249 C CA . THR A 1 715 ? 22.451 4.050 -12.805 1.00 97.69 715 THR A CA 1
ATOM 5250 C C . THR A 1 715 ? 23.230 2.799 -12.418 1.00 97.69 715 THR A C 1
ATOM 5252 O O . THR A 1 715 ? 22.804 2.087 -11.511 1.00 97.69 715 THR A O 1
ATOM 5255 N N . PHE A 1 716 ? 24.384 2.553 -13.043 1.00 98.00 716 PHE A N 1
ATOM 5256 C CA . PHE A 1 716 ? 25.238 1.397 -12.778 1.00 98.00 716 PHE A CA 1
ATOM 5257 C C . PHE A 1 716 ? 25.655 1.320 -11.308 1.00 98.00 716 PHE A C 1
ATOM 5259 O O . PHE A 1 716 ? 25.296 0.372 -10.604 1.00 98.00 716 PHE A O 1
ATOM 5266 N N . THR A 1 717 ? 26.360 2.336 -10.805 1.00 97.94 717 THR A N 1
ATOM 5267 C CA . THR A 1 717 ? 26.891 2.284 -9.436 1.00 97.94 717 THR A CA 1
ATOM 5268 C C . THR A 1 717 ? 25.815 2.469 -8.380 1.00 97.94 717 THR A C 1
ATOM 5270 O O . THR A 1 717 ? 25.867 1.802 -7.346 1.00 97.94 717 THR A O 1
ATOM 5273 N N . GLY A 1 718 ? 24.803 3.305 -8.635 1.00 97.31 718 GLY A N 1
ATOM 5274 C CA . GLY A 1 718 ? 23.662 3.441 -7.732 1.00 97.31 718 GLY A CA 1
ATOM 5275 C C . GLY A 1 718 ? 22.930 2.112 -7.549 1.00 97.31 718 GLY A C 1
ATOM 5276 O O . GLY A 1 718 ? 22.647 1.700 -6.422 1.00 97.31 718 GLY A O 1
ATOM 5277 N N . SER A 1 719 ? 22.719 1.381 -8.644 1.00 97.31 719 SER A N 1
ATOM 5278 C CA . SER A 1 719 ? 22.042 0.084 -8.620 1.00 97.31 719 SER A CA 1
ATOM 5279 C C . SER A 1 719 ? 22.873 -1.006 -7.941 1.00 97.31 719 SER A C 1
ATOM 5281 O O . SER A 1 719 ? 22.317 -1.818 -7.202 1.00 97.31 719 SER A O 1
ATOM 5283 N N . ILE A 1 720 ? 24.203 -0.988 -8.093 1.00 97.94 720 ILE A N 1
ATOM 5284 C CA . ILE A 1 720 ? 25.104 -1.872 -7.334 1.00 97.94 720 ILE A CA 1
ATOM 5285 C C . ILE A 1 720 ? 24.991 -1.603 -5.830 1.00 97.94 720 ILE A C 1
ATOM 5287 O O . ILE A 1 720 ? 24.861 -2.543 -5.047 1.00 97.94 720 ILE A O 1
ATOM 5291 N N . VAL A 1 721 ? 25.006 -0.337 -5.401 1.00 97.12 721 VAL A N 1
ATOM 5292 C CA . VAL A 1 721 ? 24.865 0.004 -3.974 1.00 97.12 721 VAL A CA 1
ATOM 5293 C C . VAL A 1 721 ? 23.498 -0.426 -3.439 1.00 97.12 721 VAL A C 1
ATOM 5295 O O . VAL A 1 721 ? 23.427 -1.001 -2.351 1.00 97.12 721 VAL A O 1
ATOM 5298 N N . ALA A 1 722 ? 22.425 -0.206 -4.204 1.00 96.38 722 ALA A N 1
ATOM 5299 C CA . ALA A 1 722 ? 21.088 -0.674 -3.849 1.00 96.38 722 ALA A CA 1
ATOM 5300 C C . ALA A 1 722 ? 21.048 -2.207 -3.703 1.00 96.38 722 ALA A C 1
ATOM 5302 O O . ALA A 1 722 ? 20.581 -2.707 -2.678 1.00 96.38 722 ALA A O 1
ATOM 5303 N N . PHE A 1 723 ? 21.616 -2.953 -4.661 1.00 96.00 723 PHE A N 1
ATOM 5304 C CA . PHE A 1 723 ? 21.771 -4.410 -4.580 1.00 96.00 723 PHE A CA 1
ATOM 5305 C C . PHE A 1 723 ? 22.509 -4.829 -3.303 1.00 96.00 723 PHE A C 1
ATOM 5307 O O . PHE A 1 723 ? 21.998 -5.653 -2.545 1.00 96.00 723 PHE A O 1
ATOM 5314 N N . LEU A 1 724 ? 23.675 -4.237 -3.022 1.00 96.25 724 LEU A N 1
ATOM 5315 C CA . LEU A 1 724 ? 24.492 -4.596 -1.861 1.00 96.25 724 LEU A CA 1
ATOM 5316 C C . LEU A 1 724 ? 23.759 -4.342 -0.538 1.00 96.25 724 LEU A C 1
ATOM 5318 O O . LEU A 1 724 ? 23.823 -5.181 0.362 1.00 96.25 724 LEU A O 1
ATOM 5322 N N . LYS A 1 725 ? 23.029 -3.227 -0.417 1.00 94.94 725 LYS A N 1
ATOM 5323 C CA . LYS A 1 725 ? 22.232 -2.911 0.780 1.00 94.94 725 LYS A CA 1
ATOM 5324 C C . LYS A 1 725 ? 21.052 -3.858 0.961 1.00 94.94 725 LYS A C 1
ATOM 5326 O O . LYS A 1 725 ? 20.822 -4.349 2.064 1.00 94.94 725 LYS A O 1
ATOM 5331 N N . LEU A 1 726 ? 20.313 -4.143 -0.110 1.00 92.69 726 LEU A N 1
ATOM 5332 C CA . LEU A 1 726 ? 19.156 -5.044 -0.068 1.00 92.69 726 LEU A CA 1
ATOM 5333 C C . LEU A 1 726 ? 19.569 -6.491 0.225 1.00 92.69 726 LEU A C 1
ATOM 5335 O O . LEU A 1 726 ? 18.882 -7.176 0.984 1.00 92.69 726 LEU A O 1
ATOM 5339 N N . ALA A 1 727 ? 20.715 -6.916 -0.311 1.00 91.62 727 ALA A N 1
ATOM 5340 C CA . ALA A 1 727 ? 21.325 -8.218 -0.055 1.00 91.62 727 ALA A CA 1
ATOM 5341 C C . ALA A 1 727 ? 21.991 -8.326 1.331 1.00 91.62 727 ALA A C 1
ATOM 5343 O O . ALA A 1 727 ? 22.524 -9.382 1.663 1.00 91.62 727 ALA A O 1
ATOM 5344 N N . GLY A 1 728 ? 22.019 -7.249 2.127 1.00 91.19 728 GLY A N 1
ATOM 5345 C CA . GLY A 1 728 ? 22.686 -7.228 3.433 1.00 91.19 728 GLY A CA 1
ATOM 5346 C C . GLY A 1 728 ? 24.216 -7.320 3.364 1.00 91.19 728 GLY A C 1
ATOM 5347 O O . GLY A 1 728 ? 24.858 -7.558 4.381 1.00 91.19 728 GLY A O 1
ATOM 5348 N N . ARG A 1 729 ? 24.812 -7.122 2.179 1.00 94.38 729 ARG A N 1
ATOM 5349 C CA . ARG A 1 729 ? 26.271 -7.078 1.960 1.00 94.38 729 ARG A CA 1
ATOM 5350 C C . ARG A 1 729 ? 26.874 -5.695 2.230 1.00 94.38 729 ARG A C 1
ATOM 5352 O O . ARG A 1 729 ? 28.089 -5.553 2.282 1.00 94.38 729 ARG A O 1
ATOM 5359 N N . MET A 1 730 ? 26.029 -4.681 2.396 1.00 94.69 730 MET A N 1
ATOM 5360 C CA . MET A 1 730 ? 26.372 -3.339 2.867 1.00 94.69 730 MET A CA 1
ATOM 5361 C C . MET A 1 730 ? 25.401 -2.939 3.985 1.00 94.69 730 MET A C 1
ATOM 5363 O O . MET A 1 730 ? 24.240 -3.348 3.973 1.00 94.69 730 MET A O 1
ATOM 5367 N N . SER A 1 731 ? 25.863 -2.126 4.942 1.00 93.06 731 SER A N 1
ATOM 5368 C CA . SER A 1 731 ? 25.022 -1.614 6.032 1.00 93.06 731 SER A CA 1
ATOM 5369 C C . SER A 1 731 ? 23.771 -0.902 5.505 1.00 93.06 731 SER A C 1
ATOM 5371 O O . SER A 1 731 ? 23.834 -0.094 4.577 1.00 93.06 731 SER A O 1
ATOM 5373 N N . SER A 1 732 ? 22.630 -1.173 6.140 1.00 89.38 732 SER A N 1
ATOM 5374 C CA . SER A 1 732 ? 21.353 -0.516 5.849 1.00 89.38 732 SER A CA 1
ATOM 5375 C C . SER A 1 732 ? 21.281 0.917 6.386 1.00 89.38 732 SER A C 1
ATOM 5377 O O . SER A 1 732 ? 20.365 1.659 6.028 1.00 89.38 732 SER A O 1
ATOM 5379 N N . ARG A 1 733 ? 22.224 1.338 7.238 1.00 90.44 733 ARG A N 1
ATOM 5380 C CA . ARG A 1 733 ? 22.261 2.711 7.756 1.00 90.44 733 ARG A CA 1
ATOM 5381 C C . ARG A 1 733 ? 22.733 3.676 6.654 1.00 90.44 733 ARG A C 1
ATOM 5383 O O . ARG A 1 733 ? 23.646 3.327 5.904 1.00 90.44 733 ARG A O 1
ATOM 5390 N N . PRO A 1 734 ? 22.144 4.882 6.551 1.00 89.88 734 PRO A N 1
ATOM 5391 C CA . PRO A 1 734 ? 22.639 5.928 5.658 1.00 89.88 734 PRO A CA 1
ATOM 5392 C C . PRO A 1 734 ? 24.125 6.222 5.911 1.00 89.88 734 PRO A C 1
ATOM 5394 O O . PRO A 1 734 ? 24.503 6.548 7.037 1.00 89.88 734 PRO A O 1
ATOM 5397 N N . LEU A 1 735 ? 24.969 6.131 4.879 1.00 89.69 735 LEU A N 1
ATOM 5398 C CA . LEU A 1 735 ? 26.375 6.523 4.975 1.00 89.69 735 LEU A CA 1
ATOM 5399 C C . LEU A 1 735 ? 26.480 8.049 4.850 1.00 89.69 735 LEU A C 1
ATOM 5401 O O . LEU A 1 735 ? 26.257 8.618 3.781 1.00 89.69 735 LEU A O 1
ATOM 5405 N N . MET A 1 736 ? 26.790 8.722 5.956 1.00 83.06 736 MET A N 1
ATOM 5406 C CA . MET A 1 736 ? 26.797 10.183 6.035 1.00 83.06 736 MET A CA 1
ATOM 5407 C C . MET A 1 736 ? 28.207 10.737 5.814 1.00 83.06 736 MET A C 1
ATOM 5409 O O . MET A 1 736 ? 29.030 10.726 6.725 1.00 83.06 736 MET A O 1
ATOM 5413 N N . PHE A 1 737 ? 28.485 11.257 4.617 1.00 82.44 737 PHE A N 1
ATOM 5414 C CA . PHE A 1 737 ? 29.727 11.992 4.352 1.00 82.44 737 PHE A CA 1
ATOM 5415 C C . PHE A 1 737 ? 29.635 13.441 4.868 1.00 82.44 737 PHE A C 1
ATOM 5417 O O . PHE A 1 737 ? 28.621 14.108 4.613 1.00 82.44 737 PHE A O 1
ATOM 5424 N N . PRO A 1 738 ? 30.684 13.979 5.521 1.00 86.81 738 PRO A N 1
ATOM 5425 C CA . PRO A 1 738 ? 30.780 15.410 5.798 1.00 86.81 738 PRO A CA 1
ATOM 5426 C C . PRO A 1 738 ? 30.652 16.215 4.497 1.00 86.81 738 PRO A C 1
ATOM 5428 O O . PRO A 1 738 ? 31.324 15.923 3.512 1.00 86.81 738 PRO A O 1
ATOM 5431 N N . GLY A 1 739 ? 29.752 17.201 4.455 1.00 85.94 739 GLY A N 1
ATOM 5432 C CA . GLY A 1 739 ? 29.562 18.035 3.261 1.00 85.94 739 GLY A CA 1
ATOM 5433 C C . GLY A 1 739 ? 28.977 17.315 2.033 1.00 85.94 739 GLY A C 1
ATOM 5434 O O . GLY A 1 739 ? 29.134 17.808 0.918 1.00 85.94 739 GLY A O 1
ATOM 5435 N N . ARG A 1 740 ? 28.270 16.184 2.196 1.00 86.62 740 ARG A N 1
ATOM 5436 C CA . ARG A 1 740 ? 27.712 15.367 1.088 1.00 86.62 740 ARG A CA 1
ATOM 5437 C C . ARG A 1 740 ? 26.969 16.147 -0.007 1.00 86.62 740 ARG A C 1
ATOM 5439 O O . ARG A 1 740 ? 27.041 15.783 -1.176 1.00 86.62 740 ARG A O 1
ATOM 5446 N N . HIS A 1 741 ? 26.249 17.212 0.352 1.00 89.06 741 HIS A N 1
ATOM 5447 C CA . HIS A 1 741 ? 25.501 18.023 -0.613 1.00 89.06 741 HIS A CA 1
ATOM 5448 C C . HIS A 1 741 ? 26.433 18.841 -1.503 1.00 89.06 741 HIS A C 1
ATOM 5450 O O . HIS A 1 741 ? 26.190 18.945 -2.702 1.00 89.06 741 HIS A O 1
ATOM 5456 N N . ILE A 1 742 ? 27.525 19.353 -0.931 1.00 92.00 742 ILE A N 1
ATOM 5457 C CA . ILE A 1 742 ? 28.570 20.065 -1.666 1.00 92.00 742 ILE A CA 1
ATOM 5458 C C . ILE A 1 742 ? 29.272 19.087 -2.606 1.00 92.00 742 ILE A C 1
ATOM 5460 O O . ILE A 1 742 ? 29.392 19.387 -3.786 1.00 92.00 742 ILE A O 1
ATOM 5464 N N . LEU A 1 743 ? 29.640 17.895 -2.118 1.00 91.38 743 LEU A N 1
ATOM 5465 C CA . LEU A 1 743 ? 30.259 16.849 -2.940 1.00 91.38 743 LEU A CA 1
ATOM 5466 C C . LEU A 1 743 ? 29.369 16.436 -4.123 1.00 91.38 743 LEU A C 1
ATOM 5468 O O . LEU A 1 743 ? 29.812 16.412 -5.264 1.00 91.38 743 LEU A O 1
ATOM 5472 N N . ASN A 1 744 ? 28.093 16.132 -3.879 1.00 91.62 744 ASN A N 1
ATOM 5473 C CA . ASN A 1 744 ? 27.189 15.720 -4.956 1.00 91.62 744 ASN A CA 1
ATOM 5474 C C . ASN A 1 744 ? 26.914 16.859 -5.951 1.00 91.62 744 ASN A C 1
ATOM 5476 O O . ASN A 1 744 ? 26.809 16.610 -7.154 1.00 91.62 744 ASN A O 1
ATOM 5480 N N . SER A 1 745 ? 26.834 18.103 -5.470 1.00 91.44 745 SER A N 1
ATOM 5481 C CA . SER A 1 745 ? 26.665 19.278 -6.332 1.00 91.44 745 SER A CA 1
ATOM 5482 C C . SER A 1 745 ? 27.922 19.562 -7.154 1.00 91.44 745 SER A C 1
ATOM 5484 O O . SER A 1 745 ? 27.808 19.887 -8.332 1.00 91.44 745 SER A O 1
ATOM 5486 N N . SER A 1 746 ? 29.117 19.387 -6.578 1.00 94.12 746 SER A N 1
ATOM 5487 C CA . SER A 1 746 ? 30.382 19.585 -7.289 1.00 94.12 746 SER A CA 1
ATOM 5488 C C . SER A 1 746 ? 30.620 18.505 -8.341 1.00 94.12 746 SER A C 1
ATOM 5490 O O . SER A 1 746 ? 31.034 18.838 -9.444 1.00 94.12 746 SER A O 1
ATOM 5492 N N . LEU A 1 747 ? 30.273 17.242 -8.067 1.00 94.94 747 LEU A N 1
ATOM 5493 C CA . LEU A 1 747 ? 30.323 16.161 -9.060 1.00 94.94 747 LEU A CA 1
ATOM 5494 C C . LEU A 1 747 ? 29.395 16.433 -10.253 1.00 94.94 747 LEU A C 1
ATOM 5496 O O . LEU A 1 747 ? 29.761 16.164 -11.398 1.00 94.94 747 LEU A O 1
ATOM 5500 N N . LEU A 1 748 ? 28.197 16.977 -10.007 1.00 90.75 748 LEU A N 1
ATOM 5501 C CA . LEU A 1 748 ? 27.288 17.380 -11.082 1.00 90.75 748 LEU A CA 1
ATOM 5502 C C . LEU A 1 748 ? 27.831 18.589 -11.855 1.00 90.75 748 LEU A C 1
ATOM 5504 O O . LEU A 1 748 ? 27.864 18.557 -13.082 1.00 90.75 748 LEU A O 1
ATOM 5508 N N . GLY A 1 749 ? 28.294 19.624 -11.150 1.00 94.44 749 GLY A N 1
ATOM 5509 C CA . GLY A 1 749 ? 28.888 20.813 -11.762 1.00 94.44 749 GLY A CA 1
ATOM 5510 C C . GLY A 1 749 ? 30.114 20.482 -12.616 1.00 94.44 749 GLY A C 1
ATOM 5511 O O . GLY A 1 749 ? 30.219 20.957 -13.743 1.00 94.44 749 GLY A O 1
ATOM 5512 N N . ALA A 1 750 ? 30.989 19.597 -12.132 1.00 95.69 750 ALA A N 1
ATOM 5513 C CA . ALA A 1 750 ? 32.158 19.120 -12.867 1.00 95.69 750 ALA A CA 1
ATOM 5514 C C . ALA A 1 750 ? 31.769 18.394 -14.163 1.00 95.69 750 ALA A C 1
ATOM 5516 O O . ALA A 1 750 ? 32.390 18.638 -15.194 1.00 95.69 750 ALA A O 1
ATOM 5517 N N . ASN A 1 751 ? 30.716 17.565 -14.146 1.00 95.00 751 ASN A N 1
ATOM 5518 C CA . ASN A 1 751 ? 30.190 16.939 -15.365 1.00 95.00 751 ASN A CA 1
ATOM 5519 C C . ASN A 1 751 ? 29.620 17.970 -16.351 1.00 95.00 751 ASN A C 1
ATOM 5521 O O . ASN A 1 751 ? 29.876 17.871 -17.545 1.00 95.00 751 ASN A O 1
ATOM 5525 N N . ILE A 1 752 ? 28.889 18.986 -15.878 1.00 92.88 752 ILE A N 1
ATOM 5526 C CA . ILE A 1 752 ? 28.339 20.039 -16.753 1.00 92.88 752 ILE A CA 1
ATOM 5527 C C . ILE A 1 752 ? 29.466 20.823 -17.441 1.00 92.88 752 ILE A C 1
ATOM 5529 O O . ILE A 1 752 ? 29.420 21.042 -18.650 1.00 92.88 752 ILE A O 1
ATOM 5533 N N . VAL A 1 753 ? 30.499 21.209 -16.688 1.00 94.44 753 VAL A N 1
ATOM 5534 C CA . VAL A 1 753 ? 31.669 21.917 -17.235 1.00 94.44 753 VAL A CA 1
ATOM 5535 C C . VAL A 1 753 ? 32.437 21.025 -18.215 1.00 94.44 753 VAL A C 1
ATOM 5537 O O . VAL A 1 753 ? 32.767 21.456 -19.319 1.00 94.44 753 VAL A O 1
ATOM 5540 N N . SER A 1 754 ? 32.668 19.764 -17.838 1.00 95.00 754 SER A N 1
ATOM 5541 C CA . SER A 1 754 ? 33.324 18.756 -18.678 1.00 95.00 754 SER A CA 1
ATOM 5542 C C . SER A 1 754 ? 32.570 18.509 -19.988 1.00 95.00 754 SER A C 1
ATOM 5544 O O . SER A 1 754 ? 33.206 18.388 -21.029 1.00 95.00 754 SER A O 1
ATOM 5546 N N . MET A 1 755 ? 31.234 18.525 -19.981 1.00 94.31 755 MET A N 1
ATOM 5547 C CA . MET A 1 755 ? 30.424 18.388 -21.195 1.00 94.31 755 MET A CA 1
ATOM 5548 C C . MET A 1 755 ? 30.657 19.537 -22.187 1.00 94.31 755 MET A C 1
ATOM 5550 O O . MET A 1 755 ? 30.776 19.293 -23.385 1.00 94.31 755 MET A O 1
ATOM 5554 N N . GLY A 1 756 ? 30.762 20.782 -21.710 1.00 91.44 756 GLY A N 1
ATOM 5555 C CA . GLY A 1 756 ? 31.064 21.929 -22.576 1.00 91.44 756 GLY A CA 1
ATOM 5556 C C . GLY A 1 756 ? 32.441 21.812 -23.240 1.00 91.44 756 GLY A C 1
ATOM 5557 O O . GLY A 1 756 ? 32.575 22.017 -24.448 1.00 91.44 756 GLY A O 1
ATOM 5558 N N . ALA A 1 757 ? 33.453 21.410 -22.465 1.00 91.50 757 ALA A N 1
ATOM 5559 C CA . ALA A 1 757 ? 34.794 21.131 -22.982 1.00 91.50 757 ALA A CA 1
ATOM 5560 C C . ALA A 1 757 ? 34.803 19.936 -23.954 1.00 91.50 757 ALA A C 1
ATOM 5562 O O . ALA A 1 757 ? 35.421 19.999 -25.012 1.00 91.50 757 ALA A O 1
ATOM 5563 N N . PHE A 1 758 ? 34.053 18.876 -23.656 1.00 93.69 758 PHE A N 1
ATOM 5564 C CA . PHE A 1 758 ? 33.900 17.720 -24.534 1.00 93.69 758 PHE A CA 1
ATOM 5565 C C . PHE A 1 758 ? 33.315 18.110 -25.895 1.00 93.69 758 PHE A C 1
ATOM 5567 O O . PHE A 1 758 ? 33.924 17.822 -26.917 1.00 93.69 758 PHE A O 1
ATOM 5574 N N . VAL A 1 759 ? 32.188 18.824 -25.933 1.00 90.88 759 VAL A N 1
ATOM 5575 C CA . VAL A 1 759 ? 31.535 19.216 -27.198 1.00 90.88 759 VAL A CA 1
ATOM 5576 C C . VAL A 1 759 ? 32.439 20.094 -28.071 1.00 90.88 759 VAL A C 1
ATOM 5578 O O . VAL A 1 759 ? 32.372 20.025 -29.295 1.00 90.88 759 VAL A O 1
ATOM 5581 N N . THR A 1 760 ? 33.296 20.907 -27.455 1.00 87.69 760 THR A N 1
ATOM 5582 C CA . THR A 1 760 ? 34.189 21.831 -28.170 1.00 87.69 760 THR A CA 1
ATOM 5583 C C . THR A 1 760 ? 35.512 21.193 -28.594 1.00 87.69 760 THR A C 1
ATOM 5585 O O . THR A 1 760 ? 36.044 21.548 -29.642 1.00 87.69 760 THR A O 1
ATOM 5588 N N . MET A 1 761 ? 36.045 20.249 -27.812 1.00 86.62 761 MET A N 1
ATOM 5589 C CA . MET A 1 761 ? 37.383 19.680 -28.023 1.00 86.62 761 MET A CA 1
ATOM 5590 C C . MET A 1 761 ? 37.366 18.268 -28.625 1.00 86.62 761 MET A C 1
ATOM 5592 O O . MET A 1 761 ? 38.317 17.892 -29.310 1.00 86.62 761 MET A O 1
ATOM 5596 N N . ALA A 1 762 ? 36.315 17.476 -28.393 1.00 80.12 762 ALA A N 1
ATOM 5597 C CA . ALA A 1 762 ? 36.245 16.077 -28.822 1.00 80.12 762 ALA A CA 1
ATOM 5598 C C . ALA A 1 762 ? 36.374 15.856 -30.339 1.00 80.12 762 ALA A C 1
ATOM 5600 O O . ALA A 1 762 ? 37.116 14.941 -30.697 1.00 80.12 762 ALA A O 1
ATOM 5601 N N . PRO A 1 763 ? 35.766 16.673 -31.230 1.00 79.00 763 PRO A N 1
ATOM 5602 C CA . PRO A 1 763 ? 35.840 16.450 -32.681 1.00 79.00 763 PRO A CA 1
ATOM 5603 C C . PRO A 1 763 ? 37.261 16.479 -33.265 1.00 79.00 763 PRO A C 1
ATOM 5605 O O . PRO A 1 763 ? 37.479 16.022 -34.381 1.00 79.00 763 PRO A O 1
ATOM 5608 N N . SER A 1 764 ? 38.235 17.029 -32.529 1.00 73.50 764 SER A N 1
ATOM 5609 C CA . SER A 1 764 ? 39.603 17.223 -33.019 1.00 73.50 764 SER A CA 1
ATOM 5610 C C . SER A 1 764 ? 40.495 15.981 -32.902 1.00 73.50 764 SER A C 1
ATOM 5612 O O . SER A 1 764 ? 41.358 15.776 -33.753 1.00 73.50 764 SER A O 1
ATOM 5614 N N . VAL A 1 765 ? 40.314 15.152 -31.862 1.00 80.94 765 VAL A N 1
ATOM 5615 C CA . VAL A 1 765 ? 41.171 13.986 -31.581 1.00 80.94 765 VAL A CA 1
ATOM 5616 C C . VAL A 1 765 ? 40.377 12.903 -30.827 1.00 80.94 765 VAL A C 1
ATOM 5618 O O . VAL A 1 765 ? 39.931 13.156 -29.703 1.00 80.94 765 VAL A O 1
ATOM 5621 N N . PRO A 1 766 ? 40.281 11.656 -31.337 1.00 82.19 766 PRO A N 1
ATOM 5622 C CA . PRO A 1 766 ? 39.559 10.572 -30.658 1.00 82.19 766 PRO A CA 1
ATOM 5623 C C . PRO A 1 766 ? 40.039 10.264 -29.234 1.00 82.19 766 PRO A C 1
ATOM 5625 O O . PRO A 1 766 ? 39.243 9.922 -28.362 1.00 82.19 766 PRO A O 1
ATOM 5628 N N . MET A 1 767 ? 41.334 10.441 -28.959 1.00 85.44 767 MET A N 1
ATOM 5629 C CA . MET A 1 767 ? 41.900 10.267 -27.617 1.00 85.44 767 MET A CA 1
ATOM 5630 C C . MET A 1 767 ? 41.385 11.315 -26.616 1.00 85.44 767 MET A C 1
ATOM 5632 O O . MET A 1 767 ? 41.165 10.992 -25.450 1.00 85.44 767 MET A O 1
ATOM 5636 N N . ILE A 1 768 ? 41.137 12.552 -27.065 1.00 88.56 768 ILE A N 1
ATOM 5637 C CA . ILE A 1 768 ? 40.545 13.607 -26.230 1.00 88.56 768 ILE A CA 1
ATOM 5638 C C . ILE A 1 768 ? 39.086 13.256 -25.919 1.00 88.56 768 ILE A C 1
ATOM 5640 O O . ILE A 1 768 ? 38.669 13.337 -24.762 1.00 88.56 768 ILE A O 1
ATOM 5644 N N . ALA A 1 769 ? 38.332 12.791 -26.923 1.00 88.56 769 ALA A N 1
ATOM 5645 C CA . ALA A 1 769 ? 36.967 12.303 -26.731 1.00 88.56 769 ALA A CA 1
ATOM 5646 C C . ALA A 1 769 ? 36.915 11.154 -25.705 1.00 88.56 769 ALA A C 1
ATOM 5648 O O . ALA A 1 769 ? 36.134 11.209 -24.753 1.00 88.56 769 ALA A O 1
ATOM 5649 N N . ALA A 1 770 ? 37.806 10.163 -25.836 1.00 90.50 770 ALA A N 1
ATOM 5650 C CA . ALA A 1 770 ? 37.932 9.059 -24.884 1.00 90.50 770 ALA A CA 1
ATOM 5651 C C . ALA A 1 770 ? 38.266 9.545 -23.463 1.00 90.50 770 ALA A C 1
ATOM 5653 O O . ALA A 1 770 ? 37.677 9.062 -22.497 1.00 90.50 770 ALA A O 1
ATOM 5654 N N . GLY A 1 771 ? 39.165 10.527 -23.324 1.00 93.62 771 GLY A N 1
ATOM 5655 C CA . GLY A 1 771 ? 39.536 11.109 -22.032 1.00 93.62 771 GLY A CA 1
ATOM 5656 C C . GLY A 1 771 ? 38.357 11.764 -21.308 1.00 93.62 771 GLY A C 1
ATOM 5657 O O . GLY A 1 771 ? 38.119 11.485 -20.132 1.00 93.62 771 GLY A O 1
ATOM 5658 N N . PHE A 1 772 ? 37.566 12.578 -22.012 1.00 95.12 772 PHE A N 1
ATOM 5659 C CA . PHE A 1 772 ? 36.377 13.219 -21.438 1.00 95.12 772 PHE A CA 1
ATOM 5660 C C . PHE A 1 772 ? 35.274 12.220 -21.082 1.00 95.12 772 PHE A C 1
ATOM 5662 O O . PHE A 1 772 ? 34.662 12.342 -20.020 1.00 95.12 772 PHE A O 1
ATOM 5669 N N . LEU A 1 773 ? 35.030 11.221 -21.932 1.00 94.94 773 LEU A N 1
ATOM 5670 C CA . LEU A 1 773 ? 34.035 10.184 -21.655 1.00 94.94 773 LEU A CA 1
ATOM 5671 C C . LEU A 1 773 ? 34.476 9.254 -20.512 1.00 94.94 773 LEU A C 1
ATOM 5673 O O . LEU A 1 773 ? 33.654 8.859 -19.682 1.00 94.94 773 LEU A O 1
ATOM 5677 N N . GLY A 1 774 ? 35.776 8.970 -20.397 1.00 95.50 774 GLY A N 1
ATOM 5678 C CA . GLY A 1 774 ? 36.359 8.276 -19.248 1.00 95.50 774 GLY A CA 1
ATOM 5679 C C . GLY A 1 774 ? 36.213 9.081 -17.954 1.00 95.50 774 GLY A C 1
ATOM 5680 O O . GLY A 1 774 ? 35.763 8.546 -16.939 1.00 95.50 774 GLY A O 1
ATOM 5681 N N . ALA A 1 775 ? 36.499 10.386 -17.995 1.00 95.94 775 ALA A N 1
ATOM 5682 C CA . ALA A 1 775 ? 36.296 11.282 -16.856 1.00 95.94 775 ALA A CA 1
ATOM 5683 C C . ALA A 1 775 ? 34.818 11.349 -16.435 1.00 95.94 775 ALA A C 1
ATOM 5685 O O . ALA A 1 775 ? 34.514 11.217 -15.249 1.00 95.94 775 ALA A O 1
ATOM 5686 N N . ASN A 1 776 ? 33.897 11.482 -17.395 1.00 97.56 776 ASN A N 1
ATOM 5687 C CA . ASN A 1 776 ? 32.455 11.422 -17.152 1.00 97.56 776 ASN A CA 1
ATOM 5688 C C . ASN A 1 776 ? 32.064 10.100 -16.475 1.00 97.56 776 ASN A C 1
ATOM 5690 O O . ASN A 1 776 ? 31.400 10.114 -15.441 1.00 97.56 776 ASN A O 1
ATOM 5694 N N . THR A 1 777 ? 32.549 8.964 -16.985 1.00 97.69 777 THR A N 1
ATOM 5695 C CA . THR A 1 777 ? 32.286 7.641 -16.395 1.00 97.69 777 THR A CA 1
ATOM 5696 C C . THR A 1 777 ? 32.691 7.603 -14.921 1.00 97.69 777 THR A C 1
ATOM 5698 O O . THR A 1 777 ? 31.879 7.242 -14.070 1.00 97.69 777 THR A O 1
ATOM 5701 N N . ILE A 1 778 ? 33.908 8.048 -14.591 1.00 97.62 778 ILE A N 1
ATOM 5702 C CA . ILE A 1 778 ? 34.414 8.074 -13.210 1.00 97.62 778 ILE A CA 1
ATOM 5703 C C . ILE A 1 778 ? 33.561 8.993 -12.326 1.00 97.62 778 ILE A C 1
ATOM 5705 O O . ILE A 1 778 ? 33.107 8.576 -11.259 1.00 97.62 778 ILE A O 1
ATOM 5709 N N . LEU A 1 779 ? 33.304 10.229 -12.762 1.00 97.25 779 LEU A N 1
ATOM 5710 C CA . LEU A 1 779 ? 32.517 11.194 -11.988 1.00 97.25 779 LEU A CA 1
ATOM 5711 C C . LEU A 1 779 ? 31.088 10.693 -11.744 1.00 97.25 779 LEU A C 1
ATOM 5713 O O . LEU A 1 779 ? 30.550 10.837 -10.644 1.00 97.25 779 LEU A O 1
ATOM 5717 N N . SER A 1 780 ? 30.484 10.075 -12.754 1.00 97.56 780 SER A N 1
ATOM 5718 C CA . SER A 1 780 ? 29.133 9.516 -12.708 1.00 97.56 780 SER A CA 1
ATOM 5719 C C . SER A 1 780 ? 29.053 8.285 -11.815 1.00 97.56 780 SER A C 1
ATOM 5721 O O . SER A 1 780 ? 28.113 8.158 -11.028 1.00 97.56 780 SER A O 1
ATOM 5723 N N . PHE A 1 781 ? 30.076 7.428 -11.851 1.00 98.00 781 PHE A N 1
ATOM 5724 C CA . PHE A 1 781 ? 30.198 6.272 -10.966 1.00 98.00 781 PHE A CA 1
ATOM 5725 C C . PHE A 1 781 ? 30.300 6.709 -9.505 1.00 98.00 781 PHE A C 1
ATOM 5727 O O . PHE A 1 781 ? 29.558 6.201 -8.659 1.00 98.00 781 PHE A O 1
ATOM 5734 N N . ILE A 1 782 ? 31.156 7.694 -9.214 1.00 96.94 782 ILE A N 1
ATOM 5735 C CA . ILE A 1 782 ? 31.282 8.270 -7.871 1.00 96.94 782 ILE A CA 1
ATOM 5736 C C . ILE A 1 782 ? 29.944 8.875 -7.444 1.00 96.94 782 ILE A C 1
ATOM 5738 O O . ILE A 1 782 ? 29.464 8.566 -6.358 1.00 96.94 782 ILE A O 1
ATOM 5742 N N . LYS A 1 783 ? 29.292 9.663 -8.307 1.00 95.31 783 LYS A N 1
ATOM 5743 C CA . LYS A 1 783 ? 28.004 10.305 -8.007 1.00 95.31 783 LYS A CA 1
ATOM 5744 C C . LYS A 1 783 ? 26.887 9.302 -7.709 1.00 95.31 783 LYS A C 1
ATOM 5746 O O . LYS A 1 783 ? 26.118 9.511 -6.766 1.00 95.31 783 LYS A O 1
ATOM 5751 N N . GLY A 1 784 ? 26.778 8.224 -8.489 1.00 95.88 784 GLY A N 1
ATOM 5752 C CA . GLY A 1 784 ? 25.799 7.160 -8.242 1.00 95.88 784 GLY A CA 1
ATOM 5753 C C . GLY A 1 784 ? 26.047 6.448 -6.911 1.00 95.88 784 GLY A C 1
ATOM 5754 O O . GLY A 1 784 ? 25.104 6.232 -6.140 1.00 95.88 784 GLY A O 1
ATOM 5755 N N . PHE A 1 785 ? 27.319 6.191 -6.585 1.00 96.00 785 PHE A N 1
ATOM 5756 C CA . PHE A 1 785 ? 27.726 5.616 -5.306 1.00 96.00 785 PHE A CA 1
ATOM 5757 C C . PHE A 1 785 ? 27.404 6.546 -4.130 1.00 96.00 785 PHE A C 1
ATOM 5759 O O . PHE A 1 785 ? 26.678 6.148 -3.221 1.00 96.00 785 PHE A O 1
ATOM 5766 N N . THR A 1 786 ? 27.890 7.791 -4.142 1.00 94.12 786 THR A N 1
ATOM 5767 C CA . THR A 1 786 ? 27.747 8.737 -3.020 1.00 94.12 786 THR A CA 1
ATOM 5768 C C . THR A 1 786 ? 26.289 9.080 -2.739 1.00 94.12 786 THR A C 1
ATOM 5770 O O . THR A 1 786 ? 25.895 9.168 -1.575 1.00 94.12 786 THR A O 1
ATOM 5773 N N . THR A 1 787 ? 25.472 9.231 -3.785 1.00 92.56 787 THR A N 1
ATOM 5774 C CA . THR A 1 787 ? 24.040 9.530 -3.639 1.00 92.56 787 THR A CA 1
ATOM 5775 C C . THR A 1 787 ? 23.292 8.338 -3.041 1.00 92.56 787 THR A C 1
ATOM 5777 O O . THR A 1 787 ? 22.559 8.501 -2.071 1.00 92.56 787 THR A O 1
ATOM 5780 N N . THR A 1 788 ? 23.519 7.120 -3.542 1.00 94.62 788 THR A N 1
ATOM 5781 C CA . THR A 1 788 ? 22.768 5.928 -3.099 1.00 94.62 788 THR A CA 1
ATOM 5782 C C . THR A 1 788 ? 23.256 5.386 -1.750 1.00 94.62 788 THR A C 1
ATOM 5784 O O . THR A 1 788 ? 22.474 4.902 -0.921 1.00 94.62 788 THR A O 1
ATOM 5787 N N . ALA A 1 789 ? 24.555 5.509 -1.463 1.00 94.06 789 ALA A N 1
ATOM 5788 C CA . ALA A 1 789 ? 25.134 5.126 -0.177 1.00 94.06 789 ALA A CA 1
ATOM 5789 C C . ALA A 1 789 ? 24.576 5.978 0.979 1.00 94.06 789 ALA A C 1
ATOM 5791 O O . ALA A 1 789 ? 24.407 5.464 2.087 1.00 94.06 789 ALA A O 1
ATOM 5792 N N . ALA A 1 790 ? 24.193 7.227 0.710 1.00 92.00 790 ALA A N 1
ATOM 5793 C CA . ALA A 1 790 ? 23.624 8.143 1.695 1.00 92.00 790 ALA A CA 1
ATOM 5794 C C . ALA A 1 790 ? 22.132 7.916 2.009 1.00 92.00 790 ALA A C 1
ATOM 5796 O O . ALA A 1 790 ? 21.590 8.619 2.859 1.00 92.00 790 ALA A O 1
ATOM 5797 N N . ILE A 1 791 ? 21.465 6.953 1.364 1.00 91.94 791 ILE A N 1
ATOM 5798 C CA . ILE A 1 791 ? 20.036 6.667 1.578 1.00 91.94 791 ILE A CA 1
ATOM 5799 C C . ILE A 1 791 ? 19.870 5.442 2.494 1.00 91.94 791 ILE A C 1
ATOM 5801 O O . ILE A 1 791 ? 20.651 4.491 2.426 1.00 91.94 791 ILE A O 1
ATOM 5805 N N . GLY A 1 792 ? 18.881 5.452 3.388 1.00 89.94 792 GLY A N 1
ATOM 5806 C CA . GLY A 1 792 ? 18.637 4.357 4.334 1.00 89.94 792 GLY A CA 1
ATOM 5807 C C . GLY A 1 792 ? 18.014 3.116 3.690 1.00 89.94 792 GLY A C 1
ATOM 5808 O O . GLY A 1 792 ? 17.314 3.206 2.688 1.00 89.94 792 GLY A O 1
ATOM 5809 N N . GLY A 1 793 ? 18.227 1.948 4.299 1.00 87.25 793 GLY A N 1
ATOM 5810 C CA . GLY A 1 793 ? 17.722 0.653 3.832 1.00 87.25 793 GLY A CA 1
ATOM 5811 C C . GLY A 1 793 ? 16.201 0.595 3.662 1.00 87.25 793 GLY A C 1
ATOM 5812 O O . GLY A 1 793 ? 15.721 -0.041 2.730 1.00 87.25 793 GLY A O 1
ATOM 5813 N N . ALA A 1 794 ? 15.456 1.289 4.527 1.00 86.31 794 ALA A N 1
ATOM 5814 C CA . ALA A 1 794 ? 13.996 1.378 4.455 1.00 86.31 794 ALA A CA 1
ATOM 5815 C C . ALA A 1 794 ? 13.502 2.150 3.217 1.00 86.31 794 ALA A C 1
ATOM 5817 O O . ALA A 1 794 ? 12.446 1.838 2.680 1.00 86.31 794 ALA A O 1
ATOM 5818 N N . ASP A 1 795 ? 14.301 3.104 2.734 1.00 90.31 795 ASP A N 1
ATOM 5819 C CA . ASP A 1 795 ? 13.977 3.971 1.598 1.00 90.31 795 ASP A CA 1
ATOM 5820 C C . ASP A 1 795 ? 14.532 3.435 0.266 1.00 90.31 795 ASP A C 1
ATOM 5822 O O . ASP A 1 795 ? 14.226 3.969 -0.802 1.00 90.31 795 ASP A O 1
ATOM 5826 N N . MET A 1 796 ? 15.328 2.357 0.302 1.00 92.94 796 MET A N 1
ATOM 5827 C CA . MET A 1 796 ? 15.880 1.703 -0.892 1.00 92.94 796 MET A CA 1
ATOM 5828 C C . MET A 1 796 ? 14.847 1.381 -1.976 1.00 92.94 796 MET A C 1
ATOM 5830 O O . MET A 1 796 ? 15.187 1.557 -3.143 1.00 92.94 796 MET A O 1
ATOM 5834 N N . PRO A 1 797 ? 13.607 0.958 -1.667 1.00 91.81 797 PRO A N 1
ATOM 5835 C CA . PRO A 1 797 ? 12.624 0.665 -2.706 1.00 91.81 797 PRO A CA 1
ATOM 5836 C C . PRO A 1 797 ? 12.337 1.861 -3.633 1.00 91.81 797 PRO A C 1
ATOM 5838 O O . PRO A 1 797 ? 12.243 1.673 -4.843 1.00 91.81 797 PRO A O 1
ATOM 5841 N N . VAL A 1 798 ? 12.304 3.088 -3.090 1.00 92.75 798 VAL A N 1
ATOM 5842 C CA . VAL A 1 798 ? 12.157 4.329 -3.878 1.00 92.75 798 VAL A CA 1
ATOM 5843 C C . VAL A 1 798 ? 13.384 4.556 -4.761 1.00 92.75 798 VAL A C 1
ATOM 5845 O O . VAL A 1 798 ? 13.281 4.991 -5.903 1.00 92.75 798 VAL A O 1
ATOM 5848 N N . VAL A 1 799 ? 14.575 4.235 -4.256 1.00 93.62 799 VAL A N 1
ATOM 5849 C CA . VAL A 1 799 ? 15.813 4.363 -5.035 1.00 93.62 799 VAL A CA 1
ATOM 5850 C C . VAL A 1 799 ? 15.817 3.405 -6.223 1.00 93.62 799 VAL A C 1
ATOM 5852 O O . VAL A 1 799 ? 16.208 3.801 -7.317 1.00 93.62 799 VAL A O 1
ATOM 5855 N N . ILE A 1 800 ? 15.332 2.172 -6.048 1.00 93.81 800 ILE A N 1
ATOM 5856 C CA . ILE A 1 800 ? 15.229 1.193 -7.142 1.00 93.81 800 ILE A CA 1
ATOM 5857 C C . ILE A 1 800 ? 14.326 1.725 -8.263 1.00 93.81 800 ILE A C 1
ATOM 5859 O O . ILE A 1 800 ? 14.670 1.580 -9.435 1.00 93.81 800 ILE A O 1
ATOM 5863 N N . THR A 1 801 ? 13.191 2.353 -7.936 1.00 94.62 801 THR A N 1
ATOM 5864 C CA . THR A 1 801 ? 12.273 2.906 -8.946 1.00 94.62 801 THR A CA 1
ATOM 5865 C C . THR A 1 801 ? 12.851 4.143 -9.639 1.00 94.62 801 THR A C 1
ATOM 5867 O O . THR A 1 801 ? 12.673 4.294 -10.848 1.00 94.62 801 THR A O 1
ATOM 5870 N N . VAL A 1 802 ? 13.615 4.981 -8.926 1.00 95.75 802 VAL A N 1
ATOM 5871 C CA . VAL A 1 802 ? 14.337 6.123 -9.522 1.00 95.75 802 VAL A CA 1
ATOM 5872 C C . VAL A 1 802 ? 15.427 5.643 -10.480 1.00 95.75 802 VAL A C 1
ATOM 5874 O O . VAL A 1 802 ? 15.555 6.164 -11.585 1.00 95.75 802 VAL A O 1
ATOM 5877 N N . LEU A 1 803 ? 16.194 4.622 -10.093 1.00 95.69 803 LEU A N 1
ATOM 5878 C CA . LEU A 1 803 ? 17.234 4.046 -10.948 1.00 95.69 803 LEU A CA 1
ATOM 5879 C C . LEU A 1 803 ? 16.635 3.310 -12.157 1.00 95.69 803 LEU A C 1
ATOM 5881 O O . LEU A 1 803 ? 17.207 3.370 -13.242 1.00 95.69 803 LEU A O 1
ATOM 5885 N N . ASN A 1 804 ? 15.450 2.703 -12.013 1.00 94.56 804 ASN A N 1
ATOM 5886 C CA . ASN A 1 804 ? 14.689 2.191 -13.157 1.00 94.56 804 ASN A CA 1
ATOM 5887 C C . ASN A 1 804 ? 14.332 3.324 -14.133 1.00 94.56 804 ASN A C 1
ATOM 5889 O O . ASN A 1 804 ? 14.557 3.193 -15.336 1.00 94.56 804 ASN A O 1
ATOM 5893 N N . ALA A 1 805 ? 13.863 4.469 -13.621 1.00 96.69 805 ALA A N 1
ATOM 5894 C CA . ALA A 1 805 ? 13.573 5.634 -14.457 1.00 96.69 805 ALA A CA 1
ATOM 5895 C C . ALA A 1 805 ? 14.821 6.109 -15.221 1.00 96.69 805 ALA A C 1
ATOM 5897 O O . ALA A 1 805 ? 14.758 6.368 -16.421 1.00 96.69 805 ALA A O 1
ATOM 5898 N N . TYR A 1 806 ? 15.974 6.170 -14.547 1.00 96.81 806 TYR A N 1
ATOM 5899 C CA . TYR A 1 806 ? 17.239 6.548 -15.181 1.00 96.81 806 TYR A CA 1
ATOM 5900 C C . TYR A 1 806 ? 17.684 5.555 -16.250 1.00 96.81 806 TYR A C 1
ATOM 5902 O O . TYR A 1 806 ? 18.164 5.992 -17.292 1.00 96.81 806 TYR A O 1
ATOM 5910 N N . SER A 1 807 ? 17.461 4.252 -16.054 1.00 95.56 807 SER A N 1
ATOM 5911 C CA . SER A 1 807 ? 17.726 3.265 -17.103 1.00 95.56 807 SER A CA 1
ATOM 5912 C C . SER A 1 807 ? 16.920 3.573 -18.374 1.00 95.56 807 SER A C 1
ATOM 5914 O O . SER A 1 807 ? 17.488 3.611 -19.460 1.00 95.56 807 SER A O 1
ATOM 5916 N N . GLY A 1 808 ? 15.638 3.938 -18.241 1.00 96.69 808 GLY A N 1
ATOM 5917 C CA . GLY A 1 808 ? 14.809 4.380 -19.365 1.00 96.69 808 GLY A CA 1
ATOM 5918 C C . GLY A 1 808 ? 15.321 5.661 -20.029 1.00 96.69 808 GLY A C 1
ATOM 5919 O O . GLY A 1 808 ? 15.455 5.716 -21.249 1.00 96.69 808 GLY A O 1
ATOM 5920 N N . PHE A 1 809 ? 15.686 6.682 -19.249 1.00 97.25 809 PHE A N 1
ATOM 5921 C CA . PHE A 1 809 ? 16.234 7.924 -19.809 1.00 97.25 809 PHE A CA 1
ATOM 5922 C C . PHE A 1 809 ? 17.618 7.747 -20.458 1.00 97.25 809 PHE A C 1
ATOM 5924 O O . PHE A 1 809 ? 17.942 8.489 -21.384 1.00 97.25 809 PHE A O 1
ATOM 5931 N N . ALA A 1 810 ? 18.409 6.752 -20.042 1.00 96.75 810 ALA A N 1
ATOM 5932 C CA . ALA A 1 810 ? 19.637 6.377 -20.742 1.00 96.75 810 ALA A CA 1
ATOM 5933 C C . ALA A 1 810 ? 19.333 5.814 -22.143 1.00 96.75 810 ALA A C 1
ATOM 5935 O O . ALA A 1 810 ? 19.967 6.235 -23.107 1.00 96.75 810 ALA A O 1
ATOM 5936 N N . LEU A 1 811 ? 18.305 4.963 -22.283 1.00 96.50 811 LEU A N 1
ATOM 5937 C CA . LEU A 1 811 ? 17.826 4.499 -23.597 1.00 96.50 811 LEU A CA 1
ATOM 5938 C C . LEU A 1 811 ? 17.288 5.650 -24.460 1.00 96.50 811 LEU A C 1
ATOM 5940 O O . LEU A 1 811 ? 17.482 5.642 -25.670 1.00 96.50 811 LEU A O 1
ATOM 5944 N N . VAL A 1 812 ? 16.637 6.656 -23.861 1.00 97.12 812 VAL A N 1
ATOM 5945 C CA . VAL A 1 812 ? 16.224 7.866 -24.596 1.00 97.12 812 VAL A CA 1
ATOM 5946 C C . VAL A 1 812 ? 17.445 8.594 -25.155 1.00 97.12 812 VAL A C 1
ATOM 5948 O O . VAL A 1 812 ? 17.449 8.954 -26.329 1.00 97.12 812 VAL A O 1
ATOM 5951 N N . ALA A 1 813 ? 18.493 8.785 -24.346 1.00 95.94 813 ALA A N 1
ATOM 5952 C CA . ALA A 1 813 ? 19.733 9.413 -24.800 1.00 95.94 813 ALA A CA 1
ATOM 5953 C C . ALA A 1 813 ? 20.383 8.626 -25.953 1.00 95.94 813 ALA A C 1
ATOM 5955 O O . ALA A 1 813 ? 20.811 9.225 -26.938 1.00 95.94 813 ALA A O 1
ATOM 5956 N N . GLU A 1 814 ? 20.375 7.295 -25.878 1.00 95.12 814 GLU A N 1
ATOM 5957 C CA . GLU A 1 814 ? 20.846 6.409 -26.946 1.00 95.12 814 GLU A CA 1
ATOM 5958 C C . GLU A 1 814 ? 19.981 6.504 -28.217 1.00 95.12 814 GLU A C 1
ATOM 5960 O O . GLU A 1 814 ? 20.505 6.559 -29.327 1.00 95.12 814 GLU A O 1
ATOM 5965 N N . GLY A 1 815 ? 18.658 6.614 -28.070 1.00 95.19 815 GLY A N 1
ATOM 5966 C CA . GLY A 1 815 ? 17.729 6.816 -29.183 1.00 95.19 815 GLY A CA 1
ATOM 5967 C C . GLY A 1 815 ? 17.900 8.161 -29.890 1.00 95.19 815 GLY A C 1
ATOM 5968 O O . GLY A 1 815 ? 17.800 8.224 -31.115 1.00 95.19 815 GLY A O 1
ATOM 5969 N N . PHE A 1 816 ? 18.222 9.233 -29.161 1.00 94.00 816 PHE A N 1
ATOM 5970 C CA . PHE A 1 816 ? 18.619 10.501 -29.783 1.00 94.00 816 PHE A CA 1
ATOM 5971 C C . PHE A 1 816 ? 19.991 10.409 -30.459 1.00 94.00 816 PHE A C 1
ATOM 5973 O O . PHE A 1 816 ? 20.168 10.949 -31.547 1.00 94.00 816 PHE A O 1
ATOM 5980 N N . MET A 1 817 ? 20.947 9.725 -29.828 1.00 91.88 817 MET A N 1
ATOM 5981 C CA . MET A 1 817 ? 22.306 9.559 -30.348 1.00 91.88 817 MET A CA 1
ATOM 5982 C C . MET A 1 817 ? 22.320 8.801 -31.682 1.00 91.88 817 MET A C 1
ATOM 5984 O O . MET A 1 817 ? 23.041 9.193 -32.597 1.00 91.88 817 MET A O 1
ATOM 5988 N N . LEU A 1 818 ? 21.516 7.743 -31.796 1.00 91.06 818 LEU A N 1
ATOM 5989 C CA . LEU A 1 818 ? 21.461 6.860 -32.965 1.00 91.06 818 LEU A CA 1
ATOM 5990 C C . LEU A 1 818 ? 20.315 7.183 -33.935 1.00 91.06 818 LEU A C 1
ATOM 5992 O O . LEU A 1 818 ? 20.070 6.406 -34.852 1.00 91.06 818 LEU A O 1
ATOM 5996 N N . ASP A 1 819 ? 19.583 8.276 -33.702 1.00 91.69 819 ASP A N 1
ATOM 5997 C CA . ASP A 1 819 ? 18.352 8.627 -34.428 1.00 91.69 819 ASP A CA 1
ATOM 5998 C C . ASP A 1 819 ? 17.355 7.451 -34.536 1.00 91.69 819 ASP A C 1
ATOM 6000 O O . ASP A 1 819 ? 16.749 7.166 -35.568 1.00 91.69 819 ASP A O 1
ATOM 6004 N N . ASN A 1 820 ? 17.204 6.713 -33.433 1.00 93.69 820 ASN A N 1
ATOM 6005 C CA . ASN A 1 820 ? 16.424 5.486 -33.371 1.00 93.69 820 ASN A CA 1
ATOM 6006 C C . ASN A 1 820 ? 15.126 5.700 -32.578 1.00 93.69 820 ASN A C 1
ATOM 6008 O O . ASN A 1 820 ? 15.119 5.784 -31.347 1.00 93.69 820 ASN A O 1
ATOM 6012 N N . SER A 1 821 ? 14.002 5.783 -33.292 1.00 94.81 821 SER A N 1
ATOM 6013 C CA . SER A 1 821 ? 12.673 6.005 -32.705 1.00 94.81 821 SER A CA 1
ATOM 6014 C C . SER A 1 821 ? 12.201 4.872 -31.784 1.00 94.81 821 SER A C 1
ATOM 6016 O O . SER A 1 821 ? 11.434 5.137 -30.853 1.00 94.81 821 SER A O 1
ATOM 6018 N N . LEU A 1 822 ? 12.683 3.635 -31.975 1.00 96.50 822 LEU A N 1
ATOM 6019 C CA . LEU A 1 822 ? 12.375 2.508 -31.091 1.00 96.50 822 LEU A CA 1
ATOM 6020 C C . LEU A 1 822 ? 12.972 2.733 -29.700 1.00 96.50 822 LEU A C 1
ATOM 6022 O O . LEU A 1 822 ? 12.253 2.682 -28.701 1.00 96.50 822 LEU A O 1
ATOM 6026 N N . LEU A 1 823 ? 14.274 3.026 -29.638 1.00 96.94 823 LEU A N 1
ATOM 6027 C CA . LEU A 1 823 ? 14.981 3.278 -28.380 1.00 96.94 823 LEU A CA 1
ATOM 6028 C C . LEU A 1 823 ? 14.394 4.483 -27.638 1.00 96.94 823 LEU A C 1
ATOM 6030 O O . LEU A 1 823 ? 14.149 4.401 -26.434 1.00 96.94 823 LEU A O 1
ATOM 6034 N N . THR A 1 824 ? 14.070 5.559 -28.362 1.00 97.19 824 THR A N 1
ATOM 6035 C CA . THR A 1 824 ? 13.409 6.740 -27.787 1.00 97.19 824 THR A CA 1
ATOM 6036 C C . THR A 1 824 ? 12.040 6.397 -27.198 1.00 97.19 824 THR A C 1
ATOM 6038 O O . THR A 1 824 ? 11.744 6.783 -26.066 1.00 97.19 824 THR A O 1
ATOM 6041 N N . THR A 1 825 ? 11.208 5.644 -27.926 1.00 97.69 825 THR A N 1
ATOM 6042 C CA . THR A 1 825 ? 9.857 5.259 -27.468 1.00 97.69 825 THR A CA 1
ATOM 6043 C C . THR A 1 825 ? 9.914 4.390 -26.214 1.00 97.69 825 THR A C 1
ATOM 6045 O O . THR A 1 825 ? 9.177 4.598 -25.250 1.00 97.69 825 THR A O 1
ATOM 6048 N N . ILE A 1 826 ? 10.822 3.422 -26.210 1.00 97.75 826 ILE A N 1
ATOM 6049 C CA . ILE A 1 826 ? 10.936 2.413 -25.160 1.00 97.75 826 ILE A CA 1
ATOM 6050 C C . ILE A 1 826 ? 11.597 2.999 -23.917 1.00 97.75 826 ILE A C 1
ATOM 6052 O O . ILE A 1 826 ? 11.117 2.790 -22.801 1.00 97.75 826 ILE A O 1
ATOM 6056 N N . GLY A 1 827 ? 12.640 3.805 -24.110 1.00 97.31 827 GLY A N 1
ATOM 6057 C CA . GLY A 1 827 ? 13.263 4.567 -23.040 1.00 97.31 827 GLY A CA 1
ATOM 6058 C C . GLY A 1 827 ? 12.275 5.514 -22.357 1.00 97.31 827 GLY A C 1
ATOM 6059 O O . GLY A 1 827 ? 12.227 5.558 -21.128 1.00 97.31 827 GLY A O 1
ATOM 6060 N N . ALA A 1 828 ? 11.426 6.208 -23.126 1.00 97.81 828 ALA A N 1
ATOM 6061 C CA . ALA A 1 828 ? 10.382 7.075 -22.577 1.00 97.81 828 ALA A CA 1
ATOM 6062 C C . ALA A 1 828 ? 9.374 6.284 -21.729 1.00 97.81 828 ALA A C 1
ATOM 6064 O O . ALA A 1 828 ? 9.067 6.677 -20.602 1.00 97.81 828 ALA A O 1
ATOM 6065 N N . LEU A 1 829 ? 8.911 5.136 -22.236 1.00 96.38 829 LEU A N 1
ATOM 6066 C CA . LEU A 1 829 ? 7.975 4.249 -21.544 1.00 96.38 829 LEU A CA 1
ATOM 6067 C C . LEU A 1 829 ? 8.523 3.782 -20.182 1.00 96.38 829 LEU A C 1
ATOM 6069 O O . LEU A 1 829 ? 7.839 3.890 -19.162 1.00 96.38 829 LEU A O 1
ATOM 6073 N N . ILE A 1 830 ? 9.774 3.314 -20.151 1.00 97.00 830 ILE A N 1
ATOM 6074 C CA . ILE A 1 830 ? 10.445 2.846 -18.927 1.00 97.00 830 ILE A CA 1
ATOM 6075 C C . ILE A 1 830 ? 10.740 4.016 -17.977 1.00 97.00 830 ILE A C 1
ATOM 6077 O O . ILE A 1 830 ? 10.489 3.916 -16.774 1.00 97.00 830 ILE A O 1
ATOM 6081 N N . GLY A 1 831 ? 11.220 5.143 -18.513 1.00 96.62 831 GLY A N 1
ATOM 6082 C CA . GLY A 1 831 ? 11.555 6.346 -17.750 1.00 96.62 831 GLY A CA 1
ATOM 6083 C C . GLY A 1 831 ? 10.351 6.918 -17.005 1.00 96.62 831 GLY A C 1
ATOM 6084 O O . GLY A 1 831 ? 10.413 7.188 -15.799 1.00 96.62 831 GLY A O 1
ATOM 6085 N N . VAL A 1 832 ? 9.217 7.029 -17.699 1.00 95.88 832 VAL A N 1
ATOM 6086 C CA . VAL A 1 832 ? 7.946 7.459 -17.103 1.00 95.88 832 VAL A CA 1
ATOM 6087 C C . VAL A 1 832 ? 7.429 6.428 -16.100 1.00 95.88 832 VAL A C 1
ATOM 6089 O O . VAL A 1 832 ? 7.013 6.816 -15.008 1.00 95.88 832 VAL A O 1
ATOM 6092 N N . SER A 1 833 ? 7.529 5.129 -16.405 1.00 94.50 833 SER A N 1
ATOM 6093 C CA . SER A 1 833 ? 7.128 4.059 -15.481 1.00 94.50 833 SER A CA 1
ATOM 6094 C C . SER A 1 833 ? 7.861 4.131 -14.140 1.00 94.50 833 SER A C 1
ATOM 6096 O O . SER A 1 833 ? 7.230 4.192 -13.082 1.00 94.50 833 SER A O 1
ATOM 6098 N N . GLY A 1 834 ? 9.196 4.200 -14.162 1.00 94.19 834 GLY A N 1
ATOM 6099 C CA . GLY A 1 834 ? 9.996 4.329 -12.941 1.00 94.19 834 GLY A CA 1
ATOM 6100 C C . GLY A 1 834 ? 9.700 5.621 -12.170 1.00 94.19 834 GLY A C 1
ATOM 6101 O O . GLY A 1 834 ? 9.643 5.615 -10.937 1.00 94.19 834 GLY A O 1
ATOM 6102 N N . SER A 1 835 ? 9.441 6.722 -12.883 1.00 95.25 835 SER A N 1
ATOM 6103 C CA . SER A 1 835 ? 9.105 8.018 -12.276 1.00 95.25 835 SER A CA 1
ATOM 6104 C C . SER A 1 835 ? 7.760 7.980 -11.541 1.00 95.25 835 SER A C 1
ATOM 6106 O O . SER A 1 835 ? 7.667 8.454 -10.408 1.00 95.25 835 SER A O 1
ATOM 6108 N N . ILE A 1 836 ? 6.734 7.366 -12.142 1.00 93.88 836 ILE A N 1
ATOM 6109 C CA . ILE A 1 836 ? 5.406 7.213 -11.528 1.00 93.88 836 ILE A CA 1
ATOM 6110 C C . ILE A 1 836 ? 5.474 6.301 -10.309 1.00 93.88 836 ILE A C 1
ATOM 6112 O O . ILE A 1 836 ? 4.948 6.658 -9.258 1.00 93.88 836 ILE A O 1
ATOM 6116 N N . LEU A 1 837 ? 6.163 5.162 -10.404 1.00 91.94 837 LEU A N 1
ATOM 6117 C CA . LEU A 1 837 ? 6.317 4.268 -9.256 1.00 91.94 837 LEU A CA 1
ATOM 6118 C C . LEU A 1 837 ? 7.041 4.968 -8.101 1.00 91.94 837 LEU A C 1
ATOM 6120 O O . LEU A 1 837 ? 6.585 4.885 -6.965 1.00 91.94 837 LEU A O 1
ATOM 6124 N N . SER A 1 838 ? 8.095 5.738 -8.392 1.00 93.56 838 SER A N 1
ATOM 6125 C CA . SER A 1 838 ? 8.790 6.546 -7.378 1.00 93.56 838 SER A CA 1
ATOM 6126 C C . SER A 1 838 ? 7.848 7.548 -6.705 1.00 93.56 838 SER A C 1
ATOM 6128 O O . SER A 1 838 ? 7.862 7.684 -5.483 1.00 93.56 838 SER A O 1
ATOM 6130 N N . TYR A 1 839 ? 6.995 8.215 -7.489 1.00 92.69 839 TYR A N 1
ATOM 6131 C CA . TYR A 1 839 ? 5.986 9.138 -6.974 1.00 92.69 839 TYR A CA 1
ATOM 6132 C C . TYR A 1 839 ? 4.955 8.433 -6.081 1.00 92.69 839 TYR A C 1
ATOM 6134 O O . TYR A 1 839 ? 4.736 8.879 -4.956 1.00 92.69 839 TYR A O 1
ATOM 6142 N N . ILE A 1 840 ? 4.379 7.314 -6.536 1.00 89.94 840 ILE A N 1
ATOM 6143 C CA . ILE A 1 840 ? 3.398 6.526 -5.772 1.00 89.94 840 ILE A CA 1
ATOM 6144 C C . ILE A 1 840 ? 3.988 6.105 -4.422 1.00 89.94 840 ILE A C 1
ATOM 6146 O O . ILE A 1 840 ? 3.334 6.251 -3.391 1.00 89.94 840 ILE A O 1
ATOM 6150 N N . MET A 1 841 ? 5.239 5.634 -4.405 1.00 90.19 841 MET A N 1
ATOM 6151 C CA . MET A 1 841 ? 5.910 5.261 -3.159 1.00 90.19 841 MET A CA 1
ATOM 6152 C C . MET A 1 841 ? 6.122 6.456 -2.223 1.00 90.19 841 MET A C 1
ATOM 6154 O O . MET A 1 841 ? 5.851 6.354 -1.030 1.00 90.19 841 MET A O 1
ATOM 6158 N N . CYS A 1 842 ? 6.583 7.591 -2.754 1.00 90.44 842 CYS A N 1
ATOM 6159 C CA . CYS A 1 842 ? 6.787 8.818 -1.986 1.00 90.44 842 CYS A CA 1
ATOM 6160 C C . CYS A 1 842 ? 5.487 9.325 -1.344 1.00 90.44 842 CYS A C 1
ATOM 6162 O O . CYS A 1 842 ? 5.463 9.613 -0.145 1.00 90.44 842 CYS A O 1
ATOM 6164 N N . VAL A 1 843 ? 4.399 9.376 -2.117 1.00 87.88 843 VAL A N 1
ATOM 6165 C CA . VAL A 1 843 ? 3.073 9.776 -1.623 1.00 87.88 843 VAL A CA 1
ATOM 6166 C C . VAL A 1 843 ? 2.582 8.810 -0.549 1.00 87.88 843 VAL A C 1
ATOM 6168 O O . VAL A 1 843 ? 2.185 9.255 0.524 1.00 87.88 843 VAL A O 1
ATOM 6171 N N . ALA A 1 844 ? 2.701 7.498 -0.774 1.00 85.38 844 ALA A N 1
ATOM 6172 C CA . ALA A 1 844 ? 2.298 6.488 0.205 1.00 85.38 844 ALA A CA 1
ATOM 6173 C C . ALA A 1 844 ? 3.113 6.537 1.512 1.00 85.38 844 ALA A C 1
ATOM 6175 O O . ALA A 1 844 ? 2.639 6.093 2.551 1.00 85.38 844 ALA A O 1
ATOM 6176 N N . MET A 1 845 ? 4.335 7.073 1.483 1.00 82.88 845 MET A N 1
ATOM 6177 C CA . MET A 1 845 ? 5.168 7.296 2.674 1.00 82.88 845 MET A CA 1
ATOM 6178 C C . MET A 1 845 ? 4.957 8.671 3.313 1.00 82.88 845 MET A C 1
ATOM 6180 O O . MET A 1 845 ? 5.608 8.970 4.313 1.00 82.88 845 MET A O 1
ATOM 6184 N N . ASN A 1 846 ? 4.121 9.524 2.714 1.00 84.44 846 ASN A N 1
ATOM 6185 C CA . ASN A 1 846 ? 3.994 10.938 3.050 1.00 84.44 846 ASN A CA 1
ATOM 6186 C C . ASN A 1 846 ? 5.357 11.666 3.099 1.00 84.44 846 ASN A C 1
ATOM 6188 O O . ASN A 1 846 ? 5.659 12.439 4.009 1.00 84.44 846 ASN A O 1
ATOM 6192 N N . ARG A 1 847 ? 6.235 11.375 2.129 1.00 84.94 847 ARG A N 1
ATOM 6193 C CA . ARG A 1 847 ? 7.574 11.974 2.014 1.00 84.94 847 ARG A CA 1
ATOM 6194 C C . ARG A 1 847 ? 7.823 12.430 0.587 1.00 84.94 847 ARG A C 1
ATOM 6196 O O . ARG A 1 847 ? 7.560 11.707 -0.365 1.00 84.94 847 ARG A O 1
ATOM 6203 N N . THR A 1 848 ? 8.398 13.616 0.419 1.00 88.56 848 THR A N 1
ATOM 6204 C CA . THR A 1 848 ? 8.808 14.091 -0.907 1.00 88.56 848 THR A CA 1
ATOM 6205 C C . THR A 1 848 ? 10.010 13.300 -1.429 1.00 88.56 848 THR A C 1
ATOM 6207 O O . THR A 1 848 ? 10.853 12.830 -0.659 1.00 88.56 848 THR A O 1
ATOM 6210 N N . LEU A 1 849 ? 10.149 13.217 -2.756 1.00 88.06 849 LEU A N 1
ATOM 6211 C CA . LEU A 1 849 ? 11.306 12.581 -3.394 1.00 88.06 849 LEU A CA 1
ATOM 6212 C C . LEU A 1 849 ? 12.634 13.224 -2.957 1.00 88.06 849 LEU A C 1
ATOM 6214 O O . LEU A 1 849 ? 13.627 12.532 -2.751 1.00 88.06 849 LEU A O 1
ATOM 6218 N N . THR A 1 850 ? 12.645 14.543 -2.744 1.00 86.56 850 THR A N 1
ATOM 6219 C CA . THR A 1 850 ? 13.816 15.275 -2.243 1.00 86.56 850 THR A CA 1
ATOM 6220 C C . THR A 1 850 ? 14.199 14.853 -0.825 1.00 86.56 850 THR A C 1
ATOM 6222 O O . THR A 1 850 ? 15.383 14.651 -0.546 1.00 86.56 850 THR A O 1
ATOM 6225 N N . ASN A 1 851 ? 13.216 14.645 0.056 1.00 84.38 851 ASN A N 1
ATOM 6226 C CA . ASN A 1 851 ? 13.450 14.163 1.416 1.00 84.38 851 ASN A CA 1
ATOM 6227 C C . ASN A 1 851 ? 13.969 12.721 1.436 1.00 84.38 851 ASN A C 1
ATOM 6229 O O . ASN A 1 851 ? 14.734 12.372 2.333 1.00 84.38 851 ASN A O 1
ATOM 6233 N N . VAL A 1 852 ? 13.575 11.892 0.467 1.00 87.12 852 VAL A N 1
ATOM 6234 C CA . VAL A 1 852 ? 14.058 10.509 0.341 1.00 87.12 852 VAL A CA 1
ATOM 6235 C C . VAL A 1 852 ? 15.480 10.452 -0.226 1.00 87.12 852 VAL A C 1
ATOM 6237 O O . VAL A 1 852 ? 16.347 9.822 0.374 1.00 87.12 852 VAL A O 1
ATOM 6240 N N . LEU A 1 853 ? 15.748 11.132 -1.346 1.00 86.38 853 LEU A N 1
ATOM 6241 C CA . LEU A 1 853 ? 17.040 11.040 -2.040 1.00 86.38 853 LEU A CA 1
ATOM 6242 C C . LEU A 1 853 ? 18.166 11.813 -1.349 1.00 86.38 853 LEU A C 1
ATOM 6244 O O . LEU A 1 853 ? 19.322 11.399 -1.411 1.00 86.38 853 LEU A O 1
ATOM 6248 N N . PHE A 1 854 ? 17.849 12.937 -0.703 1.00 82.94 854 PHE A N 1
ATOM 6249 C CA . PHE A 1 854 ? 18.868 13.819 -0.134 1.00 82.94 854 PHE A CA 1
ATOM 6250 C C . PHE A 1 854 ? 18.816 13.920 1.391 1.00 82.94 854 PHE A C 1
ATOM 6252 O O . PHE A 1 854 ? 19.801 14.343 1.983 1.00 82.94 854 PHE A O 1
ATOM 6259 N N . GLY A 1 855 ? 17.734 13.485 2.043 1.00 67.75 855 GLY A N 1
ATOM 6260 C CA . GLY A 1 855 ? 17.595 13.493 3.501 1.00 67.75 855 GLY A CA 1
ATOM 6261 C C . GLY A 1 855 ? 17.585 14.902 4.109 1.00 67.75 855 GLY A C 1
ATOM 6262 O O . GLY A 1 855 ? 18.642 15.494 4.307 1.00 67.75 855 GLY A O 1
ATOM 6263 N N . GLY A 1 856 ? 16.401 15.409 4.468 1.00 60.34 856 GLY A N 1
ATOM 6264 C CA . GLY A 1 856 ? 16.256 16.571 5.362 1.00 60.34 856 GLY A CA 1
ATOM 6265 C C . GLY A 1 856 ? 16.533 17.958 4.764 1.00 60.34 856 GLY A C 1
ATOM 6266 O O . GLY A 1 856 ? 16.839 18.875 5.516 1.00 60.34 856 GLY A O 1
ATOM 6267 N N . ILE A 1 857 ? 16.430 18.143 3.440 1.00 55.03 857 ILE A N 1
ATOM 6268 C CA . ILE A 1 857 ? 16.510 19.482 2.806 1.00 55.03 857 ILE A CA 1
ATOM 6269 C C . ILE A 1 857 ? 15.167 20.247 2.906 1.00 55.03 857 ILE A C 1
ATOM 6271 O O . ILE A 1 857 ? 15.112 21.448 2.661 1.00 55.03 857 ILE A O 1
ATOM 6275 N N . GLY A 1 858 ? 14.082 19.584 3.315 1.00 46.62 858 GLY A N 1
ATOM 6276 C CA . GLY A 1 858 ? 12.795 20.206 3.632 1.00 46.62 858 GLY A CA 1
ATOM 6277 C C . GLY A 1 858 ? 12.325 19.821 5.032 1.00 46.62 858 GLY A C 1
ATOM 6278 O O . GLY A 1 858 ? 12.688 18.754 5.527 1.00 46.62 858 GLY A O 1
ATOM 6279 N N . SER A 1 859 ? 11.522 20.687 5.655 1.00 39.22 859 SER A N 1
ATOM 6280 C CA . SER A 1 859 ? 10.890 20.465 6.959 1.00 39.22 859 SER A CA 1
ATOM 6281 C C . SER A 1 859 ? 10.195 19.103 6.989 1.00 39.22 859 SER A C 1
ATOM 6283 O O . SER A 1 859 ? 9.137 18.925 6.381 1.00 39.22 859 SER A O 1
ATOM 6285 N N . SER A 1 860 ? 10.784 18.127 7.678 1.00 44.31 860 SER A N 1
ATOM 6286 C CA . SER A 1 860 ? 10.022 16.973 8.141 1.00 44.31 860 SER A CA 1
ATOM 6287 C C . SER A 1 860 ? 8.887 17.514 9.004 1.00 44.31 860 SER A C 1
ATOM 6289 O O . SER A 1 860 ? 9.125 18.421 9.805 1.00 44.31 860 SER A O 1
ATOM 6291 N N . ALA A 1 861 ? 7.670 16.995 8.830 1.00 47.59 861 ALA A N 1
ATOM 6292 C CA . ALA A 1 861 ? 6.615 17.214 9.809 1.00 47.59 861 ALA A CA 1
ATOM 6293 C C . ALA A 1 861 ? 7.223 16.952 11.192 1.00 47.59 861 ALA A C 1
ATOM 6295 O O . ALA A 1 861 ? 7.858 15.912 11.387 1.00 47.59 861 ALA A O 1
ATOM 6296 N N . VAL A 1 862 ? 7.139 17.938 12.087 1.00 46.03 862 VAL A N 1
ATOM 6297 C CA . VAL A 1 862 ? 7.620 17.804 13.461 1.00 46.03 862 VAL A CA 1
ATOM 6298 C C . VAL A 1 862 ? 6.849 16.632 14.042 1.00 46.03 862 VAL A C 1
ATOM 6300 O O . VAL A 1 862 ? 5.650 16.735 14.287 1.00 46.03 862 VAL A O 1
ATOM 6303 N N . GLN A 1 863 ? 7.510 15.484 14.154 1.00 49.69 863 GLN A N 1
ATOM 6304 C CA . GLN A 1 863 ? 6.929 14.324 14.795 1.00 49.69 863 GLN A CA 1
ATOM 6305 C C . GLN A 1 863 ? 6.874 14.702 16.270 1.00 49.69 863 GLN A C 1
ATOM 6307 O O . GLN A 1 863 ? 7.905 14.792 16.932 1.00 49.69 863 GLN A O 1
ATOM 6312 N N . SER A 1 864 ? 5.690 15.083 16.741 1.00 53.09 864 SER A N 1
ATOM 6313 C CA . SER A 1 864 ? 5.471 15.343 18.151 1.00 53.09 864 SER A CA 1
ATOM 6314 C C . SER A 1 864 ? 5.769 14.044 18.890 1.00 53.09 864 SER A C 1
ATOM 6316 O O . SER A 1 864 ? 5.138 13.019 18.628 1.00 53.09 864 SER A O 1
ATOM 6318 N N . ASP A 1 865 ? 6.766 14.071 19.773 1.00 51.72 865 ASP A N 1
ATOM 6319 C CA . ASP A 1 865 ? 7.057 12.960 20.675 1.00 51.72 865 ASP A CA 1
ATOM 6320 C C . ASP A 1 865 ? 5.867 12.806 21.628 1.00 51.72 865 ASP A C 1
ATOM 6322 O O . ASP A 1 865 ? 5.797 13.408 22.701 1.00 51.72 865 ASP A O 1
ATOM 6326 N N . TYR A 1 866 ? 4.871 12.040 21.192 1.00 62.75 866 TYR A N 1
ATOM 6327 C CA . TYR A 1 866 ? 3.745 11.666 22.023 1.00 62.75 866 TYR A CA 1
ATOM 6328 C C . TYR A 1 866 ? 4.243 10.656 23.053 1.00 62.75 866 TYR A C 1
ATOM 6330 O O . TYR A 1 866 ? 4.736 9.578 22.707 1.00 62.75 866 TYR A O 1
ATOM 6338 N N . LYS A 1 867 ? 4.135 11.005 24.336 1.00 75.81 867 LYS A N 1
ATOM 6339 C CA . LYS A 1 867 ? 4.442 10.074 25.417 1.00 75.81 867 LYS A CA 1
ATOM 6340 C C . LYS A 1 867 ? 3.400 8.958 25.382 1.00 75.81 867 LYS A C 1
ATOM 6342 O O . LYS A 1 867 ? 2.211 9.229 25.473 1.00 75.81 867 LYS A O 1
ATOM 6347 N N . ILE A 1 868 ? 3.843 7.712 25.229 1.00 74.62 868 ILE A N 1
ATOM 6348 C CA . ILE A 1 868 ? 2.948 6.550 25.263 1.00 74.62 868 ILE A CA 1
ATOM 6349 C C . ILE A 1 868 ? 2.327 6.468 26.665 1.00 74.62 868 ILE A C 1
ATOM 6351 O O . ILE A 1 868 ? 3.051 6.355 27.655 1.00 74.62 868 ILE A O 1
ATOM 6355 N N . GLU A 1 869 ? 1.000 6.535 26.740 1.00 81.50 869 GLU A N 1
ATOM 6356 C CA . GLU A 1 869 ? 0.215 6.396 27.970 1.00 81.50 869 GLU A CA 1
ATOM 6357 C C . GLU A 1 869 ? -0.488 5.025 28.002 1.00 81.50 869 GLU A C 1
ATOM 6359 O O . GLU A 1 869 ? -0.881 4.497 26.961 1.00 81.50 869 GLU A O 1
ATOM 6364 N N . GLY A 1 870 ? -0.653 4.442 29.196 1.00 78.88 870 GLY A N 1
ATOM 6365 C CA . GLY A 1 870 ? -1.330 3.154 29.407 1.00 78.88 870 GLY A CA 1
ATOM 6366 C C . GLY A 1 870 ? -0.400 1.948 29.612 1.00 78.88 870 GLY A C 1
ATOM 6367 O O . GLY A 1 870 ? 0.824 2.067 29.632 1.00 78.88 870 GLY A O 1
ATOM 6368 N N . VAL A 1 871 ? -1.001 0.768 29.799 1.00 79.00 871 VAL A N 1
ATOM 6369 C CA . VAL A 1 871 ? -0.302 -0.513 30.015 1.00 79.00 871 VAL A CA 1
ATOM 6370 C C . VAL A 1 871 ? -0.554 -1.439 28.824 1.00 79.00 871 VAL A C 1
ATOM 6372 O O . VAL A 1 871 ? -1.673 -1.531 28.320 1.00 79.00 871 VAL A O 1
ATOM 6375 N N . ILE A 1 872 ? 0.483 -2.143 28.364 1.00 83.31 872 ILE A N 1
ATOM 6376 C CA . ILE A 1 872 ? 0.378 -3.100 27.254 1.00 83.31 872 ILE A CA 1
ATOM 6377 C C . ILE A 1 872 ? -0.445 -4.313 27.707 1.00 83.31 872 ILE A C 1
ATOM 6379 O O . ILE A 1 872 ? -0.011 -5.066 28.579 1.00 83.31 872 ILE A O 1
ATOM 6383 N N . SER A 1 873 ? -1.595 -4.534 27.067 1.00 82.62 873 SER A N 1
ATOM 6384 C CA . SER A 1 873 ? -2.365 -5.771 27.228 1.00 82.62 873 SER A CA 1
ATOM 6385 C C . SER A 1 873 ? -1.681 -6.905 26.469 1.00 82.62 873 SER A C 1
ATOM 6387 O O . SER A 1 873 ? -1.451 -6.805 25.263 1.00 82.62 873 SER A O 1
ATOM 6389 N N . LYS A 1 874 ? -1.325 -7.976 27.179 1.00 88.81 874 LYS A N 1
ATOM 6390 C CA . LYS A 1 874 ? -0.726 -9.187 26.606 1.00 88.81 874 LYS A CA 1
ATOM 6391 C C . LYS A 1 874 ? -1.791 -10.275 26.510 1.00 88.81 874 LYS A C 1
ATOM 6393 O O . LYS A 1 874 ? -2.665 -10.333 27.365 1.00 88.81 874 LYS A O 1
ATOM 6398 N N . THR A 1 875 ? -1.689 -11.128 25.498 1.00 89.94 875 THR A N 1
ATOM 6399 C CA . THR A 1 875 ? -2.596 -12.262 25.278 1.00 89.94 875 THR A CA 1
ATOM 6400 C C . THR A 1 875 ? -1.800 -13.541 25.032 1.00 89.94 875 THR A C 1
ATOM 6402 O O . THR A 1 875 ? -0.622 -13.474 24.656 1.00 89.94 875 THR A O 1
ATOM 6405 N N . SER A 1 876 ? -2.416 -14.697 25.277 1.00 94.06 876 SER A N 1
ATOM 6406 C CA . SER A 1 876 ? -1.840 -16.011 24.980 1.00 94.06 876 SER A CA 1
ATOM 6407 C C . SER A 1 876 ? -2.215 -16.501 23.572 1.00 94.06 876 SER A C 1
ATOM 6409 O O . SER A 1 876 ? -3.068 -15.931 22.885 1.00 94.06 876 SER A O 1
ATOM 6411 N N . VAL A 1 877 ? -1.562 -17.577 23.121 1.00 93.94 877 VAL A N 1
ATOM 6412 C CA . VAL A 1 877 ? -1.914 -18.230 21.849 1.00 93.94 877 VAL A CA 1
ATOM 6413 C C . VAL A 1 877 ? -3.341 -18.778 21.909 1.00 93.94 877 VAL A C 1
ATOM 6415 O O . VAL A 1 877 ? -4.095 -18.563 20.964 1.00 93.94 877 VAL A O 1
ATOM 6418 N N . ASP A 1 878 ? -3.726 -19.407 23.022 1.00 92.69 878 ASP A N 1
ATOM 6419 C CA . ASP A 1 878 ? -5.058 -19.997 23.201 1.00 92.69 878 ASP A CA 1
ATOM 6420 C C . ASP A 1 878 ? -6.157 -18.928 23.131 1.00 92.69 878 ASP A C 1
ATOM 6422 O O . ASP A 1 878 ? -7.110 -19.063 22.367 1.00 92.69 878 ASP A O 1
ATOM 6426 N N . GLU A 1 879 ? -5.967 -17.800 23.821 1.00 90.12 879 GLU A N 1
ATOM 6427 C CA . GLU A 1 879 ? -6.893 -16.661 23.768 1.00 90.12 879 GLU A CA 1
ATOM 6428 C C . GLU A 1 879 ? -7.010 -16.073 22.355 1.00 90.12 879 GLU A C 1
ATOM 6430 O O . GLU A 1 879 ? -8.097 -15.693 21.918 1.00 90.12 879 GLU A O 1
ATOM 6435 N N . THR A 1 880 ? -5.898 -16.016 21.615 1.00 93.06 880 THR A N 1
ATOM 6436 C CA . THR A 1 880 ? -5.894 -15.528 20.229 1.00 93.06 880 THR A CA 1
ATOM 6437 C C . THR A 1 880 ? -6.649 -16.483 19.303 1.00 93.06 880 THR A C 1
ATOM 6439 O O . THR A 1 880 ? -7.394 -16.035 18.430 1.00 93.06 880 THR A O 1
ATOM 6442 N N . VAL A 1 881 ? -6.480 -17.797 19.484 1.00 93.06 881 VAL A N 1
ATOM 6443 C CA . VAL A 1 881 ? -7.204 -18.822 18.719 1.00 93.06 881 VAL A CA 1
ATOM 6444 C C . VAL A 1 881 ? -8.701 -18.740 19.000 1.00 93.06 881 VAL A C 1
ATOM 6446 O O . VAL A 1 881 ? -9.485 -18.728 18.050 1.00 93.06 881 VAL A O 1
ATOM 6449 N N . ASP A 1 882 ? -9.092 -18.609 20.267 1.00 90.44 882 ASP A N 1
ATOM 6450 C CA . ASP A 1 882 ? -10.492 -18.449 20.662 1.00 90.44 882 ASP A CA 1
ATOM 6451 C C . ASP A 1 882 ? -11.092 -17.157 20.094 1.00 90.44 882 ASP A C 1
ATOM 6453 O O . ASP A 1 882 ? -12.203 -17.168 19.557 1.00 90.44 882 ASP A O 1
ATOM 6457 N N . ALA A 1 883 ? -10.352 -16.047 20.129 1.00 92.00 883 ALA A N 1
ATOM 6458 C CA . ALA A 1 883 ? -10.793 -14.786 19.539 1.00 92.00 883 ALA A CA 1
ATOM 6459 C C . ALA A 1 883 ? -10.991 -14.899 18.018 1.00 92.00 883 ALA A C 1
ATOM 6461 O O . ALA A 1 883 ? -11.996 -14.426 17.487 1.00 92.00 883 ALA A O 1
ATOM 6462 N N . LEU A 1 884 ? -10.066 -15.558 17.311 1.00 92.94 884 LEU A N 1
ATOM 6463 C CA . LEU A 1 884 ? -10.174 -15.778 15.867 1.00 92.94 884 LEU A CA 1
ATOM 6464 C C . LEU A 1 884 ? -11.306 -16.747 15.507 1.00 92.94 884 LEU A C 1
ATOM 6466 O O . LEU A 1 884 ? -11.970 -16.540 14.495 1.00 92.94 884 LEU A O 1
ATOM 6470 N N . ALA A 1 885 ? -11.539 -17.787 16.311 1.00 90.56 885 ALA A N 1
ATOM 6471 C CA . ALA A 1 885 ? -12.593 -18.772 16.072 1.00 90.56 885 ALA A CA 1
ATOM 6472 C C . ALA A 1 885 ? -14.004 -18.194 16.262 1.00 90.56 885 ALA A C 1
ATOM 6474 O O . ALA A 1 885 ? -14.928 -18.634 15.582 1.00 90.56 885 ALA A O 1
ATOM 6475 N N . ASN A 1 886 ? -14.153 -17.208 17.152 1.00 91.44 886 ASN A N 1
ATOM 6476 C CA . ASN A 1 886 ? -15.417 -16.520 17.419 1.00 91.44 886 ASN A CA 1
ATOM 6477 C C . ASN A 1 886 ? -15.624 -15.260 16.555 1.00 91.44 886 ASN A C 1
ATOM 6479 O O . ASN A 1 886 ? -16.625 -14.563 16.711 1.00 91.44 886 ASN A O 1
ATOM 6483 N N . ALA A 1 887 ? -14.689 -14.940 15.655 1.00 93.69 887 ALA A N 1
ATOM 6484 C CA . ALA A 1 887 ? -14.797 -13.780 14.781 1.00 93.69 887 ALA A CA 1
ATOM 6485 C C . ALA A 1 887 ? -15.624 -14.089 13.523 1.00 93.69 887 ALA A C 1
ATOM 6487 O O . ALA A 1 887 ? -15.420 -15.100 12.857 1.00 93.69 887 ALA A O 1
ATOM 6488 N N . GLU A 1 888 ? -16.487 -13.158 13.115 1.00 92.88 888 GLU A N 1
ATOM 6489 C CA . GLU A 1 888 ? -17.185 -13.243 11.821 1.00 92.88 888 GLU A CA 1
ATOM 6490 C C . GLU A 1 888 ? -16.306 -12.757 10.654 1.00 92.88 888 GLU A C 1
ATOM 6492 O O . GLU A 1 888 ? -16.383 -13.247 9.523 1.00 92.88 888 GLU A O 1
ATOM 6497 N N . ASN A 1 889 ? -15.459 -11.759 10.924 1.00 92.88 889 ASN A N 1
ATOM 6498 C CA . ASN A 1 889 ? -14.644 -11.063 9.936 1.00 92.88 889 ASN A CA 1
ATOM 6499 C C . ASN A 1 889 ? -13.224 -10.857 10.466 1.00 92.88 889 ASN A C 1
ATOM 6501 O O . ASN A 1 889 ? -13.035 -10.272 11.529 1.00 92.88 889 ASN A O 1
ATOM 6505 N N . VAL A 1 890 ? -12.225 -11.258 9.679 1.00 92.31 890 VAL A N 1
ATOM 6506 C CA . VAL A 1 890 ? -10.804 -11.092 10.011 1.00 92.31 890 VAL A CA 1
ATOM 6507 C C . VAL A 1 890 ? -10.103 -10.334 8.886 1.00 92.31 890 VAL A C 1
ATOM 6509 O O . VAL A 1 890 ? -10.225 -10.683 7.709 1.00 92.31 890 VAL A O 1
ATOM 6512 N N . ILE A 1 891 ? -9.355 -9.287 9.241 1.00 92.19 891 ILE A N 1
ATOM 6513 C CA . ILE A 1 891 ? -8.492 -8.548 8.314 1.00 92.19 891 ILE A CA 1
ATOM 6514 C C . ILE A 1 891 ? -7.044 -8.740 8.754 1.00 92.19 891 ILE A C 1
ATOM 6516 O O . ILE A 1 891 ? -6.668 -8.357 9.858 1.00 92.19 891 ILE A O 1
ATOM 6520 N N . LEU A 1 892 ? -6.228 -9.317 7.874 1.00 90.56 892 LEU A N 1
ATOM 6521 C CA . LEU A 1 892 ? -4.800 -9.512 8.093 1.00 90.56 892 LEU A CA 1
ATOM 6522 C C . LEU A 1 892 ? -4.019 -8.383 7.417 1.00 90.56 892 LEU A C 1
ATOM 6524 O O . LEU A 1 892 ? -3.980 -8.294 6.187 1.00 90.56 892 LEU A O 1
ATOM 6528 N N . VAL A 1 893 ? -3.393 -7.523 8.221 1.00 92.25 893 VAL A N 1
ATOM 6529 C CA . VAL A 1 893 ? -2.488 -6.471 7.738 1.00 92.25 893 VAL A CA 1
ATOM 6530 C C . VAL A 1 893 ? -1.076 -7.039 7.690 1.00 92.25 893 VAL A C 1
ATOM 6532 O O . VAL A 1 893 ? -0.461 -7.279 8.729 1.00 92.25 893 VAL A O 1
ATOM 6535 N N . VAL A 1 894 ? -0.558 -7.284 6.487 1.00 88.69 894 VAL A N 1
ATOM 6536 C CA . VAL A 1 894 ? 0.768 -7.894 6.320 1.00 88.69 894 VAL A CA 1
ATOM 6537 C C . VAL A 1 894 ? 1.844 -6.843 6.071 1.00 88.69 894 VAL A C 1
ATOM 6539 O O . VAL A 1 894 ? 1.648 -5.866 5.350 1.00 88.69 894 VAL A O 1
ATOM 6542 N N . GLY A 1 895 ? 3.018 -7.076 6.654 1.00 90.62 895 GLY A N 1
ATOM 6543 C CA . GLY A 1 895 ? 4.212 -6.262 6.451 1.00 90.62 895 GLY A CA 1
ATOM 6544 C C . GLY A 1 895 ? 5.415 -7.104 6.039 1.00 90.62 895 GLY A C 1
ATOM 6545 O O . GLY A 1 895 ? 5.346 -8.331 5.950 1.00 90.62 895 GLY A O 1
ATOM 6546 N N . TYR A 1 896 ? 6.563 -6.450 5.851 1.00 88.81 896 TYR A N 1
ATOM 6547 C CA . TYR A 1 896 ? 7.800 -7.134 5.456 1.00 88.81 896 TYR A CA 1
ATOM 6548 C C . TYR A 1 896 ? 8.278 -8.179 6.485 1.00 88.81 896 TYR A C 1
ATOM 6550 O O . TYR A 1 896 ? 8.946 -9.141 6.112 1.00 88.81 896 TYR A O 1
ATOM 6558 N N . GLY A 1 897 ? 7.883 -8.054 7.759 1.00 90.56 897 GLY A N 1
ATOM 6559 C CA . GLY A 1 897 ? 8.166 -9.057 8.795 1.00 90.56 897 GLY A CA 1
ATOM 6560 C C . GLY A 1 897 ? 7.683 -10.468 8.431 1.00 90.56 897 GLY A C 1
ATOM 6561 O O . GLY A 1 897 ? 8.373 -11.437 8.735 1.00 90.56 897 GLY A O 1
ATOM 6562 N N . MET A 1 898 ? 6.578 -10.584 7.682 1.00 91.81 898 MET A N 1
ATOM 6563 C CA . MET A 1 898 ? 6.093 -11.861 7.145 1.00 91.81 898 MET A CA 1
ATOM 6564 C C . MET A 1 898 ? 7.142 -12.533 6.251 1.00 91.81 898 MET A C 1
ATOM 6566 O O . MET A 1 898 ? 7.416 -13.719 6.407 1.00 91.81 898 MET A O 1
ATOM 6570 N N . ALA A 1 899 ? 7.747 -11.766 5.339 1.00 86.69 899 ALA A N 1
ATOM 6571 C CA . ALA A 1 899 ? 8.751 -12.263 4.402 1.00 86.69 899 ALA A CA 1
ATOM 6572 C C . ALA A 1 899 ? 10.033 -12.692 5.126 1.00 86.69 899 ALA A C 1
ATOM 6574 O O . ALA A 1 899 ? 10.604 -13.736 4.817 1.00 86.69 899 ALA A O 1
ATOM 6575 N N . VAL A 1 900 ? 10.463 -11.899 6.117 1.00 87.69 900 VAL A N 1
ATOM 6576 C CA . VAL A 1 900 ? 11.659 -12.182 6.928 1.00 87.69 900 VAL A CA 1
ATOM 6577 C C . VAL A 1 900 ? 11.496 -13.482 7.712 1.00 87.69 900 VAL A C 1
ATOM 6579 O O . VAL A 1 900 ? 12.420 -14.289 7.746 1.00 87.69 900 VAL A O 1
ATOM 6582 N N . ALA A 1 901 ? 10.315 -13.709 8.291 1.00 91.50 901 ALA A N 1
ATOM 6583 C CA . ALA A 1 901 ? 10.001 -14.926 9.036 1.00 91.50 901 ALA A CA 1
ATOM 6584 C C . ALA A 1 901 ? 9.600 -16.117 8.143 1.00 91.50 901 ALA A C 1
ATOM 6586 O O . ALA A 1 901 ? 9.383 -17.209 8.659 1.00 91.50 901 ALA A O 1
ATOM 6587 N N . LYS A 1 902 ? 9.471 -15.921 6.821 1.00 90.25 902 LYS A N 1
ATOM 6588 C CA . LYS A 1 902 ? 8.883 -16.893 5.877 1.00 90.25 902 LYS A CA 1
ATOM 6589 C C . LYS A 1 902 ? 7.485 -17.379 6.299 1.00 90.25 902 LYS A C 1
ATOM 6591 O O . LYS A 1 902 ? 7.104 -18.521 6.049 1.00 90.25 902 LYS A O 1
ATOM 6596 N N . ALA A 1 903 ? 6.715 -16.503 6.943 1.00 93.00 903 ALA A N 1
ATOM 6597 C CA . ALA A 1 903 ? 5.438 -16.841 7.565 1.00 93.00 903 ALA A CA 1
ATOM 6598 C C . ALA A 1 903 ? 4.262 -16.914 6.575 1.00 93.00 903 ALA A C 1
ATOM 6600 O O . ALA A 1 903 ? 3.173 -17.329 6.961 1.00 93.00 903 ALA A O 1
ATOM 6601 N N . GLN A 1 904 ? 4.448 -16.529 5.308 1.00 90.88 904 GLN A N 1
ATOM 6602 C CA . GLN A 1 904 ? 3.369 -16.465 4.315 1.00 90.88 904 GLN A CA 1
ATOM 6603 C C . GLN A 1 904 ? 2.646 -17.807 4.108 1.00 90.88 904 GLN A C 1
ATOM 6605 O O . GLN A 1 904 ? 1.431 -17.815 3.931 1.00 90.88 904 GLN A O 1
ATOM 6610 N N . TYR A 1 905 ? 3.364 -18.931 4.191 1.00 91.94 905 TYR A N 1
ATOM 6611 C CA . TYR A 1 905 ? 2.784 -20.270 4.052 1.00 91.94 905 TYR A CA 1
ATOM 6612 C C . TYR A 1 905 ? 1.902 -20.624 5.253 1.00 91.94 905 TYR A C 1
ATOM 6614 O O . TYR A 1 905 ? 0.740 -20.968 5.076 1.00 91.94 905 TYR A O 1
ATOM 6622 N N . ALA A 1 906 ? 2.407 -20.408 6.472 1.00 92.69 906 ALA A N 1
ATOM 6623 C CA . ALA A 1 906 ? 1.635 -20.616 7.695 1.00 92.69 906 ALA A CA 1
ATOM 6624 C C . ALA A 1 906 ? 0.389 -19.715 7.746 1.00 92.69 906 ALA A C 1
ATOM 6626 O O . ALA A 1 906 ? -0.687 -20.153 8.142 1.00 92.69 906 ALA A O 1
ATOM 6627 N N . ILE A 1 907 ? 0.507 -18.462 7.293 1.00 91.38 907 ILE A N 1
ATOM 6628 C CA . ILE A 1 907 ? -0.635 -17.547 7.184 1.00 91.38 907 ILE A CA 1
ATOM 6629 C C . ILE A 1 907 ? -1.666 -18.077 6.178 1.00 91.38 907 ILE A C 1
ATOM 6631 O O . ILE A 1 907 ? -2.861 -18.015 6.457 1.00 91.38 907 ILE A O 1
ATOM 6635 N N . SER A 1 908 ? -1.230 -18.612 5.035 1.00 89.69 908 SER A N 1
ATOM 6636 C CA . SER A 1 908 ? -2.121 -19.213 4.032 1.00 89.69 908 SER A CA 1
ATOM 6637 C C . SER A 1 908 ? -2.910 -20.401 4.598 1.00 89.69 908 SER A C 1
ATOM 6639 O O . SER A 1 908 ? -4.127 -20.495 4.398 1.00 89.69 908 SER A O 1
ATOM 6641 N N . ASP A 1 909 ? -2.254 -21.250 5.393 1.00 91.44 909 ASP A N 1
ATOM 6642 C CA . ASP A 1 909 ? -2.899 -22.374 6.077 1.00 91.44 909 ASP A CA 1
ATOM 6643 C C . ASP A 1 909 ? -3.923 -21.886 7.111 1.00 91.44 909 ASP A C 1
ATOM 6645 O O . ASP A 1 909 ? -5.068 -22.343 7.117 1.00 91.44 909 ASP A O 1
ATOM 6649 N N . VAL A 1 910 ? -3.564 -20.890 7.931 1.00 91.25 910 VAL A N 1
ATOM 6650 C CA . VAL A 1 910 ? -4.483 -20.264 8.900 1.00 91.25 910 VAL A CA 1
ATOM 6651 C C . VAL A 1 910 ? -5.701 -19.664 8.204 1.00 91.25 910 VAL A C 1
ATOM 6653 O O . VAL A 1 910 ? -6.834 -19.890 8.628 1.00 91.25 910 VAL A O 1
ATOM 6656 N N . VAL A 1 911 ? -5.503 -18.947 7.098 1.00 90.69 911 VAL A N 1
ATOM 6657 C CA . VAL A 1 911 ? -6.602 -18.379 6.306 1.00 90.69 911 VAL A CA 1
ATOM 6658 C C . VAL A 1 911 ? -7.511 -19.476 5.760 1.00 90.69 911 VAL A C 1
ATOM 6660 O O . VAL A 1 911 ? -8.733 -19.325 5.794 1.00 90.69 911 VAL A O 1
ATOM 6663 N N . SER A 1 912 ? -6.938 -20.581 5.289 1.00 89.94 912 SER A N 1
ATOM 6664 C CA . SER A 1 912 ? -7.701 -21.726 4.785 1.00 89.94 912 SER A CA 1
ATOM 6665 C C . SER A 1 912 ? -8.537 -22.378 5.892 1.00 89.94 912 SER A C 1
ATOM 6667 O O . SER A 1 912 ? -9.716 -22.658 5.675 1.00 89.94 912 SER A O 1
ATOM 6669 N N . MET A 1 913 ? -7.974 -22.532 7.097 1.00 92.12 913 MET A N 1
ATOM 6670 C CA . MET A 1 913 ? -8.679 -23.056 8.277 1.00 92.12 913 MET A CA 1
ATOM 6671 C C . MET A 1 913 ? -9.811 -22.143 8.760 1.00 92.12 913 MET A C 1
ATOM 6673 O O . MET A 1 913 ? -10.862 -22.622 9.174 1.00 92.12 913 MET A O 1
ATOM 6677 N N . LEU A 1 914 ? -9.626 -20.825 8.715 1.00 92.38 914 LEU A N 1
ATOM 6678 C CA . LEU A 1 914 ? -10.681 -19.880 9.092 1.00 92.38 914 LEU A CA 1
ATOM 6679 C C . LEU A 1 914 ? -11.806 -19.862 8.046 1.00 92.38 914 LEU A C 1
ATOM 6681 O O . LEU A 1 914 ? -12.985 -19.895 8.395 1.00 92.38 914 LEU A O 1
ATOM 6685 N N . ARG A 1 915 ? -11.461 -19.882 6.753 1.00 90.38 915 ARG A N 1
ATOM 6686 C CA . ARG A 1 915 ? -12.453 -19.905 5.667 1.00 90.38 915 ARG A CA 1
ATOM 6687 C C . ARG A 1 915 ? -13.270 -21.189 5.634 1.00 90.38 915 ARG A C 1
ATOM 6689 O O . ARG A 1 915 ? -14.455 -21.119 5.323 1.00 90.38 915 ARG A O 1
ATOM 6696 N N . SER A 1 916 ? -12.685 -22.339 5.978 1.00 92.81 916 SER A N 1
ATOM 6697 C CA . SER A 1 916 ? -13.442 -23.595 6.070 1.00 92.81 916 SER A CA 1
ATOM 6698 C C . SER A 1 916 ? -14.503 -23.568 7.178 1.00 92.81 916 SER A C 1
ATOM 6700 O O . SER A 1 916 ? -15.494 -24.284 7.080 1.00 92.81 916 SER A O 1
ATOM 6702 N N . LYS A 1 917 ? -14.349 -22.688 8.178 1.00 92.31 917 LYS A N 1
ATOM 6703 C CA . LYS A 1 917 ? -15.352 -22.396 9.216 1.00 92.31 917 LYS A CA 1
ATOM 6704 C C . LYS A 1 917 ? -16.365 -21.310 8.816 1.00 92.31 917 LYS A C 1
ATOM 6706 O O . LYS A 1 917 ? -17.162 -20.893 9.645 1.00 92.31 917 LYS A O 1
ATOM 6711 N N . GLY A 1 918 ? -16.333 -20.823 7.572 1.00 91.69 918 GLY A N 1
ATOM 6712 C CA . GLY A 1 918 ? -17.224 -19.761 7.089 1.00 91.69 918 GLY A CA 1
ATOM 6713 C C . GLY A 1 918 ? -16.803 -18.337 7.476 1.00 91.69 918 GLY A C 1
ATOM 6714 O O . GLY A 1 918 ? -17.535 -17.392 7.191 1.00 91.69 918 GLY A O 1
ATOM 6715 N N . ILE A 1 919 ? -15.623 -18.156 8.081 1.00 92.38 919 ILE A N 1
ATOM 6716 C CA . ILE A 1 919 ? -15.131 -16.842 8.519 1.00 92.38 919 ILE A CA 1
ATOM 6717 C C . ILE A 1 919 ? -14.621 -16.043 7.314 1.00 92.38 919 ILE A C 1
ATOM 6719 O O . ILE A 1 919 ? -13.834 -16.533 6.492 1.00 92.38 919 ILE A O 1
ATOM 6723 N N . LYS A 1 920 ? -15.017 -14.768 7.216 1.00 90.62 920 LYS A N 1
ATOM 6724 C CA . LYS A 1 920 ? -14.596 -13.889 6.118 1.00 90.62 920 LYS A CA 1
ATOM 6725 C C . LYS A 1 920 ? -13.210 -13.303 6.386 1.00 90.62 920 LYS A C 1
ATOM 6727 O O . LYS A 1 920 ? -13.068 -12.294 7.075 1.00 90.62 920 LYS A O 1
ATOM 6732 N N . VAL A 1 921 ? -12.187 -13.905 5.779 1.00 90.44 921 VAL A N 1
ATOM 6733 C CA . VAL A 1 921 ? -10.785 -13.464 5.908 1.00 90.44 921 VAL A CA 1
ATOM 6734 C C . VAL A 1 921 ? -10.317 -12.672 4.687 1.00 90.44 921 VAL A C 1
ATOM 6736 O O . VAL A 1 921 ? -10.363 -13.184 3.562 1.00 90.44 921 VAL A O 1
ATOM 6739 N N . ARG A 1 922 ? -9.811 -11.454 4.913 1.00 88.38 922 ARG A N 1
ATOM 6740 C CA . ARG A 1 922 ? -9.255 -10.548 3.890 1.00 88.38 922 ARG A CA 1
ATOM 6741 C C . ARG A 1 922 ? -7.843 -10.097 4.246 1.00 88.38 922 ARG A C 1
ATOM 6743 O O . ARG A 1 922 ? -7.483 -10.045 5.418 1.00 88.38 922 ARG A O 1
ATOM 6750 N N . PHE A 1 923 ? -7.080 -9.708 3.232 1.00 87.94 923 PHE A N 1
ATOM 6751 C CA . PHE A 1 923 ? -5.752 -9.119 3.397 1.00 87.94 923 PHE A CA 1
ATOM 6752 C C . PHE A 1 923 ? -5.758 -7.626 3.080 1.00 87.94 923 PHE A C 1
ATOM 6754 O O . PHE A 1 923 ? -6.324 -7.210 2.068 1.00 87.94 923 PHE A O 1
ATOM 6761 N N . ALA A 1 924 ? -5.066 -6.849 3.911 1.00 87.38 924 ALA A N 1
ATOM 6762 C CA . ALA A 1 924 ? -4.758 -5.447 3.666 1.00 87.38 924 ALA A CA 1
ATOM 6763 C C . ALA A 1 924 ? -3.241 -5.277 3.521 1.00 87.38 924 ALA A C 1
ATOM 6765 O O . ALA A 1 924 ? -2.463 -5.773 4.341 1.00 87.38 924 ALA A O 1
ATOM 6766 N N . ILE A 1 925 ? -2.820 -4.591 2.458 1.00 86.12 925 ILE A N 1
ATOM 6767 C CA . ILE A 1 925 ? -1.405 -4.417 2.118 1.00 86.12 925 ILE A CA 1
ATOM 6768 C C . ILE A 1 925 ? -1.152 -2.934 1.895 1.00 86.12 925 ILE A C 1
ATOM 6770 O O . ILE A 1 925 ? -1.751 -2.311 1.018 1.00 86.12 925 ILE A O 1
ATOM 6774 N N . HIS A 1 926 ? -0.246 -2.367 2.686 1.00 87.88 926 HIS A N 1
ATOM 6775 C CA . HIS A 1 926 ? 0.187 -0.991 2.490 1.00 87.88 926 HIS A CA 1
ATOM 6776 C C . HIS A 1 926 ? 1.038 -0.878 1.205 1.00 87.88 926 HIS A C 1
ATOM 6778 O O . HIS A 1 926 ? 1.871 -1.759 0.979 1.00 87.88 926 HIS A O 1
ATOM 6784 N N . PRO A 1 927 ? 0.925 0.185 0.380 1.00 83.06 927 PRO A N 1
ATOM 6785 C CA . PRO A 1 927 ? 1.668 0.293 -0.887 1.00 83.06 927 PRO A CA 1
ATOM 6786 C C . PRO A 1 927 ? 3.197 0.189 -0.759 1.00 83.06 927 PRO A C 1
ATOM 6788 O O . PRO A 1 927 ? 3.873 -0.236 -1.697 1.00 83.06 927 PRO A O 1
ATOM 6791 N N . VAL A 1 928 ? 3.742 0.552 0.409 1.00 87.00 928 VAL A N 1
ATOM 6792 C CA . VAL A 1 928 ? 5.177 0.423 0.734 1.00 87.00 928 VAL A CA 1
ATOM 6793 C C . VAL A 1 928 ? 5.500 -0.711 1.714 1.00 87.00 928 VAL A C 1
ATOM 6795 O O . VAL A 1 928 ? 6.598 -0.762 2.265 1.00 87.00 928 VAL A O 1
ATOM 6798 N N . ALA A 1 929 ? 4.568 -1.641 1.945 1.00 87.31 929 ALA A N 1
ATOM 6799 C CA . ALA A 1 929 ? 4.861 -2.870 2.675 1.00 87.31 929 ALA A CA 1
ATOM 6800 C C . ALA A 1 929 ? 5.750 -3.782 1.814 1.00 87.31 929 ALA A C 1
ATOM 6802 O O . ALA A 1 929 ? 5.297 -4.402 0.852 1.00 87.31 929 ALA A O 1
ATOM 6803 N N . GLY A 1 930 ? 7.034 -3.851 2.163 1.00 88.12 930 GLY A N 1
ATOM 6804 C CA . GLY A 1 930 ? 8.023 -4.674 1.471 1.00 88.12 930 GLY A CA 1
ATOM 6805 C C . GLY A 1 930 ? 9.317 -3.921 1.179 1.00 88.12 930 GLY A C 1
ATOM 6806 O O . GLY A 1 930 ? 9.528 -2.803 1.637 1.00 88.12 930 GLY A O 1
ATOM 6807 N N . ARG A 1 931 ? 10.196 -4.549 0.396 1.00 90.62 931 ARG A N 1
ATOM 6808 C CA . ARG A 1 931 ? 11.435 -3.958 -0.136 1.00 90.62 931 ARG A CA 1
ATOM 6809 C C . ARG A 1 931 ? 11.348 -3.623 -1.635 1.00 90.62 931 ARG A C 1
ATOM 6811 O O . ARG A 1 931 ? 12.351 -3.263 -2.242 1.00 90.62 931 ARG A O 1
ATOM 6818 N N . MET A 1 932 ? 10.164 -3.737 -2.232 1.00 89.12 932 MET A N 1
ATOM 6819 C CA . MET A 1 932 ? 9.853 -3.372 -3.619 1.00 89.12 932 MET A CA 1
ATOM 6820 C C . MET A 1 932 ? 8.335 -3.133 -3.751 1.00 89.12 932 MET A C 1
ATOM 6822 O O . MET A 1 932 ? 7.575 -3.802 -3.042 1.00 89.12 932 MET A O 1
ATOM 6826 N N . PRO A 1 933 ? 7.869 -2.233 -4.643 1.00 88.44 933 PRO A N 1
ATOM 6827 C CA . PRO A 1 933 ? 6.442 -2.049 -4.921 1.00 88.44 933 PRO A CA 1
ATOM 6828 C C . PRO A 1 933 ? 5.711 -3.362 -5.212 1.00 88.44 933 PRO A C 1
ATOM 6830 O O . PRO A 1 933 ? 6.044 -4.059 -6.168 1.00 88.44 933 PRO A O 1
ATOM 6833 N N . GLY A 1 934 ? 4.706 -3.698 -4.402 1.00 88.19 934 GLY A N 1
ATOM 6834 C CA . GLY A 1 934 ? 3.897 -4.910 -4.583 1.00 88.19 934 GLY A CA 1
ATOM 6835 C C . GLY A 1 934 ? 4.583 -6.224 -4.183 1.00 88.19 934 GLY A C 1
ATOM 6836 O O . GLY A 1 934 ? 4.061 -7.290 -4.500 1.00 88.19 934 GLY A O 1
ATOM 6837 N N . GLN A 1 935 ? 5.724 -6.192 -3.478 1.00 90.38 935 GLN A N 1
ATOM 6838 C CA . GLN A 1 935 ? 6.438 -7.421 -3.097 1.00 90.38 935 GLN A CA 1
ATOM 6839 C C . GLN A 1 935 ? 5.579 -8.346 -2.224 1.00 90.38 935 GLN A C 1
ATOM 6841 O O . GLN A 1 935 ? 5.545 -9.553 -2.454 1.00 90.38 935 GLN A O 1
ATOM 6846 N N . CYS A 1 936 ? 4.866 -7.799 -1.232 1.00 90.69 936 CYS A N 1
ATOM 6847 C CA . CYS A 1 936 ? 3.988 -8.597 -0.374 1.00 90.69 936 CYS A CA 1
ATOM 6848 C C . CYS A 1 936 ? 2.881 -9.308 -1.170 1.00 90.69 936 CYS A C 1
ATOM 6850 O O . CYS A 1 936 ? 2.532 -10.432 -0.824 1.00 90.69 936 CYS A O 1
ATOM 6852 N N . ASN A 1 937 ? 2.383 -8.714 -2.260 1.00 90.44 937 ASN A N 1
ATOM 6853 C CA . ASN A 1 937 ? 1.393 -9.346 -3.135 1.00 90.44 937 ASN A CA 1
ATOM 6854 C C . ASN A 1 937 ? 1.969 -10.591 -3.816 1.00 90.44 937 ASN A C 1
ATOM 6856 O O . ASN A 1 937 ? 1.322 -11.634 -3.817 1.00 90.44 937 ASN A O 1
ATOM 6860 N N . VAL A 1 938 ? 3.195 -10.500 -4.342 1.00 89.75 938 VAL A N 1
ATOM 6861 C CA . VAL A 1 938 ? 3.880 -11.642 -4.971 1.00 89.75 938 VAL A CA 1
ATOM 6862 C C . VAL A 1 938 ? 4.154 -12.748 -3.949 1.00 89.75 938 VAL A C 1
ATOM 6864 O O . VAL A 1 938 ? 3.942 -13.914 -4.252 1.00 89.75 938 VAL A O 1
ATOM 6867 N N . LEU A 1 939 ? 4.562 -12.401 -2.725 1.00 91.12 939 LEU A N 1
ATOM 6868 C CA . LEU A 1 939 ? 4.827 -13.384 -1.664 1.00 91.12 939 LEU A CA 1
ATOM 6869 C C . LEU A 1 939 ? 3.561 -14.107 -1.185 1.00 91.12 939 LEU A C 1
ATOM 6871 O O . LEU A 1 939 ? 3.601 -15.298 -0.888 1.00 91.12 939 LEU A O 1
ATOM 6875 N N . LEU A 1 940 ? 2.430 -13.403 -1.106 1.00 90.88 940 LEU A N 1
ATOM 6876 C CA . LEU A 1 940 ? 1.145 -14.031 -0.795 1.00 90.88 940 LEU A CA 1
ATOM 6877 C C . LEU A 1 940 ? 0.665 -14.922 -1.948 1.00 90.88 940 LEU A C 1
ATOM 6879 O O . LEU A 1 940 ? 0.180 -16.025 -1.700 1.00 90.88 940 LEU A O 1
ATOM 6883 N N . ALA A 1 941 ? 0.847 -14.483 -3.197 1.00 89.44 941 ALA A N 1
ATOM 6884 C CA . ALA A 1 941 ? 0.538 -15.290 -4.375 1.00 89.44 941 ALA A CA 1
ATOM 6885 C C . ALA A 1 941 ? 1.407 -16.561 -4.438 1.00 89.44 941 ALA A C 1
ATOM 6887 O O . ALA A 1 941 ? 0.892 -17.646 -4.692 1.00 89.44 941 ALA A O 1
ATOM 6888 N N . GLU A 1 942 ? 2.699 -16.463 -4.106 1.00 89.44 942 GLU A N 1
ATOM 6889 C CA . GLU A 1 942 ? 3.605 -17.613 -3.957 1.00 89.44 942 GLU A CA 1
ATOM 6890 C C . GLU A 1 942 ? 3.078 -18.620 -2.918 1.00 89.44 942 GLU A C 1
ATOM 6892 O O . GLU A 1 942 ? 3.109 -19.828 -3.146 1.00 89.44 942 GLU A O 1
ATOM 6897 N N . ALA A 1 943 ? 2.500 -18.132 -1.816 1.00 88.31 943 ALA A N 1
ATOM 6898 C CA . ALA A 1 943 ? 1.836 -18.952 -0.801 1.00 88.31 943 ALA A CA 1
ATOM 6899 C C . ALA A 1 943 ? 0.420 -19.427 -1.198 1.00 88.31 943 ALA A C 1
ATOM 6901 O O . ALA A 1 943 ? -0.332 -19.909 -0.349 1.00 88.31 943 ALA A O 1
ATOM 6902 N N . SER A 1 944 ? 0.042 -19.312 -2.477 1.00 84.06 944 SER A N 1
ATOM 6903 C CA . SER A 1 944 ? -1.267 -19.704 -3.023 1.00 84.06 944 SER A CA 1
ATOM 6904 C C . SER A 1 944 ? -2.469 -18.966 -2.417 1.00 84.06 944 SER A C 1
ATOM 6906 O O . SER A 1 944 ? -3.593 -19.469 -2.463 1.00 84.06 944 SER A O 1
ATOM 6908 N N . VAL A 1 945 ? -2.267 -17.761 -1.874 1.00 84.50 945 VAL A N 1
ATOM 6909 C CA . VAL A 1 945 ? -3.375 -16.910 -1.422 1.00 84.50 945 VAL A CA 1
ATOM 6910 C C . VAL A 1 945 ? -4.078 -16.308 -2.650 1.00 84.50 945 VAL A C 1
ATOM 6912 O O . VAL A 1 945 ? -3.429 -15.619 -3.439 1.00 84.50 945 VAL A O 1
ATOM 6915 N N . PRO A 1 946 ? -5.400 -16.513 -2.834 1.00 78.56 946 PRO A N 1
ATOM 6916 C CA . PRO A 1 946 ? -6.122 -15.973 -3.987 1.00 78.56 946 PRO A CA 1
ATOM 6917 C C . PRO A 1 946 ? -6.118 -14.439 -4.010 1.00 78.56 946 PRO A C 1
ATOM 6919 O O . PRO A 1 946 ? -6.437 -13.809 -2.995 1.00 78.56 946 PRO A O 1
ATOM 6922 N N . TYR A 1 947 ? -5.841 -13.837 -5.171 1.00 75.62 947 TYR A N 1
ATOM 6923 C CA . TYR A 1 947 ? -5.765 -12.376 -5.332 1.00 75.62 947 TYR A CA 1
ATOM 6924 C C . TYR A 1 947 ? -7.125 -11.671 -5.158 1.00 75.62 947 TYR A C 1
ATOM 6926 O O . TYR A 1 947 ? -7.190 -10.503 -4.783 1.00 75.62 947 TYR A O 1
ATOM 6934 N N . ASP A 1 948 ? -8.230 -12.379 -5.371 1.00 68.06 948 ASP A N 1
ATOM 6935 C CA . ASP A 1 948 ? -9.603 -11.905 -5.150 1.00 68.06 948 ASP A CA 1
ATOM 6936 C C . ASP A 1 948 ? -9.898 -11.731 -3.648 1.00 68.06 948 ASP A C 1
ATOM 6938 O O . ASP A 1 948 ? -10.801 -11.001 -3.244 1.00 68.06 948 ASP A O 1
ATOM 6942 N N . SER A 1 949 ? -9.092 -12.382 -2.803 1.00 56.00 949 SER A N 1
ATOM 6943 C CA . SER A 1 949 ? -9.184 -12.304 -1.349 1.00 56.00 949 SER A CA 1
ATOM 6944 C C . SER A 1 949 ? -8.268 -11.253 -0.707 1.00 56.00 949 SER A C 1
ATOM 6946 O O . SER A 1 949 ? -8.329 -11.008 0.502 1.00 56.00 949 SER A O 1
ATOM 6948 N N . THR A 1 950 ? -7.493 -10.564 -1.545 1.00 48.59 950 THR A N 1
ATOM 6949 C CA . THR A 1 950 ? -6.840 -9.282 -1.261 1.00 48.59 950 THR A CA 1
ATOM 6950 C C . THR A 1 950 ? -7.705 -8.116 -1.763 1.00 48.59 950 THR A C 1
ATOM 6952 O O . THR A 1 950 ? -7.480 -7.633 -2.872 1.00 48.59 950 THR A O 1
ATOM 6955 N N . PRO A 1 951 ? -8.657 -7.594 -0.967 1.00 42.47 951 PRO A N 1
ATOM 6956 C CA . PRO A 1 951 ? -9.126 -6.235 -1.170 1.00 42.47 951 PRO A CA 1
ATOM 6957 C C . PRO A 1 951 ? -8.804 -5.380 0.058 1.00 42.47 951 PRO A C 1
ATOM 6959 O O . PRO A 1 951 ? -9.357 -5.593 1.135 1.00 42.47 951 PRO A O 1
ATOM 6962 N N . LEU A 1 952 ? -7.903 -4.423 -0.171 1.00 39.66 952 LEU A N 1
ATOM 6963 C CA . LEU A 1 952 ? -7.665 -3.133 0.494 1.00 39.66 952 LEU A CA 1
ATOM 6964 C C . LEU A 1 952 ? -6.166 -2.840 0.354 1.00 39.66 952 LEU A C 1
ATOM 6966 O O . LEU A 1 952 ? -5.388 -2.907 1.306 1.00 39.66 952 LEU A O 1
ATOM 6970 N N . VAL A 1 953 ? -5.745 -2.528 -0.876 1.00 41.56 953 VAL A N 1
ATOM 6971 C CA . VAL A 1 953 ? -4.688 -1.526 -1.002 1.00 41.56 953 VAL A CA 1
ATOM 6972 C C . VAL A 1 953 ? -5.377 -0.251 -0.544 1.00 41.56 953 VAL A C 1
ATOM 6974 O O . VAL A 1 953 ? -6.303 0.206 -1.211 1.00 41.56 953 VAL A O 1
ATOM 6977 N N . PHE A 1 954 ? -5.012 0.258 0.632 1.00 38.72 954 PHE A N 1
ATOM 6978 C CA . PHE A 1 954 ? -5.377 1.616 1.014 1.00 38.72 954 PHE A CA 1
ATOM 6979 C C . PHE A 1 954 ? -4.660 2.539 0.022 1.00 38.72 954 PHE A C 1
ATOM 6981 O O . PHE A 1 954 ? -3.512 2.924 0.224 1.00 38.72 954 PHE A O 1
ATOM 6988 N N . ALA A 1 955 ? -5.287 2.773 -1.129 1.00 30.77 955 ALA A N 1
ATOM 6989 C CA . ALA A 1 955 ? -4.956 3.897 -1.977 1.00 30.77 955 ALA A CA 1
ATOM 6990 C C . ALA A 1 955 ? -5.535 5.114 -1.255 1.00 30.77 955 ALA A C 1
ATOM 6992 O O . ALA A 1 955 ? -6.755 5.241 -1.145 1.00 30.77 955 ALA A O 1
ATOM 6993 N N . HIS A 1 956 ? -4.646 5.906 -0.659 1.00 27.27 956 HIS A N 1
ATOM 6994 C CA . HIS A 1 956 ? -4.970 7.254 -0.216 1.00 27.27 956 HIS A CA 1
ATOM 6995 C C . HIS A 1 956 ? -5.263 8.151 -1.415 1.00 27.27 956 HIS A C 1
ATOM 6997 O O . HIS A 1 956 ? -4.552 7.999 -2.439 1.00 27.27 956 HIS A O 1
#

Secondary structure (DSSP, 8-state):
-----------------------------------------------------------PPPEEGGG-EEEEPPP-STT----S--HHHHHHHHHHT-SEEEEETTTTGGGT--HHHHHHTTPEEE-HHHHHHH-SEEE-SSPPPTTTTTTTSPTT-EEEE---TTT-HHHHHHHHHTT-EEEEGGGS---GGGGGG-HHHHHHHHHHHHHHHHHHHH-SS-SS----SS---SPPPEE--SSHHHHHHHHHTTPEEP--SS----B-GGGPBPPPPHHHHHHHHHHHHHHHTT-SEEEE--SS----B-HHHHHTSPTT-EEEETTGGGT-SBTT--TT-EEEETTEEEE--S-GGGGSHHHHHHHHHHHHHHHHTTSSSTTEE---TTSHHHHHHEEEETTEEPPPPPPPPPP----S-HHHHHHTT-S-PPPHHHHHHHHHHHHHHHHHHHHHHHHHS-HHHHHHHHHHHHHHHHHHHHHHTS-GGGHHHHHHHHHHHHGGGHHHHHHH--STTS--SHHHHHHHHHHHHHHHHHHHHHHHHHHHHHHT--TTSPP--GGGGHHHHHHHHHHHHHHHHH--TTHHHHHHHHHHHHHHHHHHGGGSTTTHHHHHHHHHHHHHHHHHHHHHHHT--HHHHHHHHHHHHHHHHHHHHHHHH--GGGHHHHHHHHHHHHHHHHHHHHHHHHHH-TTS--HHHHHHHHHHHHHHHHHHHHHHHHHHHHTTSS-SS----TTHHHHHHHHHHHHHHHHHHHHHHGGG-HHHHHHHHHHHHHHHHHHHHHHHHTS-GGGHHHHHHHHHHHHHHHHHHHHHHTT-HHHHHHHHHHHHHHHHHHHHHHHHTT--HHHHHHSSSS-------PPP-S-PPP--HHHHHHHHHT-SEEEEEE-HHHHHTTTHHHHHHHHHHHHHTT-EEEEEE-TT-SSSTTHHHHHHHHTT--GGG---B---